Protein AF-A0ABD3CLX2-F1 (afdb_monomer)

InterPro domains:
  IPR040262 Uncharacterized protein At4g38062-like [PTHR45287] (1-491)

Mean predicted aligned error: 26.16 Å

Radius of gyration: 85.41 Å; Cα contacts (8 Å, |Δi|>4): 0; chains: 1; bounding box: 296×82×244 Å

Secondary structure (DSSP, 8-state):
-HHHHHHHHHHHHHHHHHHHHHHHHHHHHHHHHHHHHHHHHHHHHHHHHHHHHHHHHHHHHHHHHHHHHHHHHHHHHHHHHHHHHHHHHHHHHHHHHHHHHHHHHHHHHHHHHHHHHHHHHHHHHHHHHHHHHHHHHHHHHHHHHHHHTTS-----------------SHHHHHHHHHHHHHHHHHHHHHHHHHHHHHHHHHHHHHHHHHHHHHHHHHHHHHHHHHHHHHHHHHHHHHHHHHHHHHHHHHHHHHHHHHHHHHHHHHHHHHHHHHHHHHHHHHHHHHHHHHHHHHHHHHHHHHHHHHHHHHHHHHHHHHHHHHHHHHHHHHHHHHHHHHHHHHHHH-SS-S-HHHHHHHHHHHHHHHHHHHHHHHHHHHHHHHHHHHHHHHHHHHHHHHHHHHHHHHHHHHHHHHHHHHHHHHHHHHHHHHHHHHHHHHHHHH----THHHHHHHHHHHHHHHHHHHHHHHHHHHHHHHHHHHHHHHHHHTTS---------SSHHHHHHHHHHTSSTT---TTS----------------------------------------------SSTTTTHHHHHHHHHHHHHHHHHHHHHHHHHHHHHHHHHHHHHHHHHHHHHHHHHHHHHHHHHHHHHHHHHHHHHHHHHHHHHHHHHHHHHHHHHHHHHHHHHHHHHHHHHHHHHHHHHHHHHHHHHHHHHHHHHHHHHHHHHHHHHHHHHHHHHHHHHHHHHHHHHHHHHHHHHHHHHHHHHHHHHHHHHHHHHHHHHHHHHHHHHHHTTS-SS-------------HHHHHHHHHHHHHHHHHHHHHHHHHHHHHHHHHHHHHHHHHHHHHHHHHHHHHHHHHHHHHHHHHHHHHHHHHHHHHHHHHHHHHHHHHHHHHHHHHHHHHHHHHHHHHHHHHHHHHHHHHHHHHHHHHHHHHHHHHHHHHHHHHHHHHHHHHHHHHHHHHHHTT----------------------------------------------

Sequence (1009 aa):
MDAVYEELDEAKSEIEKLKEQYRVKAELAESLRRAHNDQQGKNKEASSKLEKQAQELSQKDDELYNVKQILEELKSKLKEKESIIRQVSSAYDKLRSDCSEKLRKFEDENKVLASALDDANAKSFDQEQQICALKQEIEGVKKRILISSEKKSSESNSKTKASKKSDAREDEFVKLDDEKRKFENQLKWKKEQFVHLEEAHKKLRSEFKTKEKEWEKEKNSLLDSISSLEANLDSQTRISKDLQRRFEMCNQALSHAESKRKILETQLSESRTSFDSICVEYDDAKLVFENLAAQRDQDIASLRSSLGTKDVLYKEMEYQFKKLEQEKKELLISLKELQEDKIREAGFSYSSSKLQNKLKSLEQAHKECSTNLKVKESEWQAQMEKLSEELNFCRSELKIRDTSLNELNRELEARDSLIFELELINQETSLVLLVLKSEFLDMHDNNNIMHELVEELEKKKAALNGVQKDLDNERVKVVLLSEKVQTLEALQFPLHDNNNNMHELVEELEKKKAAFNGVQKDLDNERVKVVLLSEKVQTLEALQFPLHDNNNNNMHELVEELEKKKSALDGVQKDLDDEHVKVVILSEKVQTLEALQFPLQQEVARLKEMLDESKKDLDDEQVKVVLLSEKVQTLEALQFPLQQEVVRLKETLDESKKGLERSEEQVVQIQSDFNSVRDALDRANKELDEKFCEANEIEFELQIWKSMAEQLEMNLKRNLQMRREVEASLFAQTEVELNLKQEKECLRQILEEKDKRIDNLQQQLVEVSETMNNLKMIQNAEENVALAQVEVESDKNTPETTERIYQLVEEKDQRIYDLQQLVASLEKEFESSTTSFSSKLRQMQKERNVLRESWETVKSDEVLKEMEVQENKIMIVELENDLRNLRQLVDEQEMKIREIEAELEKKELEVQKLKCELGTKIRTSDRKDEKLAKTMCLMSEKMDRISVEDVELMESLGKIVESFDISRGWASSDEYDDVKENVNVMLSSPLMKKVEDMHDERSPLRAIN

pLDDT: mean 76.69, std 20.19, range [23.89, 97.94]

Organism: NCBI:txid1961234

Solvent-accessible surface area (backbone atoms only — not comparable to full-atom values): 58414 Å² total; per-residue (Å²): 112,64,71,62,52,50,55,50,52,52,50,48,50,53,51,51,55,50,50,50,52,50,48,55,52,48,54,49,51,55,49,52,52,47,55,50,51,54,49,52,48,52,53,50,53,50,50,56,52,52,52,49,54,52,52,55,49,52,52,51,53,52,52,52,50,53,54,52,52,52,52,54,51,52,55,50,54,47,56,51,52,53,53,52,49,54,52,52,52,56,51,50,56,48,52,54,48,56,50,52,53,52,51,51,51,55,53,52,52,48,54,52,53,51,52,54,48,52,59,47,52,53,53,51,52,55,51,52,52,52,53,52,51,52,53,51,50,52,54,53,47,52,52,50,53,70,66,55,79,81,74,81,81,87,80,91,86,82,90,81,83,91,88,91,81,86,83,92,62,65,69,58,50,52,50,51,50,53,48,49,52,48,51,52,50,51,50,48,53,49,49,53,51,50,49,54,51,50,51,50,52,53,49,52,55,50,55,49,57,47,50,53,54,50,49,53,46,52,51,48,55,47,50,56,51,47,56,51,50,50,56,49,50,52,50,49,54,50,49,52,54,51,51,49,52,52,50,52,50,49,52,52,52,47,54,52,50,55,50,54,51,51,53,52,54,48,52,54,49,51,53,48,53,49,51,56,48,53,51,50,55,49,52,53,53,47,52,52,50,53,51,53,51,52,52,51,53,52,50,52,51,51,51,52,52,53,49,52,54,49,52,54,53,49,52,51,51,52,52,53,50,54,50,52,52,50,53,49,50,53,50,50,50,52,49,48,52,54,48,51,51,48,59,72,66,56,82,78,76,90,61,59,67,68,50,53,52,50,48,52,54,49,54,50,51,51,48,54,50,50,52,52,48,52,52,51,50,50,52,52,50,54,51,53,50,51,52,49,51,53,52,51,49,54,52,50,53,50,51,52,54,49,53,53,50,58,49,53,48,50,56,46,56,54,46,55,50,49,49,52,52,50,50,50,52,50,50,52,51,50,51,50,52,50,50,52,56,52,57,63,69,75,60,89,72,73,77,65,61,58,57,56,51,49,52,50,50,52,52,51,51,54,49,49,54,49,52,50,51,51,50,51,53,48,49,53,49,50,49,59,46,49,55,51,48,55,63,57,62,73,72,72,85,85,83,84,89,90,79,96,80,73,72,70,71,57,68,58,57,62,68,63,70,72,72,72,91,75,77,84,82,92,78,88,75,91,84,70,94,68,88,83,86,83,90,83,93,86,94,88,92,91,96,94,96,97,98,97,97,96,96,97,98,90,97,91,92,89,86,88,81,69,97,67,72,98,81,70,79,92,84,70,94,69,87,64,64,79,63,55,59,58,57,53,64,52,50,58,54,50,55,59,49,60,67,50,50,58,61,54,54,52,51,57,50,53,56,47,55,53,50,56,52,57,47,51,56,53,52,57,49,50,53,49,51,51,60,48,49,56,52,47,54,53,50,58,66,48,47,57,60,51,52,52,47,55,49,52,54,45,54,53,49,56,51,48,48,57,50,49,53,56,50,51,53,48,51,52,48,54,52,50,51,53,48,55,51,47,59,49,48,56,49,50,53,49,52,49,50,56,49,50,52,52,51,51,53,52,50,54,51,50,51,51,53,49,51,52,49,55,50,50,50,54,50,50,53,51,51,60,46,53,49,51,54,50,50,52,50,50,52,54,51,51,50,51,53,51,50,54,52,50,52,53,50,51,52,48,53,56,48,55,52,49,48,57,50,48,53,51,51,49,50,52,50,47,55,51,48,51,53,50,49,53,48,45,64,56,49,74,76,56,72,97,68,82,84,83,85,82,81,88,88,88,90,82,89,63,72,68,58,57,56,50,50,51,52,54,47,54,56,47,52,50,52,50,51,55,50,51,53,51,49,57,49,51,53,51,49,51,51,53,49,51,52,50,50,52,52,51,52,54,48,53,55,48,54,53,47,53,55,46,54,55,48,56,48,52,54,49,55,52,53,50,51,53,49,52,52,52,52,54,51,51,51,49,57,51,54,53,47,52,52,51,54,51,47,53,54,48,56,61,46,51,55,51,50,54,52,51,50,54,55,47,54,55,48,49,54,51,51,51,49,53,51,51,53,49,60,47,53,50,62,56,46,55,62,48,52,55,50,50,51,53,53,47,52,65,44,48,61,49,50,54,49,51,54,51,55,51,49,56,48,49,57,54,49,48,65,54,59,74,71,70,82,84,90,86,80,86,90,83,90,82,87,86,83,87,86,84,88,79,90,88,84,88,88,82,89,85,91,83,90,82,85,87,87,82,90,82,86,88,86,93,87,86,88,88,133

Structure (mmCIF, N/CA/C/O backbone):
data_AF-A0ABD3CLX2-F1
#
_entry.id   AF-A0ABD3CLX2-F1
#
loop_
_atom_site.group_PDB
_atom_site.id
_atom_site.type_symbol
_atom_site.label_atom_id
_atom_site.label_alt_id
_atom_site.label_comp_id
_atom_site.label_asym_id
_atom_site.label_entity_id
_atom_site.label_seq_id
_atom_site.pdbx_PDB_ins_code
_atom_site.Cartn_x
_atom_site.Cartn_y
_atom_site.Cartn_z
_atom_site.occupancy
_atom_site.B_iso_or_equiv
_atom_site.auth_seq_id
_atom_site.auth_comp_id
_atom_site.auth_asym_id
_atom_site.auth_atom_id
_atom_site.pdbx_PDB_model_num
ATOM 1 N N . MET A 1 1 ? -62.283 -12.370 76.782 1.00 57.22 1 MET A N 1
ATOM 2 C CA . MET A 1 1 ? -61.616 -11.479 75.809 1.00 57.22 1 MET A CA 1
ATOM 3 C C . MET A 1 1 ? -60.632 -12.277 74.982 1.00 57.22 1 MET A C 1
ATOM 5 O O . MET A 1 1 ? -60.675 -12.170 73.775 1.00 57.22 1 MET A O 1
ATOM 9 N N . ASP A 1 2 ? -59.828 -13.106 75.631 1.00 65.69 2 ASP A N 1
ATOM 10 C CA . ASP A 1 2 ? -58.695 -13.872 75.100 1.00 65.69 2 ASP A CA 1
ATOM 11 C C . ASP A 1 2 ? -58.960 -14.547 73.737 1.00 65.69 2 ASP A C 1
ATOM 13 O O . ASP A 1 2 ? -58.230 -14.268 72.797 1.00 65.69 2 ASP A O 1
ATOM 17 N N . ALA A 1 3 ? -60.069 -15.278 73.564 1.00 68.50 3 ALA A N 1
ATOM 18 C CA . ALA A 1 3 ? -60.443 -15.871 72.268 1.00 68.50 3 ALA A CA 1
ATOM 19 C C . ALA A 1 3 ? -60.606 -14.849 71.114 1.00 68.50 3 ALA A C 1
ATOM 21 O O . ALA A 1 3 ? -60.277 -15.145 69.974 1.00 68.50 3 ALA A O 1
ATOM 22 N N . VAL A 1 4 ? -61.054 -13.620 71.403 1.00 75.44 4 VAL A N 1
ATOM 23 C CA . VAL A 1 4 ? -61.150 -12.525 70.413 1.00 75.44 4 VAL A CA 1
ATOM 24 C C . VAL A 1 4 ? -59.767 -11.940 70.097 1.00 75.44 4 VAL A C 1
ATOM 26 O O . VAL A 1 4 ? -59.567 -11.388 69.020 1.00 75.44 4 VAL A O 1
ATOM 29 N N . TYR A 1 5 ? -58.793 -12.067 71.006 1.00 79.31 5 TYR A N 1
ATOM 30 C CA . TYR A 1 5 ? -57.396 -11.746 70.708 1.00 79.31 5 TYR A CA 1
ATOM 31 C C . TYR A 1 5 ? -56.727 -12.852 69.878 1.00 79.31 5 TYR A C 1
ATOM 33 O O . TYR A 1 5 ? -55.989 -12.519 68.956 1.00 79.31 5 TYR A O 1
ATOM 41 N N . GLU A 1 6 ? -57.037 -14.129 70.126 1.00 84.00 6 GLU A N 1
ATOM 42 C CA . GLU A 1 6 ? -56.582 -15.249 69.286 1.00 84.00 6 GLU A CA 1
ATOM 43 C C . GLU A 1 6 ? -57.142 -15.145 67.856 1.00 84.00 6 GLU A C 1
ATOM 45 O O . GLU A 1 6 ? -56.359 -15.124 66.909 1.00 84.00 6 GLU A O 1
ATOM 50 N N . GLU A 1 7 ? -58.458 -14.956 67.684 1.00 85.12 7 GLU A N 1
ATOM 51 C CA . GLU A 1 7 ? -59.081 -14.717 66.367 1.00 85.12 7 GLU A CA 1
ATOM 52 C C . GLU A 1 7 ? -58.479 -13.492 65.650 1.00 85.12 7 GLU A C 1
ATOM 54 O O . GLU A 1 7 ? -58.271 -13.509 64.436 1.00 85.12 7 GLU A O 1
ATOM 59 N N . LEU A 1 8 ? -58.162 -12.422 66.390 1.00 83.50 8 LEU A N 1
ATOM 60 C CA . LEU A 1 8 ? -57.557 -11.209 65.836 1.00 83.50 8 LEU A CA 1
ATOM 61 C C . LEU A 1 8 ? -56.093 -11.414 65.411 1.00 83.50 8 LEU A C 1
ATOM 63 O O . LEU A 1 8 ? -55.671 -10.837 64.407 1.00 83.50 8 LEU A O 1
ATOM 67 N N . ASP A 1 9 ? -55.309 -12.203 66.146 1.00 85.44 9 ASP A N 1
ATOM 68 C CA . ASP A 1 9 ? -53.915 -12.503 65.799 1.00 85.44 9 ASP A CA 1
ATOM 69 C C . ASP A 1 9 ? -53.810 -13.557 64.684 1.00 85.44 9 ASP A C 1
ATOM 71 O O . ASP A 1 9 ? -52.953 -13.433 63.804 1.00 85.44 9 ASP A O 1
ATOM 75 N N . GLU A 1 10 ? -54.736 -14.517 64.621 1.00 88.94 10 GLU A N 1
ATOM 76 C CA . GLU A 1 10 ? -54.873 -15.432 63.484 1.00 88.94 10 GLU A CA 1
ATOM 77 C C . GLU A 1 10 ? -55.303 -14.676 62.211 1.00 88.94 10 GLU A C 1
ATOM 79 O O . GLU A 1 10 ? -54.681 -14.833 61.157 1.00 88.94 10 GLU A O 1
ATOM 84 N N . ALA A 1 11 ? -56.259 -13.743 62.315 1.00 88.38 11 ALA A N 1
ATOM 85 C CA . ALA A 1 11 ? -56.638 -12.862 61.209 1.00 88.38 11 ALA A CA 1
ATOM 86 C C . ALA A 1 11 ? -55.484 -11.953 60.740 1.00 88.38 11 ALA A C 1
ATOM 88 O O . ALA A 1 11 ? -55.311 -11.766 59.534 1.00 88.38 11 ALA A O 1
ATOM 89 N N . LYS A 1 12 ? -54.650 -11.419 61.649 1.00 88.31 12 LYS A N 1
ATOM 90 C CA . LYS A 1 12 ? -53.413 -10.697 61.273 1.00 88.31 12 LYS A CA 1
ATOM 91 C C . LYS A 1 12 ? -52.441 -11.604 60.517 1.00 88.31 12 LYS A C 1
ATOM 93 O O . LYS A 1 12 ? -51.878 -11.170 59.516 1.00 88.31 12 LYS A O 1
ATOM 98 N N . SER A 1 13 ? -52.261 -12.844 60.972 1.00 88.94 13 SER A N 1
ATOM 99 C CA . SER A 1 13 ? -51.381 -13.830 60.333 1.00 88.94 13 SER A CA 1
ATOM 100 C C . SER A 1 13 ? -51.834 -14.154 58.903 1.00 88.94 13 SER A C 1
ATOM 102 O O . SER A 1 13 ? -51.033 -14.106 57.967 1.00 88.94 13 SER A O 1
ATOM 104 N N . GLU A 1 14 ? -53.136 -14.384 58.700 1.00 91.94 14 GLU A N 1
ATOM 105 C CA . GLU A 1 14 ? -53.727 -14.608 57.374 1.00 91.94 14 GLU A CA 1
ATOM 106 C C . GLU A 1 14 ? -53.614 -13.355 56.480 1.00 91.94 14 GLU A C 1
ATOM 108 O O . GLU A 1 14 ? -53.251 -13.462 55.308 1.00 91.94 14 GLU A O 1
ATOM 113 N N . ILE A 1 15 ? -53.820 -12.150 57.029 1.00 87.38 15 ILE A N 1
ATOM 114 C CA . ILE A 1 15 ? -53.616 -10.879 56.311 1.00 87.38 15 ILE A CA 1
ATOM 115 C C . ILE A 1 15 ? -52.156 -10.706 55.864 1.00 87.38 15 ILE A C 1
ATOM 117 O O . ILE A 1 15 ? -51.921 -10.338 54.712 1.00 87.38 15 ILE A O 1
ATOM 121 N N . GLU A 1 16 ? -51.167 -10.977 56.720 1.00 90.94 16 GLU A N 1
ATOM 122 C CA . GLU A 1 16 ? -49.751 -10.808 56.360 1.00 90.94 16 GLU A CA 1
ATOM 123 C C . GLU A 1 16 ? -49.300 -11.838 55.316 1.00 90.94 16 GLU A C 1
ATOM 125 O O . GLU A 1 16 ? -48.623 -11.502 54.344 1.00 90.94 16 GLU A O 1
ATOM 130 N N . LYS A 1 17 ? -49.779 -13.078 55.444 1.00 92.94 17 LYS A N 1
ATOM 131 C CA . LYS A 1 17 ? -49.621 -14.157 54.460 1.00 92.94 17 LYS A CA 1
ATOM 132 C C . LYS A 1 17 ? -50.251 -13.804 53.104 1.00 92.94 17 LYS A C 1
ATOM 134 O O . LYS A 1 17 ? -49.648 -14.077 52.065 1.00 92.94 17 LYS A O 1
ATOM 139 N N . LEU A 1 18 ? -51.416 -13.150 53.088 1.00 91.81 18 LEU A N 1
ATOM 140 C CA . LEU A 1 18 ? -52.059 -12.658 51.863 1.00 91.81 18 LEU A CA 1
ATOM 141 C C . LEU A 1 18 ? -51.322 -11.459 51.243 1.00 91.81 18 LEU A C 1
ATOM 143 O O . LEU A 1 18 ? -51.182 -11.415 50.019 1.00 91.81 18 LEU A O 1
ATOM 147 N N . LYS A 1 19 ? -50.794 -10.524 52.048 1.00 90.06 19 LYS A N 1
ATOM 148 C CA . LYS A 1 19 ? -49.911 -9.446 51.559 1.00 90.06 19 LYS A CA 1
ATOM 149 C C . LYS A 1 19 ? -48.653 -10.012 50.904 1.00 90.06 19 LYS A C 1
ATOM 151 O O . LYS A 1 19 ? -48.296 -9.574 49.815 1.00 90.06 19 LYS A O 1
ATOM 156 N N . GLU A 1 20 ? -48.007 -10.994 51.531 1.00 92.06 20 GLU A N 1
ATOM 157 C CA . GLU A 1 20 ? -46.796 -11.623 50.997 1.00 92.06 20 GLU A CA 1
ATOM 158 C C . GLU A 1 20 ? -47.081 -12.357 49.677 1.00 92.06 20 GLU A C 1
ATOM 160 O O . GLU A 1 20 ? -46.368 -12.162 48.693 1.00 92.06 20 GLU A O 1
ATOM 165 N N . GLN A 1 21 ? -48.185 -13.110 49.591 1.00 90.56 21 GLN A N 1
ATOM 166 C CA . GLN A 1 21 ? -48.627 -13.707 48.324 1.00 90.56 21 GLN A CA 1
ATOM 167 C C . GLN A 1 21 ? -48.925 -12.651 47.249 1.00 90.56 21 GLN A C 1
ATOM 169 O O . GLN A 1 21 ? -48.587 -12.853 46.081 1.00 90.56 21 GLN A O 1
ATOM 174 N N . TYR A 1 22 ? -49.531 -11.518 47.619 1.00 91.12 22 TYR A N 1
ATOM 175 C CA . TYR A 1 22 ? -49.776 -10.413 46.692 1.00 91.12 22 TYR A CA 1
ATOM 176 C C . TYR A 1 22 ? -48.465 -9.769 46.215 1.00 91.12 22 TYR A C 1
ATOM 178 O O . TYR A 1 22 ? -48.322 -9.511 45.019 1.00 91.12 22 TYR A O 1
ATOM 186 N N . ARG A 1 23 ? -47.483 -9.587 47.110 1.00 94.12 23 ARG A N 1
ATOM 187 C CA . ARG A 1 23 ? -46.139 -9.085 46.789 1.00 94.12 23 ARG A CA 1
ATOM 188 C C . ARG A 1 23 ? -45.430 -9.996 45.789 1.00 94.12 23 ARG A C 1
ATOM 190 O O . ARG A 1 23 ? -45.087 -9.536 44.704 1.00 94.12 23 ARG A O 1
ATOM 197 N N . VAL A 1 24 ? -45.306 -11.290 46.089 1.00 92.38 24 VAL A N 1
ATOM 198 C CA . VAL A 1 24 ? -44.670 -12.277 45.193 1.00 92.38 24 VAL A CA 1
ATOM 199 C C . VAL A 1 24 ? -45.383 -12.340 43.834 1.00 92.38 24 VAL A C 1
ATOM 201 O O . VAL A 1 24 ? -44.742 -12.452 42.788 1.00 92.38 24 VAL A O 1
ATOM 204 N N . LYS A 1 25 ? -46.716 -12.212 43.810 1.00 89.88 25 LYS A N 1
ATOM 205 C CA . LYS A 1 25 ? -47.497 -12.176 42.564 1.00 89.88 25 LYS A CA 1
ATOM 206 C C . LYS A 1 25 ? -47.276 -10.889 41.758 1.00 89.88 25 LYS A C 1
ATOM 208 O O . LYS A 1 25 ? -47.250 -10.953 40.528 1.00 89.88 25 LYS A O 1
ATOM 213 N N . ALA A 1 26 ? -47.093 -9.746 42.421 1.00 89.75 26 ALA A N 1
ATOM 214 C CA . ALA A 1 26 ? -46.724 -8.488 41.777 1.00 89.75 26 ALA A CA 1
ATOM 215 C C . ALA A 1 26 ? -45.295 -8.551 41.211 1.00 89.75 26 ALA A C 1
ATOM 217 O O . ALA A 1 26 ? -45.097 -8.243 40.040 1.00 89.75 26 ALA A O 1
ATOM 218 N N . GLU A 1 27 ? -44.325 -9.047 41.985 1.00 93.12 27 GLU A N 1
ATOM 219 C CA . GLU A 1 27 ? -42.935 -9.259 41.552 1.00 93.12 27 GLU A CA 1
ATOM 220 C C . GLU A 1 27 ? -42.841 -10.206 40.343 1.00 93.12 27 GLU A C 1
ATOM 222 O O . GLU A 1 27 ? -42.107 -9.931 39.390 1.00 93.12 27 GLU A O 1
ATOM 227 N N . LEU A 1 28 ? -43.637 -11.283 40.324 1.00 92.88 28 LEU A N 1
ATOM 228 C CA . LEU A 1 28 ? -43.742 -12.191 39.180 1.00 92.88 28 LEU A CA 1
ATOM 229 C C . LEU A 1 28 ? -44.321 -11.492 37.938 1.00 92.88 28 LEU A C 1
ATOM 231 O O . LEU A 1 28 ? -43.797 -11.671 36.838 1.00 92.88 28 LEU A O 1
ATOM 235 N N . ALA A 1 29 ? -45.361 -10.669 38.095 1.00 88.38 29 ALA A N 1
ATOM 236 C CA . ALA A 1 29 ? -45.920 -9.883 36.994 1.00 88.38 29 ALA A CA 1
ATOM 237 C C . ALA A 1 29 ? -44.922 -8.831 36.467 1.00 88.38 29 ALA A C 1
ATOM 239 O O . ALA A 1 29 ? -44.816 -8.639 35.257 1.00 88.38 29 ALA A O 1
ATOM 240 N N . GLU A 1 30 ? -44.147 -8.202 37.353 1.00 92.81 30 GLU A N 1
ATOM 241 C CA . GLU A 1 30 ? -43.075 -7.252 37.029 1.00 92.81 30 GLU A CA 1
ATOM 242 C C . GLU A 1 30 ? -41.898 -7.929 36.303 1.00 92.81 30 GLU A C 1
ATOM 244 O O . GLU A 1 30 ? -41.278 -7.359 35.403 1.00 92.81 30 GLU A O 1
ATOM 249 N N . SER A 1 31 ? -41.585 -9.173 36.674 1.00 92.44 31 SER A N 1
ATOM 250 C CA . SER A 1 31 ? -40.582 -10.013 36.010 1.00 92.44 31 SER A CA 1
ATOM 251 C C . SER A 1 31 ? -41.028 -10.425 34.601 1.00 92.44 31 SER A C 1
ATOM 253 O O . SER A 1 31 ? -40.306 -10.200 33.629 1.00 92.44 31 SER A O 1
ATOM 255 N N . LEU A 1 32 ? -42.262 -10.926 34.459 1.00 91.25 32 LEU A N 1
ATOM 256 C CA . LEU A 1 32 ? -42.845 -11.296 33.163 1.00 91.25 32 LEU A CA 1
ATOM 257 C C . LEU A 1 32 ? -42.990 -10.089 32.222 1.00 91.25 32 LEU A C 1
ATOM 259 O O . LEU A 1 32 ? -42.716 -10.211 31.028 1.00 91.25 32 LEU A O 1
ATOM 263 N N . ARG A 1 33 ? -43.363 -8.914 32.749 1.00 93.56 33 ARG A N 1
ATOM 264 C CA . ARG A 1 33 ? -43.442 -7.656 31.986 1.00 93.56 33 ARG A CA 1
ATOM 265 C C . ARG A 1 33 ? -42.075 -7.246 31.432 1.00 93.56 33 ARG A C 1
ATOM 267 O O . ARG A 1 33 ? -41.987 -6.895 30.258 1.00 93.56 33 ARG A O 1
ATOM 274 N N . ARG A 1 34 ? -41.012 -7.331 32.243 1.00 93.81 34 ARG A N 1
ATOM 275 C CA . ARG A 1 34 ? -39.632 -7.071 31.797 1.00 93.81 34 ARG A CA 1
ATOM 276 C C . ARG A 1 34 ? -39.191 -8.068 30.726 1.00 93.81 34 ARG A C 1
ATOM 278 O O . ARG A 1 34 ? -38.870 -7.640 29.625 1.00 93.81 34 ARG A O 1
ATOM 285 N N . ALA A 1 35 ? -39.318 -9.371 30.979 1.00 91.94 35 ALA A N 1
ATOM 286 C CA . ALA A 1 35 ? -38.940 -10.410 30.017 1.00 91.94 35 ALA A CA 1
ATOM 287 C C . ALA A 1 35 ? -39.676 -10.285 28.664 1.00 91.94 35 ALA A C 1
ATOM 289 O O . ALA A 1 35 ? -39.070 -10.462 27.606 1.00 91.94 35 ALA A O 1
ATOM 290 N N . HIS A 1 36 ? -40.966 -9.928 28.679 1.00 93.25 36 HIS A N 1
ATOM 291 C CA . HIS A 1 36 ? -41.726 -9.628 27.463 1.00 93.25 36 HIS A CA 1
ATOM 292 C C . HIS A 1 36 ? -41.171 -8.403 26.719 1.00 93.25 36 HIS A C 1
ATOM 294 O O . HIS A 1 36 ? -41.002 -8.447 25.500 1.00 93.25 36 HIS A O 1
ATOM 300 N N . ASN A 1 37 ? -40.872 -7.315 27.432 1.00 92.12 37 ASN A N 1
ATOM 301 C CA . ASN A 1 37 ? -40.349 -6.088 26.831 1.00 92.12 37 ASN A CA 1
ATOM 302 C C . ASN A 1 37 ? -38.938 -6.288 26.256 1.00 92.12 37 ASN A C 1
ATOM 304 O O . ASN A 1 37 ? -38.673 -5.831 25.144 1.00 92.12 37 ASN A O 1
ATOM 308 N N . ASP A 1 38 ? -38.077 -7.040 26.945 1.00 93.56 38 ASP A N 1
ATOM 309 C CA . ASP A 1 38 ? -36.742 -7.412 26.467 1.00 93.56 38 ASP A CA 1
ATOM 310 C C . ASP A 1 38 ? -36.829 -8.248 25.180 1.00 93.56 38 ASP A C 1
ATOM 312 O O . ASP A 1 38 ? -36.102 -8.003 24.214 1.00 93.56 38 ASP A O 1
ATOM 316 N N . GLN A 1 39 ? -37.764 -9.206 25.121 1.00 92.00 39 GLN A N 1
ATOM 317 C CA . GLN A 1 39 ? -38.003 -9.992 23.910 1.00 92.00 39 GLN A CA 1
ATOM 318 C C . GLN A 1 39 ? -38.617 -9.148 22.783 1.00 92.00 39 GLN A C 1
ATOM 320 O O . GLN A 1 39 ? -38.258 -9.329 21.620 1.00 92.00 39 GLN A O 1
ATOM 325 N N . GLN A 1 40 ? -39.493 -8.188 23.096 1.00 92.12 40 GLN A N 1
ATOM 326 C CA . GLN A 1 40 ? -40.021 -7.251 22.103 1.00 92.12 40 GLN A CA 1
ATOM 327 C C . GLN A 1 40 ? -38.914 -6.339 21.543 1.00 92.12 40 GLN A C 1
ATOM 329 O O . GLN A 1 40 ? -38.925 -6.039 20.350 1.00 92.12 40 GLN A O 1
ATOM 334 N N . GLY A 1 41 ? -37.946 -5.937 22.374 1.00 91.38 41 GLY A N 1
ATOM 335 C CA . GLY A 1 41 ? -36.738 -5.225 21.951 1.00 91.38 41 GLY A CA 1
ATOM 336 C C . GLY A 1 41 ? -35.916 -6.047 20.958 1.00 91.38 41 GLY A C 1
ATOM 337 O O . GLY A 1 41 ? -35.711 -5.608 19.828 1.00 91.38 41 GLY A O 1
ATOM 338 N N . LYS A 1 42 ? -35.552 -7.281 21.333 1.00 93.56 42 LYS A N 1
ATOM 339 C CA . LYS A 1 42 ? -34.818 -8.227 20.469 1.00 93.56 42 LYS A CA 1
ATOM 340 C C . LYS A 1 42 ? -35.536 -8.494 19.143 1.00 93.56 42 LYS A C 1
ATOM 342 O O . LYS A 1 42 ? -34.901 -8.495 18.093 1.00 93.56 42 LYS A O 1
ATOM 347 N N . ASN A 1 43 ? -36.860 -8.668 19.165 1.00 86.88 43 ASN A N 1
ATOM 348 C CA . ASN A 1 43 ? -37.651 -8.887 17.951 1.00 86.88 43 ASN A CA 1
ATOM 349 C C . ASN A 1 43 ? -37.656 -7.654 17.027 1.00 86.88 43 ASN A C 1
ATOM 351 O O . ASN A 1 43 ? -37.567 -7.811 15.811 1.00 86.88 43 ASN A O 1
ATOM 355 N N . LYS A 1 44 ? -37.730 -6.432 17.579 1.00 91.25 44 LYS A N 1
ATOM 356 C CA . LYS A 1 44 ? -37.622 -5.186 16.795 1.00 91.25 44 LYS A CA 1
ATOM 357 C C . LYS A 1 44 ? -36.230 -5.036 16.179 1.00 91.25 44 LYS A C 1
ATOM 359 O O . LYS A 1 44 ? -36.125 -4.760 14.991 1.00 91.25 44 LYS A O 1
ATOM 364 N N . GLU A 1 45 ? -35.179 -5.282 16.958 1.00 91.88 45 GLU A N 1
ATOM 365 C CA . GLU A 1 45 ? -33.790 -5.228 16.489 1.00 91.88 45 GLU A CA 1
ATOM 366 C C . GLU A 1 45 ? -33.524 -6.239 15.359 1.00 91.88 45 GLU A C 1
ATOM 368 O O . GLU A 1 45 ? -32.950 -5.885 14.330 1.00 91.88 45 GLU A O 1
ATOM 373 N N . ALA A 1 46 ? -34.005 -7.479 15.509 1.00 89.06 46 ALA A N 1
ATOM 374 C CA . ALA A 1 46 ? -33.932 -8.503 14.470 1.00 89.06 46 ALA A CA 1
ATOM 375 C C . ALA A 1 46 ? -34.704 -8.100 13.201 1.00 89.06 46 ALA A C 1
ATOM 377 O O . ALA A 1 46 ? -34.198 -8.288 12.097 1.00 89.06 46 ALA A O 1
ATOM 378 N N . SER A 1 47 ? -35.886 -7.487 13.345 1.00 87.88 47 SER A N 1
ATOM 379 C CA . SER A 1 47 ? -36.659 -6.964 12.211 1.00 87.88 47 SER A CA 1
ATOM 380 C C . SER A 1 47 ? -35.893 -5.875 11.454 1.00 87.88 47 SER A C 1
ATOM 382 O O . SER A 1 47 ? -35.804 -5.940 10.233 1.00 87.88 47 SER A O 1
ATOM 384 N N . SER A 1 48 ? -35.285 -4.911 12.156 1.00 92.38 48 SER A N 1
ATOM 385 C CA . SER A 1 48 ? -34.486 -3.852 11.521 1.00 92.38 48 SER A CA 1
ATOM 386 C C . SER A 1 48 ? -33.185 -4.366 10.893 1.00 92.38 48 SER A C 1
ATOM 388 O O . SER A 1 48 ? -32.709 -3.784 9.922 1.00 92.38 48 SER A O 1
ATOM 390 N N . LYS A 1 49 ? -32.609 -5.462 11.407 1.00 95.12 49 LYS A N 1
ATOM 391 C CA . LYS A 1 49 ? -31.466 -6.147 10.777 1.00 95.12 49 LYS A CA 1
ATOM 392 C C . LYS A 1 49 ? -31.873 -6.848 9.475 1.00 95.12 49 LYS A C 1
ATOM 394 O O . LYS A 1 49 ? -31.202 -6.662 8.466 1.00 95.12 49 LYS A O 1
ATOM 399 N N . LEU A 1 50 ? -32.996 -7.570 9.473 1.00 91.94 50 LEU A N 1
ATOM 400 C CA . LEU A 1 50 ? -33.546 -8.203 8.265 1.00 91.94 50 LEU A CA 1
ATOM 401 C C . LEU A 1 50 ? -33.961 -7.175 7.201 1.00 91.94 50 LEU A C 1
ATOM 403 O O . LEU A 1 50 ? -33.736 -7.398 6.015 1.00 91.94 50 LEU A O 1
ATOM 407 N N . GLU A 1 51 ? -34.534 -6.041 7.609 1.00 92.75 51 GLU A N 1
ATOM 408 C CA . GLU A 1 51 ? -34.945 -4.971 6.692 1.00 92.75 51 GLU A CA 1
ATOM 409 C C . GLU A 1 51 ? -33.745 -4.309 5.995 1.00 92.75 51 GLU A C 1
ATOM 411 O O . GLU A 1 51 ? -33.795 -4.089 4.785 1.00 92.75 51 GLU A O 1
ATOM 416 N N . LYS A 1 52 ? -32.631 -4.089 6.711 1.00 94.00 52 LYS A N 1
ATOM 417 C CA . LYS A 1 52 ? -31.364 -3.651 6.098 1.00 94.00 52 LYS A CA 1
ATOM 418 C C . LYS A 1 52 ? -30.824 -4.671 5.097 1.00 94.00 52 LYS A C 1
ATOM 420 O O . LYS A 1 52 ? -30.557 -4.309 3.958 1.00 94.00 52 LYS A O 1
ATOM 425 N N . GLN A 1 53 ? -30.755 -5.947 5.478 1.00 93.12 53 GLN A N 1
ATOM 426 C CA . GLN A 1 53 ? -30.286 -7.013 4.584 1.00 93.12 53 GLN A CA 1
ATOM 427 C C . GLN A 1 53 ? -31.155 -7.144 3.320 1.00 93.12 53 GLN A C 1
ATOM 429 O O . GLN A 1 53 ? -30.634 -7.409 2.241 1.00 93.12 53 GLN A O 1
ATOM 434 N N . ALA A 1 54 ? -32.467 -6.909 3.417 1.00 91.25 54 ALA A N 1
ATOM 435 C CA . ALA A 1 54 ? -33.356 -6.878 2.255 1.00 91.25 54 ALA A CA 1
ATOM 436 C C . ALA A 1 54 ? -33.089 -5.672 1.329 1.00 91.25 54 ALA A C 1
ATOM 438 O O . ALA A 1 54 ? -33.140 -5.820 0.108 1.00 91.25 54 ALA A O 1
ATOM 439 N N . GLN A 1 55 ? -32.773 -4.498 1.887 1.00 92.25 55 GLN A N 1
ATOM 440 C CA . GLN A 1 55 ? -32.393 -3.307 1.114 1.00 92.25 55 GLN A CA 1
ATOM 441 C C . GLN A 1 55 ? -31.026 -3.489 0.432 1.00 92.25 55 GLN A C 1
ATOM 443 O O . GLN A 1 55 ? -30.896 -3.211 -0.758 1.00 92.25 55 GLN A O 1
ATOM 448 N N . GLU A 1 56 ? -30.040 -4.032 1.151 1.00 93.50 56 GLU A N 1
ATOM 449 C CA . GLU A 1 56 ? -28.710 -4.375 0.627 1.00 93.50 56 GLU A CA 1
ATOM 450 C C . GLU A 1 56 ? -28.803 -5.379 -0.535 1.00 93.50 56 GLU A C 1
ATOM 452 O O . GLU A 1 56 ? -28.182 -5.173 -1.578 1.00 93.50 56 GLU A O 1
ATOM 457 N N . LEU A 1 57 ? -29.625 -6.429 -0.405 1.00 93.12 57 LEU A N 1
ATOM 458 C CA . LEU A 1 57 ? -29.872 -7.392 -1.485 1.00 93.12 57 LEU A CA 1
ATOM 459 C C . LEU A 1 57 ? -30.550 -6.746 -2.701 1.00 93.12 57 LEU A C 1
ATOM 461 O O . LEU A 1 57 ? -30.107 -6.980 -3.823 1.00 93.12 57 LEU A O 1
ATOM 465 N N . SER A 1 58 ? -31.560 -5.892 -2.495 1.00 92.31 58 SER A N 1
ATOM 466 C CA . SER A 1 58 ? -32.221 -5.171 -3.595 1.00 92.31 58 SER A CA 1
ATOM 467 C C . SER A 1 58 ? -31.235 -4.293 -4.372 1.00 92.31 58 SER A C 1
ATOM 469 O O . SER A 1 58 ? -31.241 -4.309 -5.599 1.00 92.31 58 SER A O 1
ATOM 471 N N . GLN A 1 59 ? -30.348 -3.576 -3.673 1.00 93.31 59 GLN A N 1
ATOM 472 C CA . GLN A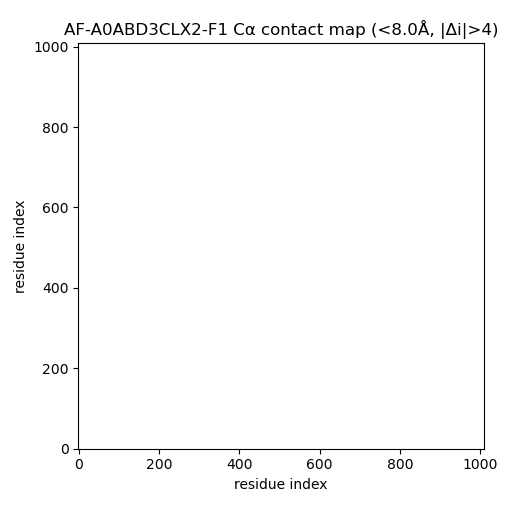 1 59 ? -29.306 -2.776 -4.318 1.00 93.31 59 GLN A CA 1
ATOM 473 C C . GLN A 1 59 ? -28.334 -3.657 -5.120 1.00 93.31 59 GLN A C 1
ATOM 475 O O . GLN A 1 59 ? -27.923 -3.280 -6.218 1.00 93.31 59 GLN A O 1
ATOM 480 N N . LYS A 1 60 ? -27.974 -4.844 -4.612 1.00 93.38 60 LYS A N 1
ATOM 481 C CA . LYS A 1 60 ? -27.087 -5.771 -5.331 1.00 93.38 60 LYS A CA 1
ATOM 482 C C . LYS A 1 60 ? -27.738 -6.387 -6.569 1.00 93.38 60 LYS A C 1
ATOM 484 O O . LYS A 1 60 ? -27.039 -6.564 -7.565 1.00 93.38 60 LYS A O 1
ATOM 489 N N . ASP A 1 61 ? -29.045 -6.638 -6.562 1.00 92.06 61 ASP A N 1
ATOM 490 C CA . ASP A 1 61 ? -29.773 -7.057 -7.768 1.00 92.06 61 ASP A CA 1
ATOM 491 C C . ASP A 1 61 ? -29.810 -5.943 -8.836 1.00 92.06 61 ASP A C 1
ATOM 493 O O . ASP A 1 61 ? -29.580 -6.223 -10.018 1.00 92.06 61 ASP A O 1
ATOM 497 N N . ASP A 1 62 ? -29.997 -4.677 -8.440 1.00 91.56 62 ASP A N 1
ATOM 498 C CA . ASP A 1 62 ? -29.929 -3.521 -9.353 1.00 91.56 62 ASP A CA 1
ATOM 499 C C . ASP A 1 62 ? -28.507 -3.311 -9.922 1.00 91.56 62 ASP A C 1
ATOM 501 O O . ASP A 1 62 ? -28.328 -3.106 -11.128 1.00 91.56 62 ASP A O 1
ATOM 505 N N . GLU A 1 63 ? -27.464 -3.422 -9.090 1.00 92.12 63 GLU A N 1
ATOM 506 C CA . GLU A 1 63 ? -26.060 -3.399 -9.531 1.00 92.12 63 GLU A CA 1
ATOM 507 C C . GLU A 1 63 ? -25.765 -4.526 -10.542 1.00 92.12 63 GLU A C 1
ATOM 509 O O . GLU A 1 63 ? -25.177 -4.278 -11.600 1.00 92.12 63 GLU A O 1
ATOM 514 N N . LEU A 1 64 ? -26.219 -5.756 -10.266 1.00 91.62 64 LEU A N 1
ATOM 515 C CA . LEU A 1 64 ? -26.066 -6.905 -11.165 1.00 91.62 64 LEU A CA 1
ATOM 516 C C . LEU A 1 64 ? -26.820 -6.719 -12.489 1.00 91.62 64 LEU A C 1
ATOM 518 O O . LEU A 1 64 ? -26.310 -7.118 -13.542 1.00 91.62 64 LEU A O 1
ATOM 522 N N . TYR A 1 65 ? -28.003 -6.099 -12.469 1.00 94.38 65 TYR A N 1
ATOM 523 C CA . TYR A 1 65 ? -28.747 -5.756 -13.682 1.00 94.38 65 TYR A CA 1
ATOM 524 C C . TYR A 1 65 ? -27.958 -4.774 -14.562 1.00 94.38 65 TYR A C 1
ATOM 526 O O . TYR A 1 65 ? -27.779 -5.020 -15.760 1.00 94.38 65 TYR A O 1
ATOM 534 N N . ASN A 1 66 ? -27.407 -3.715 -13.963 1.00 92.75 66 ASN A N 1
ATOM 535 C CA . ASN A 1 66 ? -26.609 -2.712 -14.670 1.00 92.75 66 ASN A CA 1
ATOM 536 C C . ASN A 1 66 ? -25.324 -3.311 -15.273 1.00 92.75 66 ASN A C 1
ATOM 538 O O . ASN A 1 66 ? -25.042 -3.114 -16.458 1.00 92.75 66 ASN A O 1
ATOM 542 N N . VAL A 1 67 ? -24.585 -4.128 -14.510 1.00 90.81 67 VAL A N 1
ATOM 543 C CA . VAL A 1 67 ? -23.398 -4.849 -15.013 1.00 90.81 67 VAL A CA 1
ATOM 544 C C . VAL A 1 67 ? -23.762 -5.771 -16.184 1.00 90.81 67 VAL A C 1
ATOM 546 O O . VAL A 1 67 ? -23.056 -5.810 -17.194 1.00 90.81 67 VAL A O 1
ATOM 549 N N . LYS A 1 68 ? -24.893 -6.479 -16.101 1.00 93.00 68 LYS A N 1
ATOM 550 C CA . LYS A 1 68 ? -25.380 -7.362 -17.171 1.00 93.00 68 LYS A CA 1
ATOM 551 C C . LYS A 1 68 ? -25.746 -6.600 -18.450 1.00 93.00 68 LYS A C 1
ATOM 553 O O . LYS A 1 68 ? -25.483 -7.108 -19.542 1.00 93.00 68 LYS A O 1
ATOM 558 N N . GLN A 1 69 ? -26.307 -5.395 -18.335 1.00 93.75 69 GLN A N 1
ATOM 559 C CA . GLN A 1 69 ? -26.580 -4.523 -19.481 1.00 93.75 69 GLN A CA 1
ATOM 560 C C . GLN A 1 69 ? -25.278 -4.077 -20.167 1.00 93.75 69 GLN A C 1
ATOM 562 O O . GLN A 1 69 ? -25.147 -4.233 -21.383 1.00 93.75 69 GLN A O 1
ATOM 567 N N . ILE A 1 70 ? -24.290 -3.616 -19.391 1.00 93.31 70 ILE A N 1
ATOM 568 C CA . ILE A 1 70 ? -22.966 -3.209 -19.897 1.00 93.31 70 ILE A CA 1
ATOM 569 C C . ILE A 1 70 ? -22.266 -4.377 -20.614 1.00 93.31 70 ILE A C 1
ATOM 571 O O . ILE A 1 70 ? -21.700 -4.193 -21.692 1.00 93.31 70 ILE A O 1
ATOM 575 N N . LEU A 1 71 ? -22.342 -5.596 -20.069 1.00 87.50 71 LEU A N 1
ATOM 576 C CA . LEU A 1 71 ? -21.741 -6.784 -20.684 1.00 87.50 71 LEU A CA 1
ATOM 577 C C . LEU A 1 71 ? -22.349 -7.134 -22.052 1.00 87.50 71 LEU A C 1
ATOM 579 O O . LEU A 1 71 ? -21.602 -7.478 -22.970 1.00 87.50 71 LEU A O 1
ATOM 583 N N . GLU A 1 72 ? -23.672 -7.039 -22.231 1.00 93.62 72 GLU A N 1
ATOM 584 C CA . GLU A 1 72 ? -24.285 -7.297 -23.544 1.00 93.62 72 GLU A CA 1
ATOM 585 C C . GLU A 1 72 ? -23.994 -6.160 -24.544 1.00 93.62 72 GLU A C 1
ATOM 587 O O . GLU A 1 72 ? -23.795 -6.425 -25.732 1.00 93.62 72 GLU A O 1
ATOM 592 N N . GLU A 1 73 ? -23.859 -4.913 -24.076 1.00 94.88 73 GLU A N 1
ATOM 593 C CA . GLU A 1 73 ? -23.426 -3.790 -24.914 1.00 94.88 73 GLU A CA 1
ATOM 594 C C . GLU A 1 73 ? -21.977 -3.970 -25.403 1.00 94.88 73 GLU A C 1
ATOM 596 O O . GLU A 1 73 ? -21.725 -3.913 -26.610 1.00 94.88 73 GLU A O 1
ATOM 601 N N . LEU A 1 74 ? -21.032 -4.282 -24.507 1.00 91.12 74 LEU A N 1
ATOM 602 C CA . LEU A 1 74 ? -19.637 -4.587 -24.857 1.00 91.12 74 LEU A CA 1
ATOM 603 C C . LEU A 1 74 ? -19.539 -5.771 -25.830 1.00 91.12 74 LEU A C 1
ATOM 605 O O . LEU A 1 74 ? -18.792 -5.724 -26.806 1.00 91.12 74 LEU A O 1
ATOM 609 N N . LYS A 1 75 ? -20.353 -6.808 -25.622 1.00 93.62 75 LYS A N 1
ATOM 610 C CA . LYS A 1 75 ? -20.477 -7.980 -26.503 1.00 93.62 75 LYS A CA 1
ATOM 611 C C . LYS A 1 75 ? -21.091 -7.648 -27.870 1.00 93.62 75 LYS A C 1
ATOM 613 O O . LYS A 1 75 ? -20.797 -8.341 -28.845 1.00 93.62 75 LYS A O 1
ATOM 618 N N . SER A 1 76 ? -21.910 -6.600 -27.978 1.00 92.75 76 SER A N 1
ATOM 619 C CA . SER A 1 76 ? -22.386 -6.079 -29.269 1.00 92.75 76 SER A CA 1
ATOM 620 C C . SER A 1 76 ? -21.286 -5.299 -30.004 1.00 92.75 76 SER A C 1
ATOM 622 O O . SER A 1 76 ? -20.994 -5.607 -31.160 1.00 92.75 76 SER A O 1
ATOM 624 N N . LYS A 1 77 ? -20.580 -4.404 -29.296 1.00 94.12 77 LYS A N 1
ATOM 625 C CA . LYS A 1 77 ? -19.423 -3.642 -29.797 1.00 94.12 77 LYS A CA 1
ATOM 626 C C . LYS A 1 77 ? -18.287 -4.564 -30.259 1.00 94.12 77 LYS A C 1
ATOM 628 O O . LYS A 1 77 ? -17.685 -4.324 -31.303 1.00 94.12 77 LYS A O 1
ATOM 633 N N . LEU A 1 78 ? -18.031 -5.664 -29.546 1.00 92.88 78 LEU A N 1
ATOM 634 C CA . LEU A 1 78 ? -17.044 -6.674 -29.943 1.00 92.88 78 LEU A CA 1
ATOM 635 C C . LEU A 1 78 ? -17.397 -7.325 -31.291 1.00 92.88 78 LEU A C 1
ATOM 637 O O . LEU A 1 78 ? -16.549 -7.378 -32.178 1.00 92.88 78 LEU A O 1
ATOM 641 N N . LYS A 1 79 ? -18.654 -7.748 -31.492 1.00 92.44 79 LYS A N 1
ATOM 642 C CA . LYS A 1 79 ? -19.120 -8.326 -32.770 1.00 92.44 79 LYS A CA 1
ATOM 643 C C . LYS A 1 79 ? -19.003 -7.342 -33.937 1.00 92.44 79 LYS A C 1
ATOM 645 O O . LYS A 1 79 ? -18.700 -7.755 -35.056 1.00 92.44 79 LYS A O 1
ATOM 650 N N . GLU A 1 80 ? -19.229 -6.053 -33.688 1.00 93.75 80 GLU A N 1
ATOM 651 C CA . GLU A 1 80 ? -19.017 -4.994 -34.678 1.00 93.75 80 GLU A CA 1
ATOM 652 C C . GLU A 1 80 ? -17.531 -4.885 -35.058 1.00 93.75 80 GLU A C 1
ATOM 654 O O . GLU A 1 80 ? -17.191 -4.963 -36.241 1.00 93.75 80 GLU A O 1
ATOM 659 N N . LYS A 1 81 ? -16.629 -4.806 -34.068 1.00 92.06 81 LYS A N 1
ATOM 660 C CA . LYS A 1 81 ? -15.174 -4.773 -34.300 1.00 92.06 81 LYS A CA 1
ATOM 661 C C . LYS A 1 81 ? -14.675 -6.025 -35.028 1.00 92.06 81 LYS A C 1
ATOM 663 O O . LYS A 1 81 ? -13.926 -5.894 -35.991 1.00 92.06 81 LYS A O 1
ATOM 668 N N . GLU A 1 82 ? -15.143 -7.219 -34.660 1.00 93.00 82 GLU A N 1
ATOM 669 C CA . GLU A 1 82 ? -14.863 -8.456 -35.405 1.00 93.00 82 GLU A CA 1
ATOM 670 C C . GLU A 1 82 ? -15.322 -8.374 -36.871 1.00 93.00 82 GLU A C 1
ATOM 672 O O . GLU A 1 82 ? -14.622 -8.840 -37.770 1.00 93.00 82 GLU A O 1
ATOM 677 N N . SER A 1 83 ? -16.502 -7.802 -37.133 1.00 92.69 83 SER A N 1
ATOM 678 C CA . SER A 1 83 ? -17.021 -7.631 -38.495 1.00 92.69 83 SER A CA 1
ATOM 679 C C . SER A 1 83 ? -16.151 -6.675 -39.317 1.00 92.69 83 SER A C 1
ATOM 681 O O . SER A 1 83 ? -15.865 -6.964 -40.478 1.00 92.69 83 SER A O 1
ATOM 683 N N . ILE A 1 84 ? -15.690 -5.575 -38.716 1.00 93.62 84 ILE A N 1
ATOM 684 C CA . ILE A 1 84 ? -14.766 -4.624 -39.351 1.00 93.62 84 ILE A CA 1
ATOM 685 C C . ILE A 1 84 ? -13.425 -5.309 -39.656 1.00 93.62 84 ILE A C 1
ATOM 687 O O . ILE A 1 84 ? -12.945 -5.225 -40.784 1.00 93.62 84 ILE A O 1
ATOM 691 N N . ILE A 1 85 ? -12.857 -6.057 -38.703 1.00 90.62 85 ILE A N 1
ATOM 692 C CA . ILE A 1 85 ? -11.598 -6.797 -38.899 1.00 90.62 85 ILE A CA 1
ATOM 693 C C . ILE A 1 85 ? -11.725 -7.786 -40.067 1.00 90.62 85 ILE A C 1
ATOM 695 O O . ILE A 1 85 ? -10.886 -7.769 -40.965 1.00 90.62 85 ILE A O 1
ATOM 699 N N . ARG A 1 86 ? -12.807 -8.579 -40.137 1.00 93.00 86 ARG A N 1
ATOM 700 C CA . ARG A 1 86 ? -13.059 -9.507 -41.262 1.00 93.00 86 ARG A CA 1
ATOM 701 C C . ARG A 1 86 ? -13.110 -8.791 -42.619 1.00 93.00 86 ARG A C 1
ATOM 703 O O . ARG A 1 86 ? -12.595 -9.322 -43.603 1.00 93.00 86 ARG A O 1
ATOM 710 N N . GLN A 1 87 ? -13.707 -7.599 -42.684 1.00 92.56 87 GLN A N 1
ATOM 711 C CA . GLN A 1 87 ? -13.750 -6.791 -43.910 1.00 92.56 87 GLN A CA 1
ATOM 712 C C . GLN A 1 87 ? -12.358 -6.276 -44.303 1.00 92.56 87 GLN A C 1
ATOM 714 O O . GLN A 1 87 ? -11.984 -6.376 -45.472 1.00 92.56 87 GLN A O 1
ATOM 719 N N . VAL A 1 88 ? -11.567 -5.790 -43.339 1.00 89.31 88 VAL A N 1
ATOM 720 C CA . VAL A 1 88 ? -10.190 -5.321 -43.571 1.00 89.31 88 VAL A CA 1
ATOM 721 C C . VAL A 1 88 ? -9.283 -6.468 -44.029 1.00 89.31 88 VAL A C 1
ATOM 723 O O . VAL A 1 88 ? -8.588 -6.314 -45.032 1.00 89.31 88 VAL A O 1
ATOM 726 N N . SER A 1 89 ? -9.339 -7.640 -43.385 1.00 90.62 89 SER A N 1
ATOM 727 C CA . SER A 1 89 ? -8.594 -8.831 -43.821 1.00 90.62 89 SER A CA 1
ATOM 728 C C . SER A 1 89 ? -8.971 -9.245 -45.247 1.00 90.62 89 SER A C 1
ATOM 730 O O . SER A 1 89 ? -8.090 -9.428 -46.082 1.00 90.62 89 SER A O 1
ATOM 732 N N . SER A 1 90 ? -10.268 -9.292 -45.576 1.00 93.62 90 SER A N 1
ATOM 733 C CA . SER A 1 90 ? -10.720 -9.625 -46.934 1.00 93.62 90 SER A CA 1
ATOM 734 C C . SER A 1 90 ? -10.277 -8.602 -47.990 1.00 93.62 90 SER A C 1
ATOM 736 O O . SER A 1 90 ? -10.064 -8.981 -49.144 1.00 93.62 90 SER A O 1
ATOM 738 N N . ALA A 1 91 ? -10.149 -7.321 -47.633 1.00 91.75 91 ALA A N 1
ATOM 739 C CA . ALA A 1 91 ? -9.618 -6.291 -48.524 1.00 91.75 91 ALA A CA 1
ATOM 740 C C . ALA A 1 91 ? -8.095 -6.426 -48.710 1.00 91.75 91 ALA A C 1
ATOM 742 O O . ALA A 1 91 ? -7.600 -6.297 -49.832 1.00 91.75 91 ALA A O 1
ATOM 743 N N . TYR A 1 92 ? -7.367 -6.744 -47.635 1.00 88.44 92 TYR A N 1
ATOM 744 C CA . TYR A 1 92 ? -5.927 -7.000 -47.658 1.00 88.44 92 TYR A CA 1
ATOM 745 C C . TYR A 1 92 ? -5.573 -8.231 -48.505 1.00 88.44 92 TYR A C 1
ATOM 747 O O . TYR A 1 92 ? -4.726 -8.134 -49.392 1.00 88.44 92 TYR A O 1
ATOM 755 N N . ASP A 1 93 ? -6.257 -9.362 -48.306 1.00 92.44 93 ASP A N 1
ATOM 756 C CA . ASP A 1 93 ? -6.020 -10.589 -49.078 1.00 92.44 93 ASP A CA 1
ATOM 757 C C . ASP A 1 93 ? -6.292 -10.387 -50.574 1.00 92.44 93 ASP A C 1
ATOM 759 O O . ASP A 1 93 ? -5.536 -10.875 -51.421 1.00 92.44 93 ASP A O 1
ATOM 763 N N . LYS A 1 94 ? -7.319 -9.597 -50.916 1.00 95.00 94 LYS A N 1
ATOM 764 C CA . LYS A 1 94 ? -7.571 -9.198 -52.303 1.00 95.00 94 LYS A CA 1
ATOM 765 C C . LYS A 1 94 ? -6.424 -8.353 -52.863 1.00 95.00 94 LYS A C 1
ATOM 767 O O . LYS A 1 94 ? -5.896 -8.690 -53.917 1.00 95.00 94 LYS A O 1
ATOM 772 N N . LEU A 1 95 ? -5.997 -7.302 -52.159 1.00 91.81 95 LEU A N 1
ATOM 773 C CA . LEU A 1 95 ? -4.884 -6.451 -52.597 1.00 91.81 95 LEU A CA 1
ATOM 774 C C . LEU A 1 95 ? -3.584 -7.258 -52.769 1.00 91.81 95 LEU A C 1
ATOM 776 O O . LEU A 1 95 ? -2.850 -7.063 -53.738 1.00 91.81 95 LEU A O 1
ATOM 780 N N . ARG A 1 96 ? -3.325 -8.212 -51.868 1.00 93.38 96 ARG A N 1
ATOM 781 C CA . ARG A 1 96 ? -2.199 -9.150 -51.946 1.00 93.38 96 ARG A CA 1
ATOM 782 C C . ARG A 1 96 ? -2.284 -10.044 -53.187 1.00 93.38 96 ARG A C 1
ATOM 784 O O . ARG A 1 96 ? -1.261 -10.264 -53.839 1.00 93.38 96 ARG A O 1
ATOM 791 N N . SER A 1 97 ? -3.478 -10.523 -53.539 1.00 90.31 97 SER A N 1
ATOM 792 C CA . SER A 1 97 ? -3.725 -11.280 -54.773 1.00 90.31 97 SER A CA 1
ATOM 793 C C . SER A 1 97 ? -3.483 -10.423 -56.023 1.00 90.31 97 SER A C 1
ATOM 795 O O . SER A 1 97 ? -2.673 -10.805 -56.869 1.00 90.31 97 SER A O 1
ATOM 797 N N . ASP A 1 98 ? -4.068 -9.222 -56.080 1.00 92.44 98 ASP A N 1
ATOM 798 C CA . ASP A 1 98 ? -3.932 -8.276 -57.196 1.00 92.44 98 ASP A CA 1
ATOM 799 C C . ASP A 1 98 ? -2.455 -7.880 -57.433 1.00 92.44 98 ASP A C 1
ATOM 801 O O . ASP A 1 98 ? -1.992 -7.793 -58.574 1.00 92.44 98 ASP A O 1
ATOM 805 N N . CYS A 1 99 ? -1.678 -7.670 -56.363 1.00 87.25 99 CYS A N 1
ATOM 806 C CA . CYS A 1 99 ? -0.234 -7.418 -56.444 1.00 87.25 99 CYS A CA 1
ATOM 807 C C . CYS A 1 99 ? 0.559 -8.649 -56.912 1.00 87.25 99 CYS A C 1
ATOM 809 O O . CYS A 1 99 ? 1.465 -8.512 -57.736 1.00 87.25 99 CYS A O 1
ATOM 811 N N . SER A 1 100 ? 0.198 -9.848 -56.448 1.00 86.69 100 SER A N 1
ATOM 812 C CA . SER A 1 100 ? 0.840 -11.104 -56.867 1.00 86.69 100 SER A CA 1
ATOM 813 C C . SER A 1 100 ? 0.602 -11.411 -58.352 1.00 86.69 100 SER A C 1
ATOM 815 O O . SER A 1 100 ? 1.493 -11.919 -59.033 1.00 86.69 100 SER A O 1
ATOM 817 N N . GLU A 1 101 ? -0.579 -11.076 -58.883 1.00 94.25 101 GLU A N 1
ATOM 818 C CA . GLU A 1 101 ? -0.891 -11.222 -60.309 1.00 94.25 101 GLU A CA 1
ATOM 819 C C . GLU A 1 101 ? -0.101 -10.222 -61.172 1.00 94.25 101 GLU A C 1
ATOM 821 O O . GLU A 1 101 ? 0.443 -10.601 -62.211 1.00 94.25 101 GLU A O 1
ATOM 826 N N . LYS A 1 102 ? 0.017 -8.959 -60.734 1.00 93.06 102 LYS A N 1
ATOM 827 C CA . LYS A 1 102 ? 0.838 -7.938 -61.414 1.00 93.06 102 LYS A CA 1
ATOM 828 C C . LYS A 1 102 ? 2.314 -8.330 -61.465 1.00 93.06 102 LYS A C 1
ATOM 830 O O . LYS A 1 102 ? 2.923 -8.232 -62.525 1.00 93.06 102 LYS A O 1
ATOM 835 N N . LEU A 1 103 ? 2.869 -8.808 -60.350 1.00 90.44 103 LEU A N 1
ATOM 836 C CA . LEU A 1 103 ? 4.263 -9.248 -60.276 1.00 90.44 103 LEU A CA 1
ATOM 837 C C . LEU A 1 103 ? 4.534 -10.387 -61.271 1.00 90.44 103 LEU A C 1
ATOM 839 O O . LEU A 1 103 ? 5.480 -10.298 -62.048 1.00 90.44 103 LEU A O 1
ATOM 843 N N . ARG A 1 104 ? 3.650 -11.394 -61.338 1.00 92.75 104 ARG A N 1
ATOM 844 C CA . ARG A 1 104 ? 3.762 -12.491 -62.316 1.00 92.75 104 ARG A CA 1
ATOM 845 C C . ARG A 1 104 ? 3.736 -12.001 -63.768 1.00 92.75 104 ARG A C 1
ATOM 847 O O . ARG A 1 104 ? 4.513 -12.493 -64.578 1.00 92.75 104 ARG A O 1
ATOM 854 N N . LYS A 1 105 ? 2.888 -11.019 -64.100 1.00 93.00 105 LYS A N 1
ATOM 855 C CA . LYS A 1 105 ? 2.846 -10.435 -65.455 1.00 93.00 105 LYS A CA 1
ATOM 856 C C . LYS A 1 105 ? 4.175 -9.781 -65.827 1.00 93.00 105 LYS A C 1
ATOM 858 O O . LYS A 1 105 ? 4.705 -10.088 -66.888 1.00 93.00 105 LYS A O 1
ATOM 863 N N . PHE A 1 106 ? 4.763 -8.983 -64.934 1.00 89.38 106 PHE A N 1
ATOM 864 C CA . PHE A 1 106 ? 6.084 -8.393 -65.171 1.00 89.38 106 PHE A CA 1
ATOM 865 C C . PHE A 1 106 ? 7.206 -9.442 -65.245 1.00 89.38 106 PHE A C 1
ATOM 867 O O . PHE A 1 106 ? 8.137 -9.284 -66.031 1.00 89.38 106 PHE A O 1
ATOM 874 N N . GLU A 1 107 ? 7.139 -10.534 -64.476 1.00 89.25 107 GLU A N 1
ATOM 875 C CA . GLU A 1 107 ? 8.074 -11.654 -64.644 1.00 89.25 107 GLU A CA 1
ATOM 876 C C . GLU A 1 107 ? 7.951 -12.311 -66.027 1.00 89.25 107 GLU A C 1
ATOM 878 O O . GLU A 1 107 ? 8.968 -12.611 -66.650 1.00 89.25 107 GLU A O 1
ATOM 883 N N . ASP A 1 108 ? 6.731 -12.554 -66.508 1.00 91.00 108 ASP A N 1
ATOM 884 C CA . ASP A 1 108 ? 6.488 -13.196 -67.804 1.00 91.00 108 ASP A CA 1
ATOM 885 C C . ASP A 1 108 ? 6.847 -12.271 -68.983 1.00 91.00 108 ASP A C 1
ATOM 887 O O . ASP A 1 108 ? 7.480 -12.717 -69.941 1.00 91.00 108 ASP A O 1
ATOM 891 N N . GLU A 1 109 ? 6.569 -10.969 -68.877 1.00 91.94 109 GLU A N 1
ATOM 892 C CA . GLU A 1 109 ? 7.041 -9.944 -69.819 1.00 91.94 109 GLU A CA 1
ATOM 893 C C . GLU A 1 109 ? 8.579 -9.886 -69.870 1.00 91.94 109 GLU A C 1
ATOM 895 O O . GLU A 1 109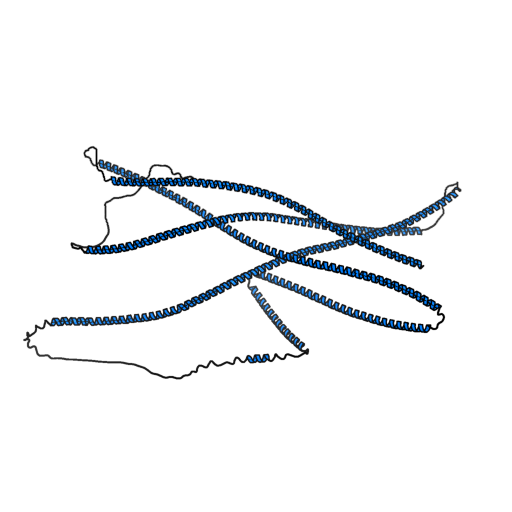 ? 9.164 -9.907 -70.956 1.00 91.94 109 GLU A O 1
ATOM 900 N N . ASN A 1 110 ? 9.258 -9.916 -68.717 1.00 88.81 110 ASN A N 1
ATOM 901 C CA . ASN A 1 110 ? 10.723 -9.955 -68.656 1.00 88.81 110 ASN A CA 1
ATOM 902 C C . ASN A 1 110 ? 11.313 -11.237 -69.276 1.00 88.81 110 ASN A C 1
ATOM 904 O O . ASN A 1 110 ? 12.332 -11.161 -69.964 1.00 88.81 110 ASN A O 1
ATOM 908 N N . LYS A 1 111 ? 10.674 -12.406 -69.105 1.00 92.94 111 LYS A N 1
ATOM 909 C CA . LYS A 1 111 ? 11.089 -13.670 -69.759 1.00 92.94 111 LYS A CA 1
ATOM 910 C C . LYS A 1 111 ? 10.997 -13.573 -71.287 1.00 92.94 111 LYS A C 1
ATOM 912 O O . LYS A 1 111 ? 11.892 -14.052 -71.987 1.00 92.94 111 LYS A O 1
ATOM 917 N N . VAL A 1 112 ? 9.952 -12.926 -71.811 1.00 92.75 112 VAL A N 1
ATOM 918 C CA . VAL A 1 112 ? 9.790 -12.673 -73.255 1.00 92.75 112 VAL A CA 1
ATOM 919 C C . VAL A 1 112 ? 10.852 -11.695 -73.769 1.00 92.75 112 VAL A C 1
ATOM 921 O O . VAL A 1 112 ? 11.472 -11.967 -74.797 1.00 92.75 112 VAL A O 1
ATOM 924 N N . LEU A 1 113 ? 11.119 -10.600 -73.048 1.00 91.25 113 LEU A N 1
ATOM 925 C CA . LEU A 1 113 ? 12.152 -9.625 -73.423 1.00 91.25 113 LEU A CA 1
ATOM 926 C C . LEU A 1 113 ? 13.566 -10.227 -73.400 1.00 91.25 113 LEU A C 1
ATOM 928 O O . LEU A 1 113 ? 14.334 -9.990 -74.329 1.00 91.25 113 LEU A O 1
ATOM 932 N N . ALA A 1 114 ? 13.893 -11.046 -72.395 1.00 89.69 114 ALA A N 1
ATOM 933 C CA . ALA A 1 114 ? 15.167 -11.764 -72.330 1.00 89.69 114 ALA A CA 1
ATOM 934 C C . ALA A 1 114 ? 15.326 -12.736 -73.510 1.00 89.69 114 ALA A C 1
ATOM 936 O O . ALA A 1 114 ? 16.338 -12.701 -74.207 1.00 89.69 114 ALA A O 1
ATOM 937 N N . SER A 1 115 ? 14.280 -13.516 -73.808 1.00 89.56 115 SER A N 1
ATOM 938 C CA . SER A 1 115 ? 14.271 -14.427 -74.960 1.00 89.56 115 SER A CA 1
ATOM 939 C C . SER A 1 115 ? 14.501 -13.675 -76.275 1.00 89.56 115 SER A C 1
ATOM 941 O O . SER A 1 115 ? 15.303 -14.106 -77.094 1.00 89.56 115 SER A O 1
ATOM 943 N N . ALA A 1 116 ? 13.849 -12.522 -76.470 1.00 90.19 116 ALA A N 1
ATOM 944 C CA . ALA A 1 116 ? 14.020 -11.689 -77.662 1.00 90.19 116 ALA A CA 1
ATOM 945 C C . ALA A 1 116 ? 15.419 -11.045 -77.768 1.00 90.19 116 ALA A C 1
ATOM 947 O O . ALA A 1 116 ? 15.907 -10.831 -78.880 1.00 90.19 116 ALA A O 1
ATOM 948 N N . LEU A 1 117 ? 16.069 -10.754 -76.635 1.00 88.94 117 LEU A N 1
ATOM 949 C CA . LEU A 1 117 ? 17.444 -10.255 -76.583 1.00 88.94 117 LEU A CA 1
ATOM 950 C C . LEU A 1 117 ? 18.453 -11.342 -76.979 1.00 88.94 117 LEU A C 1
ATOM 952 O O . LEU A 1 117 ? 19.328 -11.079 -77.802 1.00 88.94 117 LEU A O 1
ATOM 956 N N . ASP A 1 118 ? 18.305 -12.567 -76.472 1.00 89.88 118 ASP A N 1
ATOM 957 C CA . ASP A 1 118 ? 19.150 -13.702 -76.868 1.00 89.88 118 ASP A CA 1
ATOM 958 C C . ASP A 1 118 ? 18.991 -14.026 -78.363 1.00 89.88 118 ASP A C 1
ATOM 960 O O . ASP A 1 118 ? 19.977 -14.194 -79.087 1.00 89.88 118 ASP A O 1
ATOM 964 N N . ASP A 1 119 ? 17.753 -13.985 -78.861 1.00 90.44 119 ASP A N 1
ATOM 965 C CA . ASP A 1 119 ? 17.415 -14.158 -80.276 1.00 90.44 119 ASP A CA 1
ATOM 966 C C . ASP A 1 119 ? 18.010 -13.045 -81.169 1.00 90.44 119 ASP A C 1
ATOM 968 O O . ASP A 1 119 ? 18.239 -13.258 -82.364 1.00 90.44 119 ASP A O 1
ATOM 972 N N . ALA A 1 120 ? 18.248 -11.845 -80.628 1.00 88.62 120 ALA A N 1
ATOM 973 C CA . ALA A 1 120 ? 18.922 -10.742 -81.317 1.00 88.62 120 ALA A CA 1
ATOM 974 C C . ALA A 1 120 ? 20.454 -10.881 -81.262 1.00 88.62 120 ALA A C 1
ATOM 976 O O . ALA A 1 120 ? 21.125 -10.679 -82.277 1.00 88.62 120 ALA A O 1
ATOM 977 N N . ASN A 1 121 ? 21.002 -11.297 -80.116 1.00 87.50 121 ASN A N 1
ATOM 978 C CA . ASN A 1 121 ? 22.429 -11.569 -79.932 1.00 87.50 121 ASN A CA 1
ATOM 979 C C . ASN A 1 121 ? 22.917 -12.685 -80.870 1.00 87.50 121 ASN A C 1
ATOM 981 O O . ASN A 1 121 ? 23.955 -12.530 -81.515 1.00 87.50 121 ASN A O 1
ATOM 985 N N . ALA A 1 122 ? 22.141 -13.764 -81.028 1.00 87.62 122 ALA A N 1
ATOM 986 C CA . ALA A 1 122 ? 22.437 -14.837 -81.981 1.00 87.62 122 ALA A CA 1
ATOM 987 C C . ALA A 1 122 ? 22.530 -14.316 -83.430 1.00 87.62 122 ALA A C 1
ATOM 989 O O . ALA A 1 122 ? 23.511 -14.570 -84.128 1.00 87.62 122 ALA A O 1
ATOM 990 N N . LYS A 1 123 ? 21.562 -13.494 -83.859 1.00 90.62 123 LYS A N 1
ATOM 991 C CA . LYS A 1 123 ? 21.554 -12.880 -85.201 1.00 90.62 123 LYS A CA 1
ATOM 992 C C . LYS A 1 123 ? 22.723 -11.908 -85.402 1.00 90.62 123 LYS A C 1
ATOM 994 O O . LYS A 1 123 ? 23.282 -11.853 -86.495 1.00 90.62 123 LYS A O 1
ATOM 999 N N . SER A 1 124 ? 23.121 -11.175 -84.360 1.00 82.81 124 SER A N 1
ATOM 1000 C CA . SER A 1 124 ? 24.308 -10.309 -84.386 1.00 82.81 124 SER A CA 1
ATOM 1001 C C . SER A 1 124 ? 25.599 -11.119 -84.554 1.00 82.81 124 SER A C 1
ATOM 1003 O O . SER A 1 124 ? 26.471 -10.732 -85.329 1.00 82.81 124 SER A O 1
ATOM 1005 N N . PHE A 1 125 ? 25.712 -12.263 -83.876 1.00 85.44 125 PHE A N 1
ATOM 1006 C CA . PHE A 1 125 ? 26.861 -13.165 -83.984 1.00 85.44 125 PHE A CA 1
ATOM 1007 C C . PHE A 1 125 ? 26.979 -13.786 -85.387 1.00 85.44 125 PHE A C 1
ATOM 1009 O O . PHE A 1 125 ? 28.065 -13.778 -85.970 1.00 85.44 125 PHE A O 1
ATOM 1016 N N . ASP A 1 126 ? 25.866 -14.230 -85.980 1.00 86.19 126 ASP A N 1
ATOM 1017 C CA . ASP A 1 126 ? 25.831 -14.718 -87.368 1.00 86.19 126 ASP A CA 1
ATOM 1018 C C . ASP A 1 126 ? 26.246 -13.629 -88.377 1.00 86.19 126 ASP A C 1
ATOM 1020 O O . ASP A 1 126 ? 27.006 -13.890 -89.315 1.00 86.19 126 ASP A O 1
ATOM 1024 N N . GLN A 1 127 ? 25.791 -12.387 -88.176 1.00 85.50 127 GLN A N 1
ATOM 1025 C CA . GLN A 1 127 ? 26.195 -11.240 -88.996 1.00 85.50 127 GLN A CA 1
ATOM 1026 C C . GLN A 1 127 ? 27.689 -10.923 -88.842 1.00 85.50 127 GLN A C 1
ATOM 1028 O O . GLN A 1 127 ? 28.370 -10.670 -89.839 1.00 85.50 127 GLN A O 1
ATOM 1033 N N . GLU A 1 128 ? 28.236 -10.981 -87.627 1.00 80.19 128 GLU A N 1
ATOM 1034 C CA . GLU A 1 128 ? 29.659 -10.732 -87.392 1.00 80.19 128 GLU A CA 1
ATOM 1035 C C . GLU A 1 128 ? 30.548 -11.830 -88.005 1.00 80.19 128 GLU A C 1
ATOM 1037 O O . GLU A 1 128 ? 31.593 -11.516 -88.587 1.00 80.19 128 GLU A O 1
ATOM 1042 N N . GLN A 1 129 ? 30.103 -13.094 -88.014 1.00 81.19 129 GLN A N 1
ATOM 1043 C CA . GLN A 1 129 ? 30.769 -14.161 -88.772 1.00 81.19 129 GLN A CA 1
ATOM 1044 C C . GLN A 1 129 ? 30.764 -13.892 -90.286 1.00 81.19 129 GLN A C 1
ATOM 1046 O O . GLN A 1 129 ? 31.807 -14.026 -90.932 1.00 81.19 129 GLN A O 1
ATOM 1051 N N . GLN A 1 130 ? 29.636 -13.452 -90.860 1.00 82.31 130 GLN A N 1
ATOM 1052 C CA . GLN A 1 130 ? 29.562 -13.078 -92.282 1.00 82.31 130 GLN A CA 1
ATOM 1053 C C . GLN A 1 130 ? 30.497 -11.901 -92.612 1.00 82.31 130 GLN A C 1
ATOM 1055 O O . GLN A 1 130 ? 31.218 -11.942 -93.611 1.00 82.31 130 GLN A O 1
ATOM 1060 N N . ILE A 1 131 ? 30.570 -10.888 -91.741 1.00 79.19 131 ILE A N 1
ATOM 1061 C CA . ILE A 1 131 ? 31.521 -9.772 -91.866 1.00 79.19 131 ILE A CA 1
ATOM 1062 C C . ILE A 1 131 ? 32.974 -10.275 -91.815 1.00 79.19 131 ILE A C 1
ATOM 1064 O O . ILE A 1 131 ? 33.824 -9.786 -92.564 1.00 79.19 131 ILE A O 1
ATOM 1068 N N . CYS A 1 132 ? 33.284 -11.260 -90.968 1.00 80.38 132 CYS A N 1
ATOM 1069 C CA . CYS A 1 132 ? 34.615 -11.867 -90.904 1.00 80.38 132 CYS A CA 1
ATOM 1070 C C . CYS A 1 132 ? 34.972 -12.648 -92.178 1.00 80.38 132 CYS A C 1
ATOM 1072 O O . CYS A 1 132 ? 36.095 -12.513 -92.668 1.00 80.38 132 CYS A O 1
ATOM 1074 N N . ALA A 1 133 ? 34.028 -13.394 -92.759 1.00 79.12 133 ALA A N 1
ATOM 1075 C CA . ALA A 1 133 ? 34.224 -14.082 -94.035 1.00 79.12 133 ALA A CA 1
ATOM 1076 C C . ALA A 1 133 ? 34.484 -13.088 -95.185 1.00 79.12 133 ALA A C 1
ATOM 1078 O O . ALA A 1 133 ? 35.484 -13.205 -95.895 1.00 79.12 133 ALA A O 1
ATOM 1079 N N . LEU A 1 134 ? 33.661 -12.039 -95.305 1.00 77.75 134 LEU A N 1
ATOM 1080 C CA . LEU A 1 134 ? 33.820 -10.993 -96.324 1.00 77.75 134 LEU A CA 1
ATOM 1081 C C . LEU A 1 134 ? 35.160 -10.243 -96.196 1.00 77.75 134 LEU A C 1
ATOM 1083 O O . LEU A 1 134 ? 35.809 -9.954 -97.203 1.00 77.75 134 LEU A O 1
ATOM 1087 N N . LYS A 1 135 ? 35.638 -9.981 -94.968 1.00 79.69 135 LYS A N 1
ATOM 1088 C CA . LYS A 1 135 ? 36.985 -9.422 -94.728 1.00 79.69 135 LYS A CA 1
ATOM 1089 C C . LYS A 1 135 ? 38.096 -10.332 -95.273 1.00 79.69 135 LYS A C 1
ATOM 1091 O O . LYS A 1 135 ? 39.061 -9.826 -95.848 1.00 79.69 135 LYS A O 1
ATOM 1096 N N . GLN A 1 136 ? 37.970 -11.655 -95.132 1.00 77.00 136 GLN A N 1
ATOM 1097 C CA . GLN A 1 136 ? 38.946 -12.608 -95.679 1.00 77.00 136 GLN A CA 1
ATOM 1098 C C . GLN A 1 136 ? 38.901 -12.664 -97.214 1.00 77.00 136 GLN A C 1
ATOM 1100 O O . GLN A 1 136 ? 39.958 -12.689 -97.851 1.00 77.00 136 GLN A O 1
ATOM 1105 N N . GLU A 1 137 ? 37.713 -12.606 -97.826 1.00 77.94 137 GLU A N 1
ATOM 1106 C CA . GLU A 1 137 ? 37.582 -12.523 -99.287 1.00 77.94 137 GLU A CA 1
ATOM 1107 C C . GLU A 1 137 ? 38.217 -11.249 -99.856 1.00 77.94 137 GLU A C 1
ATOM 1109 O O . GLU A 1 137 ? 38.958 -11.326 -100.842 1.00 77.94 137 GLU A O 1
ATOM 1114 N N . ILE A 1 138 ? 37.997 -10.095 -99.211 1.00 73.00 138 ILE A N 1
ATOM 1115 C CA . ILE A 1 138 ? 38.622 -8.816 -99.580 1.00 73.00 138 ILE A CA 1
ATOM 1116 C C . ILE A 1 138 ? 40.151 -8.935 -99.553 1.00 73.00 138 ILE A C 1
ATOM 1118 O O . ILE A 1 138 ? 40.805 -8.569 -100.532 1.00 73.00 138 ILE A O 1
ATOM 1122 N N . GLU A 1 139 ? 40.741 -9.509 -98.501 1.00 74.31 139 GLU A N 1
ATOM 1123 C CA . GLU A 1 139 ? 42.197 -9.699 -98.418 1.00 74.31 139 GLU A CA 1
ATOM 1124 C C . GLU A 1 139 ? 42.711 -10.697 -99.486 1.00 74.31 139 GLU A C 1
ATOM 1126 O O . GLU A 1 139 ? 43.807 -10.537 -100.031 1.00 74.31 139 GLU A O 1
ATOM 1131 N N . GLY A 1 140 ? 41.892 -11.682 -99.873 1.00 69.81 140 GLY A N 1
ATOM 1132 C CA . GLY A 1 140 ? 42.147 -12.582 -101.003 1.00 69.81 140 GLY A CA 1
ATOM 1133 C C . GLY A 1 140 ? 42.035 -11.914 -102.384 1.00 69.81 140 GLY A C 1
ATOM 1134 O O . GLY A 1 140 ? 42.758 -12.278 -103.314 1.00 69.81 140 GLY A O 1
ATOM 1135 N N . VAL A 1 141 ? 41.162 -10.917 -102.558 1.00 71.31 141 VAL A N 1
ATOM 1136 C CA . VAL A 1 141 ? 41.124 -10.056 -103.759 1.00 71.31 141 VAL A CA 1
ATOM 1137 C C . VAL A 1 141 ? 42.362 -9.158 -103.805 1.00 71.31 141 VAL A C 1
ATOM 1139 O O . VAL A 1 141 ? 43.036 -9.103 -104.831 1.00 71.31 141 VAL A O 1
ATOM 1142 N N . LYS A 1 142 ? 42.733 -8.548 -102.678 1.00 62.47 142 LYS A N 1
ATOM 1143 C CA . LYS A 1 142 ? 43.939 -7.720 -102.501 1.00 62.47 142 LYS A CA 1
ATOM 1144 C C . LYS A 1 142 ? 45.212 -8.462 -102.935 1.00 62.47 142 LYS A C 1
ATOM 1146 O O . LYS A 1 142 ? 45.985 -7.944 -103.738 1.00 62.47 142 LYS A O 1
ATOM 1151 N N . LYS A 1 143 ? 45.382 -9.717 -102.493 1.00 60.72 143 LYS A N 1
ATOM 1152 C CA . LYS A 1 143 ? 46.493 -10.596 -102.912 1.00 60.72 143 LYS A CA 1
ATOM 1153 C C . LYS A 1 143 ? 46.445 -10.950 -104.402 1.00 60.72 143 LYS A C 1
ATOM 1155 O O . LYS A 1 143 ? 47.489 -10.978 -105.045 1.00 60.72 143 LYS A O 1
ATOM 1160 N N . ARG A 1 144 ? 45.258 -11.166 -104.983 1.00 61.09 144 ARG A N 1
ATOM 1161 C CA . ARG A 1 144 ? 45.108 -11.393 -106.435 1.00 61.09 144 ARG A CA 1
ATOM 1162 C C . ARG A 1 144 ? 45.472 -10.156 -107.261 1.00 61.09 144 ARG A C 1
ATOM 1164 O O . ARG A 1 144 ? 46.129 -10.308 -108.286 1.00 61.09 144 ARG A O 1
ATOM 1171 N N . ILE A 1 145 ? 45.126 -8.951 -106.805 1.00 58.94 145 ILE A N 1
ATOM 1172 C CA . ILE A 1 145 ? 45.546 -7.690 -107.439 1.00 58.94 145 ILE A CA 1
ATOM 1173 C C . ILE A 1 145 ? 47.076 -7.556 -107.393 1.00 58.94 145 ILE A C 1
ATOM 1175 O O . ILE A 1 145 ? 47.686 -7.294 -108.426 1.00 58.94 145 ILE A O 1
ATOM 1179 N N . LEU A 1 146 ? 47.698 -7.846 -106.243 1.00 49.50 146 LEU A N 1
ATOM 1180 C CA . LEU A 1 146 ? 49.156 -7.803 -106.057 1.00 49.50 146 LEU A CA 1
ATOM 1181 C C . LEU A 1 146 ? 49.930 -8.797 -106.952 1.00 49.50 146 LEU A C 1
ATOM 1183 O O . LEU A 1 146 ? 51.071 -8.542 -107.315 1.00 49.50 146 LEU A O 1
ATOM 1187 N N . ILE A 1 147 ? 49.305 -9.919 -107.327 1.00 52.44 147 ILE A N 1
ATOM 1188 C CA . ILE A 1 147 ? 49.864 -10.927 -108.251 1.00 52.44 147 ILE A CA 1
ATOM 1189 C C . ILE A 1 147 ? 49.551 -10.591 -109.727 1.00 52.44 147 ILE A C 1
ATOM 1191 O O . ILE A 1 147 ? 50.219 -11.076 -110.639 1.00 52.44 147 ILE A O 1
ATOM 1195 N N . SER A 1 148 ? 48.557 -9.737 -109.993 1.00 44.94 148 SER A N 1
ATOM 1196 C CA . SER A 1 148 ? 48.134 -9.384 -111.359 1.00 44.94 148 SER A CA 1
ATOM 1197 C C . SER A 1 148 ? 49.004 -8.303 -112.012 1.00 44.94 148 SER A C 1
ATOM 1199 O O . SER A 1 148 ? 49.036 -8.207 -113.238 1.00 44.94 148 SER A O 1
ATOM 1201 N N . SER A 1 149 ? 49.726 -7.501 -111.225 1.00 48.97 149 SER A N 1
ATOM 1202 C CA . SER A 1 149 ? 50.502 -6.347 -111.706 1.00 48.97 149 SER A CA 1
ATOM 1203 C C . SER A 1 149 ? 51.791 -6.683 -112.470 1.00 48.97 149 SER A C 1
ATOM 1205 O O . SER A 1 149 ? 52.404 -5.776 -113.022 1.00 48.97 149 SER A O 1
ATOM 1207 N N . GLU A 1 150 ? 52.202 -7.954 -112.545 1.00 38.12 150 GLU A N 1
ATOM 1208 C CA . GLU A 1 150 ? 53.494 -8.350 -113.134 1.00 38.12 150 GLU A CA 1
ATOM 1209 C C . GLU A 1 150 ? 53.377 -9.109 -114.476 1.00 38.12 150 GLU A C 1
ATOM 1211 O O . GLU A 1 150 ? 54.387 -9.523 -115.047 1.00 38.12 150 GLU A O 1
ATOM 1216 N N . LYS A 1 151 ? 52.164 -9.324 -115.027 1.00 31.47 151 LYS A N 1
ATOM 1217 C CA . LYS A 1 151 ? 52.025 -10.169 -116.235 1.00 31.47 151 LYS A CA 1
ATOM 1218 C C . LYS A 1 151 ? 50.858 -9.868 -117.188 1.00 31.47 151 LYS A C 1
ATOM 1220 O O . LYS A 1 151 ? 49.987 -10.719 -117.375 1.00 31.47 151 LYS A O 1
ATOM 1225 N N . LYS A 1 152 ? 50.937 -8.737 -117.907 1.00 31.66 152 LYS A N 1
ATOM 1226 C CA . LYS A 1 152 ? 50.829 -8.675 -119.392 1.00 31.66 152 LYS A CA 1
ATOM 1227 C C . LYS A 1 152 ? 50.906 -7.242 -119.934 1.00 31.66 152 LYS A C 1
ATOM 1229 O O . LYS A 1 152 ? 50.061 -6.408 -119.636 1.00 31.66 152 LYS A O 1
ATOM 1234 N N . SER A 1 153 ? 51.885 -7.005 -120.800 1.00 33.03 153 SER A N 1
ATOM 1235 C CA . SER A 1 153 ? 51.916 -5.895 -121.756 1.00 33.03 153 SER A CA 1
ATOM 1236 C C . SER A 1 153 ? 51.211 -6.277 -123.070 1.00 33.03 153 SER A C 1
ATOM 1238 O O . SER A 1 153 ? 51.035 -7.465 -123.349 1.00 33.03 153 SER A O 1
ATOM 1240 N N . SER A 1 154 ? 50.877 -5.262 -123.883 1.00 26.56 154 SER A N 1
ATOM 1241 C CA . SER A 1 154 ? 50.270 -5.362 -125.232 1.00 26.56 154 SER A CA 1
ATOM 1242 C C . SER A 1 154 ? 48.780 -5.789 -125.252 1.00 26.56 154 SER A C 1
ATOM 1244 O O . SER A 1 154 ? 48.334 -6.541 -124.395 1.00 26.56 154 SER A O 1
ATOM 1246 N N . GLU A 1 155 ? 47.929 -5.331 -126.185 1.00 25.36 155 GLU A N 1
ATOM 1247 C CA . GLU A 1 155 ? 48.193 -4.667 -127.478 1.00 25.36 155 GLU A CA 1
ATOM 1248 C C . GLU A 1 155 ? 46.973 -3.851 -127.999 1.00 25.36 155 GLU A C 1
ATOM 1250 O O . GLU A 1 155 ? 45.846 -4.251 -127.743 1.00 25.36 155 GLU A O 1
ATOM 1255 N N . SER A 1 156 ? 47.208 -2.817 -128.838 1.00 27.89 156 SER A N 1
ATOM 1256 C CA . SER A 1 156 ? 46.339 -2.365 -129.968 1.00 27.89 156 SER A CA 1
ATOM 1257 C C . SER A 1 156 ? 44.917 -1.784 -129.698 1.00 27.89 156 SER A C 1
ATOM 1259 O O . SER A 1 156 ? 44.145 -2.347 -128.942 1.00 27.89 156 SER A O 1
ATOM 1261 N N . ASN A 1 157 ? 44.388 -0.732 -130.360 1.00 25.36 157 ASN A N 1
ATOM 1262 C CA . ASN A 1 157 ? 44.913 0.405 -131.154 1.00 25.36 157 ASN A CA 1
ATOM 1263 C C . ASN A 1 157 ? 43.760 1.404 -131.473 1.00 25.36 157 ASN A C 1
ATOM 1265 O O . ASN A 1 157 ? 42.641 0.964 -131.726 1.00 25.36 157 ASN A O 1
ATOM 1269 N N . SER A 1 158 ? 44.044 2.708 -131.666 1.00 26.25 158 SER A N 1
ATOM 1270 C CA . SER A 1 158 ? 44.014 3.366 -133.007 1.00 26.25 158 SER A CA 1
ATOM 1271 C C . SER A 1 158 ? 43.727 4.894 -133.052 1.00 26.25 158 SER A C 1
ATOM 1273 O O . SER A 1 158 ? 42.642 5.330 -132.704 1.00 26.25 158 SER A O 1
ATOM 1275 N N . LYS A 1 159 ? 44.654 5.642 -133.699 1.00 27.28 159 LYS A N 1
ATOM 1276 C CA . LYS A 1 159 ? 44.441 6.820 -134.602 1.00 27.28 159 LYS A CA 1
ATOM 1277 C C . LYS A 1 159 ? 43.884 8.143 -133.972 1.00 27.28 159 LYS A C 1
ATOM 1279 O O . LYS A 1 159 ? 43.175 8.109 -132.987 1.00 27.28 159 LYS A O 1
ATOM 1284 N N . THR A 1 160 ? 44.183 9.369 -134.453 1.00 26.55 160 THR A N 1
ATOM 1285 C CA . THR A 1 160 ? 44.876 9.829 -135.688 1.00 26.55 160 THR A CA 1
ATOM 1286 C C . THR A 1 160 ? 45.570 11.216 -135.549 1.00 26.55 160 THR A C 1
ATOM 1288 O O . THR A 1 160 ? 44.976 12.122 -134.988 1.00 26.55 160 THR A O 1
ATOM 1291 N N . LYS A 1 161 ? 46.775 11.373 -136.144 1.00 27.66 161 LYS A N 1
ATOM 1292 C CA . LYS A 1 161 ? 47.421 12.559 -136.810 1.00 27.66 161 LYS A CA 1
ATOM 1293 C C . LYS A 1 161 ? 46.968 14.005 -136.433 1.00 27.66 161 LYS A C 1
ATOM 1295 O O . LYS A 1 161 ? 45.813 14.335 -136.640 1.00 27.66 161 LYS A O 1
ATOM 1300 N N . ALA A 1 162 ? 47.840 14.894 -135.915 1.00 23.89 162 ALA A N 1
ATOM 1301 C CA . ALA A 1 162 ? 48.842 15.764 -136.611 1.00 23.89 162 ALA A CA 1
ATOM 1302 C C . ALA A 1 162 ? 48.233 17.004 -137.348 1.00 23.89 162 ALA A C 1
ATOM 1304 O O . ALA A 1 162 ? 47.163 16.875 -137.922 1.00 23.89 162 ALA A O 1
ATOM 1305 N N . SER A 1 163 ? 48.821 18.220 -137.439 1.00 25.34 163 SER A N 1
ATOM 1306 C CA . SER A 1 163 ? 50.228 18.694 -137.320 1.00 25.34 163 SER A CA 1
ATOM 1307 C C . SER A 1 163 ? 50.356 20.249 -137.191 1.00 25.34 163 SER A C 1
ATOM 1309 O O . SER A 1 163 ? 49.356 20.936 -137.365 1.00 25.34 163 SER A O 1
ATOM 1311 N N . LYS A 1 164 ? 51.606 20.765 -137.070 1.00 32.88 164 LYS A N 1
ATOM 1312 C CA . LYS A 1 164 ? 52.126 22.161 -137.273 1.00 32.88 164 LYS A CA 1
ATOM 1313 C C . LYS A 1 164 ? 52.344 23.070 -136.037 1.00 32.88 164 LYS A C 1
ATOM 1315 O O . LYS A 1 164 ? 52.030 22.693 -134.917 1.00 32.88 164 LYS A O 1
ATOM 1320 N N . LYS A 1 165 ? 53.081 24.173 -136.271 1.00 29.64 165 LYS A N 1
ATOM 1321 C CA . LYS A 1 165 ? 53.815 25.054 -135.329 1.00 29.64 165 LYS A CA 1
ATOM 1322 C C . LYS A 1 165 ? 53.285 26.501 -135.357 1.00 29.64 165 LYS A C 1
ATOM 1324 O O . LYS A 1 165 ? 52.707 26.886 -136.369 1.00 29.64 165 LYS A O 1
ATOM 1329 N N . SER A 1 166 ? 53.719 27.287 -134.361 1.00 29.08 166 SER A N 1
ATOM 1330 C CA . SER A 1 166 ? 53.585 28.752 -134.212 1.00 29.08 166 SER A CA 1
ATOM 1331 C C . SER A 1 166 ? 52.173 29.237 -133.838 1.00 29.08 166 SER A C 1
ATOM 1333 O O . SER A 1 166 ? 51.198 28.655 -134.296 1.00 29.08 166 SER A O 1
ATOM 1335 N N . ASP A 1 167 ? 51.999 30.249 -132.979 1.00 36.72 167 ASP A N 1
ATOM 1336 C CA . ASP A 1 167 ? 52.990 31.157 -132.362 1.00 36.72 167 ASP A CA 1
ATOM 1337 C C . ASP A 1 167 ? 52.976 31.118 -130.821 1.00 36.72 167 ASP A C 1
ATOM 1339 O O . ASP A 1 167 ? 51.947 30.864 -130.201 1.00 36.72 167 ASP A O 1
ATOM 1343 N N . ALA A 1 168 ? 54.130 31.370 -130.191 1.00 55.28 168 ALA A N 1
ATOM 1344 C CA . ALA A 1 168 ? 54.305 31.286 -128.738 1.00 55.28 168 ALA A CA 1
ATOM 1345 C C . ALA A 1 168 ? 54.588 32.662 -128.113 1.00 55.28 168 ALA A C 1
ATOM 1347 O O . ALA A 1 168 ? 55.663 33.224 -128.337 1.00 55.28 168 ALA A O 1
ATOM 1348 N N . ARG A 1 169 ? 53.617 33.171 -127.333 1.00 52.94 169 ARG A N 1
ATOM 1349 C CA . ARG A 1 169 ? 53.786 34.067 -126.158 1.00 52.94 169 ARG A CA 1
ATOM 1350 C C . ARG A 1 169 ? 52.461 34.516 -125.539 1.00 52.94 169 ARG A C 1
ATOM 1352 O O . ARG A 1 169 ? 52.391 34.718 -124.334 1.00 52.94 169 ARG A O 1
ATOM 1359 N N . GLU A 1 170 ? 51.413 34.660 -126.346 1.00 49.53 170 GLU A N 1
ATOM 1360 C CA . GLU A 1 170 ? 50.119 35.189 -125.880 1.00 49.53 170 GLU A CA 1
ATOM 1361 C C . GLU A 1 170 ? 49.219 34.077 -125.300 1.00 49.53 170 GLU A C 1
ATOM 1363 O O . GLU A 1 170 ? 48.608 34.253 -124.250 1.00 49.53 170 GLU A O 1
ATOM 1368 N N . ASP A 1 171 ? 49.261 32.875 -125.890 1.00 54.19 171 ASP A N 1
ATOM 1369 C CA . ASP A 1 171 ? 48.592 31.661 -125.381 1.00 54.19 171 ASP A CA 1
ATOM 1370 C C . ASP A 1 171 ? 49.184 31.159 -124.041 1.00 54.19 171 ASP A C 1
ATOM 1372 O O . ASP A 1 171 ? 48.488 30.559 -123.222 1.00 54.19 171 ASP A O 1
ATOM 1376 N N . GLU A 1 172 ? 50.462 31.456 -123.770 1.00 59.50 172 GLU A N 1
ATOM 1377 C CA . GLU A 1 172 ? 51.079 31.246 -122.448 1.00 59.50 172 GLU A CA 1
ATOM 1378 C C . GLU A 1 172 ? 50.554 32.253 -121.416 1.00 59.50 172 GLU A C 1
ATOM 1380 O O . GLU A 1 172 ? 50.315 31.879 -120.271 1.00 59.50 172 GLU A O 1
ATOM 1385 N N . PHE A 1 173 ? 50.301 33.504 -121.814 1.00 58.72 173 PHE A N 1
ATOM 1386 C CA . PHE A 1 173 ? 49.723 34.516 -120.926 1.00 58.72 173 PHE A CA 1
ATOM 1387 C C . PHE A 1 173 ? 48.269 34.198 -120.555 1.00 58.72 173 PHE A C 1
ATOM 1389 O O . PHE A 1 173 ? 47.892 34.351 -119.395 1.00 58.72 173 PHE A O 1
ATOM 1396 N N . VAL A 1 174 ? 47.472 33.689 -121.504 1.00 69.94 174 VAL A N 1
ATOM 1397 C CA . VAL A 1 174 ? 46.108 33.204 -121.227 1.00 69.94 174 VAL A CA 1
ATOM 1398 C C . VAL A 1 174 ? 46.138 32.001 -120.280 1.00 69.94 174 VAL A C 1
ATOM 1400 O O . VAL A 1 174 ? 45.393 31.990 -119.305 1.00 69.94 174 VAL A O 1
ATOM 1403 N N . LYS A 1 175 ? 47.041 31.030 -120.488 1.00 72.31 175 LYS A N 1
ATOM 1404 C CA . LYS A 1 175 ? 47.219 29.900 -119.555 1.00 72.31 175 LYS A CA 1
ATOM 1405 C C . LYS A 1 175 ? 47.640 30.347 -118.158 1.00 72.31 175 LYS A C 1
ATOM 1407 O O . LYS A 1 175 ? 47.084 29.844 -117.186 1.00 72.31 175 LYS A O 1
ATOM 1412 N N . LEU A 1 176 ? 48.572 31.294 -118.048 1.00 72.81 176 LEU A N 1
ATOM 1413 C CA . LEU A 1 176 ? 49.029 31.819 -116.760 1.00 72.81 176 LEU A CA 1
ATOM 1414 C C . LEU A 1 176 ? 47.941 32.623 -116.037 1.00 72.81 176 LEU A C 1
ATOM 1416 O O . LEU A 1 176 ? 47.838 32.506 -114.818 1.00 72.81 176 LEU A O 1
ATOM 1420 N N . ASP A 1 177 ? 47.094 33.383 -116.743 1.00 73.00 177 ASP A N 1
ATOM 1421 C CA . ASP A 1 177 ? 45.950 34.047 -116.104 1.00 73.00 177 ASP A CA 1
ATOM 1422 C C . ASP A 1 177 ? 44.835 33.052 -115.736 1.00 73.00 177 ASP A C 1
ATOM 1424 O O . ASP A 1 177 ? 44.270 33.158 -114.652 1.00 73.00 177 ASP A O 1
ATOM 1428 N N . ASP A 1 178 ? 44.576 32.019 -116.545 1.00 79.19 178 ASP A N 1
ATOM 1429 C CA . ASP A 1 178 ? 43.662 30.922 -116.190 1.00 79.19 178 ASP A CA 1
ATOM 1430 C C . ASP A 1 178 ? 44.163 30.111 -114.982 1.00 79.19 178 ASP A C 1
ATOM 1432 O O . ASP A 1 178 ? 43.368 29.696 -114.137 1.00 79.19 178 ASP A O 1
ATOM 1436 N N . GLU A 1 179 ? 45.469 29.861 -114.872 1.00 80.38 179 GLU A N 1
ATOM 1437 C CA . GLU A 1 179 ? 46.081 29.208 -113.710 1.00 80.38 179 GLU A CA 1
ATOM 1438 C C . GLU A 1 179 ? 46.056 30.110 -112.478 1.00 80.38 179 GLU A C 1
ATOM 1440 O O . GLU A 1 179 ? 45.600 29.672 -111.422 1.00 80.38 179 GLU A O 1
ATOM 1445 N N . LYS A 1 180 ? 46.406 31.393 -112.614 1.00 80.12 180 LYS A N 1
ATOM 1446 C CA . LYS A 1 180 ? 46.228 32.401 -111.560 1.00 80.12 180 LYS A CA 1
ATOM 1447 C C . LYS A 1 180 ? 44.778 32.455 -111.080 1.00 80.12 180 LYS A C 1
ATOM 1449 O O . LYS A 1 180 ? 44.540 32.416 -109.878 1.00 80.12 180 LYS A O 1
ATOM 1454 N N . ARG A 1 181 ? 43.802 32.455 -111.991 1.00 83.12 181 ARG A N 1
ATOM 1455 C CA . ARG A 1 181 ? 42.365 32.480 -111.679 1.00 83.12 181 ARG A CA 1
ATOM 1456 C C . ARG A 1 181 ? 41.891 31.172 -111.032 1.00 83.12 181 ARG A C 1
ATOM 1458 O O . ARG A 1 181 ? 41.036 31.206 -110.148 1.00 83.12 181 ARG A O 1
ATOM 1465 N N . LYS A 1 182 ? 42.470 30.016 -111.388 1.00 82.81 182 LYS A N 1
ATOM 1466 C CA . LYS A 1 182 ? 42.272 28.743 -110.661 1.00 82.81 182 LYS A CA 1
ATOM 1467 C C . LYS A 1 182 ? 42.841 28.817 -109.242 1.00 82.81 182 LYS A C 1
ATOM 1469 O O . LYS A 1 182 ? 42.136 28.434 -108.311 1.00 82.81 182 LYS A O 1
ATOM 1474 N N . PHE A 1 183 ? 44.052 29.342 -109.050 1.00 84.12 183 PHE A N 1
ATOM 1475 C CA . PHE A 1 183 ? 44.655 29.505 -107.723 1.00 84.12 183 PHE A CA 1
ATOM 1476 C C . PHE A 1 183 ? 43.916 30.541 -106.862 1.00 84.12 183 PHE A C 1
ATOM 1478 O O . PHE A 1 183 ? 43.702 30.291 -105.681 1.00 84.12 183 PHE A O 1
ATOM 1485 N N . GLU A 1 184 ? 43.444 31.653 -107.432 1.00 81.50 184 GLU A N 1
ATOM 1486 C CA . GLU A 1 184 ? 42.591 32.633 -106.743 1.00 81.50 184 GLU A CA 1
ATOM 1487 C C . GLU A 1 184 ? 41.263 32.004 -106.298 1.00 81.50 184 GLU A C 1
ATOM 1489 O O . GLU A 1 184 ? 40.861 32.177 -105.146 1.00 81.50 184 GLU A O 1
ATOM 1494 N N . ASN A 1 185 ? 40.621 31.200 -107.154 1.00 86.19 185 ASN A N 1
ATOM 1495 C CA . ASN A 1 185 ? 39.408 30.459 -106.800 1.00 86.19 185 ASN A CA 1
ATOM 1496 C C . ASN A 1 185 ? 39.662 29.381 -105.728 1.00 86.19 185 ASN A C 1
ATOM 1498 O O . ASN A 1 185 ? 38.881 29.273 -104.783 1.00 86.19 185 ASN A O 1
ATOM 1502 N N . GLN A 1 186 ? 40.762 28.623 -105.813 1.00 87.06 186 GLN A N 1
ATOM 1503 C CA . GLN A 1 186 ? 41.155 27.660 -104.774 1.00 87.06 186 GLN A CA 1
ATOM 1504 C C . GLN A 1 186 ? 41.464 28.354 -103.440 1.00 87.06 186 GLN A C 1
ATOM 1506 O O . GLN A 1 186 ? 41.046 27.873 -102.388 1.00 87.06 186 GLN A O 1
ATOM 1511 N N . LEU A 1 187 ? 42.151 29.499 -103.469 1.00 84.69 187 LEU A N 1
ATOM 1512 C CA . LEU A 1 187 ? 42.469 30.294 -102.284 1.00 84.69 187 LEU A CA 1
ATOM 1513 C C . LEU A 1 187 ? 41.209 30.917 -101.669 1.00 84.69 187 LEU A C 1
ATOM 1515 O O . LEU A 1 187 ? 41.094 30.958 -100.446 1.00 84.69 187 LEU A O 1
ATOM 1519 N N . LYS A 1 188 ? 40.252 31.369 -102.491 1.00 88.62 188 LYS A N 1
ATOM 1520 C CA . LYS A 1 188 ? 38.939 31.850 -102.037 1.00 88.62 188 LYS A CA 1
ATOM 1521 C C . LYS A 1 188 ? 38.151 30.725 -101.369 1.00 88.62 188 LYS A C 1
ATOM 1523 O O . LYS A 1 188 ? 37.771 30.880 -100.214 1.00 88.62 188 LYS A O 1
ATOM 1528 N N . TRP A 1 189 ? 38.024 29.572 -102.026 1.00 91.19 189 TRP A N 1
ATOM 1529 C CA . TRP A 1 189 ? 37.360 28.397 -101.456 1.00 91.19 189 TRP A CA 1
ATOM 1530 C C . TRP A 1 189 ? 38.035 27.918 -100.164 1.00 91.19 189 TRP A C 1
ATOM 1532 O O . TRP A 1 189 ? 37.355 27.587 -99.198 1.00 91.19 189 TRP A O 1
ATOM 1542 N N . LYS A 1 190 ? 39.374 27.945 -100.081 1.00 90.19 190 LYS A N 1
ATOM 1543 C CA . LYS A 1 190 ? 40.086 27.627 -98.834 1.00 90.19 190 LYS A CA 1
ATOM 1544 C C . LYS A 1 190 ? 39.864 28.657 -97.732 1.00 90.19 190 LYS A C 1
ATOM 1546 O O . LYS A 1 190 ? 39.711 28.251 -96.586 1.00 90.19 190 LYS A O 1
ATOM 1551 N N . LYS A 1 191 ? 39.787 29.954 -98.044 1.00 88.44 191 LYS A N 1
ATOM 1552 C CA . LYS A 1 191 ? 39.391 30.985 -97.067 1.00 88.44 191 LYS A CA 1
ATOM 1553 C C . LYS A 1 191 ? 37.961 30.760 -96.570 1.00 88.44 191 LYS A C 1
ATOM 1555 O O . LYS A 1 191 ? 37.738 30.820 -95.369 1.00 88.44 191 LYS A O 1
ATOM 1560 N N . GLU A 1 192 ? 37.029 30.426 -97.458 1.00 89.75 192 GLU A N 1
ATOM 1561 C CA . GLU A 1 192 ? 35.640 30.093 -97.111 1.00 89.75 192 GLU A CA 1
ATOM 1562 C C . GLU A 1 192 ? 35.564 28.825 -96.235 1.00 89.75 192 GLU A C 1
ATOM 1564 O O . GLU A 1 192 ? 34.906 28.840 -95.197 1.00 89.75 192 GLU A O 1
ATOM 1569 N N . GLN A 1 193 ? 36.339 27.773 -96.544 1.00 90.94 193 GLN A N 1
ATOM 1570 C CA . GLN A 1 193 ? 36.483 26.610 -95.655 1.00 90.94 193 GLN A CA 1
ATOM 1571 C C . GLN A 1 193 ? 37.063 26.978 -94.279 1.00 90.94 193 GLN A C 1
ATOM 1573 O O . GLN A 1 193 ? 36.585 26.463 -93.271 1.00 90.94 193 GLN A O 1
ATOM 1578 N N . PHE A 1 194 ? 38.078 27.847 -94.207 1.00 90.25 194 PHE A N 1
ATOM 1579 C CA . PHE A 1 194 ? 38.644 28.278 -92.924 1.00 90.25 194 PHE A CA 1
ATOM 1580 C C . PHE A 1 194 ? 37.652 29.101 -92.096 1.00 90.25 194 PHE A C 1
ATOM 1582 O O . PHE A 1 194 ? 37.572 28.874 -90.892 1.00 90.25 194 PHE A O 1
ATOM 1589 N N . VAL A 1 195 ? 36.853 29.974 -92.721 1.00 93.00 195 VAL A N 1
ATOM 1590 C CA . VAL A 1 195 ? 35.769 30.703 -92.040 1.00 93.00 195 VAL A CA 1
ATOM 1591 C C . VAL A 1 195 ? 34.751 29.723 -91.457 1.00 93.00 195 VAL A C 1
ATOM 1593 O O . VAL A 1 195 ? 34.483 29.787 -90.262 1.00 93.00 195 VAL A O 1
ATOM 1596 N N . HIS A 1 196 ? 34.264 28.749 -92.230 1.00 90.38 196 HIS A N 1
ATOM 1597 C CA . HIS A 1 196 ? 33.309 27.763 -91.712 1.00 90.38 196 HIS A CA 1
ATOM 1598 C C . HIS A 1 196 ? 33.896 26.855 -90.618 1.00 90.38 196 HIS A C 1
ATOM 1600 O O . HIS A 1 196 ? 33.190 26.489 -89.678 1.00 90.38 196 HIS A O 1
ATOM 1606 N N . LEU A 1 197 ? 35.190 26.520 -90.682 1.00 90.69 197 LEU A N 1
ATOM 1607 C CA . LEU A 1 197 ? 35.884 25.796 -89.608 1.00 90.69 197 LEU A CA 1
ATOM 1608 C C . LEU A 1 197 ? 36.040 26.650 -88.339 1.00 90.69 197 LEU A C 1
ATOM 1610 O O . LEU A 1 197 ? 35.876 26.131 -87.234 1.00 90.69 197 LEU A O 1
ATOM 1614 N N . GLU A 1 198 ? 36.320 27.948 -88.475 1.00 89.44 198 GLU A N 1
ATOM 1615 C CA . GLU A 1 198 ? 36.390 28.884 -87.350 1.00 89.44 198 GLU A CA 1
ATOM 1616 C C . GLU A 1 198 ? 35.006 29.111 -86.723 1.00 89.44 198 GLU A C 1
ATOM 1618 O O . GLU A 1 198 ? 34.872 29.045 -85.500 1.00 89.44 198 GLU A O 1
ATOM 1623 N N . GLU A 1 199 ? 33.960 29.282 -87.535 1.00 91.81 199 GLU A N 1
ATOM 1624 C CA . GLU A 1 199 ? 32.561 29.363 -87.103 1.00 91.81 199 GLU A CA 1
ATOM 1625 C C . GLU A 1 199 ? 32.120 28.087 -86.372 1.00 91.81 199 GLU A C 1
ATOM 1627 O O . GLU A 1 199 ? 31.566 28.172 -85.274 1.00 91.81 199 GLU A O 1
ATOM 1632 N N . ALA A 1 200 ? 32.422 26.904 -86.918 1.00 89.81 200 ALA A N 1
ATOM 1633 C CA . ALA A 1 200 ? 32.107 25.622 -86.293 1.00 89.81 200 ALA A CA 1
ATOM 1634 C C . ALA A 1 200 ? 32.853 25.424 -84.962 1.00 89.81 200 ALA A C 1
ATOM 1636 O O . ALA A 1 200 ? 32.245 25.032 -83.965 1.00 89.81 200 ALA A O 1
ATOM 1637 N N . HIS A 1 201 ? 34.148 25.752 -84.897 1.00 86.50 201 HIS A N 1
ATOM 1638 C CA . HIS A 1 201 ? 34.928 25.687 -83.657 1.00 86.50 201 HIS A CA 1
ATOM 1639 C C . HIS A 1 201 ? 34.454 26.719 -82.618 1.00 86.50 201 HIS A C 1
ATOM 1641 O O . HIS A 1 201 ? 34.386 26.409 -81.427 1.00 86.50 201 HIS A O 1
ATOM 1647 N N . LYS A 1 202 ? 34.060 27.925 -83.046 1.00 93.19 202 LYS A N 1
ATOM 1648 C CA . LYS A 1 202 ? 33.470 28.965 -82.189 1.00 93.19 202 LYS A CA 1
ATOM 1649 C C . LYS A 1 202 ? 32.105 28.537 -81.643 1.00 93.19 202 LYS A C 1
ATOM 1651 O O . LYS A 1 202 ? 31.855 28.724 -80.452 1.00 93.19 202 LYS A O 1
ATOM 1656 N N . LYS A 1 203 ? 31.266 27.904 -82.472 1.00 93.50 203 LYS A N 1
ATOM 1657 C CA . LYS A 1 203 ? 29.981 27.311 -82.075 1.00 93.50 203 LYS A CA 1
ATOM 1658 C C . LYS A 1 203 ? 30.187 26.187 -81.058 1.00 93.50 203 LYS A C 1
ATOM 1660 O O . LYS A 1 203 ? 29.668 26.291 -79.950 1.00 93.50 203 LYS A O 1
ATOM 1665 N N . LEU A 1 204 ? 31.036 25.203 -81.361 1.00 91.50 204 LEU A N 1
ATOM 1666 C CA . LEU A 1 204 ? 31.370 24.097 -80.453 1.00 91.50 204 LEU A CA 1
ATOM 1667 C C . LEU A 1 204 ? 31.932 24.602 -79.111 1.00 91.50 204 LEU A C 1
ATOM 1669 O O . LEU A 1 204 ? 31.562 24.106 -78.050 1.00 91.50 204 LEU A O 1
ATOM 1673 N N . ARG A 1 205 ? 32.773 25.644 -79.134 1.00 89.88 205 ARG A N 1
ATOM 1674 C CA . ARG A 1 205 ? 33.292 26.306 -77.926 1.00 89.88 205 ARG A CA 1
ATOM 1675 C C . ARG A 1 205 ? 32.204 27.033 -77.129 1.00 89.88 205 ARG A C 1
ATOM 1677 O O . ARG A 1 205 ? 32.322 27.121 -75.910 1.00 89.88 205 ARG A O 1
ATOM 1684 N N . SER A 1 206 ? 31.162 27.555 -77.779 1.00 91.44 206 SER A N 1
ATOM 1685 C CA . SER A 1 206 ? 30.004 28.126 -77.079 1.00 91.44 206 SER A CA 1
ATOM 1686 C C . SER A 1 206 ? 29.096 27.049 -76.476 1.00 91.44 206 SER A C 1
ATOM 1688 O O . SER A 1 206 ? 28.696 27.200 -75.328 1.00 91.44 206 SER A O 1
ATOM 1690 N N . GLU A 1 207 ? 28.871 25.933 -77.176 1.00 92.81 207 GLU A N 1
ATOM 1691 C CA . GLU A 1 207 ? 28.090 24.784 -76.688 1.00 92.81 207 GLU A CA 1
ATOM 1692 C C . GLU A 1 207 ? 28.786 24.054 -75.531 1.00 92.81 207 GLU A C 1
ATOM 1694 O O . GLU A 1 207 ? 28.137 23.625 -74.580 1.00 92.81 207 GLU A O 1
ATOM 1699 N N . PHE A 1 208 ? 30.119 23.953 -75.560 1.00 90.94 208 PHE A N 1
ATOM 1700 C CA . PHE A 1 208 ? 30.884 23.468 -74.411 1.00 90.94 208 PHE A CA 1
ATOM 1701 C C . PHE A 1 208 ? 30.680 24.383 -73.196 1.00 90.94 208 PHE A C 1
ATOM 1703 O O . PHE A 1 208 ? 30.390 23.899 -72.110 1.00 90.94 208 PHE A O 1
ATOM 1710 N N . LYS A 1 209 ? 30.734 25.709 -73.390 1.00 93.94 209 LYS A N 1
ATOM 1711 C CA . LYS A 1 209 ? 30.531 26.706 -72.323 1.00 93.94 209 LYS A CA 1
ATOM 1712 C C . LYS A 1 209 ? 29.092 26.825 -71.811 1.00 93.94 209 LYS A C 1
ATOM 1714 O O . LYS A 1 209 ? 28.899 27.401 -70.739 1.00 93.94 209 LYS A O 1
ATOM 1719 N N . THR A 1 210 ? 28.079 26.350 -72.540 1.00 92.56 210 THR A N 1
ATOM 1720 C CA . THR A 1 210 ? 26.723 26.210 -71.980 1.00 92.56 210 THR A CA 1
ATOM 1721 C C . THR A 1 210 ? 26.632 24.937 -71.152 1.00 92.56 210 THR A C 1
ATOM 1723 O O . THR A 1 210 ? 26.260 25.033 -69.987 1.00 92.56 210 THR A O 1
ATOM 1726 N N . LYS A 1 211 ? 27.115 23.799 -71.670 1.00 93.38 211 LYS A N 1
ATOM 1727 C CA . LYS A 1 211 ? 27.149 22.519 -70.940 1.00 93.38 211 LYS A CA 1
ATOM 1728 C C . LYS A 1 211 ? 27.971 22.575 -69.652 1.00 93.38 211 LYS A C 1
ATOM 1730 O O . LYS A 1 211 ? 27.547 22.049 -68.636 1.00 93.38 211 LYS A O 1
ATOM 1735 N N . GLU A 1 212 ? 29.105 23.270 -69.670 1.00 93.69 212 GLU A N 1
ATOM 1736 C CA . GLU A 1 212 ? 29.943 23.560 -68.496 1.00 93.69 212 GLU A CA 1
ATOM 1737 C C . GLU A 1 212 ? 29.153 24.307 -67.403 1.00 93.69 212 GLU A C 1
ATOM 1739 O O . GLU A 1 212 ? 29.237 23.969 -66.226 1.00 93.69 212 GLU A O 1
ATOM 1744 N N . LYS A 1 213 ? 28.315 25.278 -67.792 1.00 93.69 213 LYS A N 1
ATOM 1745 C CA . LYS A 1 213 ? 27.448 26.039 -66.874 1.00 93.69 213 LYS A CA 1
ATOM 1746 C C . LYS A 1 213 ? 26.182 25.294 -66.458 1.00 93.69 213 LYS A C 1
ATOM 1748 O O . LYS A 1 213 ? 25.623 25.612 -65.414 1.00 93.69 213 LYS A O 1
ATOM 1753 N N . GLU A 1 214 ? 25.691 24.380 -67.283 1.00 92.94 214 GLU A N 1
ATOM 1754 C CA . GLU A 1 214 ? 24.565 23.498 -66.967 1.00 92.94 214 GLU A CA 1
ATOM 1755 C C . GLU A 1 214 ? 25.013 22.462 -65.930 1.00 92.94 214 GLU A C 1
ATOM 1757 O O . GLU A 1 214 ? 24.434 22.403 -64.850 1.00 92.94 214 GLU A O 1
ATOM 1762 N N . TRP A 1 215 ? 26.141 21.789 -66.172 1.00 95.38 215 TRP A N 1
ATOM 1763 C CA . TRP A 1 215 ? 26.762 20.859 -65.229 1.00 95.38 215 TRP A CA 1
ATOM 1764 C C . TRP A 1 215 ? 27.127 21.515 -63.891 1.00 95.38 215 TRP A C 1
ATOM 1766 O O . TRP A 1 215 ? 26.832 20.962 -62.837 1.00 95.38 215 TRP A O 1
ATOM 1776 N N . GLU A 1 216 ? 27.712 22.719 -63.895 1.00 94.56 216 GLU A N 1
ATOM 1777 C CA . GLU A 1 216 ? 28.049 23.420 -62.646 1.00 94.56 216 GLU A CA 1
ATOM 1778 C C . GLU A 1 216 ? 26.786 23.839 -61.857 1.00 94.56 216 GLU A C 1
ATOM 1780 O O . GLU A 1 216 ? 26.810 23.869 -60.629 1.00 94.56 216 GLU A O 1
ATOM 1785 N N . LYS A 1 217 ? 25.647 24.092 -62.524 1.00 93.69 217 LYS A N 1
ATOM 1786 C CA . LYS A 1 217 ? 24.349 24.290 -61.846 1.00 93.69 217 LYS A CA 1
ATOM 1787 C C . LYS A 1 217 ? 23.795 22.991 -61.268 1.00 93.69 217 LYS A C 1
ATOM 1789 O O . LYS A 1 217 ? 23.332 23.006 -60.133 1.00 93.69 217 LYS A O 1
ATOM 1794 N N . GLU A 1 218 ? 23.832 21.895 -62.024 1.00 94.81 218 GLU A N 1
ATOM 1795 C CA . GLU A 1 218 ? 23.393 20.572 -61.557 1.00 94.81 218 GLU A CA 1
ATOM 1796 C C . GLU A 1 218 ? 24.214 20.132 -60.338 1.00 94.81 218 GLU A C 1
ATOM 1798 O O . GLU A 1 218 ? 23.653 19.762 -59.312 1.00 94.81 218 GLU A O 1
ATOM 1803 N N . LYS A 1 219 ? 25.540 20.286 -60.405 1.00 95.69 219 LYS A N 1
ATOM 1804 C CA . LYS A 1 219 ? 26.487 20.059 -59.306 1.00 95.69 219 LYS A CA 1
ATOM 1805 C C . LYS A 1 219 ? 26.165 20.889 -58.061 1.00 95.69 219 LYS A C 1
ATOM 1807 O O . LYS A 1 219 ? 26.155 20.335 -56.966 1.00 95.69 219 LYS A O 1
ATOM 1812 N N . ASN A 1 220 ? 25.872 22.181 -58.210 1.00 94.62 220 ASN A N 1
ATOM 1813 C CA . ASN A 1 220 ? 25.495 23.023 -57.072 1.00 94.62 220 ASN A CA 1
ATOM 1814 C C . ASN A 1 220 ? 24.123 22.626 -56.500 1.00 94.62 220 ASN A C 1
ATOM 1816 O O . ASN A 1 220 ? 24.001 22.479 -55.292 1.00 94.62 220 ASN A O 1
ATOM 1820 N N . SER A 1 221 ? 23.135 22.312 -57.346 1.00 95.44 221 SER A N 1
ATOM 1821 C CA . SER A 1 221 ? 21.834 21.797 -56.892 1.00 95.44 221 SER A CA 1
ATOM 1822 C C . SER A 1 221 ? 21.940 20.439 -56.183 1.00 95.44 221 SER A C 1
ATOM 1824 O O . SER A 1 221 ? 21.133 20.149 -55.300 1.00 95.44 221 SER A O 1
ATOM 1826 N N . LEU A 1 222 ? 22.912 19.601 -56.559 1.00 95.94 222 LEU A N 1
ATOM 1827 C CA . LEU A 1 222 ? 23.225 18.355 -55.857 1.00 95.94 222 LEU A CA 1
ATOM 1828 C C . LEU A 1 222 ? 23.900 18.626 -54.507 1.00 95.94 222 LEU A C 1
ATOM 1830 O O . LEU A 1 222 ? 23.540 17.972 -53.536 1.00 95.94 222 LEU A O 1
ATOM 1834 N N . LEU A 1 223 ? 24.814 19.600 -54.411 1.00 95.94 223 LEU A N 1
ATOM 1835 C CA . LEU A 1 223 ? 25.407 20.021 -53.133 1.00 95.94 223 LEU A CA 1
ATOM 1836 C C . LEU A 1 223 ? 24.353 20.594 -52.175 1.00 95.94 223 LEU A C 1
ATOM 1838 O O . LEU A 1 223 ? 24.288 20.158 -51.029 1.00 95.94 223 LEU A O 1
ATOM 1842 N N . ASP A 1 224 ? 23.472 21.478 -52.652 1.00 94.25 224 ASP A N 1
ATOM 1843 C CA . ASP A 1 224 ? 22.354 22.016 -51.862 1.00 94.25 224 ASP A CA 1
ATOM 1844 C C . ASP A 1 224 ? 21.431 20.885 -51.357 1.00 94.25 224 ASP A C 1
ATOM 1846 O O . ASP A 1 224 ? 21.012 20.870 -50.196 1.00 94.25 224 ASP A O 1
ATOM 1850 N N . SER A 1 225 ? 21.152 19.889 -52.210 1.00 95.50 225 SER A N 1
ATOM 1851 C CA . SER A 1 225 ? 20.369 18.705 -51.835 1.00 95.50 225 SER A CA 1
ATOM 1852 C C . SER A 1 225 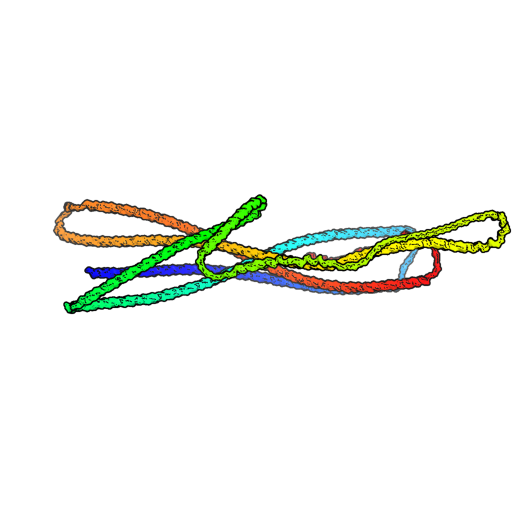? 21.098 17.803 -50.835 1.00 95.50 225 SER A C 1
ATOM 1854 O O . SER A 1 225 ? 20.443 17.236 -49.963 1.00 95.50 225 SER A O 1
ATOM 1856 N N . ILE A 1 226 ? 22.423 17.657 -50.941 1.00 94.44 226 ILE A N 1
ATOM 1857 C CA . ILE A 1 226 ? 23.236 16.882 -49.995 1.00 94.44 226 ILE A CA 1
ATOM 1858 C C . ILE A 1 226 ? 23.214 17.565 -48.630 1.00 94.44 226 ILE A C 1
ATOM 1860 O O . ILE A 1 226 ? 22.810 16.930 -47.662 1.00 94.44 226 ILE A O 1
ATOM 1864 N N . SER A 1 227 ? 23.505 18.865 -48.544 1.00 95.19 227 SER A N 1
ATOM 1865 C CA . SER A 1 227 ? 23.497 19.575 -47.259 1.00 95.19 227 SER A CA 1
ATOM 1866 C C . SER A 1 227 ? 22.106 19.694 -46.628 1.00 95.19 227 SER A C 1
ATOM 1868 O O . SER A 1 227 ? 21.987 19.717 -45.403 1.00 95.19 227 SER A O 1
ATOM 1870 N N . SER A 1 228 ? 21.031 19.675 -47.425 1.00 94.81 228 SER A N 1
ATOM 1871 C CA . SER A 1 228 ? 19.673 19.512 -46.890 1.00 94.81 228 SER A CA 1
ATOM 1872 C C . SER A 1 228 ? 19.428 18.108 -46.313 1.00 94.81 228 SER A C 1
ATOM 1874 O O . SER A 1 228 ? 18.785 17.982 -45.270 1.00 94.81 228 SER A O 1
ATOM 1876 N N . LEU A 1 229 ? 19.950 17.048 -46.939 1.00 95.12 229 LEU A N 1
ATOM 1877 C CA . LEU A 1 229 ? 19.863 15.680 -46.415 1.00 95.12 229 LEU A CA 1
ATOM 1878 C C . LEU A 1 229 ? 20.735 15.479 -45.166 1.00 95.12 229 LEU A C 1
ATOM 1880 O O . LEU A 1 229 ? 20.270 14.858 -44.215 1.00 95.12 229 LEU A O 1
ATOM 1884 N N . GLU A 1 230 ? 21.939 16.054 -45.127 1.00 93.06 230 GLU A N 1
ATOM 1885 C CA . GLU A 1 230 ? 22.833 16.058 -43.958 1.00 93.06 230 GLU A CA 1
ATOM 1886 C C . GLU A 1 230 ? 22.153 16.728 -42.754 1.00 93.06 230 GLU A C 1
ATOM 1888 O O . GLU A 1 230 ? 22.015 16.109 -41.700 1.00 93.06 230 GLU A O 1
ATOM 1893 N N . ALA A 1 231 ? 21.613 17.941 -42.928 1.00 93.88 231 ALA A N 1
ATOM 1894 C CA . ALA A 1 231 ? 20.892 18.649 -41.868 1.00 93.88 231 ALA A CA 1
ATOM 1895 C C . ALA A 1 231 ? 19.640 17.891 -41.381 1.00 93.88 231 ALA A C 1
ATOM 1897 O O . ALA A 1 231 ? 19.339 17.877 -40.183 1.00 93.88 231 ALA A O 1
ATOM 1898 N N . ASN A 1 232 ? 18.917 17.225 -42.289 1.00 96.75 232 ASN A N 1
ATOM 1899 C CA . ASN A 1 232 ? 17.785 16.373 -41.924 1.00 96.75 232 ASN A CA 1
ATOM 1900 C C . ASN A 1 232 ? 18.238 15.136 -41.126 1.00 96.75 232 ASN A C 1
ATOM 1902 O O . ASN A 1 232 ? 17.616 14.822 -40.107 1.00 96.75 232 ASN A O 1
ATOM 1906 N N . LEU A 1 233 ? 19.325 14.473 -41.535 1.00 95.25 233 LEU A N 1
ATOM 1907 C CA . LEU A 1 233 ? 19.889 13.300 -40.859 1.00 95.25 233 LEU A CA 1
ATOM 1908 C C . LEU A 1 233 ? 20.414 13.645 -39.459 1.00 95.25 233 LEU A C 1
ATOM 1910 O O . LEU A 1 233 ? 20.142 12.909 -38.509 1.00 95.25 233 LEU A O 1
ATOM 1914 N N . ASP A 1 234 ? 21.089 14.784 -39.299 1.00 94.75 234 ASP A N 1
ATOM 1915 C CA . ASP A 1 234 ? 21.495 15.306 -37.990 1.00 94.75 234 ASP A CA 1
ATOM 1916 C C . ASP A 1 234 ? 20.281 15.612 -37.104 1.00 94.75 234 ASP A C 1
ATOM 1918 O O . ASP A 1 234 ? 20.278 15.283 -35.912 1.00 94.75 234 ASP A O 1
ATOM 1922 N N . SER A 1 235 ? 19.208 16.178 -37.674 1.00 93.31 235 SER A N 1
ATOM 1923 C CA . SER A 1 235 ? 17.973 16.442 -36.926 1.00 93.31 235 SER A CA 1
ATOM 1924 C C . SER A 1 235 ? 17.313 15.147 -36.433 1.00 93.31 235 SER A C 1
ATOM 1926 O O . SER A 1 235 ? 16.983 15.046 -35.249 1.00 93.31 235 SER A O 1
ATOM 1928 N N . GLN A 1 236 ? 17.211 14.115 -37.282 1.00 95.44 236 GLN A N 1
ATOM 1929 C CA . GLN A 1 236 ? 16.682 12.805 -36.892 1.00 95.44 236 GLN A CA 1
ATOM 1930 C C . GLN A 1 236 ? 17.594 12.098 -35.887 1.00 95.44 236 GLN A C 1
ATOM 1932 O O . GLN A 1 236 ? 17.105 11.557 -34.899 1.00 95.44 236 GLN A O 1
ATOM 1937 N N . THR A 1 237 ? 18.914 12.171 -36.065 1.00 93.00 237 THR A N 1
ATOM 1938 C CA . THR A 1 237 ? 19.900 11.623 -35.120 1.00 93.00 237 THR A CA 1
ATOM 1939 C C . THR A 1 237 ? 19.772 12.277 -33.742 1.00 93.00 237 THR A C 1
ATOM 1941 O O . THR A 1 237 ? 19.862 11.596 -32.718 1.00 93.00 237 THR A O 1
ATOM 1944 N N . ARG A 1 238 ? 19.519 13.591 -33.688 1.00 95.00 238 ARG A N 1
ATOM 1945 C CA . ARG A 1 238 ? 19.267 14.318 -32.437 1.00 95.00 238 ARG A CA 1
ATOM 1946 C C . ARG A 1 238 ? 17.934 13.920 -31.800 1.00 95.00 238 ARG A C 1
ATOM 1948 O O . ARG A 1 238 ? 17.909 13.688 -30.595 1.00 95.00 238 ARG A O 1
ATOM 1955 N N . ILE A 1 239 ? 16.862 13.801 -32.585 1.00 94.81 239 ILE A N 1
ATOM 1956 C CA . ILE A 1 239 ? 15.540 13.357 -32.107 1.00 94.81 239 ILE A CA 1
ATOM 1957 C C . ILE A 1 239 ? 15.615 11.922 -31.566 1.00 94.81 239 ILE A C 1
ATOM 1959 O O . ILE A 1 239 ? 15.150 11.667 -30.461 1.00 94.81 239 ILE A O 1
ATOM 1963 N N . SER A 1 240 ? 16.271 11.004 -32.280 1.00 92.44 240 SER A N 1
ATOM 1964 C CA . SER A 1 240 ? 16.445 9.611 -31.850 1.00 92.44 240 SER A CA 1
ATOM 1965 C C . SER A 1 240 ? 17.220 9.502 -30.534 1.00 92.44 240 SER A C 1
ATOM 1967 O O . SER A 1 240 ? 16.848 8.710 -29.672 1.00 92.44 240 SER A O 1
ATOM 1969 N N . LYS A 1 241 ? 18.264 10.322 -30.341 1.00 94.94 241 LYS A N 1
ATOM 1970 C CA . LYS A 1 241 ? 19.028 10.382 -29.081 1.00 94.94 241 LYS A CA 1
ATOM 1971 C C . LYS A 1 241 ? 18.225 10.991 -27.927 1.00 94.94 241 LYS A C 1
ATOM 1973 O O . LYS A 1 241 ? 18.437 10.608 -26.780 1.00 94.94 241 LYS A O 1
ATOM 1978 N N . ASP A 1 242 ? 17.309 11.917 -28.204 1.00 94.19 242 ASP A N 1
ATOM 1979 C CA . ASP A 1 242 ? 16.400 12.467 -27.191 1.00 94.19 242 ASP A CA 1
ATOM 1980 C C . ASP A 1 242 ? 15.322 11.447 -26.785 1.00 94.19 242 ASP A C 1
ATOM 1982 O O . ASP A 1 242 ? 15.088 11.230 -25.598 1.00 94.19 242 ASP A O 1
ATOM 1986 N N . LEU A 1 243 ? 14.735 10.743 -27.760 1.00 94.94 243 LEU A N 1
ATOM 1987 C CA . LEU A 1 243 ? 13.786 9.650 -27.524 1.00 94.94 243 LEU A CA 1
ATOM 1988 C C . LEU A 1 243 ? 14.421 8.489 -26.747 1.00 94.94 243 LEU A C 1
ATOM 1990 O O . LEU A 1 243 ? 13.805 8.000 -25.803 1.00 94.94 243 LEU A O 1
ATOM 1994 N N . GLN A 1 244 ? 15.659 8.097 -27.075 1.00 95.69 244 GLN A N 1
ATOM 1995 C CA . GLN A 1 244 ? 16.404 7.084 -26.318 1.00 95.69 244 GLN A CA 1
ATOM 1996 C C . GLN A 1 244 ? 16.548 7.483 -24.842 1.00 95.69 244 GLN A C 1
ATOM 1998 O O . GLN A 1 244 ? 16.204 6.697 -23.963 1.00 95.69 244 GLN A O 1
ATOM 2003 N N . ARG A 1 245 ? 16.977 8.720 -24.558 1.00 95.25 245 ARG A N 1
ATOM 2004 C CA . ARG A 1 245 ? 17.120 9.221 -23.178 1.00 95.25 245 ARG A CA 1
ATOM 2005 C C . ARG A 1 245 ? 15.795 9.223 -22.421 1.00 95.25 245 ARG A C 1
ATOM 2007 O O . ARG A 1 245 ? 15.755 8.829 -21.260 1.00 95.25 245 ARG A O 1
ATOM 2014 N N . ARG A 1 246 ? 14.697 9.627 -23.073 1.00 94.75 246 ARG A N 1
ATOM 2015 C CA . ARG A 1 246 ? 13.349 9.557 -22.481 1.00 94.75 246 ARG A CA 1
ATOM 2016 C C . ARG A 1 246 ? 12.952 8.113 -22.169 1.00 94.75 246 ARG A C 1
ATOM 2018 O O . ARG A 1 246 ? 12.423 7.863 -21.095 1.00 94.75 246 ARG A O 1
ATOM 2025 N N . PHE A 1 247 ? 13.244 7.168 -23.062 1.00 93.31 247 PHE A N 1
ATOM 2026 C CA . PHE A 1 247 ? 12.974 5.745 -22.846 1.00 93.31 247 PHE A CA 1
ATOM 2027 C C . PHE A 1 247 ? 13.808 5.164 -21.692 1.00 93.31 247 PHE A C 1
ATOM 2029 O O . PHE A 1 247 ? 13.274 4.454 -20.844 1.00 93.31 247 PHE A O 1
ATOM 2036 N N . GLU A 1 248 ? 15.087 5.532 -21.589 1.00 95.56 248 GLU A N 1
ATOM 2037 C CA . GLU A 1 248 ? 15.959 5.176 -20.461 1.00 95.56 248 GLU A CA 1
ATOM 2038 C C . GLU A 1 248 ? 15.423 5.738 -19.131 1.00 95.56 248 GLU A C 1
ATOM 2040 O O . GLU A 1 248 ? 15.320 4.991 -18.157 1.00 95.56 248 GLU A O 1
ATOM 2045 N N . MET A 1 249 ? 14.974 7.000 -19.100 1.00 91.12 249 MET A N 1
ATOM 2046 C CA . MET A 1 249 ? 14.298 7.593 -17.934 1.00 91.12 249 MET A CA 1
ATOM 2047 C C . MET A 1 249 ? 12.988 6.869 -17.581 1.00 91.12 249 MET A C 1
ATOM 2049 O O . MET A 1 249 ? 12.732 6.603 -16.407 1.00 91.12 249 MET A O 1
ATOM 2053 N N . CYS A 1 250 ? 12.164 6.507 -18.571 1.00 91.62 250 CYS A N 1
ATOM 2054 C CA . CYS A 1 250 ? 10.932 5.744 -18.349 1.00 91.62 250 CYS A CA 1
ATOM 2055 C C . CYS A 1 250 ? 11.216 4.346 -17.778 1.00 91.62 250 CYS A C 1
ATOM 2057 O O . CYS A 1 250 ? 10.523 3.920 -16.857 1.00 91.62 250 CYS A O 1
ATOM 2059 N N . ASN A 1 251 ? 12.252 3.656 -18.261 1.00 93.69 251 ASN A N 1
ATOM 2060 C CA . ASN A 1 251 ? 12.649 2.343 -17.745 1.00 93.69 251 ASN A CA 1
ATOM 2061 C C . ASN A 1 251 ? 13.216 2.429 -16.318 1.00 93.69 251 ASN A C 1
ATOM 2063 O O . ASN A 1 251 ? 12.936 1.556 -15.498 1.00 93.69 251 ASN A O 1
ATOM 2067 N N . GLN A 1 252 ? 13.957 3.491 -15.986 1.00 94.81 252 GLN A N 1
ATOM 2068 C CA . GLN A 1 252 ? 14.402 3.759 -14.612 1.00 94.81 252 GLN A CA 1
ATOM 2069 C C . GLN A 1 252 ? 13.211 4.023 -13.677 1.00 94.81 252 GLN A C 1
ATOM 2071 O O . GLN A 1 252 ? 13.125 3.419 -12.607 1.00 94.81 252 GLN A O 1
ATOM 2076 N N . ALA A 1 253 ? 12.254 4.856 -14.100 1.00 90.12 253 ALA A N 1
ATOM 2077 C CA . ALA A 1 253 ? 11.035 5.131 -13.342 1.00 90.12 253 ALA A CA 1
ATOM 2078 C C . ALA A 1 253 ? 10.166 3.873 -13.150 1.00 90.12 253 ALA A C 1
ATOM 2080 O O . ALA A 1 253 ? 9.672 3.635 -12.048 1.00 90.12 253 ALA A O 1
ATOM 2081 N N . LEU A 1 254 ? 10.032 3.034 -14.185 1.00 93.50 254 LEU A N 1
ATOM 2082 C CA . LEU A 1 254 ? 9.327 1.752 -14.116 1.00 93.50 254 LEU A CA 1
ATOM 2083 C C . LEU A 1 254 ? 10.027 0.774 -13.162 1.00 93.50 254 LEU A C 1
ATOM 2085 O O . LEU A 1 254 ? 9.371 0.205 -12.298 1.00 93.50 254 LEU A O 1
ATOM 2089 N N . SER A 1 255 ? 11.352 0.633 -13.250 1.00 91.12 255 SER A N 1
ATOM 2090 C CA . SER A 1 255 ? 12.143 -0.214 -12.344 1.00 91.12 255 SER A CA 1
ATOM 2091 C C . SER A 1 255 ? 12.006 0.219 -10.876 1.00 91.12 255 SER A C 1
ATOM 2093 O O . SER A 1 255 ? 11.827 -0.614 -9.982 1.00 91.12 255 SER A O 1
ATOM 2095 N N . HIS A 1 256 ? 11.995 1.530 -10.614 1.00 92.00 256 HIS A N 1
ATOM 2096 C CA . HIS A 1 256 ? 11.725 2.080 -9.285 1.00 92.00 256 HIS A CA 1
ATOM 2097 C C . HIS A 1 256 ? 10.280 1.801 -8.824 1.00 92.00 256 HIS A C 1
ATOM 2099 O O . HIS A 1 256 ? 10.069 1.375 -7.687 1.00 92.00 256 HIS A O 1
ATOM 2105 N N . ALA A 1 257 ? 9.284 1.969 -9.701 1.00 85.62 257 ALA A N 1
ATOM 2106 C CA . ALA A 1 257 ? 7.882 1.678 -9.396 1.00 85.62 257 ALA A CA 1
ATOM 2107 C C . ALA A 1 257 ? 7.637 0.182 -9.116 1.00 85.62 257 ALA A C 1
ATOM 2109 O O . ALA A 1 257 ? 6.987 -0.156 -8.128 1.00 85.62 257 ALA A O 1
ATOM 2110 N N . GLU A 1 258 ? 8.209 -0.722 -9.916 1.00 93.19 258 GLU A N 1
ATOM 2111 C CA . GLU A 1 258 ? 8.178 -2.168 -9.666 1.00 93.19 258 GLU A CA 1
ATOM 2112 C C . GLU A 1 258 ? 8.875 -2.549 -8.356 1.00 93.19 258 GLU A C 1
ATOM 2114 O O . GLU A 1 258 ? 8.434 -3.475 -7.671 1.00 93.19 258 GLU A O 1
ATOM 2119 N N . SER A 1 259 ? 9.942 -1.835 -7.991 1.00 94.38 259 SER A N 1
ATOM 2120 C CA . SER A 1 259 ? 10.651 -2.038 -6.727 1.00 94.38 259 SER A CA 1
ATOM 2121 C C . SER A 1 259 ? 9.811 -1.581 -5.529 1.00 94.38 259 SER A C 1
ATOM 2123 O O . SER A 1 259 ? 9.645 -2.369 -4.598 1.00 94.38 259 SER A O 1
ATOM 2125 N N . LYS A 1 260 ? 9.175 -0.392 -5.565 1.00 96.06 260 LYS A N 1
ATOM 2126 C CA . LYS A 1 260 ? 8.217 0.007 -4.507 1.00 96.06 260 LYS A CA 1
ATOM 2127 C C . LYS A 1 260 ? 7.022 -0.956 -4.453 1.00 96.06 260 LYS A C 1
ATOM 2129 O O . LYS A 1 260 ? 6.613 -1.337 -3.361 1.00 96.06 260 LYS A O 1
ATOM 2134 N N . ARG A 1 261 ? 6.513 -1.430 -5.601 1.00 95.88 261 ARG A N 1
ATOM 2135 C CA . ARG A 1 261 ? 5.431 -2.432 -5.658 1.00 95.88 261 ARG A CA 1
ATOM 2136 C C . ARG A 1 261 ? 5.813 -3.732 -4.940 1.00 95.88 261 ARG A C 1
ATOM 2138 O O . ARG A 1 261 ? 5.003 -4.243 -4.178 1.00 95.88 261 ARG A O 1
ATOM 2145 N N . LYS A 1 262 ? 7.035 -4.243 -5.145 1.00 96.88 262 LYS A N 1
ATOM 2146 C CA . LYS A 1 262 ? 7.547 -5.447 -4.458 1.00 96.88 262 LYS A CA 1
ATOM 2147 C C . LYS A 1 262 ? 7.664 -5.248 -2.943 1.00 96.88 262 LYS A C 1
ATOM 2149 O O . LYS A 1 262 ? 7.279 -6.145 -2.207 1.00 96.88 262 LYS A O 1
ATOM 2154 N N . ILE A 1 263 ? 8.139 -4.085 -2.486 1.00 94.75 263 ILE A N 1
ATOM 2155 C CA . ILE A 1 263 ? 8.261 -3.766 -1.049 1.00 94.75 263 ILE A CA 1
ATOM 2156 C C . ILE A 1 263 ? 6.880 -3.727 -0.372 1.00 94.75 263 ILE A C 1
ATOM 2158 O O . ILE A 1 263 ? 6.686 -4.346 0.673 1.00 94.75 263 ILE A O 1
ATOM 2162 N N . LEU A 1 264 ? 5.898 -3.077 -1.006 1.00 94.56 264 LEU A N 1
ATOM 2163 C CA . LEU A 1 264 ? 4.513 -3.050 -0.521 1.00 94.56 264 LEU A CA 1
ATOM 2164 C C . LEU A 1 264 ? 3.866 -4.448 -0.541 1.00 94.56 264 LEU A C 1
ATOM 2166 O O . LEU A 1 264 ? 3.115 -4.797 0.364 1.00 94.56 264 LEU A O 1
ATOM 2170 N N . GLU A 1 265 ? 4.179 -5.273 -1.544 1.00 94.81 265 GLU A N 1
ATOM 2171 C CA . GLU A 1 265 ? 3.719 -6.665 -1.654 1.00 94.81 265 GLU A CA 1
ATOM 2172 C C . GLU A 1 265 ? 4.299 -7.561 -0.541 1.00 94.81 265 GLU A C 1
ATOM 2174 O O . GLU A 1 265 ? 3.577 -8.405 -0.005 1.00 94.81 265 GLU A O 1
ATOM 2179 N N . THR A 1 266 ? 5.552 -7.339 -0.116 1.00 93.75 266 THR A N 1
ATOM 2180 C CA . THR A 1 266 ? 6.123 -7.997 1.073 1.00 93.75 266 THR A CA 1
ATOM 2181 C C . THR A 1 266 ? 5.511 -7.483 2.377 1.00 93.75 266 THR A C 1
ATOM 2183 O O . THR A 1 266 ? 5.026 -8.300 3.153 1.00 93.75 266 THR A O 1
ATOM 2186 N N . GLN A 1 267 ? 5.408 -6.164 2.583 1.00 94.12 267 GLN A N 1
ATOM 2187 C CA . GLN A 1 267 ? 4.819 -5.580 3.802 1.00 94.12 267 GLN A CA 1
ATOM 2188 C C . GLN A 1 267 ? 3.353 -6.003 4.003 1.00 94.12 267 GLN A C 1
ATOM 2190 O O . GLN A 1 267 ? 2.940 -6.337 5.113 1.00 94.12 267 GLN A O 1
ATOM 2195 N N . LEU A 1 268 ? 2.559 -6.054 2.926 1.00 92.44 268 LEU A N 1
ATOM 2196 C CA . LEU A 1 268 ? 1.170 -6.522 2.974 1.00 92.44 268 LEU A CA 1
ATOM 2197 C C . LEU A 1 268 ? 1.076 -8.033 3.246 1.00 92.44 268 LEU A C 1
ATOM 2199 O O . LEU A 1 268 ? 0.143 -8.479 3.914 1.00 92.44 268 LEU A O 1
ATOM 2203 N N . SER A 1 269 ? 2.051 -8.821 2.782 1.00 92.06 269 SER A N 1
ATOM 2204 C CA . SER A 1 269 ? 2.145 -10.251 3.106 1.00 92.06 269 SER A CA 1
ATOM 2205 C C . SER A 1 269 ? 2.516 -10.478 4.576 1.00 92.06 269 SER A C 1
ATOM 2207 O O . SER A 1 269 ? 1.887 -11.298 5.241 1.00 92.06 269 SER A O 1
ATOM 2209 N N . GLU A 1 270 ? 3.478 -9.720 5.105 1.00 94.94 270 GLU A N 1
ATOM 2210 C CA . GLU A 1 270 ? 3.899 -9.760 6.511 1.00 94.94 270 GLU A CA 1
ATOM 2211 C C . GLU A 1 270 ? 2.758 -9.334 7.445 1.00 94.94 270 GLU A C 1
ATOM 2213 O O . GLU A 1 270 ? 2.387 -10.085 8.351 1.00 94.94 270 GLU A O 1
ATOM 2218 N N . SER A 1 271 ? 2.122 -8.190 7.162 1.00 88.75 271 SER A N 1
ATOM 2219 C CA . SER A 1 271 ? 0.932 -7.709 7.875 1.00 88.75 271 SER A CA 1
ATOM 2220 C C . SER A 1 271 ? -0.183 -8.757 7.879 1.00 88.75 271 SER A C 1
ATOM 2222 O O . SER A 1 271 ? -0.734 -9.065 8.935 1.00 88.75 271 SER A O 1
ATOM 2224 N N . ARG A 1 272 ? -0.458 -9.391 6.731 1.00 96.00 272 ARG A N 1
ATOM 2225 C CA . ARG A 1 272 ? -1.428 -10.487 6.647 1.00 96.00 272 ARG A CA 1
ATOM 2226 C C . ARG A 1 272 ? -1.050 -11.670 7.540 1.00 96.00 272 ARG A C 1
ATOM 2228 O O . ARG A 1 272 ? -1.907 -12.142 8.276 1.00 96.00 272 ARG A O 1
ATOM 2235 N N . THR A 1 273 ? 0.206 -12.124 7.527 1.00 93.69 273 THR A N 1
ATOM 2236 C CA . THR A 1 273 ? 0.635 -13.224 8.414 1.00 93.69 273 THR A CA 1
ATOM 2237 C C . THR A 1 273 ? 0.570 -12.856 9.899 1.00 93.69 273 THR A C 1
ATOM 2239 O O . THR A 1 273 ? 0.289 -13.721 10.724 1.00 93.69 273 THR A O 1
ATOM 2242 N N . SER A 1 274 ? 0.757 -11.578 10.247 1.00 94.44 274 SER A N 1
ATOM 2243 C CA . SER A 1 274 ? 0.547 -11.078 11.609 1.00 94.44 274 SER A CA 1
ATOM 2244 C C . SER A 1 274 ? -0.936 -11.110 11.999 1.00 94.44 274 SER A C 1
ATOM 2246 O O . SER A 1 274 ? -1.261 -11.633 13.064 1.00 94.44 274 SER A O 1
ATOM 2248 N N . PHE A 1 275 ? -1.844 -10.658 11.126 1.00 91.31 275 PHE A N 1
ATOM 2249 C CA . PHE A 1 275 ? -3.289 -10.790 11.345 1.00 91.31 275 PHE A CA 1
ATOM 2250 C C . PHE A 1 275 ? -3.732 -12.254 11.464 1.00 91.31 275 PHE A C 1
ATOM 2252 O O . PHE A 1 275 ? -4.466 -12.580 12.393 1.00 91.31 275 PHE A O 1
ATOM 2259 N N . ASP A 1 276 ? -3.249 -13.142 10.590 1.00 95.06 276 ASP A N 1
ATOM 2260 C CA . ASP A 1 276 ? -3.551 -14.577 10.652 1.00 95.06 276 ASP A CA 1
ATOM 2261 C C . ASP A 1 276 ? -3.069 -15.189 11.995 1.00 95.06 276 ASP A C 1
ATOM 2263 O O . ASP A 1 276 ? -3.791 -15.988 12.592 1.00 95.06 276 ASP A O 1
ATOM 2267 N N . SER A 1 277 ? -1.911 -14.764 12.533 1.00 95.44 277 SER A N 1
ATOM 2268 C CA . SER A 1 277 ? -1.427 -15.162 13.874 1.00 95.44 277 SER A CA 1
ATOM 2269 C C . SER A 1 277 ? -2.330 -14.649 15.000 1.00 95.44 277 SER A C 1
ATOM 2271 O O . SER A 1 277 ? -2.755 -15.425 15.854 1.00 95.44 277 SER A O 1
ATOM 2273 N N . ILE A 1 278 ? -2.691 -13.361 14.973 1.00 95.19 278 ILE A N 1
ATOM 2274 C CA . ILE A 1 278 ? -3.571 -12.735 15.975 1.00 95.19 278 ILE A CA 1
ATOM 2275 C C . ILE A 1 278 ? -4.963 -13.390 15.970 1.00 95.19 278 ILE A C 1
ATOM 2277 O O . ILE A 1 278 ? -5.576 -13.548 17.026 1.00 95.19 278 ILE A O 1
ATOM 2281 N N . CYS A 1 279 ? -5.464 -13.825 14.809 1.00 93.31 279 CYS A N 1
ATOM 2282 C CA . CYS A 1 279 ? -6.709 -14.587 14.716 1.00 93.31 279 CYS A CA 1
ATOM 2283 C C . CYS A 1 279 ? -6.613 -15.967 15.388 1.00 93.31 279 CYS A C 1
ATOM 2285 O O . CYS A 1 279 ? -7.561 -16.364 16.066 1.00 93.31 279 CYS A O 1
ATOM 2287 N N . VAL A 1 280 ? -5.485 -16.676 15.254 1.00 95.38 280 VAL A N 1
ATOM 2288 C CA . VAL A 1 280 ? -5.252 -17.951 15.960 1.00 95.38 280 VAL A CA 1
ATOM 2289 C C . VAL A 1 280 ? -5.161 -17.728 17.472 1.00 95.38 280 VAL A C 1
ATOM 2291 O O . VAL A 1 280 ? -5.848 -18.414 18.224 1.00 95.38 280 VAL A O 1
ATOM 2294 N N . GLU A 1 281 ? -4.401 -16.726 17.922 1.00 94.75 281 GLU A N 1
ATOM 2295 C CA . GLU A 1 281 ? -4.299 -16.365 19.346 1.00 94.75 281 GLU A CA 1
ATOM 2296 C C . GLU A 1 281 ? -5.659 -15.962 19.945 1.00 94.75 281 GLU A C 1
ATOM 2298 O O . GLU A 1 281 ? -5.971 -16.316 21.085 1.00 94.75 281 GLU A O 1
ATOM 2303 N N . TYR A 1 282 ? -6.504 -15.272 19.171 1.00 94.75 282 TYR A N 1
ATOM 2304 C CA . TYR A 1 282 ? -7.872 -14.933 19.561 1.00 94.75 282 TYR A CA 1
ATOM 2305 C C . TYR A 1 282 ? -8.766 -16.172 19.717 1.00 94.75 282 TYR A C 1
ATOM 2307 O O . TYR A 1 282 ? -9.480 -16.278 20.718 1.00 94.75 282 TYR A O 1
ATOM 2315 N N . ASP A 1 283 ? -8.744 -17.109 18.762 1.00 93.75 283 ASP A N 1
ATOM 2316 C CA . ASP A 1 283 ? -9.556 -18.329 18.852 1.00 93.75 283 ASP A CA 1
ATOM 2317 C C . ASP A 1 283 ? -9.057 -19.272 19.967 1.00 93.75 283 ASP A C 1
ATOM 2319 O O . ASP A 1 283 ? -9.885 -19.841 20.682 1.00 93.75 283 ASP A O 1
ATOM 2323 N N . ASP A 1 284 ? -7.746 -19.360 20.218 1.00 95.56 284 ASP A N 1
ATOM 2324 C CA . ASP A 1 284 ? -7.189 -20.075 21.379 1.00 95.56 284 ASP A CA 1
ATOM 2325 C C . ASP A 1 284 ? -7.620 -19.423 22.707 1.00 95.56 284 ASP A C 1
ATOM 2327 O O . ASP A 1 284 ? -8.102 -20.107 23.617 1.00 95.56 284 ASP A O 1
ATOM 2331 N N . ALA A 1 285 ? -7.529 -18.093 22.829 1.00 94.62 285 ALA A N 1
ATOM 2332 C CA . ALA A 1 285 ? -7.994 -17.371 24.016 1.00 94.62 285 ALA A CA 1
ATOM 2333 C C . ALA A 1 285 ? -9.507 -17.550 24.243 1.00 94.62 285 ALA A C 1
ATOM 2335 O O . ALA A 1 285 ? -9.960 -17.748 25.375 1.00 94.62 285 ALA A O 1
ATOM 2336 N N . LYS A 1 286 ? -10.300 -17.543 23.169 1.00 96.56 286 LYS A N 1
ATOM 2337 C CA . LYS A 1 286 ? -11.741 -17.820 23.193 1.00 96.56 286 LYS A CA 1
ATOM 2338 C C . LYS A 1 286 ? -12.038 -19.254 23.639 1.00 96.56 286 LYS A C 1
ATOM 2340 O O . LYS A 1 286 ? -12.884 -19.435 24.513 1.00 96.56 286 LYS A O 1
ATOM 2345 N N . LEU A 1 287 ? -11.309 -20.255 23.139 1.00 96.19 287 LEU A N 1
ATOM 2346 C CA . LEU A 1 287 ? -11.412 -21.639 23.618 1.00 96.19 287 LEU A CA 1
ATOM 2347 C C . LEU A 1 287 ? -11.057 -21.750 25.109 1.00 96.19 287 LEU A C 1
ATOM 2349 O O . LEU A 1 287 ? -11.725 -22.480 25.843 1.00 96.19 287 LEU A O 1
ATOM 2353 N N . VAL A 1 288 ? -10.064 -21.003 25.603 1.00 97.38 288 VAL A N 1
ATOM 2354 C CA . VAL A 1 288 ? -9.764 -20.930 27.045 1.00 97.38 288 VAL A CA 1
ATOM 2355 C C . VAL A 1 288 ? -10.942 -20.337 27.830 1.00 97.38 288 VAL A C 1
ATOM 2357 O O . VAL A 1 288 ? -11.334 -20.909 28.849 1.00 97.38 288 VAL A O 1
ATOM 2360 N N . PHE A 1 289 ? -11.570 -19.255 27.356 1.00 95.12 289 PHE A N 1
ATOM 2361 C CA . PHE A 1 289 ? -12.766 -18.692 27.999 1.00 95.12 289 PHE A CA 1
ATOM 2362 C C . PHE A 1 289 ? -13.972 -19.644 27.981 1.00 95.12 289 PHE A C 1
ATOM 2364 O O . PHE A 1 289 ? -14.665 -19.755 28.994 1.00 95.12 289 PHE A O 1
ATOM 2371 N N . GLU A 1 290 ? -14.214 -20.360 26.881 1.00 97.00 290 GLU A N 1
ATOM 2372 C CA . GLU A 1 290 ? -15.292 -21.353 26.774 1.00 97.00 290 GLU A CA 1
ATOM 2373 C C . GLU A 1 290 ? -15.074 -22.527 27.750 1.00 97.00 290 GLU A C 1
ATOM 2375 O O . GLU A 1 290 ? -15.999 -22.916 28.470 1.00 97.00 290 GLU A O 1
ATOM 2380 N N . ASN A 1 291 ? -13.836 -23.022 27.877 1.00 96.25 291 ASN A N 1
ATOM 2381 C CA . ASN A 1 291 ? -13.472 -24.045 28.865 1.00 96.25 291 ASN A CA 1
ATOM 2382 C C . ASN A 1 291 ? -13.627 -23.549 30.317 1.00 96.25 291 ASN A C 1
ATOM 2384 O O . ASN A 1 291 ? -14.175 -24.263 31.160 1.00 96.25 291 ASN A O 1
ATOM 2388 N N . LEU A 1 292 ? -13.199 -22.318 30.623 1.00 97.31 292 LEU A N 1
ATOM 2389 C CA . LEU A 1 292 ? -13.364 -21.719 31.955 1.00 97.31 292 LEU A CA 1
ATOM 2390 C C . LEU A 1 292 ? -14.842 -21.490 32.310 1.00 97.31 292 LEU A C 1
ATOM 2392 O O . LEU A 1 292 ? -15.235 -21.695 33.460 1.00 97.31 292 LEU A O 1
ATOM 2396 N N . ALA A 1 293 ? -15.678 -21.113 31.338 1.00 95.00 293 ALA A N 1
ATOM 2397 C CA . ALA A 1 293 ? -17.121 -20.990 31.528 1.00 95.00 293 ALA A CA 1
ATOM 2398 C C . ALA A 1 293 ? -17.777 -22.353 31.816 1.00 95.00 293 ALA A C 1
ATOM 2400 O O . ALA A 1 293 ? -18.578 -22.458 32.747 1.00 95.00 293 ALA A O 1
ATOM 2401 N N . ALA A 1 294 ? -17.391 -23.404 31.083 1.00 96.38 294 ALA A N 1
ATOM 2402 C CA . ALA A 1 294 ? -17.869 -24.765 31.321 1.00 96.38 294 ALA A CA 1
ATOM 2403 C C . ALA A 1 294 ? -17.466 -25.289 32.714 1.00 96.38 294 ALA A C 1
ATOM 2405 O O . ALA A 1 294 ? -18.313 -25.811 33.441 1.00 96.38 294 ALA A O 1
ATOM 2406 N N . GLN A 1 295 ? -16.208 -25.081 33.126 1.00 97.19 295 GLN A N 1
ATOM 2407 C CA . GLN A 1 295 ? -15.726 -25.445 34.464 1.00 97.19 295 GLN A CA 1
ATOM 2408 C C . GLN A 1 295 ? -16.493 -24.693 35.563 1.00 97.19 295 GLN A C 1
ATOM 2410 O O . GLN A 1 295 ? -17.001 -25.316 36.495 1.00 97.19 295 GLN A O 1
ATOM 2415 N N . ARG A 1 296 ? -16.672 -23.371 35.420 1.00 97.19 296 ARG A N 1
ATOM 2416 C CA . ARG A 1 296 ? -17.473 -22.557 36.349 1.00 97.19 296 ARG A CA 1
ATOM 2417 C C . ARG A 1 296 ? -18.895 -23.102 36.500 1.00 97.19 296 ARG A C 1
ATOM 2419 O O . ARG A 1 296 ? -19.416 -23.156 37.612 1.00 97.19 296 ARG A O 1
ATOM 2426 N N . ASP A 1 297 ? -19.532 -23.503 35.405 1.00 97.38 297 ASP A N 1
ATOM 2427 C CA . ASP A 1 297 ? -20.914 -23.987 35.435 1.00 97.38 297 ASP A CA 1
ATOM 2428 C C . ASP A 1 297 ? -21.024 -25.404 36.025 1.00 97.38 297 ASP A C 1
ATOM 2430 O O . ASP A 1 297 ? -21.980 -25.689 36.754 1.00 97.38 297 ASP A O 1
ATOM 2434 N N . GLN A 1 298 ? -20.005 -26.249 35.834 1.00 97.94 298 GLN A N 1
ATOM 2435 C CA . GLN A 1 298 ? -19.844 -27.519 36.550 1.00 97.94 298 GLN A CA 1
ATOM 2436 C C . GLN A 1 298 ? -19.642 -27.311 38.064 1.00 97.94 298 GLN A C 1
ATOM 2438 O O . GLN A 1 298 ? -20.252 -28.021 38.872 1.00 97.94 298 GLN A O 1
ATOM 2443 N N . ASP A 1 299 ? -18.851 -26.317 38.471 1.00 96.88 299 ASP A N 1
ATOM 2444 C CA . ASP A 1 299 ? -18.635 -25.981 39.883 1.00 96.88 299 ASP A CA 1
ATOM 2445 C C . ASP A 1 299 ? -19.910 -25.412 40.523 1.00 96.88 299 ASP A C 1
ATOM 2447 O O . ASP A 1 299 ? -20.304 -25.830 41.614 1.00 96.88 299 ASP A O 1
ATOM 2451 N N . ILE A 1 300 ? -20.636 -24.540 39.816 1.00 97.25 300 ILE A N 1
ATOM 2452 C CA . ILE A 1 300 ? -21.950 -24.030 40.234 1.00 97.25 300 ILE A CA 1
ATOM 2453 C C . ILE A 1 300 ? -22.964 -25.176 40.385 1.00 97.25 300 ILE A C 1
ATOM 2455 O O . ILE A 1 300 ? -23.720 -25.197 41.361 1.00 97.25 300 ILE A O 1
ATOM 2459 N N . ALA A 1 301 ? -22.994 -26.145 39.464 1.00 97.00 301 ALA A N 1
ATOM 2460 C CA . ALA A 1 301 ? -23.853 -27.326 39.577 1.00 97.00 301 ALA A CA 1
ATOM 2461 C C . ALA A 1 301 ? -23.480 -28.192 40.797 1.00 97.00 301 ALA A C 1
ATOM 2463 O O . ALA A 1 301 ? -24.356 -28.591 41.571 1.00 97.00 301 ALA A O 1
ATOM 2464 N N . SER A 1 302 ? -22.183 -28.407 41.023 1.00 97.69 302 SER A N 1
ATOM 2465 C CA . SER A 1 302 ? -21.650 -29.173 42.157 1.00 97.69 302 SER A CA 1
ATOM 2466 C C . SER A 1 302 ? -21.972 -28.509 43.502 1.00 97.69 302 SER A C 1
ATOM 2468 O O . SER A 1 302 ? -22.451 -29.166 44.432 1.00 97.69 302 SER A O 1
ATOM 2470 N N . LEU A 1 303 ? -21.803 -27.186 43.596 1.00 97.69 303 LEU A N 1
ATOM 2471 C CA . LEU A 1 303 ? -22.169 -26.386 44.767 1.00 97.69 303 LEU A CA 1
ATOM 2472 C C . LEU A 1 303 ? -23.681 -26.406 45.026 1.00 97.69 303 LEU A C 1
ATOM 2474 O O . LEU A 1 303 ? -24.089 -26.586 46.173 1.00 97.69 303 LEU A O 1
ATOM 2478 N N . ARG A 1 304 ? -24.518 -26.299 43.984 1.00 97.50 304 ARG A N 1
ATOM 2479 C CA . ARG A 1 304 ? -25.984 -26.425 44.103 1.00 97.50 304 ARG A CA 1
ATOM 2480 C C . ARG A 1 304 ? -26.399 -27.804 44.626 1.00 97.50 304 ARG A C 1
ATOM 2482 O O . ARG A 1 304 ? -27.232 -27.875 45.526 1.00 97.50 304 ARG A O 1
ATOM 2489 N N . SER A 1 305 ? -25.783 -28.884 44.138 1.00 96.56 305 SER A N 1
ATOM 2490 C CA . SER A 1 305 ? -26.044 -30.249 44.626 1.00 96.56 305 SER A CA 1
ATOM 2491 C C . SER A 1 305 ? -25.607 -30.442 46.086 1.00 96.56 305 SER A C 1
ATOM 2493 O O . SER A 1 305 ? -26.334 -31.030 46.892 1.00 96.56 305 SER A O 1
ATOM 2495 N N . SER A 1 306 ? -24.441 -29.905 46.460 1.00 97.44 306 SER A N 1
ATOM 2496 C CA . SER A 1 306 ? -23.936 -29.923 47.841 1.00 97.44 306 SER A CA 1
ATOM 2497 C C . SER A 1 306 ? -24.841 -29.128 48.792 1.00 97.44 306 SER A C 1
ATOM 2499 O O . SER A 1 306 ? -25.177 -29.601 49.879 1.00 97.44 306 SER A O 1
ATOM 2501 N N . LEU A 1 307 ? -25.311 -27.952 48.364 1.00 97.44 307 LEU A N 1
ATOM 2502 C CA . LEU A 1 307 ? -26.240 -27.116 49.124 1.00 97.44 307 LEU A CA 1
ATOM 2503 C C . LEU A 1 307 ? -27.606 -27.793 49.306 1.00 97.44 307 LEU A C 1
ATOM 2505 O O . LEU A 1 307 ? -28.109 -27.823 50.426 1.00 97.44 307 LEU A O 1
ATOM 2509 N N . GLY A 1 308 ? -28.166 -28.399 48.254 1.00 96.81 308 GLY A N 1
ATOM 2510 C CA . GLY A 1 308 ? -29.410 -29.173 48.347 1.00 96.81 308 GLY A CA 1
ATOM 2511 C C . GLY A 1 308 ? -29.294 -30.367 49.300 1.00 96.81 308 GLY A C 1
ATOM 2512 O O . GLY A 1 308 ? -30.189 -30.615 50.103 1.00 96.81 308 GLY A O 1
ATOM 2513 N N . THR A 1 309 ? -28.147 -31.055 49.296 1.00 96.44 309 THR A N 1
ATOM 2514 C CA . THR A 1 309 ? -27.867 -32.143 50.252 1.00 96.44 309 THR A CA 1
ATOM 2515 C C . THR A 1 309 ? -27.828 -31.627 51.696 1.00 96.44 309 THR A C 1
ATOM 2517 O O . THR A 1 309 ? -28.383 -32.259 52.594 1.00 96.44 309 THR A O 1
ATOM 2520 N N . LYS A 1 310 ? -27.222 -30.455 51.936 1.00 96.00 310 LYS A N 1
ATOM 2521 C CA . LYS A 1 310 ? -27.200 -29.814 53.263 1.00 96.00 310 LYS A CA 1
ATOM 2522 C C . LYS A 1 310 ? -28.591 -29.371 53.721 1.00 96.00 310 LYS A C 1
ATOM 2524 O O . LYS A 1 310 ? -28.927 -29.599 54.875 1.00 96.00 310 LYS A O 1
ATOM 2529 N N . ASP A 1 311 ? -29.398 -28.785 52.840 1.00 97.44 311 ASP A N 1
ATOM 2530 C CA . ASP A 1 311 ? -30.782 -28.377 53.127 1.00 97.44 311 ASP A CA 1
ATOM 2531 C C . ASP A 1 311 ? -31.659 -29.567 53.566 1.00 97.44 311 ASP A C 1
ATOM 2533 O O . ASP A 1 311 ? -32.364 -29.480 54.573 1.00 97.44 311 ASP A O 1
ATOM 2537 N N . VAL A 1 312 ? -31.537 -30.719 52.895 1.00 95.88 312 VAL A N 1
ATOM 2538 C CA . VAL A 1 312 ? -32.203 -31.968 53.312 1.00 95.88 312 VAL A CA 1
ATOM 2539 C C . VAL A 1 312 ? -31.732 -32.425 54.700 1.00 95.88 312 VAL A C 1
ATOM 2541 O O . VAL A 1 312 ? -32.563 -32.763 55.543 1.00 95.88 312 VAL A O 1
ATOM 2544 N N . LEU A 1 313 ? -30.424 -32.387 54.978 1.00 95.56 313 LEU A N 1
ATOM 2545 C CA . LEU A 1 313 ? -29.875 -32.759 56.290 1.00 95.56 313 LEU A CA 1
ATOM 2546 C C . LEU A 1 313 ? -30.302 -31.800 57.414 1.00 95.56 313 LEU A C 1
ATOM 2548 O O . LEU A 1 313 ? -30.552 -32.254 58.529 1.00 95.56 313 LEU A O 1
ATOM 2552 N N . TYR A 1 314 ? -30.427 -30.497 57.140 1.00 94.88 314 TYR A N 1
ATOM 2553 C CA . TYR A 1 314 ? -30.960 -29.530 58.106 1.00 94.88 314 TYR A CA 1
ATOM 2554 C C . TYR A 1 314 ? -32.437 -29.790 58.416 1.00 94.88 314 TYR A C 1
ATOM 2556 O O . TYR A 1 314 ? -32.815 -29.783 59.585 1.00 94.88 314 TYR A O 1
ATOM 2564 N N . LYS A 1 315 ? -33.259 -30.089 57.402 1.00 96.69 315 LYS A N 1
ATOM 2565 C CA . LYS A 1 315 ? -34.685 -30.414 57.583 1.00 96.69 315 LYS A CA 1
ATOM 2566 C C . LYS A 1 315 ? -34.893 -31.694 58.393 1.00 96.69 315 LYS A C 1
ATOM 2568 O O . LYS A 1 315 ? -35.744 -31.716 59.281 1.00 96.69 315 LYS A O 1
ATOM 2573 N N . GLU A 1 316 ? -34.081 -32.723 58.152 1.00 96.06 316 GLU A N 1
ATOM 2574 C CA . GLU A 1 316 ? -34.075 -33.943 58.970 1.00 96.06 316 GLU A CA 1
ATOM 2575 C C . GLU A 1 316 ? -33.631 -33.649 60.414 1.00 96.06 316 GLU A C 1
ATOM 2577 O O . GLU A 1 316 ? -34.293 -34.062 61.364 1.00 96.06 316 GLU A O 1
ATOM 2582 N N . MET A 1 317 ? -32.560 -32.869 60.608 1.00 94.25 317 MET A N 1
ATOM 2583 C CA . MET A 1 317 ? -32.092 -32.475 61.943 1.00 94.25 317 MET A CA 1
ATOM 2584 C C . MET A 1 317 ? -33.156 -31.684 62.721 1.00 94.25 317 MET A C 1
ATOM 2586 O O . MET A 1 317 ? -33.352 -31.927 63.911 1.00 94.25 317 MET A O 1
ATOM 2590 N N . GLU A 1 318 ? -33.871 -30.770 62.064 1.00 95.12 318 GLU A N 1
ATOM 2591 C CA . GLU A 1 318 ? -34.944 -29.985 62.678 1.00 95.12 318 GLU A CA 1
ATOM 2592 C C . GLU A 1 318 ? -36.167 -30.853 63.024 1.00 95.12 318 GLU A C 1
ATOM 2594 O O . GLU A 1 318 ? -36.770 -30.677 64.086 1.00 95.12 318 GLU A O 1
ATOM 2599 N N . TYR A 1 319 ? -36.503 -31.837 62.181 1.00 96.50 319 TYR A N 1
ATOM 2600 C CA . TYR A 1 319 ? -37.525 -32.843 62.483 1.00 96.50 319 TYR A CA 1
ATOM 2601 C C . TYR A 1 319 ? -37.149 -33.687 63.711 1.00 96.50 319 TYR A C 1
ATOM 2603 O O . TYR A 1 319 ? -37.948 -33.803 64.645 1.00 96.50 319 TYR A O 1
ATOM 2611 N N . GLN A 1 320 ? -35.917 -34.206 63.771 1.00 95.62 320 GLN A N 1
ATOM 2612 C CA . GLN A 1 320 ? -35.428 -34.967 64.927 1.00 95.62 320 GLN A CA 1
ATOM 2613 C C . GLN A 1 320 ? -35.360 -34.104 66.198 1.00 95.62 320 GLN A C 1
ATOM 2615 O O . GLN A 1 320 ? -35.717 -34.578 67.276 1.00 95.62 320 GLN A O 1
ATOM 2620 N N . PHE A 1 321 ? -34.988 -32.823 66.092 1.00 94.88 321 PHE A N 1
ATOM 2621 C CA . PHE A 1 321 ? -35.027 -31.884 67.217 1.00 94.88 321 PHE A CA 1
ATOM 2622 C C . PHE A 1 321 ? -36.458 -31.679 67.738 1.00 94.88 321 PHE A C 1
ATOM 2624 O O . PHE A 1 321 ? -36.699 -31.797 68.939 1.00 94.88 321 PHE A O 1
ATOM 2631 N N . LYS A 1 322 ? -37.426 -31.436 66.845 1.00 95.00 322 LYS A N 1
ATOM 2632 C CA . LYS A 1 322 ? -38.850 -31.287 67.197 1.00 95.00 322 LYS A CA 1
ATOM 2633 C C . LYS A 1 322 ? -39.413 -32.554 67.851 1.00 95.00 322 LYS A C 1
ATOM 2635 O O . LYS A 1 322 ? -40.134 -32.454 68.842 1.00 95.00 322 LYS A O 1
ATOM 2640 N N . LYS A 1 323 ? -39.028 -33.736 67.357 1.00 95.44 323 LYS A N 1
ATOM 2641 C CA . LYS A 1 323 ? -39.369 -35.040 67.946 1.00 95.44 323 LYS A CA 1
ATOM 2642 C C . LYS A 1 323 ? -38.786 -35.206 69.356 1.00 95.44 323 LYS A C 1
ATOM 2644 O O . LYS A 1 323 ? -39.531 -35.509 70.281 1.00 95.44 323 LYS A O 1
ATOM 2649 N N . LEU A 1 324 ? -37.492 -34.938 69.544 1.00 93.06 324 LEU A N 1
ATOM 2650 C CA . LEU A 1 324 ? -36.834 -35.000 70.857 1.00 93.06 324 LEU A CA 1
ATOM 2651 C C . LEU A 1 324 ? -37.401 -33.975 71.850 1.00 93.06 324 LEU A C 1
ATOM 2653 O O . LEU A 1 324 ? -37.494 -34.257 73.044 1.00 93.06 324 LEU A O 1
ATOM 2657 N N . GLU A 1 325 ? -37.804 -32.788 71.389 1.00 93.81 325 GLU A N 1
ATOM 2658 C CA . GLU A 1 325 ? -38.452 -31.810 72.261 1.00 93.81 325 GLU A CA 1
ATOM 2659 C C . GLU A 1 325 ? -39.873 -32.241 72.664 1.00 93.81 325 GLU A C 1
ATOM 2661 O O . GLU A 1 325 ? -40.283 -31.993 73.800 1.00 93.81 325 GLU A O 1
ATOM 2666 N N . GLN A 1 326 ? -40.608 -32.922 71.783 1.00 94.62 326 GLN A N 1
ATOM 2667 C CA . GLN A 1 326 ? -41.896 -33.525 72.127 1.00 94.62 326 GLN A CA 1
ATOM 2668 C C . GLN A 1 326 ? -41.728 -34.664 73.147 1.00 94.62 326 GLN A C 1
ATOM 2670 O O . GLN A 1 326 ? -42.359 -34.624 74.202 1.00 94.62 326 GLN A O 1
ATOM 2675 N N . GLU A 1 327 ? -40.800 -35.597 72.918 1.00 92.75 327 GLU A N 1
ATOM 2676 C CA . GLU A 1 327 ? -40.464 -36.666 73.876 1.00 92.75 327 GLU A CA 1
ATOM 2677 C C . GLU A 1 327 ? -40.034 -36.092 75.240 1.00 92.75 327 GLU A C 1
ATOM 2679 O O . GLU A 1 327 ? -40.456 -36.568 76.292 1.00 92.75 327 GLU A O 1
ATOM 2684 N N . LYS A 1 328 ? -39.257 -35.001 75.251 1.00 93.12 328 LYS A N 1
ATOM 2685 C CA . LYS A 1 328 ? -38.895 -34.257 76.469 1.00 93.12 328 LYS A CA 1
ATOM 2686 C C . LYS A 1 328 ? -40.116 -33.661 77.183 1.00 93.12 328 LYS A C 1
ATOM 2688 O O . LYS A 1 328 ? -40.144 -33.674 78.413 1.00 93.12 328 LYS A O 1
ATOM 2693 N N . LYS A 1 329 ? -41.108 -33.130 76.459 1.00 94.06 329 LYS A N 1
ATOM 2694 C CA . LYS A 1 329 ? -42.361 -32.607 77.043 1.00 94.06 329 LYS A CA 1
ATOM 2695 C C . LYS A 1 329 ? -43.190 -33.744 77.656 1.00 94.06 329 LYS A C 1
ATOM 2697 O O . LYS A 1 329 ? -43.633 -33.617 78.793 1.00 94.06 329 LYS A O 1
ATOM 2702 N N . GLU A 1 330 ? -43.312 -34.875 76.967 1.00 92.88 330 GLU A N 1
ATOM 2703 C CA . GLU A 1 330 ? -44.013 -36.078 77.445 1.00 92.88 330 GLU A CA 1
ATOM 2704 C C . GLU A 1 330 ? -43.332 -36.705 78.674 1.00 92.88 330 GLU A C 1
ATOM 2706 O O . GLU A 1 330 ? -44.001 -37.057 79.648 1.00 92.88 330 GLU A O 1
ATOM 2711 N N . LEU A 1 331 ? -41.997 -36.752 78.696 1.00 92.62 331 LEU A N 1
ATOM 2712 C CA . LEU A 1 331 ? -41.218 -37.165 79.867 1.00 92.62 331 LEU A CA 1
ATOM 2713 C C . LEU A 1 331 ? -41.357 -36.184 81.041 1.00 92.62 331 LEU A C 1
ATOM 2715 O O . LEU A 1 331 ? -41.394 -36.625 82.187 1.00 92.62 331 LEU A O 1
ATOM 2719 N N . LEU A 1 332 ? -41.465 -34.874 80.792 1.00 91.50 332 LEU A N 1
ATOM 2720 C CA . LEU A 1 332 ? -41.725 -33.878 81.842 1.00 91.50 332 LEU A CA 1
ATOM 2721 C C . LEU A 1 332 ? -43.140 -33.997 82.426 1.00 91.50 332 LEU A C 1
ATOM 2723 O O . LEU A 1 332 ? -43.298 -33.844 83.636 1.00 91.50 332 LEU A O 1
ATOM 2727 N N . ILE A 1 333 ? -44.146 -34.311 81.603 1.00 90.25 333 ILE A N 1
ATOM 2728 C CA . ILE A 1 333 ? -45.510 -34.619 82.062 1.00 90.25 333 ILE A CA 1
ATOM 2729 C C . ILE A 1 333 ? -45.485 -35.892 82.915 1.00 90.25 333 ILE A C 1
ATOM 2731 O O . ILE A 1 333 ? -45.874 -35.844 84.079 1.00 90.25 333 ILE A O 1
ATOM 2735 N N . SER A 1 334 ? -44.898 -36.976 82.400 1.00 88.06 334 SER A N 1
ATOM 2736 C CA . SER A 1 334 ? -44.757 -38.257 83.113 1.00 88.06 334 SER A CA 1
ATOM 2737 C C . SER A 1 334 ? -44.011 -38.106 84.448 1.00 88.06 334 SER A C 1
ATOM 2739 O O . SER A 1 334 ? -44.385 -38.696 85.461 1.00 88.06 334 SER A O 1
ATOM 2741 N N . LEU A 1 335 ? -42.952 -37.287 84.479 1.00 86.75 335 LEU A N 1
ATOM 2742 C CA . LEU A 1 335 ? -42.198 -36.973 85.694 1.00 86.75 335 LEU A CA 1
ATOM 2743 C C . LEU A 1 335 ? -43.041 -36.167 86.689 1.00 86.75 335 LEU A C 1
ATOM 2745 O O . LEU A 1 335 ? -42.958 -36.423 87.889 1.00 86.75 335 LEU A O 1
ATOM 2749 N N . LYS A 1 336 ? -43.846 -35.211 86.209 1.00 87.94 336 LYS A N 1
ATOM 2750 C CA . LYS A 1 336 ? -44.751 -34.419 87.047 1.00 87.94 336 LYS A CA 1
ATOM 2751 C C . LYS A 1 336 ? -45.855 -35.291 87.642 1.00 87.94 336 LYS A C 1
ATOM 2753 O O . LYS A 1 336 ? -46.111 -35.177 88.833 1.00 87.94 336 LYS A O 1
ATOM 2758 N N . GLU A 1 337 ? -46.453 -36.183 86.858 1.00 84.38 337 GLU A N 1
ATOM 2759 C CA . GLU A 1 337 ? -47.457 -37.148 87.321 1.00 84.38 337 GLU A CA 1
ATOM 2760 C C . GLU A 1 337 ? -46.871 -38.075 88.392 1.00 84.38 337 GLU A C 1
ATOM 2762 O O . GLU A 1 337 ? -47.386 -38.116 89.508 1.00 84.38 337 GLU A O 1
ATOM 2767 N N . LEU A 1 338 ? -45.710 -38.690 88.126 1.00 80.38 338 LEU A N 1
ATOM 2768 C CA . LEU A 1 338 ? -44.968 -39.482 89.115 1.00 80.38 338 LEU A CA 1
ATOM 2769 C C . LEU A 1 338 ? -44.579 -38.676 90.363 1.00 80.38 338 LEU A C 1
ATOM 2771 O O . LEU A 1 338 ? -44.533 -39.230 91.460 1.00 80.38 338 LEU A O 1
ATOM 2775 N N . GLN A 1 339 ? -44.273 -37.383 90.232 1.00 74.62 339 GLN A N 1
ATOM 2776 C CA . GLN A 1 339 ? -43.951 -36.519 91.367 1.00 74.62 339 GLN A CA 1
ATOM 2777 C C . GLN A 1 339 ? -45.201 -36.150 92.175 1.00 74.62 339 GLN A C 1
ATOM 2779 O O . GLN A 1 339 ? -45.136 -36.143 93.402 1.00 74.62 339 GLN A O 1
ATOM 2784 N N . GLU A 1 340 ? -46.331 -35.878 91.525 1.00 74.06 340 GLU A N 1
ATOM 2785 C CA . GLU A 1 340 ? -47.606 -35.625 92.193 1.00 74.06 340 GLU A CA 1
ATOM 2786 C C . GLU A 1 340 ? -48.144 -36.884 92.882 1.00 74.06 340 GLU A C 1
ATOM 2788 O O . GLU A 1 340 ? -48.554 -36.800 94.036 1.00 74.06 340 GLU A O 1
ATOM 2793 N N . ASP A 1 341 ? -48.074 -38.057 92.247 1.00 73.50 341 ASP A N 1
ATOM 2794 C CA . ASP A 1 341 ? -48.421 -39.337 92.878 1.00 73.50 341 ASP A CA 1
ATOM 2795 C C . ASP A 1 341 ? -47.513 -39.633 94.066 1.00 73.50 341 ASP A C 1
ATOM 2797 O O . ASP A 1 341 ? -47.988 -39.979 95.143 1.00 73.50 341 ASP A O 1
ATOM 2801 N N . LYS A 1 342 ? -46.210 -39.375 93.939 1.00 62.72 342 LYS A N 1
ATOM 2802 C CA . LYS A 1 342 ? -45.270 -39.509 95.053 1.00 62.72 342 LYS A CA 1
ATOM 2803 C C . LYS A 1 342 ? -45.500 -38.482 96.164 1.00 62.72 342 LYS A C 1
ATOM 2805 O O . LYS A 1 342 ? -45.151 -38.761 97.305 1.00 62.72 342 LYS A O 1
ATOM 2810 N N . ILE A 1 343 ? -46.105 -37.328 95.879 1.00 56.56 343 ILE A N 1
ATOM 2811 C CA . ILE A 1 343 ? -46.572 -36.366 96.895 1.00 56.56 343 ILE A CA 1
ATOM 2812 C C . ILE A 1 343 ? -47.887 -36.841 97.538 1.00 56.56 343 ILE A C 1
ATOM 2814 O O . ILE A 1 343 ? -48.052 -36.680 98.746 1.00 56.56 343 ILE A O 1
ATOM 2818 N N . ARG A 1 344 ? -48.786 -37.480 96.773 1.00 55.41 344 ARG A N 1
ATOM 2819 C CA . ARG A 1 344 ? -49.994 -38.154 97.286 1.00 55.41 344 ARG A CA 1
ATOM 2820 C C . ARG A 1 344 ? -49.641 -39.353 98.185 1.00 55.41 344 ARG A C 1
ATOM 2822 O O . ARG A 1 344 ? -50.335 -39.601 99.166 1.00 55.41 344 ARG A O 1
ATOM 2829 N N . GLU A 1 345 ? -48.549 -40.059 97.891 1.00 46.34 345 GLU A N 1
ATOM 2830 C CA . GLU A 1 345 ? -48.097 -41.261 98.605 1.00 46.34 345 GLU A CA 1
ATOM 2831 C C . GLU A 1 345 ? -47.174 -40.951 99.807 1.00 46.34 345 GLU A C 1
ATOM 2833 O O . GLU A 1 345 ? -47.301 -41.559 100.871 1.00 46.34 345 GLU A O 1
ATOM 2838 N N . ALA A 1 346 ? -46.268 -39.969 99.699 1.00 43.75 346 ALA A N 1
ATOM 2839 C CA . ALA A 1 346 ? -45.238 -39.683 100.709 1.00 43.75 346 ALA A CA 1
ATOM 2840 C C . ALA A 1 346 ? -45.714 -38.838 101.911 1.00 43.75 346 ALA A C 1
ATOM 2842 O O . ALA A 1 346 ? -44.952 -38.024 102.438 1.00 43.75 346 ALA A O 1
ATOM 2843 N N . GLY A 1 347 ? -46.937 -39.069 102.402 1.00 46.38 347 GLY A N 1
ATOM 2844 C CA . GLY A 1 347 ? -47.489 -38.382 103.580 1.00 46.38 347 GLY A CA 1
ATOM 2845 C C . GLY A 1 347 ? -46.630 -38.508 104.852 1.00 46.38 347 GLY A C 1
ATOM 2846 O O . GLY A 1 347 ? -46.677 -37.629 105.709 1.00 46.38 347 GLY A O 1
ATOM 2847 N N . PHE A 1 348 ? -45.798 -39.555 104.957 1.00 50.69 348 PHE A N 1
ATOM 2848 C CA . PHE A 1 348 ? -44.800 -39.720 106.021 1.00 50.69 348 PHE A CA 1
ATOM 2849 C C . PHE A 1 348 ? -43.528 -40.438 105.528 1.00 50.69 348 PHE A C 1
ATOM 2851 O O . PHE A 1 348 ? -43.549 -41.650 105.332 1.00 50.69 348 PHE A O 1
ATOM 2858 N N . SER A 1 349 ? -42.383 -39.746 105.413 1.00 48.38 349 SER A N 1
ATOM 2859 C CA . SER A 1 349 ? -41.052 -40.392 105.492 1.00 48.38 349 SER A CA 1
ATOM 2860 C C . SER A 1 349 ? -39.888 -39.415 105.755 1.00 48.38 349 SER A C 1
ATOM 2862 O O . SER A 1 349 ? -39.959 -38.217 105.495 1.00 48.38 349 SER A O 1
ATOM 2864 N N . TYR A 1 350 ? -38.788 -39.943 106.305 1.00 47.22 350 TYR A N 1
ATOM 2865 C CA . TYR A 1 350 ? -37.685 -39.194 106.935 1.00 47.22 350 TYR A CA 1
ATOM 2866 C C . TYR A 1 350 ? -36.540 -38.778 105.970 1.00 47.22 350 TYR A C 1
ATOM 2868 O O . TYR A 1 350 ? -35.453 -38.409 106.405 1.00 47.22 350 TYR A O 1
ATOM 2876 N N . SER A 1 351 ? -36.725 -38.849 104.645 1.00 52.25 351 SER A N 1
ATOM 2877 C CA . SER A 1 351 ? -35.615 -38.743 103.671 1.00 52.25 351 SER A CA 1
ATOM 2878 C C . SER A 1 351 ? -35.223 -37.323 103.225 1.00 52.25 351 SER A C 1
ATOM 2880 O O . SER A 1 351 ? -34.210 -37.166 102.537 1.00 52.25 351 SER A O 1
ATOM 2882 N N . SER A 1 352 ? -35.995 -36.292 103.589 1.00 54.91 352 SER A N 1
ATOM 2883 C CA . SER A 1 352 ? -35.872 -34.930 103.030 1.00 54.91 352 SER A CA 1
ATOM 2884 C C . SER A 1 352 ? -34.479 -34.295 103.202 1.00 54.91 352 SER A C 1
ATOM 2886 O O . SER A 1 352 ? -33.904 -33.784 102.240 1.00 54.91 352 SER A O 1
ATOM 2888 N N . SER A 1 353 ? -33.868 -34.406 104.387 1.00 59.50 353 SER A N 1
ATOM 2889 C CA . SER A 1 353 ? -32.567 -33.781 104.694 1.00 59.50 353 SER A CA 1
ATOM 2890 C C . SER A 1 353 ? -31.418 -34.284 103.807 1.00 59.50 353 SER A C 1
ATOM 2892 O O . SER A 1 353 ? -30.535 -33.515 103.423 1.00 59.50 353 SER A O 1
ATOM 2894 N N . LYS A 1 354 ? -31.442 -35.565 103.414 1.00 56.88 354 LYS A N 1
ATOM 2895 C CA . LYS A 1 354 ? -30.418 -36.168 102.544 1.00 56.88 354 LYS A CA 1
ATOM 2896 C C . LYS A 1 354 ? -30.561 -35.724 101.082 1.00 56.88 354 LYS A C 1
ATOM 2898 O O . LYS A 1 354 ? -29.564 -35.696 100.362 1.00 56.88 354 LYS A O 1
ATOM 2903 N N . LEU A 1 355 ? -31.771 -35.343 100.661 1.00 57.56 355 LEU A N 1
ATOM 2904 C CA . LEU A 1 355 ? -32.030 -34.703 99.368 1.00 57.56 355 LEU A CA 1
ATOM 2905 C C . LEU A 1 355 ? -31.668 -33.213 99.392 1.00 57.56 355 LEU A C 1
ATOM 2907 O O . LEU A 1 355 ? -30.948 -32.774 98.501 1.00 57.56 355 LEU A O 1
ATOM 2911 N N . GLN A 1 356 ? -32.053 -32.462 100.431 1.00 64.56 356 GLN A N 1
ATOM 2912 C CA . GLN A 1 356 ? -31.658 -31.052 100.587 1.00 64.56 356 GLN A CA 1
ATOM 2913 C C . GLN A 1 356 ? -30.136 -30.861 100.596 1.00 64.56 356 GLN A C 1
ATOM 2915 O O . GLN A 1 356 ? -29.634 -29.944 99.952 1.00 64.56 356 GLN A O 1
ATOM 2920 N N . ASN A 1 357 ? -29.386 -31.734 101.277 1.00 70.94 357 ASN A N 1
ATOM 2921 C CA . ASN A 1 357 ? -27.925 -31.644 101.282 1.00 70.94 357 ASN A CA 1
ATOM 2922 C C . ASN A 1 357 ? -27.324 -31.930 99.895 1.00 70.94 357 ASN A C 1
ATOM 2924 O O . ASN A 1 357 ? -26.422 -31.212 99.476 1.00 70.94 357 ASN A O 1
ATOM 2928 N N . LYS A 1 358 ? -27.856 -32.910 99.146 1.00 79.38 358 LYS A N 1
ATOM 2929 C CA . LYS A 1 358 ? -27.441 -33.150 97.752 1.00 79.38 358 LYS A CA 1
ATOM 2930 C C . LYS A 1 358 ? -27.785 -31.981 96.827 1.00 79.38 358 LYS A C 1
ATOM 2932 O O . LYS A 1 358 ? -26.964 -31.640 95.983 1.00 79.38 358 LYS A O 1
ATOM 2937 N N . LEU A 1 359 ? -28.960 -31.370 96.994 1.00 75.06 359 LEU A N 1
ATOM 2938 C CA . LEU A 1 359 ? -29.376 -30.201 96.219 1.00 75.06 359 LEU A CA 1
ATOM 2939 C C . LEU A 1 359 ? -28.415 -29.029 96.458 1.00 75.06 359 LEU A C 1
ATOM 2941 O O . LEU A 1 359 ? -27.874 -28.499 95.498 1.00 75.06 359 LEU A O 1
ATOM 2945 N N . LYS A 1 360 ? -28.089 -28.726 97.721 1.00 78.38 360 LYS A N 1
ATOM 2946 C CA . LYS A 1 360 ? -27.102 -27.693 98.076 1.00 78.38 360 LYS A CA 1
ATOM 2947 C C . LYS A 1 360 ? -25.708 -27.971 97.511 1.00 78.38 360 LYS A C 1
ATOM 2949 O O . LYS A 1 360 ? -25.054 -27.048 97.041 1.00 78.38 360 LYS A O 1
ATOM 2954 N N . SER A 1 361 ? -25.246 -29.226 97.514 1.00 74.62 361 SER A N 1
ATOM 2955 C CA . SER A 1 361 ? -23.982 -29.593 96.854 1.00 74.62 361 SER A CA 1
ATOM 2956 C C . SER A 1 361 ? -24.025 -29.376 95.337 1.00 74.62 361 SER A C 1
ATOM 2958 O O . SER A 1 361 ? -23.023 -28.968 94.756 1.00 74.62 361 SER A O 1
ATOM 2960 N N . LEU A 1 362 ? -25.173 -29.613 94.695 1.00 80.12 362 LEU A N 1
ATOM 2961 C CA . LEU A 1 362 ? -25.357 -29.392 93.259 1.00 80.12 362 LEU A CA 1
ATOM 2962 C C . LEU A 1 362 ? -25.461 -27.895 92.913 1.00 80.12 362 LEU A C 1
ATOM 2964 O O . LEU A 1 362 ? -24.858 -27.458 91.939 1.00 80.12 362 LEU A O 1
ATOM 2968 N N . GLU A 1 363 ? -26.148 -27.095 93.734 1.00 80.00 363 GLU A N 1
ATOM 2969 C CA . GLU A 1 363 ? -26.178 -25.627 93.631 1.00 80.00 363 GLU A CA 1
ATOM 2970 C C . GLU A 1 363 ? -24.780 -25.014 93.814 1.00 80.00 363 GLU A C 1
ATOM 2972 O O . GLU A 1 363 ? -24.400 -24.104 93.076 1.00 80.00 363 GLU A O 1
ATOM 2977 N N . GLN A 1 364 ? -23.991 -25.532 94.763 1.00 81.50 364 GLN A N 1
ATOM 2978 C CA . GLN A 1 364 ? -22.601 -25.123 94.983 1.00 81.50 364 GLN A CA 1
ATOM 2979 C C . GLN A 1 364 ? -21.734 -25.419 93.747 1.00 81.50 364 GLN A C 1
ATOM 2981 O O . GLN A 1 364 ? -21.042 -24.525 93.261 1.00 81.50 364 GLN A O 1
ATOM 2986 N N . ALA A 1 365 ? -21.837 -26.628 93.185 1.00 78.38 365 ALA A N 1
ATOM 2987 C CA . ALA A 1 365 ? -21.114 -27.015 91.972 1.00 78.38 365 ALA A CA 1
ATOM 2988 C C . ALA A 1 365 ? -21.556 -26.208 90.733 1.00 78.38 365 ALA A C 1
ATOM 2990 O O . ALA A 1 365 ? -20.721 -25.823 89.916 1.00 78.38 365 ALA A O 1
ATOM 2991 N N . HIS A 1 366 ? -22.849 -25.881 90.605 1.00 80.44 366 HIS A N 1
ATOM 2992 C CA . HIS A 1 366 ? -23.337 -24.978 89.556 1.00 80.44 366 HIS A CA 1
ATOM 2993 C C . HIS A 1 366 ? -22.809 -23.548 89.723 1.00 80.44 366 HIS A C 1
ATOM 2995 O O . HIS A 1 366 ? -22.500 -22.905 88.719 1.00 80.44 366 HIS A O 1
ATOM 3001 N N . LYS A 1 367 ? -22.653 -23.057 90.960 1.00 82.06 367 LYS A N 1
ATOM 3002 C CA . LYS A 1 367 ? -21.982 -21.777 91.233 1.00 82.06 367 LYS A CA 1
ATOM 3003 C C . LYS A 1 367 ? -20.522 -21.800 90.792 1.00 82.06 367 LYS A C 1
ATOM 3005 O O . LYS A 1 367 ? -20.130 -20.907 90.050 1.00 82.06 367 LYS A O 1
ATOM 3010 N N . GLU A 1 368 ? -19.754 -22.819 91.176 1.00 81.56 368 GLU A N 1
ATOM 3011 C CA . GLU A 1 368 ? -18.344 -22.961 90.775 1.00 81.56 368 GLU A CA 1
ATOM 3012 C C . GLU A 1 368 ? -18.185 -23.092 89.251 1.00 81.56 368 GLU A C 1
ATOM 3014 O O . GLU A 1 368 ? -17.326 -22.443 88.650 1.00 81.56 368 GLU A O 1
ATOM 3019 N N . CYS A 1 369 ? -19.062 -23.860 88.598 1.00 80.19 369 CYS A N 1
ATOM 3020 C CA . CYS A 1 369 ? -19.115 -23.964 87.140 1.00 80.19 369 CYS A CA 1
ATOM 3021 C C . CYS A 1 369 ? -19.436 -22.609 86.482 1.00 80.19 369 CYS A C 1
ATOM 3023 O O . CYS A 1 369 ? -18.743 -22.200 85.553 1.00 80.19 369 CYS A O 1
ATOM 3025 N N . SER A 1 370 ? -20.421 -21.868 87.003 1.00 83.06 370 SER A N 1
ATOM 3026 C CA . SER A 1 370 ? -20.783 -20.534 86.509 1.00 83.06 370 SER A CA 1
ATOM 3027 C C . SER A 1 370 ? -19.661 -19.506 86.702 1.00 83.06 370 SER A C 1
ATOM 3029 O O . SER A 1 370 ? -19.417 -18.707 85.799 1.00 83.06 370 SER A O 1
ATOM 3031 N N . THR A 1 371 ? -18.926 -19.545 87.820 1.00 82.38 371 THR A N 1
ATOM 3032 C CA . THR A 1 371 ? -17.749 -18.682 88.010 1.00 82.38 371 THR A CA 1
ATOM 3033 C C . THR A 1 371 ? -16.601 -19.055 87.077 1.00 82.38 371 THR A C 1
ATOM 3035 O O . THR A 1 371 ? -15.994 -18.159 86.499 1.00 82.38 371 THR A O 1
ATOM 3038 N N . ASN A 1 372 ? -16.339 -20.346 86.850 1.00 83.25 372 ASN A N 1
ATOM 3039 C CA . ASN A 1 372 ? -15.301 -20.784 85.910 1.00 83.25 372 ASN A CA 1
ATOM 3040 C C . ASN A 1 372 ? -15.641 -20.416 84.457 1.00 83.25 372 ASN A C 1
ATOM 3042 O O . ASN A 1 372 ? -14.757 -19.992 83.714 1.00 83.25 372 ASN A O 1
ATOM 3046 N N . LEU A 1 373 ? -16.916 -20.511 84.064 1.00 81.25 373 LEU A N 1
ATOM 3047 C CA . LEU A 1 373 ? -17.385 -20.034 82.761 1.00 81.25 373 LEU A CA 1
ATOM 3048 C C . LEU A 1 373 ? -17.202 -18.518 82.619 1.00 81.25 373 LEU A C 1
ATOM 3050 O O . LEU A 1 373 ? -16.648 -18.093 81.614 1.00 81.25 373 LEU A O 1
ATOM 3054 N N . LYS A 1 374 ? -17.545 -17.712 83.635 1.00 82.94 374 LYS A N 1
ATOM 3055 C CA . LYS A 1 374 ? -17.302 -16.256 83.615 1.00 82.94 374 LYS A CA 1
ATOM 3056 C C . LYS A 1 374 ? -15.823 -15.869 83.565 1.00 82.94 374 LYS A C 1
ATOM 3058 O O . LYS A 1 374 ? -15.478 -14.868 82.941 1.00 82.94 374 LYS A O 1
ATOM 3063 N N . VAL A 1 375 ? -14.937 -16.646 84.190 1.00 88.62 375 VAL A N 1
ATOM 3064 C CA . VAL A 1 375 ? -13.483 -16.445 84.061 1.00 88.62 375 VAL A CA 1
ATOM 3065 C C . VAL A 1 375 ? -13.024 -16.748 82.631 1.00 88.62 375 VAL A C 1
ATOM 3067 O O . VAL A 1 375 ? -12.292 -15.945 82.062 1.00 88.62 375 VAL A O 1
ATOM 3070 N N . LYS A 1 376 ? -13.500 -17.839 82.012 1.00 84.81 376 LYS A N 1
ATOM 3071 C CA . LYS A 1 376 ? -13.181 -18.164 80.607 1.00 84.81 376 LYS A CA 1
ATOM 3072 C C . LYS A 1 376 ? -13.761 -17.156 79.612 1.00 84.81 376 LYS A C 1
ATOM 3074 O O . LYS A 1 376 ? -13.070 -16.779 78.675 1.00 84.81 376 LYS A O 1
ATOM 3079 N N . GLU A 1 377 ? -14.981 -16.683 79.848 1.00 82.56 377 GLU A N 1
ATOM 3080 C CA . GLU A 1 377 ? -15.621 -15.588 79.109 1.00 82.56 377 GLU A CA 1
ATOM 3081 C C . GLU A 1 377 ? -14.756 -14.318 79.183 1.00 82.56 377 GLU A C 1
ATOM 3083 O O . GLU A 1 377 ? -14.399 -13.764 78.149 1.00 82.56 377 GLU A O 1
ATOM 3088 N N . SER A 1 378 ? -14.291 -13.942 80.382 1.00 81.19 378 SER A N 1
ATOM 3089 C CA . SER A 1 378 ? -13.392 -12.793 80.592 1.00 81.19 378 SER A CA 1
ATOM 3090 C C . SER A 1 378 ? -12.026 -12.951 79.903 1.00 81.19 378 SER A C 1
ATOM 3092 O O . SER A 1 378 ? -11.515 -11.992 79.328 1.00 81.19 378 SER A O 1
ATOM 3094 N N . GLU A 1 379 ? -11.426 -14.148 79.925 1.00 88.06 379 GLU A N 1
ATOM 3095 C CA . GLU A 1 379 ? -10.186 -14.436 79.183 1.00 88.06 379 GLU A CA 1
ATOM 3096 C C . GLU A 1 379 ? -10.384 -14.335 77.663 1.00 88.06 379 GLU A C 1
ATOM 3098 O O . GLU A 1 379 ? -9.519 -13.801 76.970 1.00 88.06 379 GLU A O 1
ATOM 3103 N N . TRP A 1 380 ? -11.506 -14.833 77.134 1.00 87.62 380 TRP A N 1
ATOM 3104 C CA . TRP A 1 380 ? -11.820 -14.758 75.704 1.00 87.62 380 TRP A CA 1
ATOM 3105 C C . TRP A 1 380 ? -12.113 -13.315 75.276 1.00 87.62 380 TRP A C 1
ATOM 3107 O O . TRP A 1 380 ? -11.658 -12.899 74.211 1.00 87.62 380 TRP A O 1
ATOM 3117 N N . GLN A 1 381 ? -12.777 -12.530 76.132 1.00 84.94 381 GLN A N 1
ATOM 3118 C CA . GLN A 1 381 ? -12.946 -11.084 75.964 1.00 84.94 381 GLN A CA 1
ATOM 3119 C C . GLN A 1 381 ? -11.578 -10.397 75.809 1.00 84.94 381 GLN A C 1
ATOM 3121 O O . GLN A 1 381 ? -11.335 -9.719 74.814 1.00 84.94 381 GLN A O 1
ATOM 3126 N N . ALA A 1 382 ? -10.651 -10.650 76.742 1.00 89.44 382 ALA A N 1
ATOM 3127 C CA . ALA A 1 382 ? -9.315 -10.055 76.740 1.00 89.44 382 ALA A CA 1
ATOM 3128 C C . ALA A 1 382 ? -8.447 -10.504 75.547 1.00 89.44 382 ALA A C 1
ATOM 3130 O O . ALA A 1 382 ? -7.657 -9.717 75.027 1.00 89.44 382 ALA A O 1
ATOM 3131 N N . GLN A 1 383 ? -8.596 -11.748 75.074 1.00 87.56 383 GLN A N 1
ATOM 3132 C CA . GLN A 1 383 ? -7.924 -12.212 73.854 1.00 87.56 383 GLN A CA 1
ATOM 3133 C C . GLN A 1 383 ? -8.481 -11.543 72.591 1.00 87.56 383 GLN A C 1
ATOM 3135 O O . GLN A 1 383 ? -7.699 -11.148 71.727 1.00 87.56 383 GLN A O 1
ATOM 3140 N N . MET A 1 384 ? -9.802 -11.369 72.490 1.00 83.94 384 MET A N 1
ATOM 3141 C CA . MET A 1 384 ? -10.428 -10.642 71.379 1.00 83.94 384 MET A CA 1
ATOM 3142 C C . MET A 1 384 ? -10.045 -9.159 71.368 1.00 83.94 384 MET A C 1
ATOM 3144 O O . MET A 1 384 ? -9.791 -8.605 70.301 1.00 83.94 384 MET A O 1
ATOM 3148 N N . GLU A 1 385 ? -9.957 -8.527 72.539 1.00 91.88 385 GLU A N 1
ATOM 3149 C CA . GLU A 1 385 ? -9.534 -7.131 72.676 1.00 91.88 385 GLU A CA 1
ATOM 3150 C C . GLU A 1 385 ? -8.065 -6.957 72.250 1.00 91.88 385 GLU A C 1
ATOM 3152 O O . GLU A 1 385 ? -7.777 -6.137 71.381 1.00 91.88 385 GLU A O 1
ATOM 3157 N N . LYS A 1 386 ? -7.158 -7.831 72.712 1.00 92.56 386 LYS A N 1
ATOM 3158 C CA . LYS A 1 386 ? -5.750 -7.857 72.274 1.00 92.56 386 LYS A CA 1
ATOM 3159 C C . LYS A 1 386 ? -5.589 -8.069 70.761 1.00 92.56 386 LYS A C 1
ATOM 3161 O O . LYS A 1 386 ? -4.784 -7.391 70.130 1.00 92.56 386 LYS A O 1
ATOM 3166 N N . LEU A 1 387 ? -6.352 -8.988 70.161 1.00 90.50 387 LEU A N 1
ATOM 3167 C CA . LEU A 1 387 ? -6.329 -9.208 68.706 1.00 90.50 387 LEU A CA 1
ATOM 3168 C C . LEU A 1 387 ? -6.899 -8.009 67.929 1.00 90.50 387 LEU A C 1
ATOM 3170 O O . LEU A 1 387 ? -6.443 -7.722 66.823 1.00 90.50 387 LEU A O 1
ATOM 3174 N N . SER A 1 388 ? -7.861 -7.284 68.507 1.00 91.94 388 SER A N 1
ATOM 3175 C CA . SER A 1 388 ? -8.365 -6.021 67.957 1.00 91.94 388 SER A CA 1
ATOM 3176 C C . SER A 1 388 ? -7.292 -4.927 67.997 1.00 91.94 388 SER A C 1
ATOM 3178 O O . SER A 1 388 ? -7.100 -4.225 67.004 1.00 91.94 388 SER A O 1
ATOM 3180 N N . GLU A 1 389 ? -6.543 -4.797 69.096 1.00 92.25 389 GLU A N 1
ATOM 3181 C CA . GLU A 1 389 ? -5.414 -3.861 69.199 1.00 92.25 389 GLU A CA 1
ATOM 3182 C C . GLU A 1 389 ? -4.310 -4.182 68.177 1.00 92.25 389 GLU A C 1
ATOM 3184 O O . GLU A 1 389 ? -3.888 -3.293 67.437 1.00 92.25 389 GLU A O 1
ATOM 3189 N N . GLU A 1 390 ? -3.904 -5.451 68.060 1.00 92.38 390 GLU A N 1
ATOM 3190 C CA . GLU A 1 390 ? -2.902 -5.904 67.082 1.00 92.38 390 GLU A CA 1
ATOM 3191 C C . GLU A 1 390 ? -3.350 -5.649 65.633 1.00 92.38 390 GLU A C 1
ATOM 3193 O O . GLU A 1 390 ? -2.585 -5.112 64.829 1.00 92.38 390 GLU A O 1
ATOM 3198 N N . LEU A 1 391 ? -4.611 -5.942 65.297 1.00 91.19 391 LEU A N 1
ATOM 3199 C CA . LEU A 1 391 ? -5.154 -5.685 63.961 1.00 91.19 391 LEU A CA 1
ATOM 3200 C C . LEU A 1 391 ? -5.255 -4.182 63.655 1.00 91.19 391 LEU A C 1
ATOM 3202 O O . LEU A 1 391 ? -4.980 -3.765 62.527 1.00 91.19 391 LEU A O 1
ATOM 3206 N N . ASN A 1 392 ? -5.607 -3.350 64.640 1.00 91.19 392 ASN A N 1
ATOM 3207 C CA . ASN A 1 392 ? -5.623 -1.894 64.479 1.00 91.19 392 ASN A CA 1
ATOM 3208 C C . ASN A 1 392 ? -4.207 -1.305 64.354 1.00 91.19 392 ASN A C 1
ATOM 3210 O O . ASN A 1 392 ? -4.023 -0.362 63.582 1.00 91.19 392 ASN A O 1
ATOM 3214 N N . PHE A 1 393 ? -3.205 -1.879 65.030 1.00 92.31 393 PHE A N 1
ATOM 3215 C CA . PHE A 1 393 ? -1.795 -1.534 64.832 1.00 92.31 393 PHE A CA 1
ATOM 3216 C C . PHE A 1 393 ? -1.333 -1.870 63.407 1.00 92.31 393 PHE A C 1
ATOM 3218 O O . PHE A 1 393 ? -0.871 -0.987 62.689 1.00 92.31 393 PHE A O 1
ATOM 3225 N N . CYS A 1 394 ? -1.544 -3.102 62.930 1.00 85.88 394 CYS A N 1
ATOM 3226 C CA . CYS A 1 394 ? -1.186 -3.467 61.554 1.00 85.88 394 CYS A CA 1
ATOM 3227 C C . CYS A 1 394 ? -1.921 -2.603 60.514 1.00 85.88 394 CYS A C 1
ATOM 3229 O O . CYS A 1 394 ? -1.345 -2.237 59.491 1.00 85.88 394 CYS A O 1
ATOM 3231 N N . ARG A 1 395 ? -3.178 -2.221 60.780 1.00 92.81 395 ARG A N 1
ATOM 3232 C CA . ARG A 1 395 ? -3.957 -1.319 59.918 1.00 92.81 395 ARG A CA 1
ATOM 3233 C C . ARG A 1 395 ? -3.406 0.111 59.896 1.00 92.81 395 ARG A C 1
ATOM 3235 O O . ARG A 1 395 ? -3.474 0.755 58.848 1.00 92.81 395 ARG A O 1
ATOM 3242 N N . SER A 1 396 ? -2.885 0.620 61.013 1.00 89.38 396 SER A N 1
ATOM 3243 C CA . SER A 1 396 ? -2.265 1.950 61.057 1.00 89.38 396 SER A CA 1
ATOM 3244 C C . SER A 1 396 ? -0.893 1.951 60.380 1.00 89.38 396 SER A C 1
ATOM 3246 O O . SER A 1 396 ? -0.622 2.854 59.590 1.00 89.38 396 SER A O 1
ATOM 3248 N N . GLU A 1 397 ? -0.082 0.907 60.573 1.00 91.75 397 GLU A N 1
ATOM 3249 C CA . GLU A 1 397 ? 1.202 0.747 59.883 1.00 91.75 397 GLU A CA 1
ATOM 3250 C C . GLU A 1 397 ? 1.019 0.611 58.362 1.00 91.75 397 GLU A C 1
ATOM 3252 O O . GLU A 1 397 ? 1.701 1.291 57.594 1.00 91.75 397 GLU A O 1
ATOM 3257 N N . LEU A 1 398 ? 0.042 -0.191 57.915 1.00 90.50 398 LEU A N 1
ATOM 3258 C CA . LEU A 1 398 ? -0.316 -0.307 56.499 1.00 90.50 398 LEU A CA 1
ATOM 3259 C C . LEU A 1 398 ? -0.693 1.059 55.911 1.00 90.50 398 LEU A C 1
ATOM 3261 O O . LEU A 1 398 ? -0.223 1.404 54.833 1.00 90.50 398 LEU A O 1
ATOM 3265 N N . LYS A 1 399 ? -1.490 1.859 56.634 1.00 92.44 399 LYS A N 1
ATOM 3266 C CA . LYS A 1 399 ? -1.892 3.200 56.190 1.00 92.44 399 LYS A CA 1
ATOM 3267 C C . LYS A 1 399 ? -0.711 4.177 56.110 1.00 92.44 399 LYS A C 1
ATOM 3269 O O . LYS A 1 399 ? -0.696 5.017 55.218 1.00 92.44 399 LYS A O 1
ATOM 3274 N N . ILE A 1 400 ? 0.275 4.063 57.002 1.00 93.06 400 ILE A N 1
ATOM 3275 C CA . ILE A 1 400 ? 1.511 4.861 56.936 1.00 93.06 400 ILE A CA 1
ATOM 3276 C C . ILE A 1 400 ? 2.321 4.473 55.690 1.00 93.06 400 ILE A C 1
ATOM 3278 O O . ILE A 1 400 ? 2.696 5.350 54.911 1.00 93.06 400 ILE A O 1
ATOM 3282 N N . ARG A 1 401 ? 2.524 3.169 55.450 1.00 92.06 401 ARG A N 1
ATOM 3283 C CA . ARG A 1 401 ? 3.219 2.670 54.248 1.00 92.06 401 ARG A CA 1
ATOM 3284 C C . ARG A 1 401 ? 2.507 3.084 52.956 1.00 92.06 401 ARG A C 1
ATOM 3286 O O . ARG A 1 401 ? 3.174 3.498 52.016 1.00 92.06 401 ARG A O 1
ATOM 3293 N N . ASP A 1 402 ? 1.177 3.028 52.934 1.00 92.94 402 ASP A N 1
ATOM 3294 C CA . ASP A 1 402 ? 0.336 3.499 51.828 1.00 92.94 402 ASP A CA 1
ATOM 3295 C C . ASP A 1 402 ? 0.540 5.003 51.569 1.00 92.94 402 ASP A C 1
ATOM 3297 O O . ASP A 1 402 ? 0.815 5.399 50.437 1.00 92.94 402 ASP A O 1
ATOM 3301 N N . THR A 1 403 ? 0.540 5.852 52.608 1.00 92.25 403 THR A N 1
ATOM 3302 C CA . THR A 1 403 ? 0.860 7.280 52.424 1.00 92.25 403 THR A CA 1
ATOM 3303 C C . THR A 1 403 ? 2.274 7.517 51.888 1.00 92.25 403 THR A C 1
ATOM 3305 O O . THR A 1 403 ? 2.428 8.326 50.977 1.00 92.25 403 THR A O 1
ATOM 3308 N N . SER A 1 404 ? 3.286 6.783 52.366 1.00 92.75 404 SER A N 1
ATOM 3309 C CA . SER A 1 404 ? 4.660 6.900 51.853 1.00 92.75 404 SER A CA 1
ATOM 3310 C C . SER A 1 404 ? 4.805 6.410 50.409 1.00 92.75 404 SER A C 1
ATOM 3312 O O . SER A 1 404 ? 5.565 6.999 49.650 1.00 92.75 404 SER A O 1
ATOM 3314 N N . LEU A 1 405 ? 4.069 5.370 50.004 1.00 92.19 405 LEU A N 1
ATOM 3315 C CA . LEU A 1 405 ? 4.059 4.871 48.624 1.00 92.19 405 LEU A CA 1
ATOM 3316 C C . LEU A 1 405 ? 3.426 5.900 47.677 1.00 92.19 405 LEU A C 1
ATOM 3318 O O . LEU A 1 405 ? 4.006 6.215 46.642 1.00 92.19 405 LEU A O 1
ATOM 3322 N N . ASN A 1 406 ? 2.292 6.489 48.067 1.00 91.44 406 ASN A N 1
ATOM 3323 C CA . ASN A 1 406 ? 1.646 7.571 47.315 1.00 91.44 406 ASN A CA 1
ATOM 3324 C C . ASN A 1 406 ? 2.533 8.826 47.189 1.00 91.44 406 ASN A C 1
ATOM 3326 O O . ASN A 1 406 ? 2.422 9.557 46.209 1.00 91.44 406 ASN A O 1
ATOM 3330 N N . GLU A 1 407 ? 3.396 9.100 48.168 1.00 92.00 407 GLU A N 1
ATOM 3331 C CA . GLU A 1 407 ? 4.351 10.213 48.116 1.00 92.00 407 GLU A CA 1
ATOM 3332 C C . GLU A 1 407 ? 5.535 9.897 47.186 1.00 92.00 407 GLU A C 1
ATOM 3334 O O . GLU A 1 407 ? 5.849 10.696 46.305 1.00 92.00 407 GLU A O 1
ATOM 3339 N N . LEU A 1 408 ? 6.095 8.683 47.274 1.00 91.31 408 LEU A N 1
ATOM 3340 C CA . LEU A 1 408 ? 7.145 8.202 46.368 1.00 91.31 408 LEU A CA 1
ATOM 3341 C C . LEU A 1 408 ? 6.681 8.143 44.900 1.00 91.31 408 LEU A C 1
ATOM 3343 O O . LEU A 1 408 ? 7.463 8.416 43.993 1.00 91.31 408 LEU A O 1
ATOM 3347 N N . ASN A 1 409 ? 5.406 7.819 44.664 1.00 92.75 409 ASN A N 1
ATOM 3348 C CA . ASN A 1 409 ? 4.802 7.824 43.331 1.00 92.75 409 ASN A CA 1
ATOM 3349 C C . ASN A 1 409 ? 4.762 9.240 42.731 1.00 92.75 409 ASN A C 1
ATOM 3351 O O . ASN A 1 409 ? 5.109 9.413 41.569 1.00 92.75 409 ASN A O 1
ATOM 3355 N N . ARG A 1 410 ? 4.431 10.265 43.530 1.00 92.25 410 ARG A N 1
ATOM 3356 C CA . ARG A 1 410 ? 4.477 11.669 43.077 1.00 92.25 410 ARG A CA 1
ATOM 3357 C C . ARG A 1 410 ? 5.899 12.150 42.812 1.00 92.25 410 ARG A C 1
ATOM 3359 O O . ARG A 1 410 ? 6.107 12.934 41.894 1.00 92.25 410 ARG A O 1
ATOM 3366 N N . GLU A 1 411 ? 6.882 11.694 43.594 1.00 92.00 411 GLU A N 1
ATOM 3367 C CA . GLU A 1 411 ? 8.294 11.968 43.292 1.00 92.00 411 GLU A CA 1
ATOM 3368 C C . GLU A 1 411 ? 8.740 11.340 41.965 1.00 92.00 411 GLU A C 1
ATOM 3370 O O . GLU A 1 411 ? 9.569 11.929 41.272 1.00 92.00 411 GLU A O 1
ATOM 3375 N N . LEU A 1 412 ? 8.201 10.171 41.604 1.00 91.19 412 LEU A N 1
ATOM 3376 C CA . LEU A 1 412 ? 8.457 9.528 40.316 1.00 91.19 412 LEU A CA 1
ATOM 3377 C C . LEU A 1 412 ? 7.776 10.292 39.170 1.00 91.19 412 LEU A C 1
ATOM 3379 O O . LEU A 1 412 ? 8.469 10.742 38.265 1.00 91.19 412 LEU A O 1
ATOM 3383 N N . GLU A 1 413 ? 6.472 10.564 39.271 1.00 92.06 413 GLU A N 1
ATOM 3384 C CA . GLU A 1 413 ? 5.710 11.359 38.289 1.00 92.06 413 GLU A CA 1
ATOM 3385 C C . GLU A 1 413 ? 6.347 12.741 38.033 1.00 92.06 413 GLU A C 1
ATOM 3387 O O . GLU A 1 413 ? 6.413 13.207 36.894 1.00 92.06 413 GLU A O 1
ATOM 3392 N N . ALA A 1 414 ? 6.876 13.389 39.078 1.00 90.56 414 ALA A N 1
ATOM 3393 C CA . ALA A 1 414 ? 7.595 14.658 38.964 1.00 90.56 414 ALA A CA 1
ATOM 3394 C C . ALA A 1 414 ? 8.971 14.520 38.281 1.00 90.56 414 ALA A C 1
ATOM 3396 O O . ALA A 1 414 ? 9.404 15.449 37.599 1.00 90.56 414 ALA A O 1
ATOM 3397 N N . ARG A 1 415 ? 9.663 13.381 38.433 1.00 86.56 415 ARG A N 1
ATOM 3398 C CA . ARG A 1 415 ? 10.919 13.101 37.713 1.00 86.56 415 ARG A CA 1
ATOM 3399 C C . ARG A 1 415 ? 10.671 12.764 36.253 1.00 86.56 415 ARG A C 1
ATOM 3401 O O . ARG A 1 415 ? 11.394 13.284 35.414 1.00 86.56 415 ARG A O 1
ATOM 3408 N N . ASP A 1 416 ? 9.647 11.977 35.949 1.00 88.50 416 ASP A N 1
ATOM 3409 C CA . ASP A 1 416 ? 9.281 11.640 34.571 1.00 88.50 416 ASP A CA 1
ATOM 3410 C C . ASP A 1 416 ? 8.833 12.902 33.809 1.00 88.50 416 ASP A C 1
ATOM 3412 O O . ASP A 1 416 ? 9.248 13.128 32.673 1.00 88.50 416 ASP A O 1
ATOM 3416 N N . SER A 1 417 ? 8.105 13.804 34.483 1.00 89.75 417 SER A N 1
ATOM 3417 C CA . SER A 1 417 ? 7.780 15.144 33.964 1.00 89.75 417 SER A CA 1
ATOM 3418 C C . SER A 1 417 ? 9.032 15.986 33.673 1.00 89.75 417 SER A C 1
ATOM 3420 O O . SER A 1 417 ? 9.118 16.617 32.622 1.00 89.75 417 SER A O 1
ATOM 3422 N N . LEU A 1 418 ? 10.022 15.979 34.576 1.00 92.50 418 LEU A N 1
ATOM 3423 C CA . LEU A 1 418 ? 11.288 16.703 34.399 1.00 92.50 418 LEU A CA 1
ATOM 3424 C C . LEU A 1 418 ? 12.166 16.091 33.293 1.00 92.50 418 LEU A C 1
ATOM 3426 O O . LEU A 1 418 ? 12.860 16.821 32.592 1.00 92.50 418 LEU A O 1
ATOM 3430 N N . ILE A 1 419 ? 12.142 14.766 33.119 1.00 91.56 419 ILE A N 1
ATOM 3431 C CA . ILE A 1 419 ? 12.830 14.081 32.015 1.00 91.56 419 ILE A CA 1
ATOM 3432 C C . ILE A 1 419 ? 12.225 14.532 30.683 1.00 91.56 419 ILE A C 1
ATOM 3434 O O . ILE A 1 419 ? 12.972 14.958 29.807 1.00 91.56 419 ILE A O 1
ATOM 3438 N N . PHE A 1 420 ? 10.895 14.543 30.565 1.00 91.38 420 PHE A N 1
ATOM 3439 C CA . PHE A 1 420 ? 10.201 15.027 29.369 1.00 91.38 420 PHE A CA 1
ATOM 3440 C C . PHE A 1 420 ? 10.494 16.511 29.071 1.00 91.38 420 PHE A C 1
ATOM 3442 O O . PHE A 1 420 ? 10.752 16.875 27.925 1.00 91.38 420 PHE A O 1
ATOM 3449 N N . GLU A 1 421 ? 10.527 17.373 30.095 1.00 87.81 421 GLU A N 1
ATOM 3450 C CA . GLU A 1 421 ? 10.898 18.790 29.948 1.00 87.81 421 GLU A CA 1
ATOM 3451 C C . GLU A 1 421 ? 12.356 18.959 29.470 1.00 87.81 421 GLU A C 1
ATOM 3453 O O . GLU A 1 421 ? 12.632 19.769 28.584 1.00 87.81 421 GLU A O 1
ATOM 3458 N N . LEU A 1 422 ? 13.292 18.152 29.983 1.00 86.94 422 LEU A N 1
ATOM 3459 C CA . LEU A 1 422 ? 14.691 18.150 29.540 1.00 86.94 422 LEU A CA 1
ATOM 3460 C C . LEU A 1 422 ? 14.873 17.577 28.126 1.00 86.94 422 LEU A C 1
ATOM 3462 O O . LEU A 1 422 ? 15.711 18.078 27.374 1.00 86.94 422 LEU A O 1
ATOM 3466 N N . GLU A 1 423 ? 14.100 16.561 27.741 1.00 86.75 423 GLU A N 1
ATOM 3467 C CA . GLU A 1 423 ? 14.085 16.030 26.374 1.00 86.75 423 GLU A CA 1
ATOM 3468 C C . GLU A 1 423 ? 13.552 17.068 25.383 1.00 86.75 423 GLU A C 1
ATOM 3470 O O . GLU A 1 423 ? 14.177 17.277 24.340 1.00 86.75 423 GLU A O 1
ATOM 3475 N N . LEU A 1 424 ? 12.475 17.781 25.732 1.00 88.31 424 LEU A N 1
ATOM 3476 C CA . LEU A 1 424 ? 11.938 18.882 24.933 1.00 88.31 424 LEU A CA 1
ATOM 3477 C C . LEU A 1 424 ? 12.963 20.015 24.780 1.00 88.31 424 LEU A C 1
ATOM 3479 O O . LEU A 1 424 ? 13.269 20.404 23.656 1.00 88.31 424 LEU A O 1
ATOM 3483 N N . ILE A 1 425 ? 13.581 20.478 25.873 1.00 86.69 425 ILE A N 1
ATOM 3484 C CA . ILE A 1 425 ? 14.636 21.509 25.833 1.00 86.69 425 ILE A CA 1
ATOM 3485 C C . ILE A 1 425 ? 15.836 21.053 24.985 1.00 86.69 425 ILE A C 1
ATOM 3487 O O . ILE A 1 425 ? 16.450 21.863 24.286 1.00 86.69 425 ILE A O 1
ATOM 3491 N N . ASN A 1 426 ? 16.183 19.764 24.998 1.00 84.94 426 ASN A N 1
ATOM 3492 C CA . ASN A 1 426 ? 17.250 19.214 24.160 1.00 84.94 426 ASN A CA 1
ATOM 3493 C C . ASN A 1 426 ? 16.853 19.157 22.669 1.00 84.94 426 ASN A C 1
ATOM 3495 O O . ASN A 1 426 ? 17.678 19.461 21.805 1.00 84.94 426 ASN A O 1
ATOM 3499 N N . GLN A 1 427 ? 15.592 18.841 22.352 1.00 88.38 427 GLN A N 1
ATOM 3500 C CA . GLN A 1 427 ? 15.050 18.925 20.989 1.00 88.38 427 GLN A CA 1
ATOM 3501 C C . GLN A 1 427 ? 15.011 20.378 20.491 1.00 88.38 427 GLN A C 1
ATOM 3503 O O . GLN A 1 427 ? 15.518 20.656 19.405 1.00 88.38 427 GLN A O 1
ATOM 3508 N N . GLU A 1 428 ? 14.514 21.320 21.298 1.00 85.38 428 GLU A N 1
ATOM 3509 C CA . GLU A 1 428 ? 14.542 22.760 21.009 1.00 85.38 428 GLU A CA 1
ATOM 3510 C C . GLU A 1 428 ? 15.976 23.263 20.797 1.00 85.38 428 GLU A C 1
ATOM 3512 O O . GLU A 1 428 ? 16.251 23.954 19.819 1.00 85.38 428 GLU A O 1
ATOM 3517 N N . THR A 1 429 ? 16.923 22.861 21.650 1.00 84.50 429 THR A N 1
ATOM 3518 C CA . THR A 1 429 ? 18.348 23.212 21.511 1.00 84.50 429 THR A CA 1
ATOM 3519 C C . THR A 1 429 ? 18.946 22.654 20.216 1.00 84.50 429 THR A C 1
ATOM 3521 O O . THR A 1 429 ? 19.719 23.344 19.549 1.00 84.50 429 THR A O 1
ATOM 3524 N N . SER A 1 430 ? 18.573 21.431 19.823 1.00 85.69 430 SER A N 1
ATOM 3525 C CA . SER A 1 430 ? 18.985 20.811 18.557 1.00 85.69 430 SER A CA 1
ATOM 3526 C C . SER A 1 430 ? 18.402 21.551 17.343 1.00 85.69 430 SER A C 1
ATOM 3528 O O . SER A 1 430 ? 19.129 21.851 16.395 1.00 85.69 430 SER A O 1
ATOM 3530 N N . LEU A 1 431 ? 17.122 21.935 17.396 1.00 83.44 431 LEU A N 1
ATOM 3531 C CA . LEU A 1 431 ? 16.461 22.738 16.362 1.00 83.44 431 LEU A CA 1
ATOM 3532 C C . LEU A 1 431 ? 17.068 24.142 16.252 1.00 83.44 431 LEU A C 1
ATOM 3534 O O . LEU A 1 431 ? 17.352 24.587 15.145 1.00 83.44 431 LEU A O 1
ATOM 3538 N N . VAL A 1 432 ? 17.351 24.814 17.370 1.00 78.62 432 VAL A N 1
ATOM 3539 C CA . VAL A 1 432 ? 18.044 26.115 17.392 1.00 78.62 432 VAL A CA 1
ATOM 3540 C C . VAL A 1 432 ? 19.465 25.992 16.834 1.00 78.62 432 VAL A C 1
ATOM 3542 O O . VAL A 1 432 ? 19.883 26.844 16.054 1.00 78.62 432 VAL A O 1
ATOM 3545 N N . LEU A 1 433 ? 20.195 24.915 17.145 1.00 76.75 433 LEU A N 1
ATOM 3546 C CA . LEU A 1 433 ? 21.487 24.619 16.515 1.00 76.75 433 LEU A CA 1
ATOM 3547 C C . LEU A 1 433 ? 21.362 24.398 15.001 1.00 76.75 433 LEU A C 1
ATOM 3549 O O . LEU A 1 433 ? 22.245 24.827 14.259 1.00 76.75 433 LEU A O 1
ATOM 3553 N N . LEU A 1 434 ? 20.286 23.759 14.534 1.00 78.31 434 LEU A N 1
ATOM 3554 C CA . LEU A 1 434 ? 20.027 23.544 13.110 1.00 78.31 434 LEU A CA 1
ATOM 3555 C C . LEU A 1 434 ? 19.678 24.858 12.391 1.00 78.31 434 LEU A C 1
ATOM 3557 O O . LEU A 1 434 ? 20.240 25.132 11.331 1.00 78.31 434 LEU A O 1
ATOM 3561 N N . VAL A 1 435 ? 18.821 25.690 12.994 1.00 77.38 435 VAL A N 1
ATOM 3562 C CA . VAL A 1 435 ? 18.439 27.019 12.490 1.00 77.38 435 VAL A CA 1
ATOM 3563 C C . VAL A 1 435 ? 19.663 27.926 12.411 1.00 77.38 435 VAL A C 1
ATOM 3565 O O . VAL A 1 435 ? 19.989 28.381 11.318 1.00 77.38 435 VAL A O 1
ATOM 3568 N N . LEU A 1 436 ? 20.422 28.083 13.501 1.00 73.56 436 LEU A N 1
ATOM 3569 C CA . LEU A 1 436 ? 21.671 28.856 13.500 1.00 73.56 436 LEU A CA 1
ATOM 3570 C C . LEU A 1 436 ? 22.647 28.339 12.434 1.00 73.56 436 LEU A C 1
ATOM 3572 O O . LEU A 1 436 ? 23.245 29.122 11.704 1.00 73.56 436 LEU A O 1
ATOM 3576 N N . LYS A 1 437 ? 22.788 27.015 12.286 1.00 68.25 437 LYS A N 1
ATOM 3577 C CA . LYS A 1 437 ? 23.644 26.409 11.254 1.00 68.25 437 LYS A CA 1
ATOM 3578 C C . LYS A 1 437 ? 23.151 26.681 9.826 1.00 68.25 437 LYS A C 1
ATOM 3580 O O . LYS A 1 437 ? 23.984 26.718 8.925 1.00 68.25 437 LYS A O 1
ATOM 3585 N N . SER A 1 438 ? 21.850 26.889 9.613 1.00 65.00 438 SER A N 1
ATOM 3586 C CA . SER A 1 438 ? 21.305 27.344 8.326 1.00 65.00 438 SER A CA 1
ATOM 3587 C C . SER A 1 438 ? 21.510 28.849 8.100 1.00 65.00 438 SER A C 1
ATOM 3589 O O . SER A 1 438 ? 21.964 29.236 7.029 1.00 65.00 438 SER A O 1
ATOM 3591 N N . GLU A 1 439 ? 21.331 29.688 9.124 1.00 58.34 439 GLU A N 1
ATOM 3592 C CA . GLU A 1 439 ? 21.626 31.130 9.060 1.00 58.34 439 GLU A CA 1
ATOM 3593 C C . GLU A 1 439 ? 23.125 31.400 8.805 1.00 58.34 439 GLU A C 1
ATOM 3595 O O . GLU A 1 439 ? 23.488 32.320 8.072 1.00 58.34 439 GLU A O 1
ATOM 3600 N N . PHE A 1 440 ? 24.013 30.545 9.330 1.00 53.28 440 PHE A N 1
ATOM 3601 C CA . PHE A 1 440 ? 25.451 30.573 9.040 1.00 53.28 440 PHE A CA 1
ATOM 3602 C C . PHE A 1 440 ? 25.833 30.110 7.619 1.00 53.28 440 PHE A C 1
ATOM 3604 O O . PHE A 1 440 ? 26.984 30.311 7.232 1.00 53.28 440 PHE A O 1
ATOM 3611 N N . LEU A 1 441 ? 24.926 29.510 6.835 1.00 54.53 441 LEU A N 1
ATOM 3612 C CA . LEU A 1 441 ? 25.203 29.137 5.437 1.00 54.53 441 LEU A CA 1
ATOM 3613 C C . LEU A 1 441 ? 24.940 30.280 4.443 1.00 54.53 441 LEU A C 1
ATOM 3615 O O . LEU A 1 441 ? 25.625 30.343 3.424 1.00 54.53 441 LEU A O 1
ATOM 3619 N N . ASP A 1 442 ? 24.029 31.207 4.755 1.00 49.53 442 ASP A N 1
ATOM 3620 C CA . ASP A 1 442 ? 23.704 32.354 3.887 1.00 49.53 442 ASP A CA 1
ATOM 3621 C C . ASP A 1 442 ? 24.586 33.597 4.149 1.00 49.53 442 ASP A C 1
ATOM 3623 O O . ASP A 1 442 ? 24.666 34.508 3.321 1.00 49.53 442 ASP A O 1
ATOM 3627 N N . MET A 1 443 ? 25.296 33.647 5.282 1.00 44.34 443 MET A N 1
ATOM 3628 C CA . MET A 1 443 ? 26.081 34.811 5.726 1.00 44.34 443 MET A CA 1
ATOM 3629 C C . MET A 1 443 ? 27.546 34.806 5.245 1.00 44.34 443 MET A C 1
ATOM 3631 O O . MET A 1 443 ? 28.485 34.827 6.044 1.00 44.34 443 MET A O 1
ATOM 3635 N N . HIS A 1 444 ? 27.768 34.855 3.927 1.00 51.09 444 HIS A N 1
ATOM 3636 C CA . HIS A 1 444 ? 29.102 35.140 3.374 1.00 51.09 444 HIS A CA 1
ATOM 3637 C C . HIS A 1 444 ? 29.444 36.643 3.458 1.00 51.09 444 HIS A C 1
ATOM 3639 O O . HIS A 1 444 ? 29.462 37.326 2.435 1.00 51.09 444 HIS A O 1
ATOM 3645 N N . ASP A 1 445 ? 29.755 37.157 4.657 1.00 53.69 445 ASP A N 1
ATOM 3646 C CA . ASP A 1 445 ? 30.747 38.239 4.826 1.00 53.69 445 ASP A CA 1
ATOM 3647 C C . ASP A 1 445 ? 31.102 38.576 6.296 1.00 53.69 445 ASP A C 1
ATOM 3649 O O . ASP A 1 445 ? 30.321 38.370 7.220 1.00 53.69 445 ASP A O 1
ATOM 3653 N N . ASN A 1 446 ? 32.265 39.227 6.464 1.00 48.56 446 ASN A N 1
ATOM 3654 C CA . ASN A 1 446 ? 32.805 39.898 7.667 1.00 48.56 446 ASN A CA 1
ATOM 3655 C C . ASN A 1 446 ? 33.491 39.056 8.774 1.00 48.56 446 ASN A C 1
ATOM 3657 O O . ASN A 1 446 ? 32.885 38.572 9.728 1.00 48.56 446 ASN A O 1
ATOM 3661 N N . ASN A 1 447 ? 34.831 39.097 8.749 1.00 55.44 447 ASN A N 1
ATOM 3662 C CA . ASN A 1 447 ? 35.774 38.539 9.738 1.00 55.44 447 ASN A CA 1
ATOM 3663 C C . ASN A 1 447 ? 35.588 38.960 11.217 1.00 55.44 447 ASN A C 1
ATOM 3665 O O . ASN A 1 447 ? 36.216 38.353 12.084 1.00 55.44 447 ASN A O 1
ATOM 3669 N N . ASN A 1 448 ? 34.789 39.983 11.542 1.00 57.31 448 ASN A N 1
ATOM 3670 C CA . ASN A 1 448 ? 34.700 40.491 12.921 1.00 57.31 448 ASN A CA 1
ATOM 3671 C C . ASN A 1 448 ? 34.082 39.477 13.899 1.00 57.31 448 ASN A C 1
ATOM 3673 O O . ASN A 1 448 ? 34.574 39.343 15.018 1.00 57.31 448 ASN A O 1
ATOM 3677 N N . ILE A 1 449 ? 33.057 38.727 13.477 1.00 57.50 449 ILE A N 1
ATOM 3678 C CA . ILE A 1 449 ? 32.338 37.796 14.364 1.00 57.50 449 ILE A CA 1
ATOM 3679 C C . ILE A 1 449 ? 33.244 36.626 14.792 1.00 57.50 449 ILE A C 1
ATOM 3681 O O . ILE A 1 449 ? 33.130 36.145 15.918 1.00 57.50 449 ILE A O 1
ATOM 3685 N N . MET A 1 450 ? 34.219 36.218 13.966 1.00 55.00 450 MET A N 1
ATOM 3686 C CA . MET A 1 450 ? 35.205 35.209 14.380 1.00 55.00 450 MET A CA 1
ATOM 3687 C C . MET A 1 450 ? 36.064 35.665 15.565 1.00 55.00 450 MET A C 1
ATOM 3689 O O . MET A 1 450 ? 36.379 34.838 16.414 1.00 55.00 450 MET A O 1
ATOM 3693 N N . HIS A 1 451 ? 36.430 36.947 15.666 1.00 61.22 451 HIS A N 1
ATOM 3694 C CA . HIS A 1 451 ? 37.226 37.420 16.804 1.00 61.22 451 HIS A CA 1
ATOM 3695 C C . HIS A 1 451 ? 36.410 37.392 18.106 1.00 61.22 451 HIS A C 1
ATOM 3697 O O . HIS A 1 451 ? 36.925 37.013 19.157 1.00 61.22 451 HIS A O 1
ATOM 3703 N N . GLU A 1 452 ? 35.130 37.754 18.035 1.00 63.44 452 GLU A N 1
ATOM 3704 C CA . GLU A 1 452 ? 34.228 37.772 19.190 1.00 63.44 452 GLU A CA 1
ATOM 3705 C C . GLU A 1 452 ? 33.859 36.345 19.643 1.00 63.44 452 GLU A C 1
ATOM 3707 O O . GLU A 1 452 ? 33.898 36.046 20.837 1.00 63.44 452 GLU A O 1
ATOM 3712 N N . LEU A 1 453 ? 33.638 35.420 18.696 1.00 62.25 453 LEU A N 1
ATOM 3713 C CA . LEU A 1 453 ? 33.453 33.989 18.973 1.00 62.25 453 LEU A CA 1
ATOM 3714 C C . LEU A 1 453 ? 34.716 33.308 19.521 1.00 62.25 453 LEU A C 1
ATOM 3716 O O . LEU A 1 453 ? 34.601 32.440 20.386 1.00 62.25 453 LEU A O 1
ATOM 3720 N N . VAL A 1 454 ? 35.915 33.686 19.066 1.00 71.62 454 VAL A N 1
ATOM 3721 C CA . VAL A 1 454 ? 37.177 33.188 19.643 1.00 71.62 454 VAL A CA 1
ATOM 3722 C C . VAL A 1 454 ? 37.340 33.676 21.083 1.00 71.62 454 VAL A C 1
ATOM 3724 O O . VAL A 1 454 ? 37.677 32.874 21.951 1.00 71.62 454 VAL A O 1
ATOM 3727 N N . GLU A 1 455 ? 37.027 34.941 21.378 1.00 73.56 455 GLU A N 1
ATOM 3728 C CA . GLU A 1 455 ? 37.097 35.469 22.747 1.00 73.56 455 GLU A CA 1
ATOM 3729 C C . GLU A 1 455 ? 36.055 34.812 23.679 1.00 73.56 455 GLU A C 1
ATOM 3731 O O . GLU A 1 455 ? 36.359 34.489 24.829 1.00 73.56 455 GLU A O 1
ATOM 3736 N N . GLU A 1 456 ? 34.842 34.542 23.184 1.00 71.12 456 GLU A N 1
ATOM 3737 C CA . GLU A 1 456 ? 33.823 33.727 23.869 1.00 71.12 456 GLU A CA 1
ATOM 3738 C C . GLU A 1 456 ? 34.291 32.284 24.121 1.00 71.12 456 GLU A C 1
ATOM 3740 O O . GLU A 1 456 ? 34.108 31.750 25.219 1.00 71.12 456 GLU A O 1
ATOM 3745 N N . LEU A 1 457 ? 34.934 31.646 23.137 1.00 75.56 457 LEU A N 1
ATOM 3746 C CA . LEU A 1 457 ? 35.484 30.297 23.280 1.00 75.56 457 LEU A CA 1
ATOM 3747 C C . LEU A 1 457 ? 36.644 30.249 24.279 1.00 75.56 457 LEU A C 1
ATOM 3749 O O . LEU A 1 457 ? 36.719 29.299 25.058 1.00 75.56 457 LEU A O 1
ATOM 3753 N N . GLU A 1 458 ? 37.514 31.259 24.331 1.00 75.12 458 GLU A N 1
ATOM 3754 C CA . GLU A 1 458 ? 38.569 31.333 25.347 1.00 75.12 458 GLU A CA 1
ATOM 3755 C C . GLU A 1 458 ? 38.002 31.569 26.755 1.00 75.12 458 GLU A C 1
ATOM 3757 O O . GLU A 1 458 ? 38.428 30.894 27.697 1.00 75.12 458 GLU A O 1
ATOM 3762 N N . LYS A 1 459 ? 36.973 32.417 26.908 1.00 79.06 459 LYS A N 1
ATOM 3763 C CA . LYS A 1 459 ? 36.238 32.587 28.178 1.00 79.06 459 LYS A CA 1
ATOM 3764 C C . LYS A 1 459 ? 35.576 31.282 28.630 1.00 79.06 459 LYS A C 1
ATOM 3766 O O . LYS A 1 459 ? 35.755 30.869 29.778 1.00 79.06 459 LYS A O 1
ATOM 3771 N N . LYS A 1 460 ? 34.873 30.583 27.733 1.00 79.12 460 LYS A N 1
ATOM 3772 C CA . LYS A 1 460 ? 34.233 29.284 28.017 1.00 79.12 460 LYS A CA 1
ATOM 3773 C C . LYS A 1 460 ? 35.255 28.186 28.323 1.00 79.12 460 LYS A C 1
ATOM 3775 O O . LYS A 1 460 ? 35.042 27.402 29.243 1.00 79.12 460 LYS A O 1
ATOM 3780 N N . LYS A 1 461 ? 36.405 28.169 27.643 1.00 79.44 461 LYS A N 1
ATOM 3781 C CA . LYS A 1 461 ? 37.530 27.259 27.924 1.00 79.44 461 LYS A CA 1
ATOM 3782 C C . LYS A 1 461 ? 38.174 27.539 29.286 1.00 79.44 461 LYS A C 1
ATOM 3784 O O . LYS A 1 461 ? 38.505 26.598 30.005 1.00 79.44 461 LYS A O 1
ATOM 3789 N N . ALA A 1 462 ? 38.309 28.806 29.679 1.00 76.56 462 ALA A N 1
ATOM 3790 C CA . ALA A 1 462 ? 38.768 29.184 31.015 1.00 76.56 462 ALA A CA 1
ATOM 3791 C C . ALA A 1 462 ? 37.769 28.760 32.109 1.00 76.56 462 ALA A C 1
ATOM 3793 O O . ALA A 1 462 ? 38.182 28.190 33.119 1.00 76.56 462 ALA A O 1
ATOM 3794 N N . ALA A 1 463 ? 36.465 28.958 31.883 1.00 78.25 463 ALA A N 1
ATOM 3795 C CA . ALA A 1 463 ? 35.411 28.505 32.791 1.00 78.25 463 ALA A CA 1
ATOM 3796 C C . ALA A 1 463 ? 35.379 26.971 32.928 1.00 78.25 463 ALA A C 1
ATOM 3798 O O . ALA A 1 463 ? 35.341 26.461 34.046 1.00 78.25 463 ALA A O 1
ATOM 3799 N N . LEU A 1 464 ? 35.483 26.232 31.817 1.00 77.31 464 LEU A N 1
ATOM 3800 C CA . LEU A 1 464 ? 35.531 24.766 31.808 1.00 77.31 464 LEU A CA 1
ATOM 3801 C C . LEU A 1 464 ? 36.754 24.227 32.568 1.00 77.31 464 LEU A C 1
ATOM 3803 O O . LEU A 1 464 ? 36.620 23.293 33.352 1.00 77.31 464 LEU A O 1
ATOM 3807 N N . ASN A 1 465 ? 37.926 24.852 32.410 1.00 76.56 465 ASN A N 1
ATOM 3808 C CA . ASN A 1 465 ? 39.120 24.520 33.196 1.00 76.56 465 ASN A CA 1
ATOM 3809 C C . ASN A 1 465 ? 38.936 24.812 34.700 1.00 76.56 465 ASN A C 1
ATOM 3811 O O . ASN A 1 465 ? 39.505 24.108 35.533 1.00 76.56 465 ASN A O 1
ATOM 3815 N N . GLY A 1 466 ? 38.142 25.828 35.056 1.00 79.69 466 GLY A N 1
ATOM 3816 C CA . GLY A 1 466 ? 37.725 26.094 36.435 1.00 79.69 466 GLY A CA 1
ATOM 3817 C C . GLY A 1 466 ? 36.847 24.973 36.992 1.00 79.69 466 GLY A C 1
ATOM 3818 O O . GLY A 1 466 ? 37.199 24.365 37.998 1.00 79.69 466 GLY A O 1
ATOM 3819 N N . VAL A 1 467 ? 35.767 24.629 36.282 1.00 76.88 467 VAL A N 1
ATOM 3820 C CA . VAL A 1 467 ? 34.850 23.538 36.661 1.00 76.88 467 VAL A CA 1
ATOM 3821 C C . VAL A 1 467 ? 35.576 22.193 36.749 1.00 76.88 467 VAL A C 1
ATOM 3823 O O . VAL A 1 467 ? 35.345 21.447 37.694 1.00 76.88 467 VAL A O 1
ATOM 3826 N N . GLN A 1 468 ? 36.498 21.893 35.829 1.00 68.31 468 GLN A N 1
ATOM 3827 C CA . GLN A 1 468 ? 37.321 20.682 35.891 1.00 68.31 468 GLN A CA 1
ATOM 3828 C C . GLN A 1 468 ? 38.205 20.664 37.147 1.00 68.31 468 GLN A C 1
ATOM 3830 O O . GLN A 1 468 ? 38.263 19.654 37.844 1.00 68.31 468 GLN A O 1
ATOM 3835 N N . LYS A 1 469 ? 38.845 21.790 37.483 1.00 77.69 469 LYS A N 1
ATOM 3836 C CA . LYS A 1 469 ? 39.659 21.911 38.698 1.00 77.69 469 LYS A CA 1
ATOM 3837 C C . LYS A 1 469 ? 38.823 21.745 39.970 1.00 77.69 469 LYS A C 1
ATOM 3839 O O . LYS A 1 469 ? 39.289 21.111 40.913 1.00 77.69 469 LYS A O 1
ATOM 3844 N N . ASP A 1 470 ? 37.606 22.278 40.002 1.00 78.44 470 ASP A N 1
ATOM 3845 C CA . ASP A 1 470 ? 36.709 22.126 41.150 1.00 78.44 470 ASP A CA 1
ATOM 3846 C C . ASP A 1 470 ? 36.111 20.715 41.241 1.00 78.44 470 ASP A C 1
ATOM 3848 O O . ASP A 1 470 ? 36.009 20.171 42.339 1.00 78.44 470 ASP A O 1
ATOM 3852 N N . LEU A 1 471 ? 35.849 20.056 40.108 1.00 75.81 471 LEU A N 1
ATOM 3853 C CA . LEU A 1 471 ? 35.511 18.633 40.058 1.00 75.81 471 LEU A CA 1
ATOM 3854 C C . LEU A 1 471 ? 36.660 17.764 40.593 1.00 75.81 471 LEU A C 1
ATOM 3856 O O . LEU A 1 471 ? 36.413 16.829 41.351 1.00 75.81 471 LEU A O 1
ATOM 3860 N N . ASP A 1 472 ? 37.911 18.076 40.250 1.00 76.12 472 ASP A N 1
ATOM 3861 C CA . ASP A 1 472 ? 39.083 17.361 40.765 1.00 76.12 472 ASP A CA 1
ATOM 3862 C C . ASP A 1 472 ? 39.338 17.663 42.258 1.00 76.12 472 ASP A C 1
ATOM 3864 O O . ASP A 1 472 ? 39.693 16.756 43.014 1.00 76.12 472 ASP A O 1
ATOM 3868 N N . ASN A 1 473 ? 39.052 18.884 42.732 1.00 76.19 473 ASN A N 1
ATOM 3869 C CA . ASN A 1 473 ? 39.039 19.220 44.163 1.00 76.19 473 ASN A CA 1
ATOM 3870 C C . ASN A 1 473 ? 37.972 18.413 44.933 1.00 76.19 473 ASN A C 1
ATOM 3872 O O . ASN A 1 473 ? 38.258 17.883 46.010 1.00 76.19 473 ASN A O 1
ATOM 3876 N N . GLU A 1 474 ? 36.752 18.289 44.398 1.00 72.69 474 GLU A N 1
ATOM 3877 C CA . GLU A 1 474 ? 35.700 17.457 44.997 1.00 72.69 474 GLU A CA 1
ATOM 3878 C C . GLU A 1 474 ? 36.037 15.964 44.916 1.00 72.69 474 GLU A C 1
ATOM 3880 O O . GLU A 1 474 ? 35.811 15.242 45.882 1.00 72.69 474 GLU A O 1
ATOM 3885 N N . ARG A 1 475 ? 36.678 15.485 43.842 1.00 75.25 475 ARG A N 1
ATOM 3886 C CA . ARG A 1 475 ? 37.196 14.106 43.768 1.00 75.25 475 ARG A CA 1
ATOM 3887 C C . ARG A 1 475 ? 38.222 13.824 44.865 1.00 75.25 475 ARG A C 1
ATOM 3889 O O . ARG A 1 475 ? 38.137 12.781 45.506 1.00 75.25 475 ARG A O 1
ATOM 3896 N N . VAL A 1 476 ? 39.125 14.763 45.160 1.00 76.56 476 VAL A N 1
ATOM 3897 C CA . VAL A 1 476 ? 40.056 14.649 46.301 1.00 76.56 476 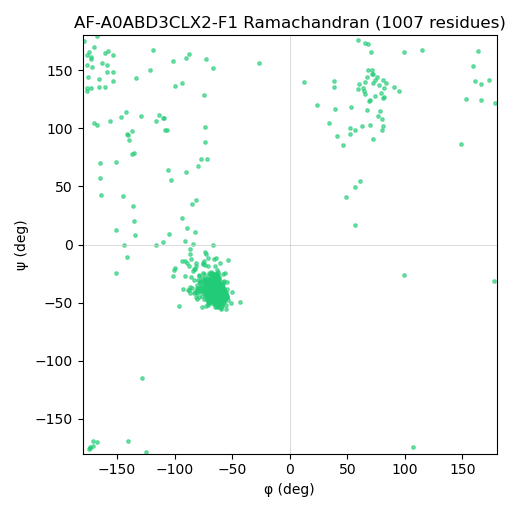VAL A CA 1
ATOM 3898 C C . VAL A 1 476 ? 39.310 14.631 47.643 1.00 76.56 476 VAL A C 1
ATOM 3900 O O . VAL A 1 476 ? 39.661 13.840 48.519 1.00 76.56 476 VAL A O 1
ATOM 3903 N N . LYS A 1 477 ? 38.242 15.425 47.817 1.00 75.62 477 LYS A N 1
ATOM 3904 C CA . LYS A 1 477 ? 37.383 15.338 49.015 1.00 75.62 477 LYS A CA 1
ATOM 3905 C C . LYS A 1 477 ? 36.644 14.002 49.111 1.00 75.62 477 LYS A C 1
ATOM 3907 O O . LYS A 1 477 ? 36.560 13.457 50.205 1.00 75.62 477 LYS A O 1
ATOM 3912 N N . VAL A 1 478 ? 36.140 13.460 48.002 1.00 73.19 478 VAL A N 1
ATOM 3913 C CA . VAL A 1 478 ? 35.469 12.150 47.952 1.00 73.19 478 VAL A CA 1
ATOM 3914 C C . VAL A 1 478 ? 36.446 11.024 48.296 1.00 73.19 478 VAL A C 1
ATOM 3916 O O . VAL A 1 478 ? 36.081 10.143 49.066 1.00 73.19 478 VAL A O 1
ATOM 3919 N N . VAL A 1 479 ? 37.703 11.084 47.841 1.00 72.69 479 VAL A N 1
ATOM 3920 C CA . VAL A 1 479 ? 38.757 10.146 48.274 1.00 72.69 479 VAL A CA 1
ATOM 3921 C C . VAL A 1 479 ? 39.023 10.276 49.780 1.00 72.69 479 VAL A C 1
ATOM 3923 O O . VAL A 1 479 ? 38.946 9.277 50.489 1.00 72.69 479 VAL A O 1
ATOM 3926 N N . LEU A 1 480 ? 39.207 11.494 50.305 1.00 70.56 480 LEU A N 1
ATOM 3927 C CA . LEU A 1 480 ? 39.387 11.739 51.749 1.00 70.56 480 LEU A CA 1
ATOM 3928 C C . LEU A 1 480 ? 38.166 11.343 52.605 1.00 70.56 480 LEU A C 1
ATOM 3930 O O . LEU A 1 480 ? 38.303 11.076 53.801 1.00 70.56 480 LEU A O 1
ATOM 3934 N N . LEU A 1 481 ? 36.962 11.327 52.029 1.00 69.00 481 LEU A N 1
ATOM 3935 C CA . LEU A 1 481 ? 35.754 10.804 52.668 1.00 69.00 481 LEU A CA 1
ATOM 3936 C C . LEU A 1 481 ? 35.689 9.274 52.576 1.00 69.00 481 LEU A C 1
ATOM 3938 O O . LEU A 1 481 ? 35.313 8.641 53.556 1.00 69.00 481 LEU A O 1
ATOM 3942 N N . SER A 1 482 ? 36.126 8.673 51.468 1.00 65.44 482 SER A N 1
ATOM 3943 C CA . SER A 1 482 ? 36.241 7.219 51.306 1.00 65.44 482 SER A CA 1
ATOM 3944 C C . SER A 1 482 ? 37.262 6.617 52.279 1.00 65.44 482 SER A C 1
ATOM 3946 O O . SER A 1 482 ? 36.969 5.614 52.924 1.00 65.44 482 SER A O 1
ATOM 3948 N N . GLU A 1 483 ? 38.420 7.257 52.465 1.00 65.44 483 GLU A N 1
ATOM 3949 C CA . GLU A 1 483 ? 39.409 6.876 53.486 1.00 65.44 483 GLU A CA 1
ATOM 3950 C C . GLU A 1 483 ? 38.833 7.001 54.910 1.00 65.44 483 GLU A C 1
ATOM 3952 O O . GLU A 1 483 ? 39.098 6.166 55.779 1.00 65.44 483 GLU A O 1
ATOM 3957 N N . LYS A 1 484 ? 37.987 8.011 55.162 1.00 62.41 484 LYS A N 1
ATOM 3958 C CA . LYS A 1 484 ? 37.267 8.159 56.440 1.00 62.41 484 LYS A CA 1
ATOM 3959 C C . LYS A 1 484 ? 36.192 7.096 56.657 1.00 62.41 484 LYS A C 1
ATOM 3961 O O . LYS A 1 484 ? 36.025 6.656 57.787 1.00 62.41 484 LYS A O 1
ATOM 3966 N N . VAL A 1 485 ? 35.488 6.662 55.613 1.00 63.69 485 VAL A N 1
ATOM 3967 C CA . VAL A 1 485 ? 34.534 5.545 55.706 1.00 63.69 485 VAL A CA 1
ATOM 3968 C C . VAL A 1 485 ? 35.282 4.242 55.999 1.00 63.69 485 VAL A C 1
ATOM 3970 O O . VAL A 1 485 ? 34.974 3.589 56.991 1.00 63.69 485 VAL A O 1
ATOM 3973 N N . GLN A 1 486 ? 36.348 3.936 55.254 1.00 53.62 486 GLN A N 1
ATOM 3974 C CA . GLN A 1 486 ? 37.170 2.739 55.488 1.00 53.62 486 GLN A CA 1
ATOM 3975 C C . GLN A 1 486 ? 37.806 2.711 56.890 1.00 53.62 486 GLN A C 1
ATOM 3977 O O . GLN A 1 486 ? 37.871 1.659 57.525 1.00 53.62 486 GLN A O 1
ATOM 3982 N N . THR A 1 487 ? 38.237 3.860 57.425 1.00 54.72 487 THR A N 1
ATOM 3983 C CA . THR A 1 487 ? 38.767 3.939 58.803 1.00 54.72 487 THR A CA 1
ATOM 3984 C C . THR A 1 487 ? 37.693 3.887 59.896 1.00 54.72 487 THR A C 1
ATOM 3986 O O . THR A 1 487 ? 38.029 3.588 61.042 1.00 54.72 487 THR A O 1
ATOM 3989 N N . LEU A 1 488 ? 36.414 4.106 59.569 1.00 51.09 488 LEU A N 1
ATOM 3990 C CA . LEU A 1 488 ? 35.285 3.875 60.479 1.00 51.09 488 LEU A CA 1
ATOM 3991 C C . LEU A 1 488 ? 34.812 2.411 60.455 1.00 51.09 488 LEU A C 1
ATOM 3993 O O . LEU A 1 488 ? 34.504 1.862 61.512 1.00 51.09 488 LEU A O 1
ATOM 3997 N N . GLU A 1 489 ? 34.825 1.754 59.292 1.00 48.69 489 GLU A N 1
ATOM 3998 C CA . GLU A 1 489 ? 34.553 0.311 59.166 1.00 48.69 489 GLU A CA 1
ATOM 3999 C C . GLU A 1 489 ? 35.616 -0.542 59.889 1.00 48.69 489 GLU A C 1
ATOM 4001 O O . GLU A 1 489 ? 35.302 -1.581 60.471 1.00 48.69 489 GLU A O 1
ATOM 4006 N N . ALA A 1 490 ? 36.863 -0.061 59.959 1.00 45.31 490 ALA A N 1
ATOM 4007 C CA . ALA A 1 490 ? 37.984 -0.737 60.621 1.00 45.31 490 ALA A CA 1
ATOM 4008 C C . ALA A 1 490 ? 37.877 -0.885 62.161 1.00 45.31 490 ALA A C 1
ATOM 4010 O O . ALA A 1 490 ? 38.782 -1.450 62.778 1.00 45.31 490 ALA A O 1
ATOM 4011 N N . LEU A 1 491 ? 36.808 -0.394 62.805 1.00 46.47 491 LEU A N 1
ATOM 4012 C CA . LEU A 1 491 ? 36.616 -0.459 64.264 1.00 46.47 491 LEU A CA 1
ATOM 4013 C C . LEU A 1 491 ? 35.587 -1.505 64.740 1.00 46.47 491 LEU A C 1
ATOM 4015 O O . LEU A 1 491 ? 35.288 -1.550 65.936 1.00 46.47 491 LEU A O 1
ATOM 4019 N N . GLN A 1 492 ? 35.092 -2.389 63.862 1.00 41.69 492 GLN A N 1
ATOM 4020 C CA . GLN A 1 492 ? 34.218 -3.506 64.254 1.00 41.69 492 GLN A CA 1
ATOM 4021 C C . GLN A 1 492 ? 34.931 -4.873 64.161 1.00 41.69 492 GLN A C 1
ATOM 4023 O O . GLN A 1 492 ? 35.087 -5.479 63.107 1.00 41.69 492 GLN A O 1
ATOM 4028 N N . PHE A 1 493 ? 35.396 -5.339 65.321 1.00 35.59 493 PHE A N 1
ATOM 4029 C CA . PHE A 1 493 ? 36.213 -6.541 65.549 1.00 35.59 493 PHE A CA 1
ATOM 4030 C C . PHE A 1 493 ? 35.331 -7.789 65.806 1.00 35.59 493 PHE A C 1
ATOM 4032 O O . PHE A 1 493 ? 34.251 -7.629 66.379 1.00 35.59 493 PHE A O 1
ATOM 4039 N N . PRO A 1 494 ? 35.827 -9.036 65.657 1.00 51.81 494 PRO A N 1
ATOM 4040 C CA . PRO A 1 494 ? 36.619 -9.641 64.571 1.00 51.81 494 PRO A CA 1
ATOM 4041 C C . PRO A 1 494 ? 35.934 -10.929 64.023 1.00 51.81 494 PRO A C 1
ATOM 4043 O O . PRO A 1 494 ? 34.935 -11.368 64.587 1.00 51.81 494 PRO A O 1
ATOM 4046 N N . LEU A 1 495 ? 36.533 -11.642 63.050 1.00 32.44 495 LEU A N 1
ATOM 4047 C CA . LEU A 1 495 ? 36.545 -13.124 63.066 1.00 32.44 495 LEU A CA 1
ATOM 4048 C C . LEU A 1 495 ? 37.547 -13.770 62.079 1.00 32.44 495 LEU A C 1
ATOM 4050 O O . LEU A 1 495 ? 37.559 -13.443 60.901 1.00 32.44 495 LEU A O 1
ATOM 4054 N N . HIS A 1 496 ? 38.265 -14.776 62.594 1.00 32.81 496 HIS A N 1
ATOM 4055 C CA . HIS A 1 496 ? 39.019 -15.853 61.925 1.00 32.81 496 HIS A CA 1
ATOM 4056 C C . HIS A 1 496 ? 40.246 -15.529 61.040 1.00 32.81 496 HIS A C 1
ATOM 4058 O O . HIS A 1 496 ? 40.220 -14.719 60.120 1.00 32.81 496 HIS A O 1
ATOM 4064 N N . ASP A 1 497 ? 41.324 -16.278 61.286 1.00 34.06 497 ASP A N 1
ATOM 4065 C CA . ASP A 1 497 ? 42.569 -16.293 60.516 1.00 34.06 497 ASP A CA 1
ATOM 4066 C C . ASP A 1 497 ? 42.410 -16.860 59.093 1.00 34.06 497 ASP A C 1
ATOM 4068 O O . ASP A 1 497 ? 41.620 -17.785 58.883 1.00 34.06 497 ASP A O 1
ATOM 4072 N N . ASN A 1 498 ? 43.269 -16.403 58.165 1.00 36.25 498 ASN A N 1
ATOM 4073 C CA . ASN A 1 498 ? 44.296 -17.232 57.489 1.00 36.25 498 ASN A CA 1
ATOM 4074 C C . ASN A 1 498 ? 44.607 -16.785 56.039 1.00 36.25 498 ASN A C 1
ATOM 4076 O O . ASN A 1 498 ? 44.067 -17.377 55.106 1.00 36.25 498 ASN A O 1
ATOM 4080 N N . ASN A 1 499 ? 45.537 -15.831 55.832 1.00 37.34 499 ASN A N 1
ATOM 4081 C CA . ASN A 1 499 ? 46.494 -15.912 54.704 1.00 37.34 499 ASN A CA 1
ATOM 4082 C C . ASN A 1 499 ? 47.716 -14.961 54.819 1.00 37.34 499 ASN A C 1
ATOM 4084 O O . ASN A 1 499 ? 47.871 -14.011 54.049 1.00 37.34 499 ASN A O 1
ATOM 4088 N N . ASN A 1 500 ? 48.638 -15.227 55.750 1.00 49.53 500 ASN A N 1
ATOM 4089 C CA . ASN A 1 500 ? 49.980 -14.630 55.682 1.00 49.53 500 ASN A CA 1
ATOM 4090 C C . ASN A 1 500 ? 50.785 -15.319 54.567 1.00 49.53 500 ASN A C 1
ATOM 4092 O O . ASN A 1 500 ? 51.448 -16.310 54.850 1.00 49.53 500 ASN A O 1
ATOM 4096 N N . ASN A 1 501 ? 50.707 -14.834 53.317 1.00 52.66 501 ASN A N 1
ATOM 4097 C CA . ASN A 1 501 ? 51.569 -15.302 52.212 1.00 52.66 501 ASN A CA 1
ATOM 4098 C C . ASN A 1 501 ? 51.595 -14.369 50.973 1.00 52.66 501 ASN A C 1
ATOM 4100 O O . ASN A 1 501 ? 51.554 -14.829 49.834 1.00 52.66 501 ASN A O 1
ATOM 4104 N N . MET A 1 502 ? 51.675 -13.041 51.161 1.00 40.66 502 MET A N 1
ATOM 4105 C CA . MET A 1 502 ? 51.893 -12.107 50.031 1.00 40.66 502 MET A CA 1
ATOM 4106 C C . MET A 1 502 ? 52.953 -11.012 50.253 1.00 40.66 502 MET A C 1
ATOM 4108 O O . MET A 1 502 ? 53.111 -10.142 49.404 1.00 40.66 502 MET A O 1
ATOM 4112 N N . HIS A 1 503 ? 53.719 -11.054 51.350 1.00 48.56 503 HIS A N 1
ATOM 4113 C CA . HIS A 1 503 ? 54.814 -10.095 51.576 1.00 48.56 503 HIS A CA 1
ATOM 4114 C C . HIS A 1 503 ? 56.169 -10.589 51.021 1.00 48.56 503 HIS A C 1
ATOM 4116 O O . HIS A 1 503 ? 57.017 -9.784 50.639 1.00 48.56 503 HIS A O 1
ATOM 4122 N N . GLU A 1 504 ? 56.366 -11.908 50.932 1.00 47.25 504 GLU A N 1
ATOM 4123 C CA . GLU A 1 504 ? 57.650 -12.536 50.573 1.00 47.25 504 GLU A CA 1
ATOM 4124 C C . GLU A 1 504 ? 57.944 -12.502 49.056 1.00 47.25 504 GLU A C 1
ATOM 4126 O O . GLU A 1 504 ? 59.098 -12.427 48.642 1.00 47.25 504 GLU A O 1
ATOM 4131 N N . LEU A 1 505 ? 56.904 -12.442 48.212 1.00 51.31 505 LEU A N 1
ATOM 4132 C CA . LEU A 1 505 ? 57.036 -12.363 46.746 1.00 51.31 505 LEU A CA 1
ATOM 4133 C C . LEU A 1 505 ? 57.496 -10.992 46.217 1.00 51.31 505 LEU A C 1
ATOM 4135 O O . LEU A 1 505 ? 57.956 -10.902 45.078 1.00 51.31 505 LEU A O 1
ATOM 4139 N N . VAL A 1 506 ? 57.392 -9.927 47.017 1.00 54.38 506 VAL A N 1
ATOM 4140 C CA . VAL A 1 506 ? 57.827 -8.578 46.611 1.00 54.38 506 VAL A CA 1
ATOM 4141 C C . VAL A 1 506 ? 59.347 -8.426 46.759 1.00 54.38 506 VAL A C 1
ATOM 4143 O O . VAL A 1 506 ? 60.005 -7.869 45.880 1.00 54.38 506 VAL A O 1
ATOM 4146 N N . GLU A 1 507 ? 59.934 -8.992 47.819 1.00 55.53 507 GLU A N 1
ATOM 4147 C CA . GLU A 1 507 ? 61.358 -8.812 48.147 1.00 55.53 507 GLU A CA 1
ATOM 4148 C C . GLU A 1 507 ? 62.318 -9.624 47.245 1.00 55.53 507 GLU A C 1
ATOM 4150 O O . GLU A 1 507 ? 63.514 -9.327 47.182 1.00 55.53 507 GLU A O 1
ATOM 4155 N N . GLU A 1 508 ? 61.825 -10.634 46.517 1.00 54.44 508 GLU A N 1
ATOM 4156 C CA . GLU A 1 508 ? 62.603 -11.345 45.486 1.00 54.44 508 GLU A CA 1
ATOM 4157 C C . GLU A 1 508 ? 62.712 -10.570 44.160 1.00 54.44 508 GLU A C 1
ATOM 4159 O O . GLU A 1 508 ? 63.718 -10.695 43.450 1.00 54.44 508 GLU A O 1
ATOM 4164 N N . LEU A 1 509 ? 61.697 -9.777 43.798 1.00 54.53 509 LEU A N 1
ATOM 4165 C CA . LEU A 1 509 ? 61.635 -9.124 42.485 1.00 54.53 509 LEU A CA 1
ATOM 4166 C C . LEU A 1 509 ? 62.578 -7.920 42.379 1.00 54.53 509 LEU A C 1
ATOM 4168 O O . LEU A 1 509 ? 63.218 -7.737 41.341 1.00 54.53 509 LEU A O 1
ATOM 4172 N N . GLU A 1 510 ? 62.749 -7.143 43.451 1.00 56.94 510 GLU A N 1
ATOM 4173 C CA . GLU A 1 510 ? 63.692 -6.016 43.445 1.00 56.94 510 GLU A CA 1
ATOM 4174 C C . GLU A 1 510 ? 65.156 -6.485 43.384 1.00 56.94 510 GLU A C 1
ATOM 4176 O O . GLU A 1 510 ? 65.966 -5.914 42.646 1.00 56.94 510 GLU A O 1
ATOM 4181 N N . LYS A 1 511 ? 65.491 -7.597 44.055 1.00 51.66 511 LYS A N 1
ATOM 4182 C CA . LYS A 1 511 ? 66.854 -8.165 44.077 1.00 51.66 511 LYS A CA 1
ATOM 4183 C C . LYS A 1 511 ? 67.341 -8.640 42.703 1.00 51.66 511 LYS A C 1
ATOM 4185 O O . LYS A 1 511 ? 68.545 -8.630 42.455 1.00 51.66 511 LYS A O 1
ATOM 4190 N N . LYS A 1 512 ? 66.440 -8.996 41.777 1.00 56.50 512 LYS A N 1
ATOM 4191 C CA . LYS A 1 512 ? 66.803 -9.384 40.397 1.00 56.50 512 LYS A CA 1
ATOM 4192 C C . LYS A 1 512 ? 67.055 -8.199 39.454 1.00 56.50 512 LYS A C 1
ATOM 4194 O O . LYS A 1 512 ? 67.691 -8.391 38.421 1.00 56.50 512 LYS A O 1
ATOM 4199 N N . LYS A 1 513 ? 66.632 -6.974 39.793 1.00 47.56 513 LYS A N 1
ATOM 4200 C CA . LYS A 1 513 ? 66.755 -5.802 38.900 1.00 47.56 513 LYS A CA 1
ATOM 4201 C C . LYS A 1 513 ? 68.141 -5.136 38.922 1.00 47.56 513 LYS A C 1
ATOM 4203 O O . LYS A 1 513 ? 68.492 -4.431 37.981 1.00 47.56 513 LYS A O 1
ATOM 4208 N N . ALA A 1 514 ? 68.949 -5.384 39.955 1.00 49.06 514 ALA A N 1
ATOM 4209 C CA . ALA A 1 514 ? 70.282 -4.787 40.113 1.00 49.06 514 ALA A CA 1
ATOM 4210 C C . ALA A 1 514 ? 71.421 -5.542 39.387 1.00 49.06 514 ALA A C 1
ATOM 4212 O O . ALA A 1 514 ? 72.526 -5.017 39.268 1.00 49.06 514 ALA A O 1
ATOM 4213 N N . ALA A 1 515 ? 71.180 -6.766 38.904 1.00 50.34 515 ALA A N 1
ATOM 4214 C CA . ALA A 1 515 ? 72.241 -7.707 38.522 1.00 50.34 515 ALA A CA 1
ATOM 4215 C C . ALA A 1 515 ? 72.709 -7.651 37.048 1.00 50.34 515 ALA A C 1
ATOM 4217 O O . ALA A 1 515 ? 73.552 -8.456 36.660 1.00 50.34 515 ALA A O 1
ATOM 4218 N N . PHE A 1 516 ? 72.185 -6.739 36.217 1.00 42.41 516 PHE A N 1
ATOM 4219 C CA . PHE A 1 516 ? 72.490 -6.709 34.772 1.00 42.41 516 PHE A CA 1
ATOM 4220 C C . PHE A 1 516 ? 73.531 -5.652 34.351 1.00 42.41 516 PHE A C 1
ATOM 4222 O O . PHE A 1 516 ? 74.219 -5.827 33.350 1.00 42.41 516 PHE A O 1
ATOM 4229 N N . ASN A 1 517 ? 73.740 -4.592 35.139 1.00 51.38 517 ASN A N 1
ATOM 4230 C CA . ASN A 1 517 ? 74.668 -3.497 34.801 1.00 51.38 517 ASN A CA 1
ATOM 4231 C C . ASN A 1 517 ? 76.134 -3.795 35.208 1.00 51.38 517 ASN A C 1
ATOM 4233 O O . ASN A 1 517 ? 76.850 -2.903 35.660 1.00 51.38 517 ASN A O 1
ATOM 4237 N N . GLY A 1 518 ? 76.564 -5.060 35.108 1.00 51.03 518 GLY A N 1
ATOM 4238 C CA . GLY A 1 518 ? 77.812 -5.575 35.699 1.00 51.03 518 GLY A CA 1
ATOM 4239 C C . GLY A 1 518 ? 78.889 -6.077 34.724 1.00 51.03 518 GLY A C 1
ATOM 4240 O O . GLY A 1 518 ? 79.941 -6.509 35.184 1.00 51.03 518 GLY A O 1
ATOM 4241 N N . VAL A 1 519 ? 78.647 -6.039 33.408 1.00 43.31 519 VAL A N 1
ATOM 4242 C CA . VAL A 1 519 ? 79.560 -6.530 32.348 1.00 43.31 519 VAL A CA 1
ATOM 4243 C C . VAL A 1 519 ? 79.493 -5.553 31.161 1.00 43.31 519 VAL A C 1
ATOM 4245 O O . VAL A 1 519 ? 78.548 -5.609 30.386 1.00 43.31 519 VAL A O 1
ATOM 4248 N N . GLN A 1 520 ? 80.350 -4.545 30.969 1.00 32.41 520 GLN A N 1
ATOM 4249 C CA . GLN A 1 520 ? 81.622 -4.144 31.591 1.00 32.41 520 GLN A CA 1
ATOM 4250 C C . GLN A 1 520 ? 82.890 -4.901 31.117 1.00 32.41 520 GLN A C 1
ATOM 4252 O O . GLN A 1 520 ? 83.179 -5.998 31.572 1.00 32.41 520 GLN A O 1
ATOM 4257 N N . LYS A 1 521 ? 83.717 -4.163 30.345 1.00 51.44 521 LYS A N 1
ATOM 4258 C CA . LYS A 1 521 ? 85.206 -4.141 30.279 1.00 51.44 521 LYS A CA 1
ATOM 4259 C C . LYS A 1 521 ? 86.013 -4.883 29.196 1.00 51.44 521 LYS A C 1
ATOM 4261 O O . LYS A 1 521 ? 87.093 -4.383 28.891 1.00 51.44 521 LYS A O 1
ATOM 4266 N N . ASP A 1 522 ? 85.542 -5.959 28.573 1.00 42.50 522 ASP A N 1
ATOM 4267 C CA . ASP A 1 522 ? 86.448 -6.846 27.807 1.00 42.50 522 ASP A CA 1
ATOM 4268 C C . ASP A 1 522 ? 86.411 -6.696 26.266 1.00 42.50 522 ASP A C 1
ATOM 4270 O O . ASP A 1 522 ? 86.234 -7.676 25.544 1.00 42.50 522 ASP A O 1
ATOM 4274 N N . LEU A 1 523 ? 86.625 -5.479 25.734 1.00 38.81 523 LEU A N 1
ATOM 4275 C CA . LEU A 1 523 ? 86.933 -5.292 24.295 1.00 38.81 523 LEU A CA 1
ATOM 4276 C C . LEU A 1 523 ? 87.935 -4.163 23.944 1.00 38.81 523 LEU A C 1
ATOM 4278 O O . LEU A 1 523 ? 88.300 -4.017 22.782 1.00 38.81 523 LEU A O 1
ATOM 4282 N N . ASP A 1 524 ? 88.462 -3.417 24.921 1.00 44.12 524 ASP A N 1
ATOM 4283 C CA . ASP A 1 524 ? 89.404 -2.296 24.697 1.00 44.12 524 ASP A CA 1
ATOM 4284 C C . ASP A 1 524 ? 90.901 -2.693 24.783 1.00 44.12 524 ASP A C 1
ATOM 4286 O O . ASP A 1 524 ? 91.753 -1.854 25.080 1.00 44.12 524 ASP A O 1
ATOM 4290 N N . ASN A 1 525 ? 91.262 -3.972 24.578 1.00 41.66 525 ASN A N 1
ATOM 4291 C CA . ASN A 1 525 ? 92.586 -4.478 24.994 1.00 41.66 525 ASN A CA 1
ATOM 4292 C C . ASN A 1 525 ? 93.370 -5.368 24.000 1.00 41.66 525 ASN A C 1
ATOM 4294 O O . ASN A 1 525 ? 94.307 -6.045 24.413 1.00 41.66 525 ASN A O 1
ATOM 4298 N N . GLU A 1 526 ? 93.077 -5.338 22.694 1.00 42.28 526 GLU A N 1
ATOM 4299 C CA . GLU A 1 526 ? 93.991 -5.884 21.662 1.00 42.28 526 GLU A CA 1
ATOM 4300 C C . GLU A 1 526 ? 94.693 -4.769 20.873 1.00 42.28 526 GLU A C 1
ATOM 4302 O O . GLU A 1 526 ? 94.517 -4.571 19.670 1.00 42.28 526 GLU A O 1
ATOM 4307 N N . ARG A 1 527 ? 95.511 -3.991 21.597 1.00 38.56 527 ARG A N 1
ATOM 4308 C CA . ARG A 1 527 ? 96.405 -2.980 21.009 1.00 38.56 527 ARG A CA 1
ATOM 4309 C C . ARG A 1 527 ? 97.814 -2.986 21.608 1.00 38.56 527 ARG A C 1
ATOM 4311 O O . ARG A 1 527 ? 98.452 -1.938 21.687 1.00 38.56 527 ARG A O 1
ATOM 4318 N N . VAL A 1 528 ? 98.322 -4.158 22.010 1.00 43.91 528 VAL A N 1
ATOM 4319 C CA . VAL A 1 528 ? 99.734 -4.315 22.419 1.00 43.91 528 VAL A CA 1
ATOM 4320 C C . VAL A 1 528 ? 100.354 -5.670 22.030 1.00 43.91 528 VAL A C 1
ATOM 4322 O O . VAL A 1 528 ? 101.202 -6.224 22.726 1.00 43.91 528 VAL A O 1
ATOM 4325 N N . LYS A 1 529 ? 100.063 -6.162 20.813 1.00 45.19 529 LYS A N 1
ATOM 4326 C CA . LYS A 1 529 ? 100.994 -7.081 20.127 1.00 45.19 529 LYS A CA 1
ATOM 4327 C C . LYS A 1 529 ? 102.232 -6.311 19.656 1.00 45.19 529 LYS A C 1
ATOM 4329 O O . LYS A 1 529 ? 102.395 -5.935 18.498 1.00 45.19 529 LYS A O 1
ATOM 4334 N N . VAL A 1 530 ? 103.047 -5.980 20.651 1.00 36.78 530 VAL A N 1
ATOM 4335 C CA . VAL A 1 530 ? 104.184 -5.079 20.569 1.00 36.78 530 VAL A CA 1
ATOM 4336 C C . VAL A 1 530 ? 105.346 -5.774 19.853 1.00 36.78 530 VAL A C 1
ATOM 4338 O O . VAL A 1 530 ? 105.723 -6.890 20.194 1.00 36.78 530 VAL A O 1
ATOM 4341 N N . VAL A 1 531 ? 105.882 -5.089 18.843 1.00 35.59 531 VAL A N 1
ATOM 4342 C CA . VAL A 1 531 ? 107.321 -4.902 18.587 1.00 35.59 531 VAL A CA 1
ATOM 4343 C C . VAL A 1 531 ? 108.248 -6.078 18.953 1.00 35.59 531 VAL A C 1
ATOM 4345 O O . VAL A 1 531 ? 108.633 -6.201 20.113 1.00 35.59 531 VAL A O 1
ATOM 4348 N N . LEU A 1 532 ? 108.732 -6.823 17.942 1.00 34.19 532 LEU A N 1
ATOM 4349 C CA . LEU A 1 532 ? 110.174 -7.074 17.701 1.00 34.19 532 LEU A CA 1
ATOM 4350 C C . LEU A 1 532 ? 110.456 -7.890 16.413 1.00 34.19 532 LEU A C 1
ATOM 4352 O O . LEU A 1 532 ? 109.566 -8.561 15.902 1.00 34.19 532 LEU A O 1
ATOM 4356 N N . LEU A 1 533 ? 111.727 -7.850 15.961 1.00 33.59 533 LEU A N 1
ATOM 4357 C CA . LEU A 1 533 ? 112.336 -8.515 14.778 1.00 33.59 533 LEU A CA 1
ATOM 4358 C C . LEU A 1 533 ? 111.930 -7.909 13.408 1.00 33.59 533 LEU A C 1
ATOM 4360 O O . LEU A 1 533 ? 110.903 -8.286 12.858 1.00 33.59 533 LEU A O 1
ATOM 4364 N N . SER A 1 534 ? 112.609 -6.924 12.792 1.00 34.56 534 SER A N 1
ATOM 4365 C CA . SER A 1 534 ? 113.987 -6.355 12.852 1.00 34.56 534 SER A CA 1
ATOM 4366 C C . SER A 1 534 ? 115.052 -6.963 11.904 1.00 34.56 534 SER A C 1
ATOM 4368 O O . SER A 1 534 ? 115.201 -8.178 11.856 1.00 34.56 534 SER A O 1
ATOM 4370 N N . GLU A 1 535 ? 115.844 -6.068 11.269 1.00 39.06 535 GLU A N 1
ATOM 4371 C CA . GLU A 1 535 ? 117.136 -6.242 10.530 1.00 39.06 535 GLU A CA 1
ATOM 4372 C C . GLU A 1 535 ? 117.155 -7.044 9.198 1.00 39.06 535 GLU A C 1
ATOM 4374 O O . GLU A 1 535 ? 116.952 -8.251 9.212 1.00 39.06 535 GLU A O 1
ATOM 4379 N N . LYS A 1 536 ? 117.471 -6.491 8.000 1.00 37.56 536 LYS A N 1
ATOM 4380 C CA . LYS A 1 536 ? 118.696 -5.754 7.535 1.00 37.56 536 LYS A CA 1
ATOM 4381 C C . LYS A 1 536 ? 118.480 -5.154 6.094 1.00 37.56 536 LYS A C 1
ATOM 4383 O O . LYS A 1 536 ? 117.817 -5.826 5.317 1.00 37.56 536 LYS A O 1
ATOM 4388 N N . VAL A 1 537 ? 118.816 -3.883 5.731 1.00 38.28 537 VAL A N 1
ATOM 4389 C CA . VAL A 1 537 ? 120.137 -3.253 5.322 1.00 38.28 537 VAL A CA 1
ATOM 4390 C C . VAL A 1 537 ? 120.469 -3.469 3.795 1.00 38.28 537 VAL A C 1
ATOM 4392 O O . VAL A 1 537 ? 120.131 -4.543 3.321 1.00 38.28 537 VAL A O 1
ATOM 4395 N N . GLN A 1 538 ? 121.011 -2.575 2.908 1.00 34.84 538 GLN A N 1
ATOM 4396 C CA . GLN A 1 538 ? 122.036 -1.477 2.964 1.00 34.84 538 GLN A CA 1
ATOM 4397 C C . GLN A 1 538 ? 122.069 -0.474 1.723 1.00 34.84 538 GLN A C 1
ATOM 4399 O O . GLN A 1 538 ? 122.031 -0.951 0.596 1.00 34.84 538 GLN A O 1
ATOM 4404 N N . THR A 1 539 ? 122.314 0.855 1.915 1.00 34.19 539 THR A N 1
ATOM 4405 C CA . THR A 1 539 ? 123.096 1.870 1.068 1.00 34.19 539 THR A CA 1
ATOM 4406 C C . THR A 1 539 ? 122.778 2.263 -0.422 1.00 34.19 539 THR A C 1
ATOM 4408 O O . THR A 1 539 ? 121.990 1.562 -1.038 1.00 34.19 539 THR A O 1
ATOM 4411 N N . LEU A 1 540 ? 123.431 3.236 -1.146 1.00 38.84 540 LEU A N 1
ATOM 4412 C CA . LEU A 1 540 ? 123.829 4.703 -1.022 1.00 38.84 540 LEU A CA 1
ATOM 4413 C C . LEU A 1 540 ? 124.502 5.292 -2.353 1.00 38.84 540 LEU A C 1
ATOM 4415 O O . LEU A 1 540 ? 125.250 4.570 -2.994 1.00 38.84 540 LEU A O 1
ATOM 4419 N N . GLU A 1 541 ? 124.255 6.582 -2.716 1.00 41.12 541 GLU A N 1
ATOM 4420 C CA . GLU A 1 541 ? 125.030 7.733 -3.378 1.00 41.12 541 GLU A CA 1
ATOM 4421 C C . GLU A 1 541 ? 126.096 7.731 -4.587 1.00 41.12 541 GLU A C 1
ATOM 4423 O O . GLU A 1 541 ? 127.087 7.018 -4.535 1.00 41.12 541 GLU A O 1
ATOM 4428 N N . ALA A 1 542 ? 125.965 8.704 -5.563 1.00 39.84 542 ALA A N 1
ATOM 4429 C CA . ALA A 1 542 ? 126.918 9.723 -6.228 1.00 39.84 542 ALA A CA 1
ATOM 4430 C C . ALA A 1 542 ? 128.017 9.594 -7.419 1.00 39.84 542 ALA A C 1
ATOM 4432 O O . ALA A 1 542 ? 128.999 8.883 -7.275 1.00 39.84 542 ALA A O 1
ATOM 4433 N N . LEU A 1 543 ? 127.917 10.459 -8.503 1.00 45.62 543 LEU A N 1
ATOM 4434 C CA . LEU A 1 543 ? 128.831 11.428 -9.318 1.00 45.62 543 LEU A CA 1
ATOM 4435 C C . LEU A 1 543 ? 130.193 11.211 -10.197 1.00 45.62 543 LEU A C 1
ATOM 4437 O O . LEU A 1 543 ? 131.158 10.671 -9.678 1.00 45.62 543 LEU A O 1
ATOM 4441 N N . GLN A 1 544 ? 130.343 11.874 -11.422 1.00 42.66 544 GLN A N 1
ATOM 4442 C CA . GLN A 1 544 ? 131.511 12.622 -12.167 1.00 42.66 544 GLN A CA 1
ATOM 4443 C C . GLN A 1 544 ? 132.422 12.195 -13.471 1.00 42.66 544 GLN A C 1
ATOM 4445 O O . GLN A 1 544 ? 131.970 11.285 -14.154 1.00 42.66 544 GLN A O 1
ATOM 4450 N N . PHE A 1 545 ? 133.524 12.926 -13.976 1.00 44.28 545 PHE A N 1
ATOM 4451 C CA . PHE A 1 545 ? 133.874 13.308 -15.468 1.00 44.28 545 PHE A CA 1
ATOM 4452 C C . PHE A 1 545 ? 135.274 13.107 -16.367 1.00 44.28 545 PHE A C 1
ATOM 4454 O O . PHE A 1 545 ? 135.474 11.945 -16.705 1.00 44.28 545 PHE A O 1
ATOM 4461 N N . PRO A 1 546 ? 136.177 14.057 -16.926 1.00 64.56 546 PRO A N 1
ATOM 4462 C CA . PRO A 1 546 ? 136.732 14.158 -18.395 1.00 64.56 546 PRO A CA 1
ATOM 4463 C C . PRO A 1 546 ? 138.272 14.557 -18.859 1.00 64.56 546 PRO A C 1
ATOM 4465 O O . PRO A 1 546 ? 139.102 14.685 -17.964 1.00 64.56 546 PRO A O 1
ATOM 4468 N N . LEU A 1 547 ? 138.638 14.848 -20.198 1.00 45.41 547 LEU A N 1
ATOM 4469 C CA . LEU A 1 547 ? 139.834 15.592 -20.944 1.00 45.41 547 LEU A CA 1
ATOM 4470 C C . LEU A 1 547 ? 140.888 14.826 -21.936 1.00 45.41 547 LEU A C 1
ATOM 4472 O O . LEU A 1 547 ? 140.821 13.607 -21.840 1.00 45.41 547 LEU A O 1
ATOM 4476 N N . HIS A 1 548 ? 141.870 15.229 -22.877 1.00 48.38 548 HIS A N 1
ATOM 4477 C CA . HIS A 1 548 ? 142.559 16.359 -23.740 1.00 48.38 548 HIS A CA 1
ATOM 4478 C C . HIS A 1 548 ? 143.563 15.762 -24.907 1.00 48.38 548 HIS A C 1
ATOM 4480 O O . HIS A 1 548 ? 143.471 14.542 -24.987 1.00 48.38 548 HIS A O 1
ATOM 4486 N N . ASP A 1 549 ? 144.529 16.234 -25.826 1.00 48.62 549 ASP A N 1
ATOM 4487 C CA . ASP A 1 549 ? 145.315 17.407 -26.519 1.00 48.62 549 ASP A CA 1
ATOM 4488 C C . ASP A 1 549 ? 146.280 16.900 -27.760 1.00 48.62 549 ASP A C 1
ATOM 4490 O O . ASP A 1 549 ? 146.186 15.689 -27.934 1.00 48.62 549 ASP A O 1
ATOM 4494 N N . ASN A 1 550 ? 147.244 17.430 -28.652 1.00 48.22 550 ASN A N 1
ATOM 4495 C CA . ASN A 1 550 ? 147.925 18.645 -29.378 1.00 48.22 550 ASN A CA 1
ATOM 4496 C C . ASN A 1 550 ? 149.042 18.192 -30.509 1.00 48.22 550 ASN A C 1
ATOM 4498 O O . ASN A 1 550 ? 149.120 16.972 -30.597 1.00 48.22 550 ASN A O 1
ATOM 4502 N N . ASN A 1 551 ? 149.990 18.784 -31.379 1.00 50.75 551 ASN A N 1
ATOM 4503 C CA . ASN A 1 551 ? 150.613 20.022 -32.123 1.00 50.75 551 ASN A CA 1
ATOM 4504 C C . ASN A 1 551 ? 151.744 19.558 -33.245 1.00 50.75 551 ASN A C 1
ATOM 4506 O O . ASN A 1 551 ? 151.809 18.336 -33.320 1.00 50.75 551 ASN A O 1
ATOM 4510 N N . ASN A 1 552 ? 152.699 20.121 -34.127 1.00 49.75 552 ASN A N 1
ATOM 4511 C CA . ASN A 1 552 ? 153.400 21.348 -34.812 1.00 49.75 552 ASN A CA 1
ATOM 4512 C C . ASN A 1 552 ? 154.420 20.922 -36.041 1.00 49.75 552 ASN A C 1
ATOM 4514 O O . ASN A 1 552 ? 154.362 19.718 -36.267 1.00 49.75 552 ASN A O 1
ATOM 4518 N N . ASN A 1 553 ? 155.409 21.518 -36.861 1.00 48.94 553 ASN A N 1
ATOM 4519 C CA . ASN A 1 553 ? 156.112 22.787 -37.461 1.00 48.94 553 ASN A CA 1
ATOM 4520 C C . ASN A 1 553 ? 157.267 22.419 -38.586 1.00 48.94 553 ASN A C 1
ATOM 4522 O O . ASN A 1 553 ? 157.376 21.208 -38.740 1.00 48.94 553 ASN A O 1
ATOM 4526 N N . ASN A 1 554 ? 158.226 23.101 -39.372 1.00 48.34 554 ASN A N 1
ATOM 4527 C CA . ASN A 1 554 ? 158.726 24.461 -39.942 1.00 48.34 554 ASN A CA 1
ATOM 4528 C C . ASN A 1 554 ? 159.993 24.492 -41.010 1.00 48.34 554 ASN A C 1
ATOM 4530 O O . ASN A 1 554 ? 160.743 23.524 -40.993 1.00 48.34 554 ASN A O 1
ATOM 4534 N N . MET A 1 555 ? 160.327 25.610 -41.784 1.00 41.41 555 MET A N 1
ATOM 4535 C CA . MET A 1 555 ? 161.611 26.193 -42.500 1.00 41.41 555 MET A CA 1
ATOM 4536 C C . MET A 1 555 ? 162.419 25.613 -43.780 1.00 41.41 555 MET A C 1
ATOM 4538 O O . MET A 1 555 ? 162.167 24.458 -44.092 1.00 41.41 555 MET A O 1
ATOM 4542 N N . HIS A 1 556 ? 163.470 26.198 -44.515 1.00 42.47 556 HIS A N 1
ATOM 4543 C CA . HIS A 1 556 ? 163.879 27.537 -45.194 1.00 42.47 556 HIS A CA 1
ATOM 4544 C C . HIS A 1 556 ? 165.284 27.640 -46.047 1.00 42.47 556 HIS A C 1
ATOM 4546 O O . HIS A 1 556 ? 166.209 26.924 -45.685 1.00 42.47 556 HIS A O 1
ATOM 4552 N N . GLU A 1 557 ? 165.474 28.565 -47.074 1.00 46.38 557 GLU A N 1
ATOM 4553 C CA . GLU A 1 557 ? 166.665 29.257 -47.832 1.00 46.38 557 GLU A CA 1
ATOM 4554 C C . GLU A 1 557 ? 167.759 28.707 -48.882 1.00 46.38 557 GLU A C 1
ATOM 4556 O O . GLU A 1 557 ? 167.973 27.509 -49.017 1.00 46.38 557 GLU A O 1
ATOM 4561 N N . LEU A 1 558 ? 168.477 29.661 -49.580 1.00 38.00 558 LEU A N 1
ATOM 4562 C CA . LEU A 1 558 ? 169.632 29.702 -50.578 1.00 38.00 558 LEU A CA 1
ATOM 4563 C C . LEU A 1 558 ? 169.445 29.166 -52.039 1.00 38.00 558 LEU A C 1
ATOM 4565 O O . LEU A 1 558 ? 169.079 28.011 -52.202 1.00 38.00 558 LEU A O 1
ATOM 4569 N N . VAL A 1 559 ? 169.657 29.852 -53.193 1.00 53.31 559 VAL A N 1
ATOM 4570 C CA . VAL A 1 559 ? 170.329 31.103 -53.697 1.00 53.31 559 VAL A CA 1
ATOM 4571 C C . VAL A 1 559 ? 171.778 30.949 -54.256 1.00 53.31 559 VAL A C 1
ATOM 4573 O O . VAL A 1 559 ? 172.635 30.345 -53.629 1.00 53.31 559 VAL A O 1
ATOM 4576 N N . GLU A 1 560 ? 172.029 31.537 -55.445 1.00 46.09 560 GLU A N 1
ATOM 4577 C CA . GLU A 1 560 ? 173.336 31.850 -56.092 1.00 46.09 560 GLU A CA 1
ATOM 4578 C C . GLU A 1 560 ? 174.355 30.729 -56.461 1.00 46.09 560 GLU A C 1
ATOM 4580 O O . GLU A 1 560 ? 175.565 30.887 -56.315 1.00 46.09 560 GLU A O 1
ATOM 4585 N N . GLU A 1 561 ? 173.924 29.720 -57.226 1.00 46.34 561 GLU A N 1
ATOM 4586 C CA . GLU A 1 561 ? 174.387 29.705 -58.631 1.00 46.34 561 GLU A CA 1
ATOM 4587 C C . GLU A 1 561 ? 173.146 29.883 -59.518 1.00 46.34 561 GLU A C 1
ATOM 4589 O O . GLU A 1 561 ? 172.236 29.061 -59.522 1.00 46.34 561 GLU A O 1
ATOM 4594 N N . LEU A 1 562 ? 172.954 31.055 -60.125 1.00 44.84 562 LEU A N 1
ATOM 4595 C CA . LEU A 1 562 ? 173.623 31.469 -61.362 1.00 44.84 562 LEU A CA 1
ATOM 4596 C C . LEU A 1 562 ? 173.453 30.401 -62.449 1.00 44.84 562 LEU A C 1
ATOM 4598 O O . LEU A 1 562 ? 174.221 29.451 -62.550 1.00 44.84 562 LEU A O 1
ATOM 4602 N N . GLU A 1 563 ? 172.456 30.536 -63.322 1.00 48.50 563 GLU A N 1
ATOM 4603 C CA . GLU A 1 563 ? 172.475 31.507 -64.440 1.00 48.50 563 GLU A CA 1
ATOM 4604 C C . GLU A 1 563 ? 173.692 31.326 -65.383 1.00 48.50 563 GLU A C 1
ATOM 4606 O O . GLU A 1 563 ? 174.015 32.168 -66.219 1.00 48.50 563 GLU A O 1
ATOM 4611 N N . LYS A 1 564 ? 174.356 30.166 -65.312 1.00 32.19 564 LYS A N 1
ATOM 4612 C CA . LYS A 1 564 ? 175.191 29.624 -66.381 1.00 32.19 564 LYS A CA 1
ATOM 4613 C C . LYS A 1 564 ? 174.495 28.409 -66.981 1.00 32.19 564 LYS A C 1
ATOM 4615 O O . LYS A 1 564 ? 174.543 27.330 -66.413 1.00 32.19 564 LYS A O 1
ATOM 4620 N N . LYS A 1 565 ? 173.997 28.580 -68.208 1.00 44.34 565 LYS A N 1
ATOM 4621 C CA . LYS A 1 565 ? 173.833 27.507 -69.209 1.00 44.34 565 LYS A CA 1
ATOM 4622 C C . LYS A 1 565 ? 172.856 26.378 -68.797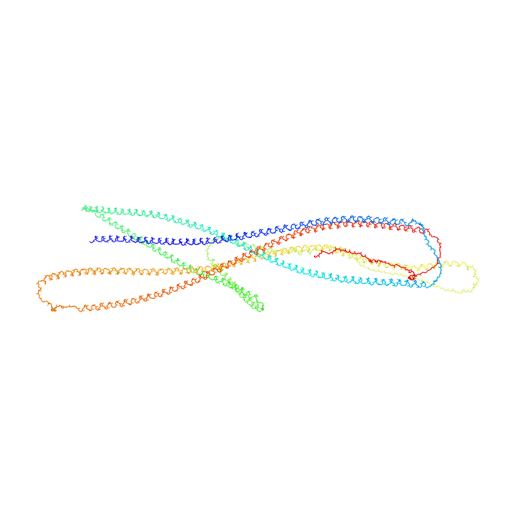 1.00 44.34 565 LYS A C 1
ATOM 4624 O O . LYS A 1 565 ? 173.224 25.434 -68.123 1.00 44.34 565 LYS A O 1
ATOM 4629 N N . LYS A 1 566 ? 171.616 26.343 -69.302 1.00 46.12 566 LYS A N 1
ATOM 4630 C CA . LYS A 1 566 ? 171.144 26.924 -70.580 1.00 46.12 566 LYS A CA 1
ATOM 4631 C C . LYS A 1 566 ? 172.067 26.525 -71.755 1.00 46.12 566 LYS A C 1
ATOM 4633 O O . LYS A 1 566 ? 172.434 27.355 -72.580 1.00 46.12 566 LYS A O 1
ATOM 4638 N N . SER A 1 567 ? 172.513 25.263 -71.783 1.00 39.94 567 SER A N 1
ATOM 4639 C CA . SER A 1 567 ? 173.153 24.646 -72.965 1.00 39.94 567 SER A CA 1
ATOM 4640 C C . SER A 1 567 ? 172.966 23.120 -73.094 1.00 39.94 567 SER A C 1
ATOM 4642 O O . SER A 1 567 ? 173.667 22.510 -73.892 1.00 39.94 567 SER A O 1
ATOM 4644 N N . ALA A 1 568 ? 172.059 22.523 -72.312 1.00 43.12 568 ALA A N 1
ATOM 4645 C CA . ALA A 1 568 ? 171.472 21.184 -72.480 1.00 43.12 568 ALA A CA 1
ATOM 4646 C C . ALA A 1 568 ? 170.304 21.080 -71.470 1.00 43.12 568 ALA A C 1
ATOM 4648 O O . ALA A 1 568 ? 170.563 21.058 -70.271 1.00 43.12 568 ALA A O 1
ATOM 4649 N N . LEU A 1 569 ? 169.012 21.164 -71.801 1.00 54.19 569 LEU A N 1
ATOM 4650 C CA . LEU A 1 569 ? 168.302 21.162 -73.089 1.00 54.19 569 LEU A CA 1
ATOM 4651 C C . LEU A 1 569 ? 168.396 19.837 -73.874 1.00 54.19 569 LEU A C 1
ATOM 4653 O O . LEU A 1 569 ? 169.480 19.306 -74.084 1.00 54.19 569 LEU A O 1
ATOM 4657 N N . ASP A 1 570 ? 167.227 19.344 -74.293 1.00 43.28 570 ASP A N 1
ATOM 4658 C CA . ASP A 1 570 ? 166.984 18.272 -75.272 1.00 43.28 570 ASP A CA 1
ATOM 4659 C C . ASP A 1 570 ? 167.629 16.900 -75.001 1.00 43.28 570 ASP A C 1
ATOM 4661 O O . ASP A 1 570 ? 168.216 16.271 -75.879 1.00 43.28 570 ASP A O 1
ATOM 4665 N N . GLY A 1 571 ? 167.442 16.406 -73.771 1.00 52.28 571 GLY A N 1
ATOM 4666 C CA . GLY A 1 571 ? 167.658 14.996 -73.420 1.00 52.28 571 GLY A CA 1
ATOM 4667 C C . GLY A 1 571 ? 166.389 14.125 -73.441 1.00 52.28 571 GLY A C 1
ATOM 4668 O O . GLY A 1 571 ? 166.403 13.057 -74.042 1.00 52.28 571 GLY A O 1
ATOM 4669 N N . VAL A 1 572 ? 165.320 14.540 -72.736 1.00 56.78 572 VAL A N 1
ATOM 4670 C CA . VAL A 1 572 ? 164.213 13.628 -72.333 1.00 56.78 572 VAL A CA 1
ATOM 4671 C C . VAL A 1 572 ? 162.799 14.248 -72.419 1.00 56.78 572 VAL A C 1
ATOM 4673 O O . VAL A 1 572 ? 161.805 13.534 -72.321 1.00 56.78 572 VAL A O 1
ATOM 4676 N N . GLN A 1 573 ? 162.654 15.566 -72.613 1.00 52.16 573 GLN A N 1
ATOM 4677 C CA . GLN A 1 573 ? 161.359 16.258 -72.463 1.00 52.16 573 GLN A CA 1
ATOM 4678 C C . GLN A 1 573 ? 160.429 16.109 -73.685 1.00 52.16 573 GLN A C 1
ATOM 4680 O O . GLN A 1 573 ? 160.148 17.080 -74.387 1.00 52.16 573 GLN A O 1
ATOM 4685 N N . LYS A 1 574 ? 159.944 14.887 -73.936 1.00 56.75 574 LYS A N 1
ATOM 4686 C CA . LYS A 1 574 ? 158.787 14.642 -74.814 1.00 56.75 574 LYS A CA 1
ATOM 4687 C C . LYS A 1 574 ? 157.962 13.398 -74.464 1.00 56.75 574 LYS A C 1
ATOM 4689 O O . LYS A 1 574 ? 156.766 13.384 -74.725 1.00 56.75 574 LYS A O 1
ATOM 4694 N N . ASP A 1 575 ? 158.551 12.408 -73.796 1.00 57.31 575 ASP A N 1
ATOM 4695 C CA . ASP A 1 575 ? 157.855 11.160 -73.434 1.00 57.31 575 ASP A CA 1
ATOM 4696 C C . ASP A 1 575 ? 156.993 11.286 -72.149 1.00 57.31 575 ASP A C 1
ATOM 4698 O O . ASP A 1 575 ? 156.538 10.286 -71.597 1.00 57.31 575 ASP A O 1
ATOM 4702 N N . LEU A 1 576 ? 156.789 12.510 -71.639 1.00 53.94 576 LEU A N 1
ATOM 4703 C CA . LEU A 1 576 ? 156.134 12.792 -70.349 1.00 53.94 576 LEU A CA 1
ATOM 4704 C C . LEU A 1 576 ? 154.654 13.213 -70.471 1.00 53.94 576 LEU A C 1
ATOM 4706 O O . LEU A 1 576 ? 153.907 13.147 -69.489 1.00 53.94 576 LEU A O 1
ATOM 4710 N N . ASP A 1 577 ? 154.241 13.671 -71.654 1.00 52.59 577 ASP A N 1
ATOM 4711 C CA . ASP A 1 577 ? 153.006 14.446 -71.818 1.00 52.59 577 ASP A CA 1
ATOM 4712 C C . ASP A 1 577 ? 151.746 13.552 -71.923 1.00 52.59 577 ASP A C 1
ATOM 4714 O O . ASP A 1 577 ? 150.680 13.933 -71.440 1.00 52.59 577 ASP A O 1
ATOM 4718 N N . ASP A 1 578 ? 151.865 12.331 -72.466 1.00 58.59 578 ASP A N 1
ATOM 4719 C CA . ASP A 1 578 ? 150.719 11.434 -72.721 1.00 58.59 578 ASP A CA 1
ATOM 4720 C C . ASP A 1 578 ? 150.135 10.762 -71.455 1.00 58.59 578 ASP A C 1
ATOM 4722 O O . ASP A 1 578 ? 148.933 10.490 -71.399 1.00 58.59 578 ASP A O 1
ATOM 4726 N N . GLU A 1 579 ? 150.932 10.506 -70.408 1.00 61.44 579 GLU A N 1
ATOM 4727 C CA . GLU A 1 579 ? 150.418 9.919 -69.150 1.00 61.44 579 GLU A CA 1
ATOM 4728 C C . GLU A 1 579 ? 149.832 10.962 -68.183 1.00 61.44 579 GLU A C 1
ATOM 4730 O O . GLU A 1 579 ? 148.947 10.632 -67.388 1.00 61.44 579 GLU A O 1
ATOM 4735 N N . HIS A 1 580 ? 150.226 12.239 -68.287 1.00 58.97 580 HIS A N 1
ATOM 4736 C CA . HIS A 1 580 ? 149.643 13.308 -67.461 1.00 58.97 580 HIS A CA 1
ATOM 4737 C C . HIS A 1 580 ? 148.119 13.422 -67.644 1.00 58.97 580 HIS A C 1
ATOM 4739 O O . HIS A 1 580 ? 147.394 13.682 -66.682 1.00 58.97 580 HIS A O 1
ATOM 4745 N N . VAL A 1 581 ? 147.614 13.158 -68.854 1.00 67.44 581 VAL A N 1
ATOM 4746 C CA . VAL A 1 581 ? 146.185 13.270 -69.192 1.00 67.44 581 VAL A CA 1
ATOM 4747 C C . VAL A 1 581 ? 145.314 12.278 -68.404 1.00 67.44 581 VAL A C 1
ATOM 4749 O O . VAL A 1 581 ? 144.207 12.626 -67.991 1.00 67.44 581 VAL A O 1
ATOM 4752 N N . LYS A 1 582 ? 145.795 11.054 -68.137 1.00 67.06 582 LYS A N 1
ATOM 4753 C CA . LYS A 1 582 ? 145.007 10.032 -67.416 1.00 67.06 582 LYS A CA 1
ATOM 4754 C C . LYS A 1 582 ? 144.864 10.337 -65.928 1.00 67.06 582 LYS A C 1
ATOM 4756 O O . LYS A 1 582 ? 143.797 10.104 -65.359 1.00 67.06 582 LYS A O 1
ATOM 4761 N N . VAL A 1 583 ? 145.922 10.856 -65.302 1.00 66.50 583 VAL A N 1
ATOM 4762 C CA . VAL A 1 583 ? 145.940 11.156 -63.861 1.00 66.50 583 VAL A CA 1
ATOM 4763 C C . VAL A 1 583 ? 144.951 12.277 -63.527 1.00 66.50 583 VAL A C 1
ATOM 4765 O O . VAL A 1 583 ? 144.208 12.161 -62.553 1.00 66.50 583 VAL A O 1
ATOM 4768 N N . VAL A 1 584 ? 144.861 13.310 -64.373 1.00 65.88 584 VAL A N 1
ATOM 4769 C CA . VAL A 1 584 ? 143.896 14.414 -64.214 1.00 65.88 584 VAL A CA 1
ATOM 4770 C C . VAL A 1 584 ? 142.448 13.901 -64.231 1.00 65.88 584 VAL A C 1
ATOM 4772 O O . VAL A 1 584 ? 141.698 14.163 -63.292 1.00 65.88 584 VAL A O 1
ATOM 4775 N N . ILE A 1 585 ? 142.083 13.086 -65.229 1.00 69.00 585 ILE A N 1
ATOM 4776 C CA . ILE A 1 585 ? 140.713 12.558 -65.407 1.00 69.00 585 ILE A CA 1
ATOM 4777 C C . ILE A 1 585 ? 140.276 11.636 -64.250 1.00 69.00 585 ILE A C 1
ATOM 4779 O O . ILE A 1 585 ? 139.083 11.520 -63.957 1.00 69.00 585 ILE A O 1
ATOM 4783 N N . LEU A 1 586 ? 141.217 10.963 -63.580 1.00 68.19 586 LEU A N 1
ATOM 4784 C CA . LEU A 1 586 ? 140.921 10.171 -62.380 1.00 68.19 586 LEU A CA 1
ATOM 4785 C C . LEU A 1 586 ? 140.816 11.040 -61.117 1.00 68.19 586 LEU A C 1
ATOM 4787 O O . LEU A 1 586 ? 139.963 10.761 -60.277 1.00 68.19 586 LEU A O 1
ATOM 4791 N N . SER A 1 587 ? 141.610 12.109 -61.009 1.00 63.50 587 SER A N 1
ATOM 4792 C CA . SER A 1 587 ? 141.561 13.053 -59.883 1.00 63.50 587 SER A CA 1
ATOM 4793 C C . SER A 1 587 ? 140.198 13.755 -59.771 1.00 63.50 587 SER A C 1
ATOM 4795 O O . SER A 1 587 ? 139.573 13.734 -58.709 1.00 63.50 587 SER A O 1
ATOM 4797 N N . GLU A 1 588 ? 139.667 14.278 -60.884 1.00 64.88 588 GLU A N 1
ATOM 4798 C CA . GLU A 1 588 ? 138.338 14.920 -60.921 1.00 64.88 588 GLU A CA 1
ATOM 4799 C C . GLU A 1 588 ? 137.209 13.962 -60.482 1.00 64.88 588 GLU A C 1
ATOM 4801 O O . GLU A 1 588 ? 136.252 14.354 -59.807 1.00 64.88 588 GLU A O 1
ATOM 4806 N N . LYS A 1 589 ? 137.330 12.668 -60.809 1.00 68.50 589 LYS A N 1
ATOM 4807 C CA . LYS A 1 589 ? 136.347 11.646 -60.414 1.00 68.50 589 LYS A CA 1
ATOM 4808 C C . LYS A 1 589 ? 136.381 11.299 -58.927 1.00 68.50 589 LYS A C 1
ATOM 4810 O O . LYS A 1 589 ? 135.336 10.961 -58.382 1.00 68.50 589 LYS A O 1
ATOM 4815 N N . VAL A 1 590 ? 137.531 11.404 -58.262 1.00 70.88 590 VAL A N 1
ATOM 4816 C CA . VAL A 1 590 ? 137.597 11.254 -56.798 1.00 70.88 590 VAL A CA 1
ATOM 4817 C C . VAL A 1 590 ? 136.956 12.466 -56.119 1.00 70.88 590 VAL A C 1
ATOM 4819 O O . VAL A 1 590 ? 136.048 12.291 -55.309 1.00 70.88 590 VAL A O 1
ATOM 4822 N N . GLN A 1 591 ? 137.318 13.686 -56.530 1.00 61.16 591 GLN A N 1
ATOM 4823 C CA . GLN A 1 591 ? 136.769 14.918 -55.943 1.00 61.16 591 GLN A CA 1
ATOM 4824 C C . GLN A 1 591 ? 135.240 15.024 -56.087 1.00 61.16 591 GLN A C 1
ATOM 4826 O O . GLN A 1 591 ? 134.555 15.434 -55.150 1.00 61.16 591 GLN A O 1
ATOM 4831 N N . THR A 1 592 ? 134.677 14.609 -57.227 1.00 66.25 592 THR A N 1
ATOM 4832 C CA . THR A 1 592 ? 133.211 14.578 -57.414 1.00 66.25 592 THR A CA 1
ATOM 4833 C C . THR A 1 592 ? 132.492 13.508 -56.584 1.00 66.25 592 THR A C 1
ATOM 4835 O O . THR A 1 592 ? 131.320 13.699 -56.265 1.00 66.25 592 THR A O 1
ATOM 4838 N N . LEU A 1 593 ? 133.159 12.418 -56.183 1.00 66.50 593 LEU A N 1
ATOM 4839 C CA . LEU A 1 593 ? 132.581 11.417 -55.276 1.00 66.50 593 LEU A CA 1
ATOM 4840 C C . LEU A 1 593 ? 132.666 11.856 -53.808 1.00 66.50 593 LEU A C 1
ATOM 4842 O O . LEU A 1 593 ? 131.681 11.728 -53.082 1.00 66.50 593 LEU A O 1
ATOM 4846 N N . GLU A 1 594 ? 133.787 12.443 -53.382 1.00 64.31 594 GLU A N 1
ATOM 4847 C CA . GLU A 1 594 ? 133.930 13.018 -52.035 1.00 64.31 594 GLU A CA 1
ATOM 4848 C C . GLU A 1 594 ? 132.918 14.157 -51.801 1.00 64.31 594 GLU A C 1
ATOM 4850 O O . GLU A 1 594 ? 132.279 14.216 -50.749 1.00 64.31 594 GLU A O 1
ATOM 4855 N N . ALA A 1 595 ? 132.669 14.995 -52.817 1.00 63.50 595 ALA A N 1
ATOM 4856 C CA . ALA A 1 595 ? 131.647 16.045 -52.774 1.00 63.50 595 ALA A CA 1
ATOM 4857 C C . ALA A 1 595 ? 130.205 15.516 -52.599 1.00 63.50 595 ALA A C 1
ATOM 4859 O O . ALA A 1 595 ? 129.349 16.230 -52.074 1.00 63.50 595 ALA A O 1
ATOM 4860 N N . LEU A 1 596 ? 129.924 14.272 -53.008 1.00 70.06 596 LEU A N 1
ATOM 4861 C CA . LEU A 1 596 ? 128.607 13.634 -52.873 1.00 70.06 596 LEU A CA 1
ATOM 4862 C C . LEU A 1 596 ? 128.436 12.845 -51.564 1.00 70.06 596 LEU A C 1
ATOM 4864 O O . LEU A 1 596 ? 127.305 12.528 -51.191 1.00 70.06 596 LEU A O 1
ATOM 4868 N N . GLN A 1 597 ? 129.517 12.561 -50.832 1.00 70.50 597 GLN A N 1
ATOM 4869 C CA . GLN A 1 597 ? 129.449 11.810 -49.575 1.00 70.50 597 GLN A CA 1
ATOM 4870 C C . GLN A 1 597 ? 128.760 12.605 -48.451 1.00 70.50 597 GLN A C 1
ATOM 4872 O O . GLN A 1 597 ? 127.937 12.049 -47.719 1.00 70.50 597 GLN A O 1
ATOM 4877 N N . PHE A 1 598 ? 129.063 13.901 -48.321 1.00 73.69 598 PHE A N 1
ATOM 4878 C CA . PHE A 1 598 ? 128.526 14.741 -47.243 1.00 73.69 598 PHE A CA 1
ATOM 4879 C C . PHE A 1 598 ? 126.997 14.954 -47.334 1.00 73.69 598 PHE A C 1
ATOM 4881 O O . PHE A 1 598 ? 126.322 14.692 -46.334 1.00 73.69 598 PHE A O 1
ATOM 4888 N N . PRO A 1 599 ? 126.400 15.314 -48.496 1.00 72.44 599 PRO A N 1
ATOM 4889 C CA . PRO A 1 599 ? 124.942 15.414 -48.626 1.00 72.44 599 PRO A CA 1
ATOM 4890 C C . PRO A 1 599 ? 124.212 14.105 -48.299 1.00 72.44 599 PRO A C 1
ATOM 4892 O O . PRO A 1 599 ? 123.166 14.128 -47.654 1.00 72.44 599 PRO A O 1
ATOM 4895 N N . LEU A 1 600 ? 124.777 12.955 -48.692 1.00 76.69 600 LEU A N 1
ATOM 4896 C CA . LEU A 1 600 ? 124.165 11.651 -48.434 1.00 76.69 600 LEU A CA 1
ATOM 4897 C C . LEU A 1 600 ? 124.151 11.310 -46.935 1.00 76.69 600 LEU A C 1
ATOM 4899 O O . LEU A 1 600 ? 123.155 10.802 -46.425 1.00 76.69 600 LEU A O 1
ATOM 4903 N N . GLN A 1 601 ? 125.231 11.625 -46.210 1.00 73.75 601 GLN A N 1
ATOM 4904 C CA . GLN A 1 601 ? 125.276 11.465 -44.753 1.00 73.75 601 GLN A CA 1
ATOM 4905 C C . GLN A 1 601 ? 124.307 12.417 -44.038 1.00 73.75 601 GLN A C 1
ATOM 4907 O O . GLN A 1 601 ? 123.670 12.014 -43.063 1.00 73.75 601 GLN A O 1
ATOM 4912 N N . GLN A 1 602 ? 124.158 13.648 -44.535 1.00 77.62 602 GLN A N 1
ATOM 4913 C CA . GLN A 1 602 ? 123.254 14.644 -43.962 1.00 77.62 602 GLN A CA 1
ATOM 4914 C C . GLN A 1 602 ? 121.775 14.252 -44.139 1.00 77.62 602 GLN A C 1
ATOM 4916 O O . GLN A 1 602 ? 121.002 14.343 -43.186 1.00 77.62 602 GLN A O 1
ATOM 4921 N N . GLU A 1 603 ? 121.390 13.725 -45.305 1.00 78.38 603 GLU A N 1
ATOM 4922 C CA . GLU A 1 603 ? 120.029 13.224 -45.541 1.00 78.38 603 GLU A CA 1
ATOM 4923 C C . GLU A 1 603 ? 119.733 11.941 -44.743 1.00 78.38 603 GLU A C 1
ATOM 4925 O O . GLU A 1 603 ? 118.651 11.803 -44.176 1.00 78.38 603 GLU A O 1
ATOM 4930 N N . VAL A 1 604 ? 120.705 11.030 -44.592 1.00 79.75 604 VAL A N 1
ATOM 4931 C CA . VAL A 1 604 ? 120.557 9.845 -43.721 1.00 79.75 604 VAL A CA 1
ATOM 4932 C C . VAL A 1 604 ? 120.402 10.228 -42.243 1.00 79.75 604 VAL A C 1
ATOM 4934 O O . VAL A 1 604 ? 119.692 9.535 -41.514 1.00 79.75 604 VAL A O 1
ATOM 4937 N N . ALA A 1 605 ? 121.021 11.319 -41.782 1.00 80.25 605 ALA A N 1
ATOM 4938 C CA . ALA A 1 605 ? 120.779 11.850 -40.440 1.00 80.25 605 ALA A CA 1
ATOM 4939 C C . ALA A 1 605 ? 119.352 12.416 -40.314 1.00 80.25 605 ALA A C 1
ATOM 4941 O O . ALA A 1 605 ? 118.616 12.014 -39.414 1.00 80.25 605 ALA A O 1
ATOM 4942 N N . ARG A 1 606 ? 118.929 13.255 -41.270 1.00 82.38 606 ARG A N 1
ATOM 4943 C CA . ARG A 1 606 ? 117.588 13.865 -41.307 1.00 82.38 606 ARG A CA 1
ATOM 4944 C C . ARG A 1 606 ? 116.463 12.822 -41.331 1.00 82.38 606 ARG A C 1
ATOM 4946 O O . ARG A 1 606 ? 115.466 12.966 -40.630 1.00 82.38 606 ARG A O 1
ATOM 4953 N N . LEU A 1 607 ? 116.632 11.749 -42.106 1.00 83.19 607 LEU A N 1
ATOM 4954 C CA . LEU A 1 607 ? 115.661 10.653 -42.193 1.00 83.19 607 LEU A CA 1
ATOM 4955 C C . LEU A 1 607 ? 115.605 9.788 -40.924 1.00 83.19 607 LEU A C 1
ATOM 4957 O O . LEU A 1 607 ? 114.553 9.220 -40.643 1.00 83.19 607 LEU A O 1
ATOM 4961 N N . LYS A 1 608 ? 116.689 9.699 -40.140 1.00 81.88 608 LYS A N 1
ATOM 4962 C CA . LYS A 1 608 ? 116.659 9.054 -38.815 1.00 81.88 608 LYS A CA 1
ATOM 4963 C C . LYS A 1 608 ? 115.923 9.906 -37.790 1.00 81.88 608 LYS A C 1
ATOM 4965 O O . LYS A 1 608 ? 115.047 9.390 -37.115 1.00 81.88 608 LYS A O 1
ATOM 4970 N N . GLU A 1 609 ? 116.223 11.200 -37.734 1.00 83.69 609 GLU A N 1
ATOM 4971 C CA . GLU A 1 609 ? 115.564 12.142 -36.821 1.00 83.69 609 GLU A CA 1
ATOM 4972 C C . GLU A 1 609 ? 114.043 12.188 -37.065 1.00 83.69 609 GLU A C 1
ATOM 4974 O O . GLU A 1 609 ? 113.259 12.056 -36.128 1.00 83.69 609 GLU A O 1
ATOM 4979 N N . MET A 1 610 ? 113.613 12.221 -38.335 1.00 81.75 610 MET A N 1
ATOM 4980 C CA . MET A 1 610 ? 112.195 12.078 -38.702 1.00 81.75 610 MET A CA 1
ATOM 4981 C C . MET A 1 610 ? 111.580 10.725 -38.304 1.00 81.75 610 MET A C 1
ATOM 4983 O O . MET A 1 610 ? 110.398 10.674 -37.968 1.00 81.75 610 MET A O 1
ATOM 4987 N N . LEU A 1 611 ? 112.343 9.629 -38.375 1.00 83.56 611 LEU A N 1
ATOM 4988 C CA . LEU A 1 611 ? 111.862 8.293 -38.018 1.00 83.56 611 LEU A CA 1
ATOM 4989 C C . LEU A 1 611 ? 111.708 8.130 -36.500 1.00 83.56 611 LEU A C 1
ATOM 4991 O O . LEU A 1 611 ? 110.730 7.532 -36.059 1.00 83.56 611 LEU A O 1
ATOM 4995 N N . ASP A 1 612 ? 112.639 8.669 -35.714 1.00 84.44 612 ASP A N 1
ATOM 4996 C CA . ASP A 1 612 ? 112.591 8.614 -34.252 1.00 84.44 612 ASP A CA 1
ATOM 4997 C C . ASP A 1 612 ? 111.472 9.517 -33.690 1.00 84.44 612 ASP A C 1
ATOM 4999 O O . ASP A 1 612 ? 110.738 9.085 -32.800 1.00 84.44 612 ASP A O 1
ATOM 5003 N N . GLU A 1 613 ? 111.247 10.710 -34.260 1.00 83.38 613 GLU A N 1
ATOM 5004 C CA . GLU A 1 613 ? 110.107 11.572 -33.896 1.00 83.38 613 GLU A CA 1
ATOM 5005 C C . GLU A 1 613 ? 108.763 10.919 -34.283 1.00 83.38 613 GLU A C 1
ATOM 5007 O O . GLU A 1 613 ? 107.883 10.759 -33.439 1.00 83.38 613 GLU A O 1
ATOM 5012 N N . SER A 1 614 ? 108.632 10.409 -35.518 1.00 80.12 614 SER A N 1
ATOM 5013 C CA . SER A 1 614 ? 107.419 9.698 -35.964 1.00 80.12 614 SER A CA 1
ATOM 5014 C C . SER A 1 614 ? 107.138 8.414 -35.174 1.00 80.12 614 SER A C 1
ATOM 5016 O O . SER A 1 614 ? 105.999 7.943 -35.158 1.00 80.12 614 SER A O 1
ATOM 5018 N N . LYS A 1 615 ? 108.158 7.815 -34.553 1.00 78.69 615 LYS A N 1
ATOM 5019 C CA . LYS A 1 615 ? 108.008 6.649 -33.681 1.00 78.69 615 LYS A CA 1
ATOM 5020 C C . LYS A 1 615 ? 107.542 7.051 -32.282 1.00 78.69 615 LYS A C 1
ATOM 5022 O O . LYS A 1 615 ? 106.677 6.383 -31.727 1.00 78.69 615 LYS A O 1
ATOM 5027 N N . LYS A 1 616 ? 108.054 8.161 -31.748 1.00 84.56 616 LYS A N 1
ATOM 5028 C CA . LYS A 1 616 ? 107.587 8.753 -30.490 1.00 84.56 616 LYS A CA 1
ATOM 5029 C C . LYS A 1 616 ? 106.109 9.159 -30.571 1.00 84.56 616 LYS A C 1
ATOM 5031 O O . LYS A 1 616 ? 105.351 8.798 -29.677 1.00 84.56 616 LYS A O 1
ATOM 5036 N N . ASP A 1 617 ? 105.682 9.796 -31.664 1.00 83.62 617 ASP A N 1
ATOM 5037 C CA . ASP A 1 617 ? 104.263 10.111 -31.910 1.00 83.62 617 ASP A CA 1
ATOM 5038 C C . ASP A 1 617 ? 103.379 8.843 -31.913 1.00 83.62 617 ASP A C 1
ATOM 5040 O O . ASP A 1 617 ? 102.270 8.836 -31.372 1.00 83.62 617 ASP A O 1
ATOM 5044 N N . LEU A 1 618 ? 103.879 7.742 -32.490 1.00 82.81 618 LEU A N 1
ATOM 5045 C CA . LEU A 1 618 ? 103.184 6.452 -32.525 1.00 82.81 618 LEU A CA 1
ATOM 5046 C C . LEU A 1 618 ? 103.109 5.782 -31.141 1.00 82.81 618 LEU A C 1
ATOM 5048 O O . LEU A 1 618 ? 102.117 5.117 -30.836 1.00 82.81 618 LEU A O 1
ATOM 5052 N N . ASP A 1 619 ? 104.136 5.931 -30.305 1.00 83.00 619 ASP A N 1
ATOM 5053 C CA . ASP A 1 619 ? 104.154 5.416 -28.931 1.00 83.00 619 ASP A CA 1
ATOM 5054 C C . ASP A 1 619 ? 103.223 6.239 -28.006 1.00 83.00 619 ASP A C 1
ATOM 5056 O O . ASP A 1 619 ? 102.472 5.654 -27.220 1.00 83.00 619 ASP A O 1
ATOM 5060 N N . ASP A 1 620 ? 103.155 7.567 -28.166 1.00 85.12 620 ASP A N 1
ATOM 5061 C CA . ASP A 1 620 ? 102.210 8.434 -27.438 1.00 85.12 620 ASP A CA 1
ATOM 5062 C C . ASP A 1 620 ? 100.734 8.142 -27.804 1.00 85.12 620 ASP A C 1
ATOM 5064 O O . ASP A 1 620 ? 99.860 8.121 -26.927 1.00 85.12 620 ASP A O 1
ATOM 5068 N N . GLU A 1 621 ? 100.423 7.857 -29.076 1.00 81.50 621 GLU A N 1
ATOM 5069 C CA . GLU A 1 621 ? 99.078 7.409 -29.478 1.00 81.50 621 GLU A CA 1
ATOM 5070 C C . GLU A 1 621 ? 98.746 5.994 -28.970 1.00 81.50 621 GLU A C 1
ATOM 5072 O O . GLU A 1 621 ? 97.614 5.751 -28.543 1.00 81.50 621 GLU A O 1
ATOM 5077 N N . GLN A 1 622 ? 99.711 5.066 -28.912 1.00 80.69 622 GLN A N 1
ATOM 5078 C CA . GLN A 1 622 ? 99.494 3.750 -28.286 1.00 80.69 622 GLN A CA 1
ATOM 5079 C C . GLN A 1 622 ? 99.084 3.883 -26.810 1.00 80.69 622 GLN A C 1
ATOM 5081 O O . GLN A 1 622 ? 98.146 3.211 -26.373 1.00 80.69 622 GLN A O 1
ATOM 5086 N N . VAL A 1 623 ? 99.708 4.791 -26.048 1.00 87.31 623 VAL A N 1
ATOM 5087 C CA . VAL A 1 623 ? 99.328 5.057 -24.646 1.00 87.31 623 VAL A CA 1
ATOM 5088 C C . VAL A 1 623 ? 97.896 5.604 -24.544 1.00 87.31 623 VAL A C 1
ATOM 5090 O O . VAL A 1 623 ? 97.140 5.180 -23.664 1.00 87.31 623 VAL A O 1
ATOM 5093 N N . LYS A 1 624 ? 97.467 6.480 -25.466 1.00 85.19 624 LYS A N 1
ATOM 5094 C CA . LYS A 1 624 ? 96.062 6.931 -25.532 1.00 85.19 624 LYS A CA 1
ATOM 5095 C C . LYS A 1 624 ? 95.103 5.782 -25.835 1.00 85.19 624 LYS A C 1
ATOM 5097 O O . LYS A 1 624 ? 94.060 5.699 -25.189 1.00 85.19 624 LYS A O 1
ATOM 5102 N N . VAL A 1 625 ? 95.440 4.891 -26.771 1.00 84.12 625 VAL A N 1
ATOM 5103 C CA . VAL A 1 625 ? 94.603 3.727 -27.115 1.00 84.12 625 VAL A CA 1
ATOM 5104 C C . VAL A 1 625 ? 94.445 2.783 -25.919 1.00 84.12 625 VAL A C 1
ATOM 5106 O O . VAL A 1 625 ? 93.328 2.340 -25.656 1.00 84.12 625 VAL A O 1
ATOM 5109 N N . VAL A 1 626 ? 95.503 2.537 -25.136 1.00 85.44 626 VAL A N 1
ATOM 5110 C CA . VAL A 1 626 ? 95.411 1.743 -23.894 1.00 85.44 626 VAL A CA 1
ATOM 5111 C C . VAL A 1 626 ? 94.487 2.417 -22.871 1.00 85.44 626 VAL A C 1
ATOM 5113 O O . VAL A 1 626 ? 93.531 1.793 -22.413 1.00 85.44 626 VAL A O 1
ATOM 5116 N N . LEU A 1 627 ? 94.683 3.709 -22.585 1.00 87.31 627 LEU A N 1
ATOM 5117 C CA . LEU A 1 627 ? 93.835 4.465 -21.646 1.00 87.31 627 LEU A CA 1
ATOM 5118 C C . LEU A 1 627 ? 92.368 4.582 -22.101 1.00 87.31 627 LEU A C 1
ATOM 5120 O O . LEU A 1 627 ? 91.468 4.726 -21.270 1.00 87.31 627 LEU A O 1
ATOM 5124 N N . LEU A 1 628 ? 92.105 4.547 -23.410 1.00 85.69 628 LEU A N 1
ATOM 5125 C CA . LEU A 1 628 ? 90.751 4.465 -23.959 1.00 85.69 628 LEU A CA 1
ATOM 5126 C C . LEU A 1 628 ? 90.176 3.048 -23.834 1.00 85.69 628 LEU A C 1
ATOM 5128 O O . LEU A 1 628 ? 89.013 2.917 -23.465 1.00 85.69 628 LEU A O 1
ATOM 5132 N N . SER A 1 629 ? 90.976 2.000 -24.049 1.00 82.31 629 SER A N 1
ATOM 5133 C CA . SER A 1 629 ? 90.562 0.605 -23.848 1.00 82.31 629 SER A CA 1
ATOM 5134 C C . SER A 1 629 ? 90.169 0.323 -22.393 1.00 82.31 629 SER A C 1
ATOM 5136 O O . SER A 1 629 ? 89.141 -0.302 -22.151 1.00 82.31 629 SER A O 1
ATOM 5138 N N . GLU A 1 630 ? 90.928 0.823 -21.414 1.00 84.88 630 GLU A N 1
ATOM 5139 C CA . GLU A 1 630 ? 90.588 0.701 -19.986 1.00 84.88 630 GLU A CA 1
ATOM 5140 C C . GLU A 1 630 ? 89.280 1.440 -19.638 1.00 84.88 630 GLU A C 1
ATOM 5142 O O . GLU A 1 630 ? 88.457 0.950 -18.858 1.00 84.88 630 GLU A O 1
ATOM 5147 N N . LYS A 1 631 ? 89.037 2.603 -20.259 1.00 83.06 631 LYS A N 1
ATOM 5148 C CA . LYS A 1 631 ? 87.774 3.351 -20.119 1.00 83.06 631 LYS A CA 1
ATOM 5149 C C . LYS A 1 631 ? 86.588 2.638 -20.767 1.00 83.06 631 LYS A C 1
ATOM 5151 O O . LYS A 1 631 ? 85.501 2.659 -20.202 1.00 83.06 631 LYS A O 1
ATOM 5156 N N . VAL A 1 632 ? 86.779 1.988 -21.914 1.00 81.75 632 VAL A N 1
ATOM 5157 C CA . VAL A 1 632 ? 85.737 1.164 -22.547 1.00 81.75 632 VAL A CA 1
ATOM 5158 C C . VAL A 1 632 ? 85.410 -0.040 -21.661 1.00 81.75 632 VAL A C 1
ATOM 5160 O O . VAL A 1 632 ? 84.255 -0.202 -21.286 1.00 81.75 632 VAL A O 1
ATOM 5163 N N . GLN A 1 633 ? 86.414 -0.797 -21.210 1.00 81.38 633 GLN A N 1
ATOM 5164 C CA . GLN A 1 633 ? 86.214 -1.966 -20.342 1.00 81.38 633 GLN A CA 1
ATOM 5165 C C . GLN A 1 633 ? 85.537 -1.614 -19.007 1.00 81.38 633 GLN A C 1
ATOM 5167 O O . GLN A 1 633 ? 84.700 -2.371 -18.518 1.00 81.38 633 GLN A O 1
ATOM 5172 N N . THR A 1 634 ? 85.849 -0.457 -18.412 1.00 80.88 634 THR A N 1
ATOM 5173 C CA . THR A 1 634 ? 85.173 -0.004 -17.181 1.00 80.88 634 THR A CA 1
ATOM 5174 C C . THR A 1 634 ? 83.735 0.465 -17.423 1.00 80.88 634 THR A C 1
ATOM 5176 O O . THR A 1 634 ? 82.885 0.246 -16.560 1.00 80.88 634 THR A O 1
ATOM 5179 N N . LEU A 1 635 ? 83.414 1.029 -18.593 1.00 81.12 635 LEU A N 1
ATOM 5180 C CA . LEU A 1 635 ? 82.032 1.337 -18.984 1.00 81.12 635 LEU A CA 1
ATOM 5181 C C . LEU A 1 635 ? 81.220 0.067 -19.297 1.00 81.12 635 LEU A C 1
ATOM 5183 O O . LEU A 1 635 ? 80.085 -0.053 -18.839 1.00 81.12 635 LEU A O 1
ATOM 5187 N N . GLU A 1 636 ? 81.806 -0.906 -19.998 1.00 78.88 636 GLU A N 1
ATOM 5188 C CA . GLU A 1 636 ? 81.202 -2.222 -20.264 1.00 78.88 636 GLU A CA 1
ATOM 5189 C C . GLU A 1 636 ? 80.931 -2.989 -18.957 1.00 78.88 636 GLU A C 1
ATOM 5191 O O . GLU A 1 636 ? 79.841 -3.529 -18.760 1.00 78.88 636 GLU A O 1
ATOM 5196 N N . ALA A 1 637 ? 81.872 -2.964 -18.006 1.00 79.62 637 ALA A N 1
ATOM 5197 C CA . ALA A 1 637 ? 81.692 -3.561 -16.682 1.00 79.62 637 ALA A CA 1
ATOM 5198 C C . ALA A 1 637 ? 80.573 -2.893 -15.857 1.00 79.62 637 ALA A C 1
ATOM 5200 O O . ALA A 1 637 ? 79.924 -3.563 -15.052 1.00 79.62 637 ALA A O 1
ATOM 5201 N N . LEU A 1 638 ? 80.317 -1.594 -16.059 1.00 84.69 638 LEU A N 1
ATOM 5202 C CA . LEU A 1 638 ? 79.220 -0.861 -15.413 1.00 84.69 638 LEU A CA 1
ATOM 5203 C C . LEU A 1 638 ? 77.867 -1.035 -16.123 1.00 84.69 638 LEU A C 1
ATOM 5205 O O . LEU A 1 638 ? 76.826 -0.870 -15.484 1.00 84.69 638 LEU A O 1
ATOM 5209 N N . GLN A 1 639 ? 77.852 -1.413 -17.405 1.00 81.50 639 GLN A N 1
ATOM 5210 C CA . GLN A 1 639 ? 76.626 -1.601 -18.185 1.00 81.50 639 GLN A CA 1
ATOM 5211 C C . GLN A 1 639 ? 75.708 -2.678 -17.585 1.00 81.50 639 GLN A C 1
ATOM 5213 O O . GLN A 1 639 ? 74.499 -2.466 -17.480 1.00 81.50 639 GLN A O 1
ATOM 5218 N N . PHE A 1 640 ? 76.263 -3.820 -17.170 1.00 82.19 640 PHE A N 1
ATOM 5219 C CA . PHE A 1 640 ? 75.477 -4.941 -16.645 1.00 82.19 640 PHE A CA 1
ATOM 5220 C C . PHE A 1 640 ? 74.828 -4.644 -15.272 1.00 82.19 640 PHE A C 1
ATOM 5222 O O . PHE A 1 640 ? 73.616 -4.838 -15.156 1.00 82.19 640 PHE A O 1
ATOM 5229 N N . PRO A 1 641 ? 75.536 -4.089 -14.262 1.00 83.06 641 PRO A N 1
ATOM 5230 C CA . PRO A 1 641 ? 74.906 -3.580 -13.041 1.00 83.06 641 PRO A CA 1
ATOM 5231 C C . PRO A 1 641 ? 73.809 -2.541 -13.305 1.00 83.06 641 PRO A C 1
ATOM 5233 O O . PRO A 1 641 ? 72.753 -2.601 -12.678 1.00 83.06 641 PRO A O 1
ATOM 5236 N N . LEU A 1 642 ? 74.012 -1.622 -14.259 1.00 86.56 642 LEU A N 1
ATOM 5237 C CA . LEU A 1 642 ? 73.005 -0.611 -14.596 1.00 86.56 642 LEU A CA 1
ATOM 5238 C C . LEU A 1 642 ? 71.741 -1.244 -15.205 1.00 86.56 642 LEU A C 1
ATOM 5240 O O . LEU A 1 642 ? 70.627 -0.854 -14.864 1.00 86.56 642 LEU A O 1
ATOM 5244 N N . GLN A 1 643 ? 71.901 -2.256 -16.064 1.00 82.75 643 GLN A N 1
ATOM 5245 C CA . GLN A 1 643 ? 70.785 -3.030 -16.615 1.00 82.75 643 GLN A CA 1
ATOM 5246 C C . GLN A 1 643 ? 70.038 -3.821 -15.530 1.00 82.75 643 GLN A C 1
ATOM 5248 O O . GLN A 1 643 ? 68.808 -3.837 -15.540 1.00 82.75 643 GLN A O 1
ATOM 5253 N N . GLN A 1 644 ? 70.748 -4.425 -14.569 1.00 86.69 644 GLN A N 1
ATOM 5254 C CA . GLN A 1 644 ? 70.115 -5.088 -13.422 1.00 86.69 644 GLN A CA 1
ATOM 5255 C C . GLN A 1 644 ? 69.326 -4.104 -12.547 1.00 86.69 644 GLN A C 1
ATOM 5257 O O . GLN A 1 644 ? 68.214 -4.424 -12.133 1.00 86.69 644 GLN A O 1
ATOM 5262 N N . GLU A 1 645 ? 69.849 -2.900 -12.304 1.00 84.50 645 GLU A N 1
ATOM 5263 C CA . GLU A 1 645 ? 69.138 -1.884 -11.521 1.00 84.50 645 GLU A CA 1
ATOM 5264 C C . GLU A 1 645 ? 67.887 -1.369 -12.247 1.00 84.50 645 GLU A C 1
ATOM 5266 O O . GLU A 1 645 ? 66.838 -1.219 -11.630 1.00 84.50 645 GLU A O 1
ATOM 5271 N N . VAL A 1 646 ? 67.945 -1.186 -13.572 1.00 87.94 646 VAL A N 1
ATOM 5272 C CA . VAL A 1 646 ? 66.766 -0.836 -14.385 1.00 87.94 646 VAL A CA 1
ATOM 5273 C C . VAL A 1 646 ? 65.688 -1.926 -14.325 1.00 87.94 646 VAL A C 1
ATOM 5275 O O . VAL A 1 646 ? 64.504 -1.596 -14.256 1.00 87.94 646 VAL A O 1
ATOM 5278 N N . VAL A 1 647 ? 66.063 -3.211 -14.301 1.00 91.31 647 VAL A N 1
ATOM 5279 C CA . VAL A 1 647 ? 65.103 -4.311 -14.088 1.00 91.31 647 VAL A CA 1
ATOM 5280 C C . VAL A 1 647 ? 64.517 -4.251 -12.675 1.00 91.31 647 VAL A C 1
ATOM 5282 O O . VAL A 1 647 ? 63.296 -4.228 -12.542 1.00 91.31 647 VAL A O 1
ATOM 5285 N N . ARG A 1 648 ? 65.351 -4.115 -11.635 1.00 91.88 648 ARG A N 1
ATOM 5286 C CA . ARG A 1 648 ? 64.909 -4.025 -10.230 1.00 91.88 648 ARG A CA 1
ATOM 5287 C C . ARG A 1 648 ? 63.938 -2.860 -9.997 1.00 91.88 648 ARG A C 1
ATOM 5289 O O . ARG A 1 648 ? 62.915 -3.027 -9.339 1.00 91.88 648 ARG A O 1
ATOM 5296 N N . LEU A 1 649 ? 64.240 -1.686 -10.553 1.00 87.25 649 LEU A N 1
ATOM 5297 C CA . LEU A 1 649 ? 63.395 -0.489 -10.467 1.00 87.25 649 LEU A CA 1
ATOM 5298 C C . LEU A 1 649 ? 62.096 -0.628 -11.268 1.00 87.25 649 LEU A C 1
ATOM 5300 O O . LEU A 1 649 ? 61.080 -0.049 -10.890 1.00 87.25 649 LEU A O 1
ATOM 5304 N N . LYS A 1 650 ? 62.098 -1.408 -12.354 1.00 90.38 650 LYS A N 1
ATOM 5305 C CA . LYS A 1 650 ? 60.873 -1.742 -13.083 1.00 90.38 650 LYS A CA 1
ATOM 5306 C C . LYS A 1 650 ? 59.997 -2.711 -12.285 1.00 90.38 650 LYS A C 1
ATOM 5308 O O . LYS A 1 650 ? 58.795 -2.494 -12.202 1.00 90.38 650 LYS A O 1
ATOM 5313 N N . GLU A 1 651 ? 60.587 -3.729 -11.663 1.00 90.06 651 GLU A N 1
ATOM 5314 C CA . GLU A 1 651 ? 59.874 -4.687 -10.810 1.00 90.06 651 GLU A CA 1
ATOM 5315 C C . GLU A 1 651 ? 59.231 -4.001 -9.596 1.00 90.06 651 GLU A C 1
ATOM 5317 O O . GLU A 1 651 ? 58.051 -4.223 -9.329 1.00 90.06 651 GLU A O 1
ATOM 5322 N N . THR A 1 652 ? 59.947 -3.108 -8.901 1.00 87.19 652 THR A N 1
ATOM 5323 C CA . THR A 1 652 ? 59.369 -2.351 -7.774 1.00 87.19 652 THR A CA 1
ATOM 5324 C C . THR A 1 652 ? 58.324 -1.329 -8.218 1.00 87.19 652 THR A C 1
ATOM 5326 O O . THR A 1 652 ? 57.331 -1.143 -7.515 1.00 87.19 652 THR A O 1
ATOM 5329 N N . LEU A 1 653 ? 58.481 -0.708 -9.393 1.00 89.75 653 LEU A N 1
ATOM 5330 C CA . LEU A 1 653 ? 57.456 0.155 -9.984 1.00 89.75 653 LEU A CA 1
ATOM 5331 C C . LEU A 1 653 ? 56.188 -0.633 -10.348 1.00 89.75 653 LEU A C 1
ATOM 5333 O O . LEU A 1 653 ? 55.085 -0.174 -10.063 1.00 89.75 653 LEU A O 1
ATOM 5337 N N . ASP A 1 654 ? 56.327 -1.809 -10.958 1.00 89.88 654 ASP A N 1
ATOM 5338 C CA . ASP A 1 654 ? 55.192 -2.639 -11.364 1.00 89.88 654 ASP A CA 1
ATOM 5339 C C . ASP A 1 654 ? 54.513 -3.316 -10.156 1.00 89.88 654 ASP A C 1
ATOM 5341 O O . ASP A 1 654 ? 53.300 -3.507 -10.177 1.00 89.88 654 ASP A O 1
ATOM 5345 N N . GLU A 1 655 ? 55.229 -3.608 -9.065 1.00 88.75 655 GLU A N 1
ATOM 5346 C CA . GLU A 1 655 ? 54.606 -4.041 -7.803 1.00 88.75 655 GLU A CA 1
ATOM 5347 C C . GLU A 1 655 ? 53.913 -2.880 -7.067 1.00 88.75 655 GLU A C 1
ATOM 5349 O O . GLU A 1 655 ? 52.826 -3.059 -6.518 1.00 88.75 655 GLU A O 1
ATOM 5354 N N . SER A 1 656 ? 54.482 -1.670 -7.125 1.00 84.50 656 SER A N 1
ATOM 5355 C CA . SER A 1 656 ? 53.865 -0.446 -6.595 1.00 84.50 656 SER A CA 1
ATOM 5356 C C . SER A 1 656 ? 52.557 -0.099 -7.317 1.00 84.50 656 SER A C 1
ATOM 5358 O O . SER A 1 656 ? 51.561 0.190 -6.656 1.00 84.50 656 SER A O 1
ATOM 5360 N N . LYS A 1 657 ? 52.502 -0.230 -8.654 1.00 88.38 657 LYS A N 1
ATOM 5361 C CA . LYS A 1 657 ? 51.257 -0.082 -9.437 1.00 88.38 657 LYS A CA 1
ATOM 5362 C C . LYS A 1 657 ? 50.173 -1.051 -8.981 1.00 88.38 657 LYS A C 1
ATOM 5364 O O . LYS A 1 657 ? 49.086 -0.601 -8.656 1.00 88.38 657 LYS A O 1
ATOM 5369 N N . LYS A 1 658 ? 50.483 -2.345 -8.840 1.00 90.44 658 LYS A N 1
ATOM 5370 C CA . LYS A 1 658 ? 49.530 -3.333 -8.295 1.00 90.44 658 LYS A CA 1
ATOM 5371 C C . LYS A 1 658 ? 49.114 -3.006 -6.858 1.00 90.44 658 LYS A C 1
ATOM 5373 O O . LYS A 1 658 ? 48.055 -3.428 -6.403 1.00 90.44 658 LYS A O 1
ATOM 5378 N N . GLY A 1 659 ? 49.967 -2.333 -6.086 1.00 86.38 659 GLY A N 1
ATOM 5379 C CA . GLY A 1 659 ? 49.613 -1.793 -4.772 1.00 86.38 659 GLY A CA 1
ATOM 5380 C C . GLY A 1 659 ? 48.571 -0.678 -4.880 1.00 86.38 659 GLY A C 1
ATOM 5381 O O . GLY A 1 659 ? 47.557 -0.726 -4.188 1.00 86.38 659 GLY A O 1
ATOM 5382 N N . LEU A 1 660 ? 48.802 0.275 -5.789 1.00 87.75 660 LEU A N 1
ATOM 5383 C CA . LEU A 1 660 ? 47.900 1.388 -6.075 1.00 87.75 660 LEU A CA 1
ATOM 5384 C C . LEU A 1 660 ? 46.553 0.898 -6.627 1.00 87.75 660 LEU A C 1
ATOM 5386 O O . LEU A 1 660 ? 45.532 1.222 -6.036 1.00 87.75 660 LEU A O 1
ATOM 5390 N N . GLU A 1 661 ? 46.555 0.046 -7.654 1.00 89.38 661 GLU A N 1
ATOM 5391 C CA . GLU A 1 661 ? 45.366 -0.565 -8.273 1.00 89.38 661 GLU A CA 1
ATOM 5392 C C . GLU A 1 661 ? 44.460 -1.219 -7.215 1.00 89.38 661 GLU A C 1
ATOM 5394 O O . GLU A 1 661 ? 43.284 -0.882 -7.109 1.00 89.38 661 GLU A O 1
ATOM 5399 N N . ARG A 1 662 ? 45.020 -2.059 -6.330 1.00 90.31 662 ARG A N 1
ATOM 5400 C CA . ARG A 1 662 ? 44.265 -2.676 -5.220 1.00 90.31 662 ARG A CA 1
ATOM 5401 C C . ARG A 1 662 ? 43.756 -1.665 -4.186 1.00 90.31 662 ARG A C 1
ATOM 5403 O O . ARG A 1 662 ? 42.758 -1.929 -3.519 1.00 90.31 662 ARG A O 1
ATOM 5410 N N . SER A 1 663 ? 44.437 -0.532 -4.004 1.00 82.31 663 SER A N 1
ATOM 5411 C CA . SER A 1 663 ? 43.965 0.538 -3.111 1.00 82.31 663 SER A CA 1
ATOM 5412 C C . SER A 1 663 ? 42.860 1.383 -3.754 1.00 82.31 663 SER A C 1
ATOM 5414 O O . SER A 1 663 ? 41.935 1.793 -3.060 1.00 82.31 663 SER A O 1
ATOM 5416 N N . GLU A 1 664 ? 42.889 1.564 -5.076 1.00 90.06 664 GLU A N 1
ATOM 5417 C CA . GLU A 1 664 ? 41.810 2.187 -5.846 1.00 90.06 664 GLU A CA 1
ATOM 5418 C C . GLU A 1 664 ? 40.568 1.280 -5.863 1.00 90.06 664 GLU A C 1
ATOM 5420 O O . GLU A 1 664 ? 39.472 1.756 -5.574 1.00 90.06 664 GLU A O 1
ATOM 5425 N N . GLU A 1 665 ? 40.731 -0.036 -6.060 1.00 91.62 665 GLU A N 1
ATOM 5426 C CA . GLU A 1 665 ? 39.663 -1.038 -5.889 1.00 91.62 665 GLU A CA 1
ATOM 5427 C C . GLU A 1 665 ? 39.031 -0.971 -4.485 1.00 91.62 665 GLU A C 1
ATOM 5429 O O . GLU A 1 665 ? 37.806 -0.957 -4.357 1.00 91.62 665 GLU A O 1
ATOM 5434 N N . GLN A 1 666 ? 39.843 -0.870 -3.425 1.00 89.56 666 GLN A N 1
ATOM 5435 C CA . GLN A 1 666 ? 39.348 -0.723 -2.049 1.00 89.56 666 GLN A CA 1
ATOM 5436 C C . GLN A 1 666 ? 38.610 0.601 -1.822 1.00 89.56 666 GLN A C 1
ATOM 5438 O O . GLN A 1 666 ? 37.579 0.606 -1.152 1.00 89.56 666 GLN A O 1
ATOM 5443 N N . VAL A 1 667 ? 39.086 1.716 -2.384 1.00 90.19 667 VAL A N 1
ATOM 5444 C CA . VAL A 1 667 ? 38.392 3.013 -2.301 1.00 90.19 667 VAL A CA 1
ATOM 5445 C C . VAL A 1 667 ? 37.053 2.966 -3.042 1.00 90.19 667 VAL A C 1
ATOM 5447 O O . VAL A 1 667 ? 36.052 3.432 -2.501 1.00 90.19 667 VAL A O 1
ATOM 5450 N N . VAL A 1 668 ? 36.996 2.347 -4.226 1.00 92.25 668 VAL A N 1
ATOM 5451 C CA . VAL A 1 668 ? 35.744 2.144 -4.974 1.00 92.25 668 VAL A CA 1
ATOM 5452 C C . VAL A 1 668 ? 34.773 1.252 -4.195 1.00 92.25 668 VAL A C 1
ATOM 5454 O O . VAL A 1 668 ? 33.591 1.589 -4.114 1.00 92.25 668 VAL A O 1
ATOM 5457 N N . GLN A 1 669 ? 35.249 0.175 -3.558 1.00 91.44 669 GLN A N 1
ATOM 5458 C CA . GLN A 1 669 ? 34.415 -0.672 -2.700 1.00 91.44 669 GLN A CA 1
ATOM 5459 C C . GLN A 1 669 ? 33.870 0.109 -1.495 1.00 91.44 669 GLN A C 1
ATOM 5461 O O . GLN A 1 669 ? 32.660 0.154 -1.305 1.00 91.44 669 GLN A O 1
ATOM 5466 N N . ILE A 1 670 ? 34.727 0.806 -0.740 1.00 91.62 670 ILE A N 1
ATOM 5467 C CA . ILE A 1 670 ? 34.319 1.622 0.418 1.00 91.62 670 ILE A CA 1
ATOM 5468 C C . ILE A 1 670 ? 33.319 2.712 0.005 1.00 91.62 670 ILE A C 1
ATOM 5470 O O . ILE A 1 670 ? 32.371 2.993 0.738 1.00 91.62 670 ILE A O 1
ATOM 5474 N N . GLN A 1 671 ? 33.486 3.319 -1.172 1.00 92.81 671 GLN A N 1
ATOM 5475 C CA . GLN A 1 671 ? 32.564 4.333 -1.678 1.00 92.81 671 GLN A CA 1
ATOM 5476 C C . GLN A 1 671 ? 31.234 3.729 -2.169 1.00 92.81 671 GLN A C 1
ATOM 5478 O O . GLN A 1 671 ? 30.189 4.362 -2.009 1.00 92.81 671 GLN A O 1
ATOM 5483 N N . SER A 1 672 ? 31.244 2.498 -2.691 1.00 91.88 672 SER A N 1
ATOM 5484 C CA . SER A 1 672 ? 30.032 1.714 -2.966 1.00 91.88 672 SER A CA 1
ATOM 5485 C C . SER A 1 672 ? 29.291 1.365 -1.671 1.00 91.88 672 SER A C 1
ATOM 5487 O O . SER A 1 672 ? 28.087 1.600 -1.571 1.00 91.88 672 SER A O 1
ATOM 5489 N N . ASP A 1 673 ? 30.005 0.882 -0.653 1.00 93.19 673 ASP A N 1
ATOM 5490 C CA . ASP A 1 673 ? 29.444 0.525 0.654 1.00 93.19 673 ASP A CA 1
ATOM 5491 C C . ASP A 1 673 ? 28.857 1.760 1.359 1.00 93.19 673 ASP A C 1
ATOM 5493 O O . ASP A 1 673 ? 27.738 1.720 1.868 1.00 93.19 673 ASP A O 1
ATOM 5497 N N . PHE A 1 674 ? 29.561 2.896 1.322 1.00 90.88 674 PHE A N 1
ATOM 5498 C CA . PHE A 1 674 ? 29.091 4.161 1.892 1.00 90.88 674 PHE A CA 1
ATOM 5499 C C . PHE A 1 674 ? 27.852 4.712 1.173 1.00 90.88 674 PHE A C 1
ATOM 5501 O O . PHE A 1 674 ? 26.941 5.222 1.827 1.00 90.88 674 PHE A O 1
ATOM 5508 N N . ASN A 1 675 ? 27.769 4.570 -0.155 1.00 92.94 675 ASN A N 1
ATOM 5509 C CA . ASN A 1 675 ? 26.544 4.883 -0.893 1.00 92.94 675 ASN A CA 1
ATOM 5510 C C . ASN A 1 675 ? 25.407 3.922 -0.507 1.00 92.94 675 ASN A C 1
ATOM 5512 O O . ASN A 1 675 ? 24.318 4.389 -0.200 1.00 92.94 675 ASN A O 1
ATOM 5516 N N . SER A 1 676 ? 25.661 2.613 -0.396 1.00 93.75 676 SER A N 1
ATOM 5517 C CA . SER A 1 676 ? 24.652 1.642 0.058 1.00 93.75 676 SER A CA 1
ATOM 5518 C C . SER A 1 676 ? 24.142 1.926 1.479 1.00 93.75 676 SER A C 1
ATOM 5520 O O . SER A 1 676 ? 22.972 1.667 1.767 1.00 93.75 676 SER A O 1
ATOM 5522 N N . VAL A 1 677 ? 24.994 2.452 2.368 1.00 93.31 677 VAL A N 1
ATOM 5523 C CA . VAL A 1 677 ? 24.608 2.904 3.715 1.00 93.31 677 VAL A CA 1
ATOM 5524 C C . VAL A 1 677 ? 23.797 4.201 3.656 1.00 93.31 677 VAL A C 1
ATOM 5526 O O . VAL A 1 677 ? 22.792 4.294 4.358 1.00 93.31 677 VAL A O 1
ATOM 5529 N N . ARG A 1 678 ? 24.159 5.169 2.797 1.00 92.19 678 ARG A N 1
ATOM 5530 C CA . ARG A 1 678 ? 23.334 6.370 2.567 1.00 92.19 678 ARG A CA 1
ATOM 5531 C C . ARG A 1 678 ? 21.950 5.985 2.049 1.00 92.19 678 ARG A C 1
ATOM 5533 O O . ARG A 1 678 ? 20.962 6.365 2.658 1.00 92.19 678 ARG A O 1
ATOM 5540 N N . ASP A 1 679 ? 21.874 5.163 1.007 1.00 94.50 679 ASP A N 1
ATOM 5541 C CA . ASP A 1 679 ? 20.605 4.734 0.419 1.00 94.50 679 ASP A CA 1
ATOM 5542 C C . ASP A 1 679 ? 19.738 3.955 1.430 1.00 94.50 679 ASP A C 1
ATOM 5544 O O . ASP A 1 679 ? 18.511 3.973 1.346 1.00 94.50 679 ASP A O 1
ATOM 5548 N N . ALA A 1 680 ? 20.354 3.245 2.385 1.00 94.19 680 ALA A N 1
ATOM 5549 C CA . ALA A 1 680 ? 19.647 2.584 3.482 1.00 94.19 680 ALA A CA 1
ATOM 5550 C C . ALA A 1 680 ? 19.127 3.577 4.533 1.00 94.19 680 ALA A C 1
ATOM 5552 O O . ALA A 1 680 ? 17.996 3.426 4.989 1.00 94.19 680 ALA A O 1
ATOM 5553 N N . LEU A 1 681 ? 19.913 4.603 4.872 1.00 93.75 681 LEU A N 1
ATOM 5554 C CA . LEU A 1 681 ? 19.500 5.687 5.763 1.00 93.75 681 LEU A CA 1
ATOM 5555 C C . LEU A 1 681 ? 18.374 6.528 5.143 1.00 93.75 681 LEU A C 1
ATOM 5557 O O . LEU A 1 681 ? 17.387 6.800 5.814 1.00 93.75 681 LEU A O 1
ATOM 5561 N N . ASP A 1 682 ? 18.464 6.864 3.856 1.00 93.56 682 ASP A N 1
ATOM 5562 C CA . ASP A 1 682 ? 17.433 7.625 3.141 1.00 93.56 682 ASP A CA 1
ATOM 5563 C C . ASP A 1 682 ? 16.123 6.824 3.012 1.00 93.56 682 ASP A C 1
ATOM 5565 O O . ASP A 1 682 ? 15.035 7.395 3.108 1.00 93.56 682 ASP A O 1
ATOM 5569 N N . ARG A 1 683 ? 16.200 5.488 2.880 1.00 95.25 683 ARG A N 1
ATOM 5570 C CA . ARG A 1 683 ? 15.025 4.603 3.003 1.00 95.25 683 ARG A CA 1
ATOM 5571 C C . ARG A 1 683 ? 14.438 4.613 4.416 1.00 95.25 683 ARG A C 1
ATOM 5573 O O . ARG A 1 683 ? 13.229 4.756 4.538 1.00 95.25 683 ARG A O 1
ATOM 5580 N N . ALA A 1 684 ? 15.265 4.489 5.454 1.00 94.12 684 ALA A N 1
ATOM 5581 C CA . ALA A 1 684 ? 14.807 4.457 6.845 1.00 94.12 684 ALA A CA 1
ATOM 5582 C C . ALA A 1 684 ? 14.195 5.795 7.300 1.00 94.12 684 ALA A C 1
ATOM 5584 O O . ALA A 1 684 ? 13.156 5.801 7.951 1.00 94.12 684 ALA A O 1
ATOM 5585 N N . ASN A 1 685 ? 14.788 6.926 6.902 1.00 92.12 685 ASN A N 1
ATOM 5586 C CA . ASN A 1 685 ? 14.233 8.260 7.139 1.00 92.12 685 ASN A CA 1
ATOM 5587 C C . ASN A 1 685 ? 12.867 8.407 6.458 1.00 92.12 685 ASN A C 1
ATOM 5589 O O . ASN A 1 685 ? 11.910 8.842 7.085 1.00 92.12 685 ASN A O 1
ATOM 5593 N N . LYS A 1 686 ? 12.748 7.966 5.200 1.00 93.50 686 LYS A N 1
ATOM 5594 C CA . LYS A 1 686 ? 11.475 8.001 4.477 1.00 93.50 686 LYS A CA 1
ATOM 5595 C C . LYS A 1 686 ? 10.414 7.076 5.082 1.00 93.50 686 LYS A C 1
ATOM 5597 O O . LYS A 1 686 ? 9.243 7.431 5.086 1.00 93.50 686 LYS A O 1
ATOM 5602 N N . GLU A 1 687 ? 10.796 5.897 5.566 1.00 95.56 687 GLU A N 1
ATOM 5603 C CA . GLU A 1 687 ? 9.880 5.001 6.279 1.00 95.56 687 GLU A CA 1
ATOM 5604 C C . GLU A 1 687 ? 9.416 5.626 7.603 1.00 95.56 687 GLU A C 1
ATOM 5606 O O . GLU A 1 687 ? 8.239 5.528 7.938 1.00 95.56 687 GLU A O 1
ATOM 5611 N N . LEU A 1 688 ? 10.299 6.342 8.308 1.00 93.94 688 LEU A N 1
ATOM 5612 C CA . LEU A 1 688 ? 9.953 7.116 9.500 1.00 93.94 688 LEU A CA 1
ATOM 5613 C C . LEU A 1 688 ? 9.005 8.287 9.178 1.00 93.94 688 LEU A C 1
ATOM 5615 O O . LEU A 1 688 ? 8.042 8.481 9.912 1.00 93.94 688 LEU A O 1
ATOM 5619 N N . ASP A 1 689 ? 9.221 9.011 8.075 1.00 92.69 689 ASP A N 1
ATOM 5620 C CA . ASP A 1 689 ? 8.311 10.064 7.593 1.00 92.69 689 ASP A CA 1
ATOM 5621 C C . ASP A 1 689 ? 6.934 9.487 7.205 1.00 92.69 689 ASP A C 1
ATOM 5623 O O . ASP A 1 689 ? 5.905 9.991 7.656 1.00 92.69 689 ASP A O 1
ATOM 5627 N N . GLU A 1 690 ? 6.897 8.399 6.416 1.00 93.56 690 GLU A N 1
ATOM 5628 C CA . GLU A 1 690 ? 5.654 7.707 6.031 1.00 93.56 690 GLU A CA 1
ATOM 5629 C C . GLU A 1 690 ? 4.907 7.209 7.301 1.00 93.56 690 GLU A C 1
ATOM 5631 O O . GLU A 1 690 ? 3.697 7.413 7.422 1.00 93.56 690 GLU A O 1
ATOM 5636 N N . LYS A 1 691 ? 5.617 6.689 8.317 1.00 94.38 691 LYS A N 1
ATOM 5637 C CA . LYS A 1 691 ? 5.046 6.285 9.622 1.00 94.38 691 LYS A CA 1
ATOM 5638 C C . LYS A 1 691 ? 4.607 7.456 10.506 1.00 94.38 691 LYS A C 1
ATOM 5640 O O . LYS A 1 691 ? 3.633 7.317 11.245 1.00 94.38 691 LYS A O 1
ATOM 5645 N N . PHE A 1 692 ? 5.280 8.604 10.442 1.00 89.25 692 PHE A N 1
ATOM 5646 C CA . PHE A 1 692 ? 4.856 9.810 11.154 1.00 89.25 692 PHE A CA 1
ATOM 5647 C C . PHE A 1 692 ? 3.559 10.363 10.551 1.00 89.25 692 PHE A C 1
ATOM 5649 O O . PHE A 1 692 ? 2.654 10.733 11.297 1.00 89.25 692 PHE A O 1
ATOM 5656 N N . CYS A 1 693 ? 3.406 10.347 9.222 1.00 89.88 693 CYS A N 1
ATOM 5657 C CA . CYS A 1 693 ? 2.133 10.665 8.569 1.00 89.88 693 CYS A CA 1
ATOM 5658 C C . CYS A 1 693 ? 1.006 9.715 9.010 1.00 89.88 693 CYS A C 1
ATOM 5660 O O . CYS A 1 693 ? -0.017 10.201 9.489 1.00 89.88 693 CYS A O 1
ATOM 5662 N N . GLU A 1 694 ? 1.215 8.392 8.952 1.00 92.12 694 GLU A N 1
ATOM 5663 C CA . GLU A 1 694 ? 0.236 7.398 9.435 1.00 92.12 694 GLU A CA 1
ATOM 5664 C C . GLU A 1 694 ? -0.182 7.646 10.897 1.00 92.12 694 GLU A C 1
ATOM 5666 O O . GLU A 1 694 ? -1.368 7.601 11.225 1.00 92.12 694 GLU A O 1
ATOM 5671 N N . ALA A 1 695 ? 0.773 7.942 11.787 1.00 89.00 695 ALA A N 1
ATOM 5672 C CA . ALA A 1 695 ? 0.490 8.202 13.198 1.00 89.00 695 ALA A CA 1
ATOM 5673 C C . ALA A 1 695 ? -0.373 9.461 13.408 1.00 89.00 695 ALA A C 1
ATOM 5675 O O . ALA A 1 695 ? -1.316 9.427 14.200 1.00 89.00 695 ALA A O 1
ATOM 5676 N N . ASN A 1 696 ? -0.094 10.546 12.674 1.00 89.81 696 ASN A N 1
ATOM 5677 C CA . ASN A 1 696 ? -0.903 11.768 12.724 1.00 89.81 696 ASN A CA 1
ATOM 5678 C C . ASN A 1 696 ? -2.318 11.535 12.165 1.00 89.81 696 ASN A C 1
ATOM 5680 O O . ASN A 1 696 ? -3.288 12.014 12.749 1.00 89.81 696 ASN A O 1
ATOM 5684 N N . GLU A 1 697 ? -2.464 10.787 11.065 1.00 92.19 697 GLU A N 1
ATOM 5685 C CA . GLU A 1 697 ? -3.778 10.433 10.504 1.00 92.19 697 GLU A CA 1
ATOM 5686 C C . GLU A 1 697 ? -4.619 9.631 11.512 1.00 92.19 697 GLU A C 1
ATOM 5688 O O . GLU A 1 697 ? -5.778 9.974 11.761 1.00 92.19 697 GLU A O 1
ATOM 5693 N N . ILE A 1 698 ? -4.014 8.640 12.178 1.00 92.38 698 ILE A N 1
ATOM 5694 C CA . ILE A 1 698 ? -4.659 7.854 13.241 1.00 92.38 698 ILE A CA 1
ATOM 5695 C C . ILE A 1 698 ? -5.030 8.730 14.450 1.00 92.38 698 ILE A C 1
ATOM 5697 O O . ILE A 1 698 ? -6.105 8.542 15.024 1.00 92.38 698 ILE A O 1
ATOM 5701 N N . GLU A 1 699 ? -4.198 9.701 14.845 1.00 91.81 699 GLU A N 1
ATOM 5702 C CA . GLU A 1 699 ? -4.532 10.624 15.940 1.00 91.81 699 GLU A CA 1
ATOM 5703 C C . GLU A 1 699 ? -5.703 11.555 15.576 1.00 91.81 699 GLU A C 1
ATOM 5705 O O . GLU A 1 699 ? -6.623 11.721 16.385 1.00 91.81 699 GLU A O 1
ATOM 5710 N N . PHE A 1 700 ? -5.746 12.088 14.348 1.00 91.31 700 PHE A N 1
ATOM 5711 C CA . PHE A 1 700 ? -6.888 12.871 13.865 1.00 91.31 700 PHE A CA 1
ATOM 5712 C C . PHE A 1 700 ? -8.181 12.044 13.825 1.00 91.31 700 PHE A C 1
ATOM 5714 O O . PHE A 1 700 ? -9.217 12.513 14.310 1.00 91.31 700 PHE A O 1
ATOM 5721 N N . GLU A 1 701 ? -8.144 10.806 13.317 1.00 94.31 701 GLU A N 1
ATOM 5722 C CA . GLU A 1 701 ? -9.304 9.908 13.362 1.00 94.31 701 GLU A CA 1
ATOM 5723 C C . GLU A 1 701 ? -9.744 9.625 14.803 1.00 94.31 701 GLU A C 1
ATOM 5725 O O . GLU A 1 701 ? -10.929 9.737 15.127 1.00 94.31 701 GLU A O 1
ATOM 5730 N N . LEU A 1 702 ? -8.807 9.309 15.701 1.00 92.31 702 LEU A N 1
ATOM 5731 C CA . LEU A 1 702 ? -9.097 9.032 17.107 1.00 92.31 702 LEU A CA 1
ATOM 5732 C C . LEU A 1 702 ? -9.711 10.253 17.810 1.00 92.31 702 LEU A C 1
ATOM 5734 O O . LEU A 1 702 ? -10.637 10.097 18.612 1.00 92.31 702 LEU A O 1
ATOM 5738 N N . GLN A 1 703 ? -9.270 11.471 17.482 1.00 91.81 703 GLN A N 1
ATOM 5739 C CA . GLN A 1 703 ? -9.856 12.706 18.002 1.00 91.81 703 GLN A CA 1
ATOM 5740 C C . GLN A 1 703 ? -11.287 12.938 17.479 1.00 91.81 703 GLN A C 1
ATOM 5742 O O . GLN A 1 703 ? -12.159 13.346 18.255 1.00 91.81 703 GLN A O 1
ATOM 5747 N N . ILE A 1 704 ? -11.566 12.618 16.208 1.00 92.00 704 ILE A N 1
ATOM 5748 C CA . ILE A 1 704 ? -12.923 12.642 15.634 1.00 92.00 704 ILE A CA 1
ATOM 5749 C C . ILE A 1 704 ? -13.823 11.623 16.348 1.00 92.00 704 ILE A C 1
ATOM 5751 O O . ILE A 1 704 ? -14.883 11.993 16.862 1.00 92.00 704 ILE A O 1
ATOM 5755 N N . TRP A 1 705 ? -13.386 10.364 16.465 1.00 90.25 705 TRP A N 1
ATOM 5756 C CA . TRP A 1 705 ? -14.134 9.305 17.151 1.00 90.25 705 TRP A CA 1
ATOM 5757 C C . TRP A 1 705 ? -14.406 9.638 18.620 1.00 90.25 705 TRP A C 1
ATOM 5759 O O . TRP A 1 705 ? -15.520 9.424 19.106 1.00 90.25 705 TRP A O 1
ATOM 5769 N N . LYS A 1 706 ? -13.429 10.224 19.319 1.00 93.06 706 LYS A N 1
ATOM 5770 C CA . LYS A 1 706 ? -13.582 10.703 20.697 1.00 93.06 706 LYS A CA 1
ATOM 5771 C C . LYS A 1 706 ? -14.634 11.810 20.799 1.00 93.06 706 LYS A C 1
ATOM 5773 O O . LYS A 1 706 ? -15.523 11.718 21.644 1.00 93.06 706 LYS A O 1
ATOM 5778 N N . SER A 1 707 ? -14.604 12.801 19.905 1.00 90.56 707 SER A N 1
ATOM 5779 C CA . SER A 1 707 ? -15.610 13.873 19.869 1.00 90.56 707 SER A CA 1
ATOM 5780 C C . SER A 1 707 ? -17.024 13.331 19.605 1.00 90.56 707 SER A C 1
ATOM 5782 O O . SER A 1 707 ? -17.979 13.702 20.294 1.00 90.56 707 SER A O 1
ATOM 5784 N N . MET A 1 708 ? -17.161 12.375 18.678 1.00 89.62 708 MET A N 1
ATOM 5785 C CA . MET A 1 708 ? -18.429 11.685 18.413 1.00 89.62 708 MET A CA 1
ATOM 5786 C C . MET A 1 708 ? -18.921 10.888 19.632 1.00 89.62 708 MET A C 1
ATOM 5788 O O . MET A 1 708 ? -20.111 10.934 19.954 1.00 89.62 708 MET A O 1
ATOM 5792 N N . ALA A 1 709 ? -18.028 10.195 20.344 1.00 88.44 709 ALA A N 1
ATOM 5793 C CA . ALA A 1 709 ? -18.363 9.453 21.560 1.00 88.44 709 ALA A CA 1
ATOM 5794 C C . ALA A 1 709 ? -18.827 10.383 22.697 1.00 88.44 709 ALA A C 1
ATOM 5796 O O . ALA A 1 709 ? -19.866 10.129 23.309 1.00 88.44 709 ALA A O 1
ATOM 5797 N N . GLU A 1 710 ? -18.126 11.495 22.934 1.00 93.50 710 GLU A N 1
ATOM 5798 C CA . GLU A 1 710 ? -18.508 12.524 23.914 1.00 93.50 710 GLU A CA 1
ATOM 5799 C C . GLU A 1 710 ? -19.872 13.158 23.571 1.00 93.50 710 GLU A C 1
ATOM 5801 O O . GLU A 1 710 ? -20.723 13.352 24.448 1.00 93.50 710 GLU A O 1
ATOM 5806 N N . GLN A 1 711 ? -20.145 13.415 22.286 1.00 91.50 711 GLN A N 1
ATOM 5807 C CA . GLN A 1 711 ? -21.442 13.920 21.827 1.00 91.50 711 GLN A CA 1
ATOM 5808 C C . GLN A 1 711 ? -22.573 12.894 22.023 1.00 91.50 711 GLN A C 1
ATOM 5810 O O . GLN A 1 711 ? -23.665 13.256 22.478 1.00 91.50 711 GLN A O 1
ATOM 5815 N N . LEU A 1 712 ? -22.327 11.615 21.725 1.00 90.06 712 LEU A N 1
ATOM 5816 C CA . LEU A 1 712 ? -23.278 10.526 21.966 1.00 90.06 712 LEU A CA 1
ATOM 5817 C C . LEU A 1 712 ? -23.559 10.340 23.462 1.00 90.06 712 LEU A C 1
ATOM 5819 O O . LEU A 1 712 ? -24.721 10.197 23.848 1.00 90.06 712 LEU A O 1
ATOM 5823 N N . GLU A 1 713 ? -22.539 10.416 24.317 1.00 93.69 713 GLU A N 1
ATOM 5824 C CA . GLU A 1 713 ? -22.694 10.304 25.768 1.00 93.69 713 GLU A CA 1
ATOM 5825 C C . GLU A 1 713 ? -23.503 11.481 26.346 1.00 93.69 713 GLU A C 1
ATOM 5827 O O . GLU A 1 713 ? -24.436 11.274 27.127 1.00 93.69 713 GLU A O 1
ATOM 5832 N N . MET A 1 714 ? -23.247 12.715 25.890 1.00 91.31 714 MET A N 1
ATOM 5833 C CA . MET A 1 714 ? -24.073 13.882 26.226 1.00 91.31 714 MET A CA 1
ATOM 5834 C C . MET A 1 714 ? -25.533 13.725 25.774 1.00 91.31 714 MET A C 1
ATOM 5836 O O . MET A 1 714 ? -26.454 14.122 26.496 1.00 91.31 714 MET A O 1
ATOM 5840 N N . ASN A 1 715 ? -25.771 13.140 24.599 1.00 88.62 715 ASN A N 1
ATOM 5841 C CA . ASN A 1 715 ? -27.120 12.896 24.088 1.00 88.62 715 ASN A CA 1
ATOM 5842 C C . ASN A 1 715 ? -27.849 11.793 24.874 1.00 88.62 715 ASN A C 1
ATOM 5844 O O . ASN A 1 715 ? -29.030 11.953 25.191 1.00 88.62 715 ASN A O 1
ATOM 5848 N N . LEU A 1 716 ? -27.149 10.728 25.277 1.00 91.44 716 LEU A N 1
ATOM 5849 C CA . LEU A 1 716 ? -27.675 9.694 26.175 1.00 91.44 716 LEU A CA 1
ATOM 5850 C C . LEU A 1 716 ? -28.016 10.271 27.556 1.00 91.44 716 LEU A C 1
ATOM 5852 O O . LEU A 1 716 ? -29.127 10.057 28.044 1.00 91.44 716 LEU A O 1
ATOM 5856 N N . LYS A 1 717 ? -27.121 11.074 28.150 1.00 93.25 717 LYS A N 1
ATOM 5857 C CA . LYS A 1 717 ? -27.358 11.785 29.420 1.00 93.25 717 LYS A CA 1
ATOM 5858 C C . LYS A 1 717 ? -28.611 12.668 29.348 1.00 93.25 717 LYS A C 1
ATOM 5860 O O . LYS A 1 717 ? -29.462 12.580 30.234 1.00 93.25 717 LYS A O 1
ATOM 5865 N N . ARG A 1 718 ? -28.788 13.443 28.267 1.00 91.56 718 ARG A N 1
ATOM 5866 C CA . ARG A 1 718 ? -30.009 14.243 28.030 1.00 91.56 718 ARG A CA 1
ATOM 5867 C C . ARG A 1 718 ? -31.260 13.379 27.854 1.00 91.56 718 ARG A C 1
ATOM 5869 O O . ARG A 1 718 ? -32.286 13.695 28.449 1.00 91.56 718 ARG A O 1
ATOM 5876 N N . ASN A 1 719 ? -31.197 12.275 27.105 1.00 88.62 719 ASN A N 1
ATOM 5877 C CA . ASN A 1 719 ? -32.352 11.385 26.926 1.00 88.62 719 ASN A CA 1
ATOM 5878 C C . ASN A 1 719 ? -32.780 10.731 28.253 1.00 88.62 719 ASN A C 1
ATOM 5880 O O . ASN A 1 719 ? -33.967 10.693 28.564 1.00 88.62 719 ASN A O 1
ATOM 5884 N N . LEU A 1 720 ? -31.820 10.282 29.070 1.00 92.25 720 LEU A N 1
ATOM 5885 C CA . LEU A 1 720 ? -32.060 9.720 30.405 1.00 92.25 720 LEU A CA 1
ATOM 5886 C C . LEU A 1 720 ? -32.544 10.761 31.426 1.00 92.25 720 LEU A C 1
ATOM 5888 O O . LEU A 1 720 ? -33.191 10.397 32.408 1.00 92.25 720 LEU A O 1
ATOM 5892 N N . GLN A 1 721 ? -32.233 12.044 31.238 1.00 93.62 721 GLN A N 1
ATOM 5893 C CA . GLN A 1 721 ? -32.843 13.125 32.014 1.00 93.62 721 GLN A CA 1
ATOM 5894 C C . GLN A 1 721 ? -34.300 13.350 31.584 1.00 93.62 721 GLN A C 1
ATOM 5896 O O . GLN A 1 721 ? -35.187 13.246 32.425 1.00 93.62 721 GLN A O 1
ATOM 5901 N N . MET A 1 722 ? -34.563 13.538 30.285 1.00 91.12 722 MET A N 1
ATOM 5902 C CA . MET A 1 722 ? -35.924 13.747 29.769 1.00 91.12 722 MET A CA 1
ATOM 5903 C C . MET A 1 722 ? -36.875 12.589 30.107 1.00 91.12 722 MET A C 1
ATOM 5905 O O . MET A 1 722 ? -38.041 12.828 30.407 1.00 91.12 722 MET A O 1
ATOM 5909 N N . ARG A 1 723 ? -36.396 11.334 30.108 1.00 88.75 723 ARG A N 1
ATOM 5910 C CA . ARG A 1 723 ? -37.197 10.184 30.573 1.00 88.75 723 ARG A CA 1
ATOM 5911 C C . ARG A 1 723 ? -37.601 10.321 32.037 1.00 88.75 723 ARG A C 1
ATOM 5913 O O . ARG A 1 723 ? -38.780 10.191 32.327 1.00 88.75 723 ARG A O 1
ATOM 5920 N N . ARG A 1 724 ? -36.663 10.657 32.930 1.00 91.94 724 ARG A N 1
ATOM 5921 C CA . ARG A 1 724 ? -36.954 10.859 34.361 1.00 91.94 724 ARG A CA 1
ATOM 5922 C C . ARG A 1 724 ? -37.891 12.040 34.610 1.00 91.94 724 ARG A C 1
ATOM 5924 O O . ARG A 1 724 ? -38.739 11.954 35.488 1.00 91.94 724 ARG A O 1
ATOM 5931 N N . GLU A 1 725 ? -37.778 13.113 33.829 1.00 90.75 725 GLU A N 1
ATOM 5932 C CA . GLU A 1 725 ? -38.700 14.257 33.884 1.00 90.75 725 GLU A CA 1
ATOM 5933 C C . GLU A 1 725 ? -40.127 13.853 33.452 1.00 90.75 725 GLU A C 1
ATOM 5935 O O . GLU A 1 725 ? -41.103 14.206 34.118 1.00 90.75 725 GLU A O 1
ATOM 5940 N N . VAL A 1 726 ? -40.262 13.046 32.391 1.00 89.19 726 VAL A N 1
ATOM 5941 C CA . VAL A 1 726 ? -41.552 12.485 31.932 1.00 89.19 726 VAL A CA 1
ATOM 5942 C C . VAL A 1 726 ? -42.121 11.459 32.920 1.00 89.19 726 VAL A C 1
ATOM 5944 O O . VAL A 1 726 ? -43.311 11.501 33.214 1.00 89.19 726 VAL A O 1
ATOM 5947 N N . GLU A 1 727 ? -41.294 10.572 33.474 1.00 91.31 727 GLU A N 1
ATOM 5948 C CA . GLU A 1 727 ? -41.684 9.597 34.501 1.00 91.31 727 GLU A CA 1
ATOM 5949 C C . GLU A 1 727 ? -42.193 10.310 35.762 1.00 91.31 727 GLU A C 1
ATOM 5951 O O . GLU A 1 727 ? -43.296 10.019 36.219 1.00 91.31 727 GLU A O 1
ATOM 5956 N N . ALA A 1 728 ? -41.462 11.309 36.270 1.00 89.38 728 ALA A N 1
ATOM 5957 C CA . ALA A 1 728 ? -41.911 12.148 37.383 1.00 89.38 728 ALA A CA 1
ATOM 5958 C C . ALA A 1 728 ? -43.234 12.877 37.086 1.00 89.38 728 ALA A C 1
ATOM 5960 O O . ALA A 1 728 ? -44.123 12.902 37.937 1.00 89.38 728 ALA A O 1
ATOM 5961 N N . SER A 1 729 ? -43.407 13.406 35.869 1.00 89.44 729 SER A N 1
ATOM 5962 C CA . SER A 1 729 ? -44.664 14.046 35.455 1.00 89.44 729 SER A CA 1
ATOM 5963 C C . SER A 1 729 ? -45.836 13.055 35.438 1.00 89.44 729 SER A C 1
ATOM 5965 O O . SER A 1 729 ? -46.931 13.381 35.894 1.00 89.44 729 SER A O 1
ATOM 5967 N N . LEU A 1 730 ? -45.610 11.825 34.964 1.00 90.25 730 LEU A N 1
ATOM 5968 C CA . LEU A 1 730 ? -46.623 10.768 34.946 1.00 90.25 730 LEU A CA 1
ATOM 5969 C C . LEU A 1 730 ? -46.980 10.281 36.357 1.00 90.25 730 LEU A C 1
ATOM 5971 O O . LEU A 1 730 ? -48.153 10.016 36.623 1.00 90.25 730 LEU A O 1
ATOM 5975 N N . PHE A 1 731 ? -46.012 10.201 37.277 1.00 88.06 731 PHE A N 1
ATOM 5976 C CA . PHE A 1 731 ? -46.291 9.894 38.683 1.00 88.06 731 PHE A CA 1
ATOM 5977 C C . PHE A 1 731 ? -47.157 10.982 39.331 1.00 88.06 731 PHE A C 1
ATOM 5979 O O . PHE A 1 731 ? -48.187 10.650 39.914 1.00 88.06 731 PHE A O 1
ATOM 5986 N N . ALA A 1 732 ? -46.820 12.264 39.146 1.00 88.75 732 ALA A N 1
ATOM 5987 C CA . ALA A 1 732 ? -47.625 13.381 39.648 1.00 88.75 732 ALA A CA 1
ATOM 5988 C C . ALA A 1 732 ? -49.047 13.400 39.046 1.00 88.75 732 ALA A C 1
ATOM 5990 O O . ALA A 1 732 ? -50.028 13.586 39.766 1.00 88.75 732 ALA A O 1
ATOM 5991 N N . GLN A 1 733 ? -49.189 13.132 37.742 1.00 87.38 733 GLN A N 1
ATOM 5992 C CA . GLN A 1 733 ? -50.503 12.997 37.101 1.00 87.38 733 GLN A CA 1
ATOM 5993 C C . GLN A 1 733 ? -51.315 11.832 37.695 1.00 87.38 733 GLN A C 1
ATOM 5995 O O . GLN A 1 733 ? -52.510 11.981 37.952 1.00 87.38 733 GLN A O 1
ATOM 6000 N N . THR A 1 734 ? -50.668 10.690 37.945 1.00 88.38 734 THR A N 1
ATOM 6001 C CA . THR A 1 734 ? -51.307 9.505 38.542 1.00 88.38 734 THR A CA 1
ATOM 6002 C C . THR A 1 734 ? -51.756 9.777 39.980 1.00 88.38 734 THR A C 1
ATOM 6004 O O . THR A 1 734 ? -52.838 9.351 40.373 1.00 88.38 734 THR A O 1
ATOM 6007 N N . GLU A 1 735 ? -50.965 10.516 40.762 1.00 88.44 735 GLU A N 1
ATOM 6008 C CA . GLU A 1 735 ? -51.315 10.940 42.121 1.00 88.44 735 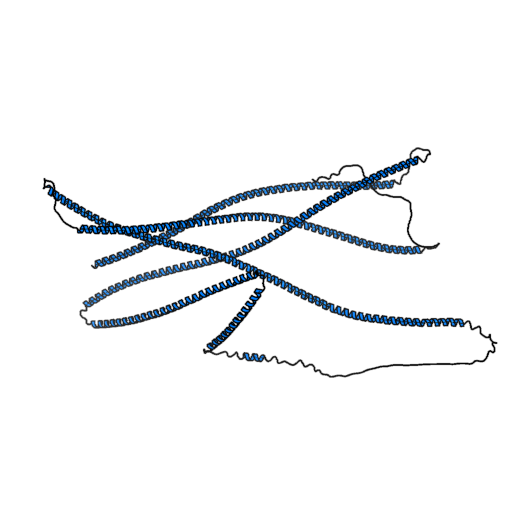GLU A CA 1
ATOM 6009 C C . GLU A 1 735 ? -52.542 11.867 42.131 1.00 88.44 735 GLU A C 1
ATOM 6011 O O . GLU A 1 735 ? -53.482 11.638 42.895 1.00 88.44 735 GLU A O 1
ATOM 6016 N N . VAL A 1 736 ? -52.599 12.849 41.223 1.00 88.88 736 VAL A N 1
ATOM 6017 C CA . VAL A 1 736 ? -53.775 13.721 41.049 1.00 88.88 736 VAL A CA 1
ATOM 6018 C C . VAL A 1 736 ? -55.019 12.919 40.650 1.00 88.88 736 VAL A C 1
ATOM 6020 O O . VAL A 1 736 ? -56.086 13.133 41.224 1.00 88.88 736 VAL A O 1
ATOM 6023 N N . GLU A 1 737 ? -54.908 11.960 39.725 1.00 84.19 737 GLU A N 1
ATOM 6024 C CA . GLU A 1 737 ? -56.038 11.100 39.338 1.00 84.19 737 GLU A CA 1
ATOM 6025 C C . GLU A 1 737 ? -56.520 10.213 40.503 1.00 84.19 737 GLU A C 1
ATOM 6027 O O . GLU A 1 737 ? -57.727 10.031 40.696 1.00 84.19 737 GLU A O 1
ATOM 6032 N N . LEU A 1 738 ? -55.600 9.703 41.329 1.00 88.94 738 LEU A N 1
ATOM 6033 C CA . LEU A 1 738 ? -55.919 8.907 42.516 1.00 88.94 738 LEU A CA 1
ATOM 6034 C C . LEU A 1 738 ? -56.631 9.763 43.581 1.00 88.94 738 LEU A C 1
ATOM 6036 O O . LEU A 1 738 ? -57.656 9.338 44.119 1.00 88.94 738 LEU A O 1
ATOM 6040 N N . ASN A 1 739 ? -56.163 10.990 43.816 1.00 87.94 739 ASN A N 1
ATOM 6041 C CA . ASN A 1 739 ? -56.787 11.945 44.736 1.00 87.94 739 ASN A CA 1
ATOM 6042 C C . ASN A 1 739 ? -58.197 12.355 44.269 1.00 87.94 739 ASN A C 1
ATOM 6044 O O . ASN A 1 739 ? -59.150 12.246 45.041 1.00 87.94 739 ASN A O 1
ATOM 6048 N N . LEU A 1 740 ? -58.371 12.706 42.989 1.00 89.88 740 LEU A N 1
ATOM 6049 C CA . LEU A 1 740 ? -59.688 13.001 42.398 1.00 89.88 740 LEU A CA 1
ATOM 6050 C C . LEU A 1 740 ? -60.648 11.804 42.486 1.00 89.88 740 LEU A C 1
ATOM 6052 O O . LEU A 1 740 ? -61.854 11.971 42.681 1.00 89.88 740 LEU A O 1
ATOM 6056 N N . LYS A 1 741 ? -60.131 10.575 42.370 1.00 89.94 741 LYS A N 1
ATOM 6057 C CA . LYS A 1 741 ? -60.919 9.349 42.538 1.00 89.94 741 LYS A CA 1
ATOM 6058 C C . LYS A 1 741 ? -61.367 9.137 43.989 1.00 89.94 741 LYS A C 1
ATOM 6060 O O . LYS A 1 741 ? -62.497 8.697 44.192 1.00 89.94 741 LYS A O 1
ATOM 6065 N N . GLN A 1 742 ? -60.532 9.469 44.978 1.00 88.38 742 GLN A N 1
ATOM 6066 C CA . GLN A 1 742 ? -60.917 9.444 46.396 1.00 88.38 742 GLN A CA 1
ATOM 6067 C C . GLN A 1 742 ? -61.949 10.531 46.726 1.00 88.38 742 GLN A C 1
ATOM 6069 O O . GLN A 1 742 ? -62.963 10.233 47.355 1.00 88.38 742 GLN A O 1
ATOM 6074 N N . GLU A 1 743 ? -61.748 11.764 46.251 1.00 87.75 743 GLU A N 1
ATOM 6075 C CA . GLU A 1 743 ? -62.699 12.867 46.444 1.00 87.75 743 GLU A CA 1
ATOM 6076 C C . GLU A 1 743 ? -64.068 12.536 45.833 1.00 87.75 743 GLU A C 1
ATOM 6078 O O . GLU A 1 743 ? -65.096 12.673 46.495 1.00 87.75 743 GLU A O 1
ATOM 6083 N N . LYS A 1 744 ? -64.091 12.001 44.607 1.00 89.94 744 LYS A N 1
ATOM 6084 C CA . LYS A 1 744 ? -65.321 11.550 43.941 1.00 89.94 744 LYS A CA 1
ATOM 6085 C C . LYS A 1 744 ? -66.059 10.457 44.721 1.00 89.94 744 LYS A C 1
ATOM 6087 O O . LYS A 1 744 ? -67.288 10.437 44.712 1.00 89.94 744 LYS A O 1
ATOM 6092 N N . GLU A 1 745 ? -65.337 9.561 45.391 1.00 90.69 745 GLU A N 1
ATOM 6093 C CA . GLU A 1 745 ? -65.938 8.513 46.222 1.00 90.69 745 GLU A CA 1
ATOM 6094 C C . GLU A 1 745 ? -66.490 9.077 47.542 1.00 90.69 745 GLU A C 1
ATOM 6096 O O . GLU A 1 745 ? -67.598 8.728 47.943 1.00 90.69 745 GLU A O 1
ATOM 6101 N N . CYS A 1 746 ? -65.783 10.025 48.164 1.00 89.00 746 CYS A N 1
ATOM 6102 C CA . CYS A 1 746 ? -66.269 10.774 49.326 1.00 89.00 746 CYS A CA 1
ATOM 6103 C C . CYS A 1 746 ? -67.556 11.558 48.995 1.00 89.00 746 CYS A C 1
ATOM 6105 O O . CYS A 1 746 ? -68.560 11.451 49.700 1.00 89.00 746 CYS A O 1
ATOM 6107 N N . LEU A 1 747 ? -67.577 12.269 47.862 1.00 90.25 747 LEU A N 1
ATOM 6108 C CA . LEU A 1 747 ? -68.763 12.975 47.369 1.00 90.25 747 LEU A CA 1
ATOM 6109 C C . LEU A 1 747 ? -69.930 12.021 47.068 1.00 90.25 747 LEU A C 1
ATOM 6111 O O . LEU A 1 747 ? -71.076 12.373 47.345 1.00 90.25 747 LEU A O 1
ATOM 6115 N N . ARG A 1 748 ? -69.661 10.805 46.563 1.00 90.88 748 ARG A N 1
ATOM 6116 C CA . ARG A 1 748 ? -70.690 9.765 46.382 1.00 90.88 748 ARG A CA 1
ATOM 6117 C C . ARG A 1 748 ? -71.307 9.355 47.720 1.00 90.88 748 ARG A C 1
ATOM 6119 O O . ARG A 1 748 ? -72.527 9.320 47.823 1.00 90.88 748 ARG A O 1
ATOM 6126 N N . GLN A 1 749 ? -70.486 9.090 48.738 1.00 88.25 749 GLN A N 1
ATOM 6127 C CA . GLN A 1 749 ? -70.955 8.697 50.074 1.00 88.25 749 GLN A CA 1
ATOM 6128 C C . GLN A 1 749 ? -71.792 9.802 50.733 1.00 88.25 749 GLN A C 1
ATOM 6130 O O . GLN A 1 749 ? -72.859 9.520 51.276 1.00 88.25 749 GLN A O 1
ATOM 6135 N N . ILE A 1 750 ? -71.354 11.062 50.622 1.00 89.75 750 ILE A N 1
ATOM 6136 C CA . ILE A 1 750 ? -72.115 12.225 51.100 1.00 89.75 750 ILE A CA 1
ATOM 6137 C C . ILE A 1 750 ? -73.469 12.310 50.387 1.00 89.75 750 ILE A C 1
ATOM 6139 O O . ILE A 1 750 ? -74.485 12.532 51.042 1.00 89.75 750 ILE A O 1
ATOM 6143 N N . LEU A 1 751 ? -73.508 12.125 49.064 1.00 85.12 751 LEU A N 1
ATOM 6144 C CA . LEU A 1 751 ? -74.750 12.186 48.290 1.00 85.12 751 LEU A CA 1
ATOM 6145 C C . LEU A 1 751 ? -75.704 11.034 48.650 1.00 85.12 751 LEU A C 1
ATOM 6147 O O . LEU A 1 751 ? -76.879 11.282 48.889 1.00 85.12 751 LEU A O 1
ATOM 6151 N N . GLU A 1 752 ? -75.193 9.815 48.834 1.00 89.94 752 GLU A N 1
ATOM 6152 C CA . GLU A 1 752 ? -75.981 8.661 49.288 1.00 89.94 752 GLU A CA 1
ATOM 6153 C C . GLU A 1 752 ? -76.541 8.850 50.718 1.00 89.94 752 GLU A C 1
ATOM 6155 O O . GLU A 1 752 ? -77.630 8.369 51.035 1.00 89.94 752 GLU A O 1
ATOM 6160 N N . GLU A 1 753 ? -75.840 9.578 51.598 1.00 88.81 753 GLU A N 1
ATOM 6161 C CA . GLU A 1 753 ? -76.375 9.992 52.906 1.00 88.81 753 GLU A CA 1
ATOM 6162 C C . GLU A 1 753 ? -77.463 11.074 52.768 1.00 88.81 753 GLU A C 1
ATOM 6164 O O . GLU A 1 753 ? -78.459 11.049 53.498 1.00 88.81 753 GLU A O 1
ATOM 6169 N N . LYS A 1 754 ? -77.316 12.015 51.821 1.00 86.31 754 LYS A N 1
ATOM 6170 C CA . LYS A 1 754 ? -78.364 13.005 51.516 1.00 86.31 754 LYS A CA 1
ATOM 6171 C C . LYS A 1 754 ? -79.617 12.335 50.965 1.00 86.31 754 LYS A C 1
ATOM 6173 O O . LYS A 1 754 ? -80.694 12.674 51.444 1.00 86.31 754 LYS A O 1
ATOM 6178 N N . ASP A 1 755 ? -79.485 11.372 50.058 1.00 88.50 755 ASP A N 1
ATOM 6179 C CA . ASP A 1 755 ? -80.616 10.638 49.484 1.00 88.50 755 ASP A CA 1
ATOM 6180 C C . ASP A 1 755 ? -81.368 9.854 50.569 1.00 88.50 755 ASP A C 1
ATOM 6182 O O . ASP A 1 755 ? -82.558 10.079 50.760 1.00 88.50 755 ASP A O 1
ATOM 6186 N N . LYS A 1 756 ? -80.672 9.084 51.421 1.00 89.94 756 LYS A N 1
ATOM 6187 C CA . LYS A 1 756 ? -81.291 8.408 52.588 1.00 89.94 756 LYS A CA 1
ATOM 6188 C C . LYS A 1 756 ? -82.001 9.375 53.543 1.00 89.94 756 LYS A C 1
ATOM 6190 O O . LYS A 1 756 ? -82.975 9.013 54.205 1.00 89.94 756 LYS A O 1
ATOM 6195 N N . ARG A 1 757 ? -81.510 10.614 53.652 1.00 88.06 757 ARG A N 1
ATOM 6196 C CA . ARG A 1 757 ? -82.132 11.667 54.467 1.00 88.06 757 ARG A CA 1
ATOM 6197 C C . ARG A 1 757 ? -83.322 12.321 53.763 1.00 88.06 757 ARG A C 1
ATOM 6199 O O . ARG A 1 757 ? -84.259 12.720 54.448 1.00 88.06 757 ARG A O 1
ATOM 6206 N N . ILE A 1 758 ? -83.310 12.396 52.434 1.00 88.75 758 ILE A N 1
ATOM 6207 C CA . ILE A 1 758 ? -84.452 12.790 51.604 1.00 88.75 758 ILE A CA 1
ATOM 6208 C C . ILE A 1 758 ? -85.544 11.719 51.688 1.00 88.75 758 ILE A C 1
ATOM 6210 O O . ILE A 1 758 ? -86.680 12.084 51.957 1.00 88.75 758 ILE A O 1
ATOM 6214 N N . ASP A 1 759 ? -85.217 10.430 51.571 1.00 88.94 759 ASP A N 1
ATOM 6215 C CA . ASP A 1 759 ? -86.165 9.315 51.716 1.00 88.94 759 ASP A CA 1
ATOM 6216 C C . ASP A 1 759 ? -86.862 9.346 53.085 1.00 88.94 759 ASP A C 1
ATOM 6218 O O . ASP A 1 759 ? -88.086 9.275 53.173 1.00 88.94 759 ASP A O 1
ATOM 6222 N N . ASN A 1 760 ? -86.096 9.547 54.163 1.00 87.62 760 ASN A N 1
ATOM 6223 C CA . ASN A 1 760 ? -86.629 9.696 55.520 1.00 87.62 760 ASN A CA 1
ATOM 6224 C C . ASN A 1 760 ? -87.550 10.930 55.644 1.00 87.62 760 ASN A C 1
ATOM 6226 O O . ASN A 1 760 ? -88.635 10.845 56.214 1.00 87.62 760 ASN A O 1
ATOM 6230 N N . LEU A 1 761 ? -87.172 12.071 55.054 1.00 86.06 761 LEU A N 1
ATOM 6231 C CA . LEU A 1 761 ? -88.027 13.265 55.019 1.00 86.06 761 LEU A CA 1
ATOM 6232 C C . LEU A 1 761 ? -89.275 13.081 54.137 1.00 86.06 761 LEU A C 1
ATOM 6234 O O . LEU A 1 761 ? -90.322 13.631 54.466 1.00 86.06 761 LEU A O 1
ATOM 6238 N N . GLN A 1 762 ? -89.204 12.298 53.057 1.00 82.88 762 GLN A N 1
ATOM 6239 C CA . GLN A 1 762 ? -90.364 11.930 52.241 1.00 82.88 762 GLN A CA 1
ATOM 6240 C C . GLN A 1 762 ? -91.300 10.987 53.004 1.00 82.88 762 GLN A C 1
ATOM 6242 O O . GLN A 1 762 ? -92.510 11.192 52.969 1.00 82.88 762 GLN A O 1
ATOM 6247 N N . GLN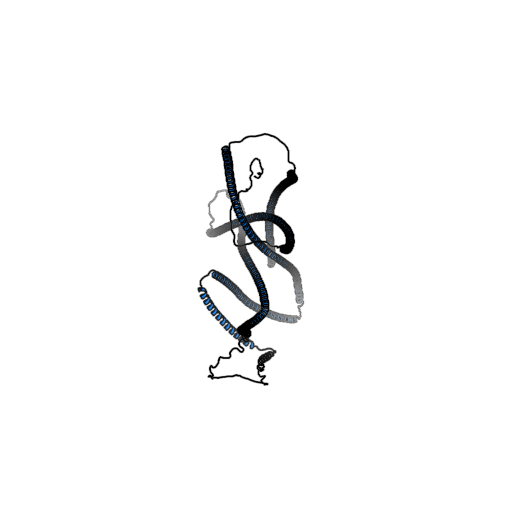 A 1 763 ? -90.767 10.015 53.749 1.00 83.25 763 GLN A N 1
ATOM 6248 C CA . GLN A 1 763 ? -91.566 9.156 54.623 1.00 83.25 763 GLN A CA 1
ATOM 6249 C C . GLN A 1 763 ? -92.261 9.979 55.719 1.00 83.25 763 GLN A C 1
ATOM 6251 O O . GLN A 1 763 ? -93.473 9.868 55.883 1.00 83.25 763 GLN A O 1
ATOM 6256 N N . GLN A 1 764 ? -91.540 10.881 56.394 1.00 81.94 764 GLN A N 1
ATOM 6257 C CA . GLN A 1 764 ? -92.139 11.817 57.354 1.00 81.94 764 GLN A CA 1
ATOM 6258 C C . GLN A 1 764 ? -93.195 12.719 56.696 1.00 81.94 764 GLN A C 1
ATOM 6260 O O . GLN A 1 764 ? -94.224 12.999 57.304 1.00 81.94 764 GLN A O 1
ATOM 6265 N N . LEU A 1 765 ? -92.996 13.147 55.444 1.00 79.31 765 LEU A N 1
ATOM 6266 C CA . LEU A 1 765 ? -93.992 13.920 54.697 1.00 79.31 765 LEU A CA 1
ATOM 6267 C C . LEU A 1 765 ? -95.240 13.086 54.357 1.00 79.31 765 LEU A C 1
ATOM 6269 O O . LEU A 1 765 ? -96.341 13.632 54.365 1.00 79.31 765 LEU A O 1
ATOM 6273 N N . VAL A 1 766 ? -95.099 11.781 54.100 1.00 79.69 766 VAL A N 1
ATOM 6274 C CA . VAL A 1 766 ? -96.228 10.848 53.939 1.00 79.69 766 VAL A CA 1
ATOM 6275 C C . VAL A 1 766 ? -96.960 10.656 55.266 1.00 79.69 766 VAL A C 1
ATOM 6277 O O . VAL A 1 766 ? -98.175 10.816 55.292 1.00 79.69 766 VAL A O 1
ATOM 6280 N N . GLU A 1 767 ? -96.259 10.435 56.379 1.00 76.75 767 GLU A N 1
ATOM 6281 C CA . GLU A 1 767 ? -96.859 10.330 57.721 1.00 76.75 767 GLU A CA 1
ATOM 6282 C C . GLU A 1 767 ? -97.586 11.634 58.129 1.00 76.75 767 GLU A C 1
ATOM 6284 O O . GLU A 1 767 ? -98.699 11.607 58.666 1.00 76.75 767 GLU A O 1
ATOM 6289 N N . VAL A 1 768 ? -97.022 12.799 57.789 1.00 75.00 768 VAL A N 1
ATOM 6290 C CA . VAL A 1 768 ? -97.679 14.112 57.927 1.00 75.00 768 VAL A CA 1
ATOM 6291 C C . VAL A 1 768 ? -98.870 14.255 56.968 1.00 75.00 768 VAL A C 1
ATOM 6293 O O . VAL A 1 768 ? -99.889 14.826 57.345 1.00 75.00 768 VAL A O 1
ATOM 6296 N N . SER A 1 769 ? -98.809 13.709 55.751 1.00 69.38 769 SER A N 1
ATOM 6297 C CA . SER A 1 769 ? -99.930 13.725 54.800 1.00 69.38 769 SER A CA 1
ATOM 6298 C C . SER A 1 769 ? -101.083 12.820 55.245 1.00 69.38 769 SER A C 1
ATOM 6300 O O . SER A 1 769 ? -102.246 13.212 55.157 1.00 69.38 769 SER A O 1
ATOM 6302 N N . GLU A 1 770 ? -100.789 11.637 55.785 1.00 72.06 770 GLU A N 1
ATOM 6303 C CA . GLU A 1 770 ? -101.783 10.716 56.337 1.00 72.06 770 GLU A CA 1
ATOM 6304 C C . GLU A 1 770 ? -102.418 11.282 57.608 1.00 72.06 770 GLU A C 1
ATOM 6306 O O . GLU A 1 770 ? -103.644 11.305 57.714 1.00 72.06 770 GLU A O 1
ATOM 6311 N N . THR A 1 771 ? -101.633 11.840 58.534 1.00 68.38 771 THR A N 1
ATOM 6312 C CA . THR A 1 771 ? -102.190 12.545 59.702 1.00 68.38 771 THR A CA 1
ATOM 6313 C C . THR A 1 771 ? -102.978 13.797 59.303 1.00 68.38 771 THR A C 1
ATOM 6315 O O . THR A 1 771 ? -104.046 14.030 59.867 1.00 68.38 771 THR A O 1
ATOM 6318 N N . MET A 1 772 ? -102.565 14.542 58.269 1.00 61.75 772 MET A N 1
ATOM 6319 C CA . MET A 1 772 ? -103.350 15.648 57.702 1.00 61.75 772 MET A CA 1
ATOM 6320 C C . MET A 1 772 ? -104.645 15.167 57.025 1.00 61.75 772 MET A C 1
ATOM 6322 O O . MET A 1 772 ? -105.663 15.848 57.107 1.00 61.75 772 MET A O 1
ATOM 6326 N N . ASN A 1 773 ? -104.656 14.001 56.376 1.00 60.66 773 ASN A N 1
ATOM 6327 C CA . ASN A 1 773 ? -105.868 13.426 55.782 1.00 60.66 773 ASN A CA 1
ATOM 6328 C C . ASN A 1 773 ? -106.811 12.841 56.850 1.00 60.66 773 ASN A C 1
ATOM 6330 O O . ASN A 1 773 ? -108.028 12.974 56.721 1.00 60.66 773 ASN A O 1
ATOM 6334 N N . ASN A 1 774 ? -106.274 12.301 57.946 1.00 61.84 774 ASN A N 1
ATOM 6335 C CA . ASN A 1 774 ? -107.046 11.924 59.132 1.00 61.84 774 ASN A CA 1
ATOM 6336 C C . ASN A 1 774 ? -107.640 13.163 59.830 1.00 61.84 774 ASN A C 1
ATOM 6338 O O . ASN A 1 774 ? -108.810 13.152 60.209 1.00 61.84 774 ASN A O 1
ATOM 6342 N N . LEU A 1 775 ? -106.894 14.272 59.909 1.00 57.94 775 LEU A N 1
ATOM 6343 C CA . LEU A 1 775 ? -107.415 15.565 60.370 1.00 57.94 775 LEU A CA 1
ATOM 6344 C C . LEU A 1 775 ? -108.477 16.137 59.417 1.00 57.94 775 LEU A C 1
ATOM 6346 O O . LEU A 1 775 ? -109.499 16.617 59.894 1.00 57.94 775 LEU A O 1
ATOM 6350 N N . LYS A 1 776 ? -108.328 16.000 58.092 1.00 52.12 776 LYS A N 1
ATOM 6351 C CA . LYS A 1 776 ? -109.395 16.339 57.127 1.00 52.12 776 LYS A CA 1
ATOM 6352 C C . LYS A 1 776 ? -110.645 15.478 57.305 1.00 52.12 776 LYS A C 1
ATOM 6354 O O . LYS A 1 776 ? -111.743 15.988 57.132 1.00 52.12 776 LYS A O 1
ATOM 6359 N N . MET A 1 777 ? -110.520 14.202 57.672 1.00 49.69 777 MET A N 1
ATOM 6360 C CA . MET A 1 777 ? -111.687 13.367 57.996 1.00 49.69 777 MET A CA 1
ATOM 6361 C C . MET A 1 777 ? -112.426 13.840 59.257 1.00 49.69 777 MET A C 1
ATOM 6363 O O . MET A 1 777 ? -113.631 13.632 59.353 1.00 49.69 777 MET A O 1
ATOM 6367 N N . ILE A 1 778 ? -111.743 14.532 60.173 1.00 51.88 778 ILE A N 1
ATOM 6368 C CA . ILE A 1 778 ? -112.361 15.198 61.330 1.00 51.88 778 ILE A CA 1
ATOM 6369 C C . ILE A 1 778 ? -112.955 16.563 60.916 1.00 51.88 778 ILE A C 1
ATOM 6371 O O . ILE A 1 778 ? -114.111 16.846 61.216 1.00 51.88 778 ILE A O 1
ATOM 6375 N N . GLN A 1 779 ? -112.226 17.368 60.135 1.00 44.25 779 GLN A N 1
ATOM 6376 C CA . GLN A 1 779 ? -112.671 18.683 59.631 1.00 44.25 779 GLN A CA 1
ATOM 6377 C C . GLN A 1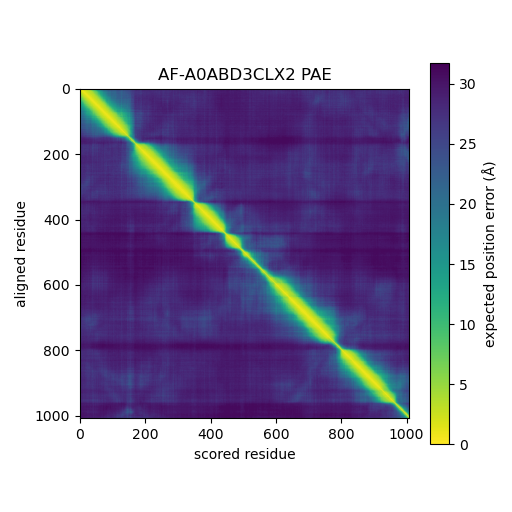 779 ? -113.745 18.619 58.523 1.00 44.25 779 GLN A C 1
ATOM 6379 O O . GLN A 1 779 ? -114.313 19.638 58.151 1.00 44.25 779 GLN A O 1
ATOM 6384 N N . ASN A 1 780 ? -114.072 17.435 57.998 1.00 44.31 780 ASN A N 1
ATOM 6385 C CA . ASN A 1 780 ? -115.191 17.245 57.066 1.00 44.31 780 ASN A CA 1
ATOM 6386 C C . ASN A 1 780 ? -116.554 17.070 57.776 1.00 44.31 780 ASN A C 1
ATOM 6388 O O . ASN A 1 780 ? -117.567 16.888 57.098 1.00 44.31 780 ASN A O 1
ATOM 6392 N N . ALA A 1 781 ? -116.597 17.122 59.114 1.00 45.06 781 ALA A N 1
ATOM 6393 C CA . ALA A 1 781 ? -117.835 17.152 59.903 1.00 45.06 781 ALA A CA 1
ATOM 6394 C C . ALA A 1 781 ? -118.200 18.566 60.411 1.00 45.06 781 ALA A C 1
ATOM 6396 O O . ALA A 1 781 ? -119.380 18.867 60.592 1.00 45.06 781 ALA A O 1
ATOM 6397 N N . GLU A 1 782 ? -117.200 19.433 60.599 1.00 37.75 782 GLU A N 1
ATOM 6398 C CA . GLU A 1 782 ? -117.293 20.792 61.149 1.00 37.75 782 GLU A CA 1
ATOM 6399 C C . GLU A 1 782 ? -116.297 21.681 60.360 1.00 37.75 782 GLU A C 1
ATOM 6401 O O . GLU A 1 782 ? -115.097 21.431 60.421 1.00 37.75 782 GLU A O 1
ATOM 6406 N N . GLU A 1 783 ? -116.677 22.684 59.557 1.00 35.88 783 GLU A N 1
ATOM 6407 C CA . GLU A 1 783 ? -117.984 23.334 59.378 1.00 35.88 783 GLU A CA 1
ATOM 6408 C C . GLU A 1 783 ? -118.388 23.521 57.902 1.00 35.88 783 GLU A C 1
ATOM 6410 O O . GLU A 1 783 ? -117.616 23.969 57.052 1.00 35.88 783 GLU A O 1
ATOM 6415 N N . ASN A 1 784 ? -119.688 23.352 57.637 1.00 41.75 784 ASN A N 1
ATOM 6416 C CA . ASN A 1 784 ? -120.368 24.225 56.682 1.00 41.75 784 ASN A CA 1
ATOM 6417 C C . ASN A 1 784 ? -120.566 25.599 57.348 1.00 41.75 784 ASN A C 1
ATOM 6419 O O . ASN A 1 784 ? -121.508 25.712 58.126 1.00 41.75 784 ASN A O 1
ATOM 6423 N N . VAL A 1 785 ? -119.728 26.601 57.036 1.00 37.69 785 VAL A N 1
ATOM 6424 C CA . VAL A 1 785 ? -119.983 28.072 57.033 1.00 37.69 785 VAL A CA 1
ATOM 6425 C C . VAL A 1 785 ? -118.644 28.842 57.070 1.00 37.69 785 VAL A C 1
ATOM 6427 O O . VAL A 1 785 ? -117.718 28.439 57.751 1.00 37.69 785 VAL A O 1
ATOM 6430 N N . ALA A 1 786 ? -118.563 29.950 56.317 1.00 35.22 786 ALA A N 1
ATOM 6431 C CA . ALA A 1 786 ? -117.535 31.013 56.359 1.00 35.22 786 ALA A CA 1
ATOM 6432 C C . ALA A 1 786 ? -116.052 30.585 56.544 1.00 35.22 786 ALA A C 1
ATOM 6434 O O . ALA A 1 786 ? -115.529 30.481 57.645 1.00 35.22 786 ALA A O 1
ATOM 6435 N N . LEU A 1 787 ? -115.297 30.406 55.458 1.00 33.22 787 LEU A N 1
ATOM 6436 C CA . LEU A 1 787 ? -114.456 31.488 54.904 1.00 33.22 787 LEU A CA 1
ATOM 6437 C C . LEU A 1 787 ? -113.609 32.260 55.942 1.00 33.22 787 LEU A C 1
ATOM 6439 O O . LEU A 1 787 ? -113.984 33.336 56.396 1.00 33.22 787 LEU A O 1
ATOM 6443 N N . ALA A 1 788 ? -112.434 31.689 56.223 1.00 34.69 788 ALA A N 1
ATOM 6444 C CA . ALA A 1 788 ? -111.108 32.319 56.297 1.00 34.69 788 ALA A CA 1
ATOM 6445 C C . ALA A 1 788 ? -110.998 33.867 56.319 1.00 34.69 788 ALA A C 1
ATOM 6447 O O . ALA A 1 788 ? -111.567 34.547 55.471 1.00 34.69 788 ALA A O 1
ATOM 6448 N N . GLN A 1 789 ? -110.109 34.487 57.104 1.00 31.72 789 GLN A N 1
ATOM 6449 C CA . GLN A 1 789 ? -109.296 34.059 58.261 1.00 31.72 789 GLN A CA 1
ATOM 6450 C C . GLN A 1 789 ? -108.547 35.315 58.746 1.00 31.72 789 GLN A C 1
ATOM 6452 O O . GLN A 1 789 ? -107.975 36.023 57.919 1.00 31.72 789 GLN A O 1
ATOM 6457 N N . VAL A 1 790 ? -108.506 35.583 60.053 1.00 35.91 790 VAL A N 1
ATOM 6458 C CA . VAL A 1 790 ? -107.634 36.622 60.632 1.00 35.91 790 VAL A CA 1
ATOM 6459 C C . VAL A 1 790 ? -106.534 35.932 61.436 1.00 35.91 790 VAL A C 1
ATOM 6461 O O . VAL A 1 790 ? -106.819 35.286 62.435 1.00 35.91 790 VAL A O 1
ATOM 6464 N N . GLU A 1 791 ? -105.320 35.998 60.886 1.00 32.53 791 GLU A N 1
ATOM 6465 C CA . GLU A 1 791 ? -104.088 36.526 61.503 1.00 32.53 791 GLU A CA 1
ATOM 6466 C C . GLU A 1 791 ? -103.776 36.283 63.005 1.00 32.53 791 GLU A C 1
ATOM 6468 O O . GLU A 1 791 ? -104.617 36.505 63.868 1.00 32.53 791 GLU A O 1
ATOM 6473 N N . VAL A 1 792 ? -102.480 36.025 63.290 1.00 36.16 792 VAL A N 1
ATOM 6474 C CA . VAL A 1 792 ? -101.819 35.997 64.628 1.00 36.16 792 VAL A CA 1
ATOM 6475 C C . VAL A 1 792 ? -102.192 34.740 65.464 1.00 36.16 792 VAL A C 1
ATOM 6477 O O . VAL A 1 792 ? -103.355 34.385 65.574 1.00 36.16 792 VAL A O 1
ATOM 6480 N N . GLU A 1 793 ? -101.281 33.927 66.026 1.00 31.73 793 GLU A N 1
ATOM 6481 C CA . GLU A 1 793 ? -100.012 34.235 66.712 1.00 31.73 793 GLU A CA 1
ATOM 6482 C C . GLU A 1 793 ? -99.046 33.017 66.784 1.00 31.73 793 GLU A C 1
ATOM 6484 O O . GLU A 1 793 ? -99.475 31.936 67.183 1.00 31.73 793 GLU A O 1
ATOM 6489 N N . SER A 1 794 ? -97.739 33.181 66.504 1.00 32.44 794 SER A N 1
ATOM 6490 C CA . SER A 1 794 ? -96.658 32.363 67.116 1.00 32.44 794 SER A CA 1
ATOM 6491 C C . SER A 1 794 ? -95.257 32.958 66.864 1.00 32.44 794 SER A C 1
ATOM 6493 O O . SER A 1 794 ? -94.693 32.821 65.780 1.00 32.44 794 SER A O 1
ATOM 6495 N N . ASP A 1 795 ? -94.690 33.607 67.878 1.00 36.22 795 ASP A N 1
ATOM 6496 C CA . ASP A 1 795 ? -93.373 34.273 67.876 1.00 36.22 795 ASP A CA 1
ATOM 6497 C C . ASP A 1 795 ? -92.239 33.353 68.397 1.00 36.22 795 ASP A C 1
ATOM 6499 O O . ASP A 1 795 ? -92.482 32.661 69.393 1.00 36.22 795 ASP A O 1
ATOM 6503 N N . LYS A 1 796 ? -91.033 33.374 67.768 1.00 38.59 796 LYS A N 1
ATOM 6504 C CA . LYS A 1 796 ? -89.664 33.348 68.389 1.00 38.59 796 LYS A CA 1
ATOM 6505 C C . LYS A 1 796 ? -88.485 32.886 67.497 1.00 38.59 796 LYS A C 1
ATOM 6507 O O . LYS A 1 796 ? -88.628 31.985 66.681 1.00 38.59 796 LYS A O 1
ATOM 6512 N N . ASN A 1 797 ? -87.292 33.393 67.865 1.00 37.03 797 ASN A N 1
ATOM 6513 C CA . ASN A 1 797 ? -85.910 32.912 67.604 1.00 37.03 797 ASN A CA 1
ATOM 6514 C C . ASN A 1 797 ? -85.321 33.040 66.176 1.00 37.03 797 ASN A C 1
ATOM 6516 O O . ASN A 1 797 ? -85.987 32.724 65.202 1.00 37.03 797 ASN A O 1
ATOM 6520 N N . THR A 1 798 ? -84.042 33.411 65.969 1.00 41.19 798 THR A N 1
ATOM 6521 C CA . THR A 1 798 ? -83.012 34.067 66.828 1.00 41.19 798 THR A CA 1
ATOM 6522 C C . THR A 1 798 ? -81.998 34.826 65.942 1.00 41.19 798 THR A C 1
ATOM 6524 O O . THR A 1 798 ? -81.667 34.333 64.860 1.00 41.19 798 THR A O 1
ATOM 6527 N N . PRO A 1 799 ? -81.409 35.955 66.402 1.00 51.41 799 PRO A N 1
ATOM 6528 C CA . PRO A 1 799 ? -80.404 36.709 65.633 1.00 51.41 799 PRO A CA 1
ATOM 6529 C C . PRO A 1 799 ? -79.086 35.944 65.401 1.00 51.41 799 PRO A C 1
ATOM 6531 O O . PRO A 1 799 ? -78.416 36.167 64.396 1.00 51.41 799 PRO A O 1
ATOM 6534 N N . GLU A 1 800 ? -78.746 34.992 66.278 1.00 52.44 800 GLU A N 1
ATOM 6535 C CA . GLU A 1 800 ? -77.540 34.150 66.179 1.00 52.44 800 GLU A CA 1
ATOM 6536 C C . GLU A 1 800 ? -77.464 33.341 64.872 1.00 52.44 800 GLU A C 1
ATOM 6538 O O . GLU A 1 800 ? -76.377 32.962 64.436 1.00 52.44 800 GLU A O 1
ATOM 6543 N N . THR A 1 801 ? -78.611 33.053 64.245 1.00 52.03 801 THR A N 1
ATOM 6544 C CA . THR A 1 801 ? -78.658 32.322 62.970 1.00 52.03 801 THR A CA 1
ATOM 6545 C C . THR A 1 801 ? -78.171 33.185 61.809 1.00 52.03 801 THR A C 1
ATOM 6547 O O . THR A 1 801 ? -77.356 32.729 61.009 1.00 52.03 801 THR A O 1
ATOM 6550 N N . THR A 1 802 ? -78.597 34.449 61.756 1.00 58.19 802 THR A N 1
ATOM 6551 C CA . THR A 1 802 ? -78.200 35.412 60.725 1.00 58.19 802 THR A CA 1
ATOM 6552 C C . THR A 1 802 ? -76.712 35.743 60.812 1.00 58.19 802 THR A C 1
ATOM 6554 O O . THR A 1 802 ? -76.028 35.769 59.794 1.00 58.19 802 THR A O 1
ATOM 6557 N N . GLU A 1 803 ? -76.185 35.944 62.022 1.00 62.94 803 GLU A N 1
ATOM 6558 C CA . GLU A 1 803 ? -74.772 36.288 62.220 1.00 62.94 803 GLU A CA 1
ATOM 6559 C C . GLU A 1 803 ? -73.836 35.113 61.890 1.00 62.94 803 GLU A C 1
ATOM 6561 O O . GLU A 1 803 ? -72.814 35.306 61.230 1.00 62.94 803 GLU A O 1
ATOM 6566 N N . ARG A 1 804 ? -74.245 33.870 62.197 1.00 68.25 804 ARG A N 1
ATOM 6567 C CA . ARG A 1 804 ? -73.565 32.667 61.685 1.00 68.25 804 ARG A CA 1
ATOM 6568 C C . ARG A 1 804 ? -73.571 32.579 60.164 1.00 68.25 804 ARG A C 1
ATOM 6570 O O . ARG A 1 804 ? -72.579 32.134 59.602 1.00 68.25 804 ARG A O 1
ATOM 6577 N N . ILE A 1 805 ? -74.664 32.962 59.502 1.00 70.44 805 ILE A N 1
ATOM 6578 C CA . ILE A 1 805 ? -74.742 32.956 58.033 1.00 70.44 805 ILE A CA 1
ATOM 6579 C C . ILE A 1 805 ? -73.796 34.006 57.442 1.00 70.44 805 ILE A C 1
ATOM 6581 O O . ILE A 1 805 ? -73.090 33.683 56.493 1.00 70.44 805 ILE A O 1
ATOM 6585 N N . TYR A 1 806 ? -73.711 35.210 58.017 1.00 75.00 806 TYR A N 1
ATOM 6586 C CA . TYR A 1 806 ? -72.747 36.221 57.568 1.00 75.00 806 TYR A CA 1
ATOM 6587 C C . TYR A 1 806 ? -71.294 35.756 57.731 1.00 75.00 806 TYR A C 1
ATOM 6589 O O . TYR A 1 806 ? -70.537 35.850 56.770 1.00 75.00 806 TYR A O 1
ATOM 6597 N N . GLN A 1 807 ? -70.931 35.162 58.873 1.00 75.62 807 GLN A N 1
ATOM 6598 C CA . GLN A 1 807 ? -69.598 34.569 59.066 1.00 75.62 807 GLN A CA 1
ATOM 6599 C C . GLN A 1 807 ? -69.312 33.451 58.049 1.00 75.62 807 GLN A C 1
ATOM 6601 O O . GLN A 1 807 ? -68.229 33.404 57.475 1.00 75.62 807 GLN A O 1
ATOM 6606 N N . LEU A 1 808 ? -70.293 32.586 57.759 1.00 78.50 808 LEU A N 1
ATOM 6607 C CA . LEU A 1 808 ? -70.144 31.528 56.753 1.00 78.50 808 LEU A CA 1
ATOM 6608 C C . LEU A 1 808 ? -70.022 32.077 55.323 1.00 78.50 808 LEU A C 1
ATOM 6610 O O . LEU A 1 808 ? -69.352 31.460 54.504 1.00 78.50 808 LEU A O 1
ATOM 6614 N N . VAL A 1 809 ? -70.660 33.205 55.002 1.00 76.62 809 VAL A N 1
ATOM 6615 C CA . VAL A 1 809 ? -70.486 33.887 53.708 1.00 76.62 809 VAL A CA 1
ATOM 6616 C C . VAL A 1 809 ? -69.091 34.504 53.623 1.00 76.62 809 VAL A C 1
ATOM 6618 O O . VAL A 1 809 ? -68.390 34.248 52.652 1.00 76.62 809 VAL A O 1
ATOM 6621 N N . GLU A 1 810 ? -68.637 35.208 54.659 1.00 79.06 810 GLU A N 1
ATOM 6622 C CA . GLU A 1 810 ? -67.313 35.844 54.700 1.00 79.06 810 GLU A CA 1
ATOM 6623 C C . GLU A 1 810 ? -66.167 34.808 54.637 1.00 79.06 810 GLU A C 1
ATOM 6625 O O . GLU A 1 810 ? -65.227 34.965 53.857 1.00 79.06 810 GLU A O 1
ATOM 6630 N N . GLU A 1 811 ? -66.294 33.672 55.339 1.00 81.12 811 GLU A N 1
ATOM 6631 C CA . GLU A 1 811 ? -65.391 32.518 55.191 1.00 81.12 811 GLU A CA 1
ATOM 6632 C C . GLU A 1 811 ? -65.383 31.946 53.762 1.00 81.12 811 GLU A C 1
ATOM 6634 O O . GLU A 1 811 ? -64.341 31.496 53.276 1.00 81.12 811 GLU A O 1
ATOM 6639 N N . LYS A 1 812 ? -66.535 31.920 53.076 1.00 80.06 812 LYS A N 1
ATOM 6640 C CA . LYS A 1 812 ? -66.650 31.389 51.708 1.00 80.06 812 LYS A CA 1
ATOM 6641 C C . LYS A 1 812 ? -66.105 32.360 50.671 1.00 80.06 812 LY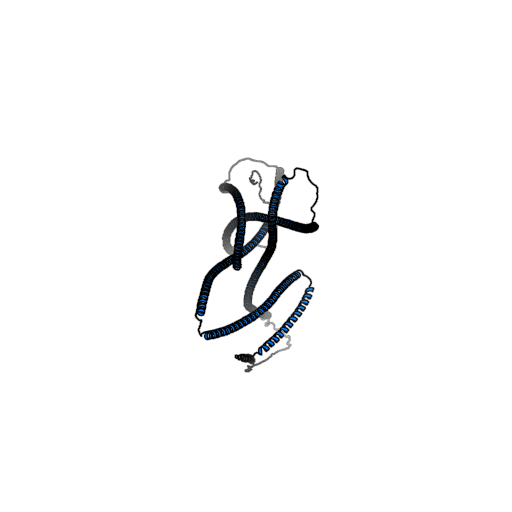S A C 1
ATOM 6643 O O . LYS A 1 812 ? -65.414 31.903 49.766 1.00 80.06 812 LYS A O 1
ATOM 6648 N N . ASP A 1 813 ? -66.343 33.655 50.825 1.00 83.38 813 ASP A N 1
ATOM 6649 C CA . ASP A 1 813 ? -65.815 34.692 49.940 1.00 83.38 813 ASP A CA 1
ATOM 6650 C C . ASP A 1 813 ? -64.287 34.795 50.069 1.00 83.38 813 ASP A C 1
ATOM 6652 O O . ASP A 1 813 ? -63.593 34.831 49.051 1.00 83.38 813 ASP A O 1
ATOM 6656 N N . GLN A 1 814 ? -63.734 34.688 51.287 1.00 85.38 814 GLN A N 1
ATOM 6657 C CA . GLN A 1 814 ? -62.286 34.546 51.477 1.00 85.38 814 GLN A CA 1
ATOM 6658 C C . GLN A 1 814 ? -61.758 33.260 50.819 1.00 85.38 814 GLN A C 1
ATOM 6660 O O . GLN A 1 814 ? -60.768 33.302 50.092 1.00 85.38 814 GLN A O 1
ATOM 6665 N N . ARG A 1 815 ? -62.448 32.120 50.981 1.00 87.75 815 ARG A N 1
ATOM 6666 C CA . ARG A 1 815 ? -62.056 30.857 50.328 1.00 87.75 815 ARG A CA 1
ATOM 6667 C C . ARG A 1 815 ? -62.095 30.950 48.798 1.00 87.75 815 ARG A C 1
ATOM 6669 O O . ARG A 1 815 ? -61.271 30.324 48.137 1.00 87.75 815 ARG A O 1
ATOM 6676 N N . ILE A 1 816 ? -63.036 31.708 48.234 1.00 87.56 816 ILE A N 1
ATOM 6677 C CA . ILE A 1 816 ? -63.133 31.984 46.794 1.00 87.56 816 ILE A CA 1
ATOM 6678 C C . ILE A 1 816 ? -61.966 32.869 46.341 1.00 87.56 816 ILE A C 1
ATOM 6680 O O . ILE A 1 816 ? -61.342 32.558 45.328 1.00 87.56 816 ILE A O 1
ATOM 6684 N N . TYR A 1 817 ? -61.622 33.911 47.101 1.00 89.38 817 TYR A N 1
ATOM 6685 C CA . TYR A 1 817 ? -60.466 34.768 46.827 1.00 89.38 817 TYR A CA 1
ATOM 6686 C C . TYR A 1 817 ? -59.138 33.987 46.859 1.00 89.38 817 TYR A C 1
ATOM 6688 O O . TYR A 1 817 ? -58.329 34.101 45.935 1.00 89.38 817 TYR A O 1
ATOM 6696 N N . ASP A 1 818 ? -58.940 33.128 47.863 1.00 87.31 818 ASP A N 1
ATOM 6697 C CA . ASP A 1 818 ? -57.752 32.272 47.986 1.00 87.31 818 ASP A CA 1
ATOM 6698 C C . ASP A 1 818 ? -57.639 31.283 46.808 1.00 87.31 818 ASP A C 1
ATOM 6700 O O . ASP A 1 818 ? -56.555 31.066 46.261 1.00 87.31 818 ASP A O 1
ATOM 6704 N N . LEU A 1 819 ? -58.767 30.711 46.367 1.00 88.56 819 LEU A N 1
ATOM 6705 C CA . LEU A 1 819 ? -58.818 29.840 45.189 1.00 88.56 819 LEU A CA 1
ATOM 6706 C C . LEU A 1 819 ? -58.549 30.606 43.884 1.00 88.56 819 LEU A C 1
ATOM 6708 O O . LEU A 1 819 ? -57.876 30.075 43.005 1.00 88.56 819 LEU A O 1
ATOM 6712 N N . GLN A 1 820 ? -59.015 31.852 43.755 1.00 87.75 820 GLN A N 1
ATOM 6713 C CA . GLN A 1 820 ? -58.722 32.704 42.595 1.00 87.75 820 GLN A CA 1
ATOM 6714 C C . GLN A 1 820 ? -57.236 33.089 42.525 1.00 87.75 820 GLN A C 1
ATOM 6716 O O . GLN A 1 820 ? -56.652 33.046 41.444 1.00 87.75 820 GLN A O 1
ATOM 6721 N N . GLN A 1 821 ? -56.599 33.387 43.664 1.00 86.94 821 GLN A N 1
ATOM 6722 C CA . GLN A 1 821 ? -55.142 33.567 43.759 1.00 86.94 821 GLN A CA 1
ATOM 6723 C C . GLN A 1 821 ? -54.385 32.305 43.314 1.00 86.94 821 GLN A C 1
ATOM 6725 O O . GLN A 1 821 ? -53.446 32.394 42.521 1.00 86.94 821 GLN A O 1
ATOM 6730 N N . LEU A 1 822 ? -54.814 31.123 43.774 1.00 87.94 822 LEU A N 1
ATOM 6731 C CA . LEU A 1 822 ? -54.191 29.850 43.402 1.00 87.94 822 LEU A CA 1
ATOM 6732 C C . LEU A 1 822 ? -54.329 29.554 41.899 1.00 87.94 822 LEU A C 1
ATOM 6734 O O . LEU A 1 822 ? -53.343 29.186 41.262 1.00 87.94 822 LEU A O 1
ATOM 6738 N N . VAL A 1 823 ? -55.516 29.765 41.319 1.00 85.62 823 VAL A N 1
ATOM 6739 C CA . VAL A 1 823 ? -55.753 29.613 39.872 1.00 85.62 823 VAL A CA 1
ATOM 6740 C C . VAL A 1 823 ? -54.874 30.577 39.074 1.00 85.62 823 VAL A C 1
ATOM 6742 O O . VAL A 1 823 ? -54.164 30.124 38.184 1.00 85.62 823 VAL A O 1
ATOM 6745 N N . ALA A 1 824 ? -54.819 31.861 39.439 1.00 85.12 824 ALA A N 1
ATOM 6746 C CA . ALA A 1 824 ? -53.978 32.842 38.748 1.00 85.12 824 ALA A CA 1
ATOM 6747 C C . ALA A 1 824 ? -52.470 32.519 38.842 1.00 85.12 824 ALA A C 1
ATOM 6749 O O . ALA A 1 824 ? -51.706 32.826 37.922 1.00 85.12 824 ALA A O 1
ATOM 6750 N N . SER A 1 825 ? -52.024 31.879 39.931 1.00 84.12 825 SER A N 1
ATOM 6751 C CA . SER A 1 825 ? -50.648 31.379 40.055 1.00 84.12 825 SER A CA 1
ATOM 6752 C C . SER A 1 825 ? -50.392 30.189 39.126 1.00 84.12 825 SER A C 1
ATOM 6754 O O . SER A 1 825 ? -49.397 30.184 38.403 1.00 84.12 825 SER A O 1
ATOM 6756 N N . LEU A 1 826 ? -51.310 29.217 39.087 1.00 84.38 826 LEU A N 1
ATOM 6757 C CA . LEU A 1 826 ? -51.215 28.041 38.218 1.00 84.38 826 LEU A CA 1
ATOM 6758 C C . LEU A 1 826 ? -51.294 28.410 36.730 1.00 84.38 826 LEU A C 1
ATOM 6760 O O . LEU A 1 826 ? -50.490 27.919 35.944 1.00 84.38 826 LEU A O 1
ATOM 6764 N N . GLU A 1 827 ? -52.195 29.311 36.333 1.00 87.31 827 GLU A N 1
ATOM 6765 C CA . GLU A 1 827 ? -52.282 29.837 34.962 1.00 87.31 827 GLU A CA 1
ATOM 6766 C C . GLU A 1 827 ? -50.956 30.481 34.534 1.00 87.31 827 GLU A C 1
ATOM 6768 O O . GLU A 1 827 ? -50.435 30.190 33.458 1.00 87.31 827 GLU A O 1
ATOM 6773 N N . LYS A 1 828 ? -50.349 31.291 35.410 1.00 84.62 828 LYS A N 1
ATOM 6774 C CA . LYS A 1 828 ? -49.044 31.920 35.168 1.00 84.62 828 LYS A CA 1
ATOM 6775 C C . LYS A 1 828 ? -47.903 30.899 35.067 1.00 84.62 828 LYS A C 1
ATOM 6777 O O . LYS A 1 828 ? -47.005 31.070 34.238 1.00 84.62 828 LYS A O 1
ATOM 6782 N N . GLU A 1 829 ? -47.922 29.841 35.875 1.00 86.31 829 GLU A N 1
ATOM 6783 C CA . GLU A 1 829 ? -46.961 28.737 35.772 1.00 86.31 829 GLU A CA 1
ATOM 6784 C C . GLU A 1 829 ? -47.134 27.964 34.456 1.00 86.31 829 GLU A C 1
ATOM 6786 O O . GLU A 1 829 ? -46.147 27.761 33.744 1.00 86.31 829 GLU A O 1
ATOM 6791 N N . PHE A 1 830 ? -48.369 27.638 34.058 1.00 83.62 830 PHE A N 1
ATOM 6792 C CA . PHE A 1 830 ? -48.679 27.024 32.763 1.00 83.62 830 PHE A CA 1
ATOM 6793 C C . PHE A 1 830 ? -48.256 27.894 31.573 1.00 83.62 830 PHE A C 1
ATOM 6795 O O . PHE A 1 830 ? -47.674 27.367 30.623 1.00 83.62 830 PHE A O 1
ATOM 6802 N N . GLU A 1 831 ? -48.465 29.210 31.622 1.00 86.94 831 GLU A N 1
ATOM 6803 C CA . GLU A 1 831 ? -48.012 30.155 30.590 1.00 86.94 831 GLU A CA 1
ATOM 6804 C C . GLU A 1 831 ? -46.472 30.173 30.497 1.00 86.94 831 GLU A C 1
ATOM 6806 O O . GLU A 1 831 ? -45.891 30.099 29.409 1.00 86.94 831 GLU A O 1
ATOM 6811 N N . SER A 1 832 ? -45.779 30.176 31.644 1.00 80.75 832 SER A N 1
ATOM 6812 C CA . SER A 1 832 ? -44.310 30.122 31.705 1.00 80.75 832 SER A CA 1
ATOM 6813 C C . SER A 1 832 ? -43.737 28.791 31.190 1.00 80.75 832 SER A C 1
ATOM 6815 O O . SER A 1 832 ? -42.732 28.769 30.476 1.00 80.75 832 SER A O 1
ATOM 6817 N N . SER A 1 833 ? -44.419 27.677 31.471 1.00 87.06 833 SER A N 1
ATOM 6818 C CA . SER A 1 833 ? -44.059 26.344 30.985 1.00 87.06 833 SER A CA 1
ATOM 6819 C C . SER A 1 833 ? -44.310 26.218 29.479 1.00 87.06 833 SER A C 1
ATOM 6821 O O . SER A 1 833 ? -43.442 25.767 28.732 1.00 87.06 833 SER A O 1
ATOM 6823 N N . THR A 1 834 ? -45.450 26.718 28.994 1.00 83.44 834 THR A N 1
ATOM 6824 C CA . THR A 1 834 ? -45.838 26.688 27.574 1.00 83.44 834 THR A CA 1
ATOM 6825 C C . THR A 1 834 ? -44.918 27.556 26.714 1.00 83.44 834 THR A C 1
ATOM 6827 O O . THR A 1 834 ? -44.496 27.136 25.630 1.00 83.44 834 THR A O 1
ATOM 6830 N N . THR A 1 835 ? -44.535 28.741 27.196 1.00 82.31 835 THR A N 1
ATOM 6831 C CA . THR A 1 835 ? -43.554 29.608 26.519 1.00 82.31 835 THR A CA 1
ATOM 6832 C C . THR A 1 835 ? -42.144 29.007 26.548 1.00 82.31 835 THR A C 1
ATOM 6834 O O . THR A 1 835 ? -41.470 29.001 25.513 1.00 82.31 835 THR A O 1
ATOM 6837 N N . SER A 1 836 ? -41.727 28.404 27.668 1.00 85.88 836 SER A N 1
ATOM 6838 C CA . SER A 1 836 ? -40.472 27.643 27.774 1.00 85.88 836 SER A CA 1
ATOM 6839 C C . SER A 1 836 ? -40.424 26.477 26.775 1.00 85.88 836 SER A C 1
ATOM 6841 O O . SER A 1 836 ? -39.515 26.413 25.941 1.00 85.88 836 SER A O 1
ATOM 6843 N N . PHE A 1 837 ? -41.448 25.619 26.755 1.00 80.62 837 PHE A N 1
ATOM 6844 C CA . PHE A 1 837 ? -41.575 24.503 25.814 1.00 80.62 837 PHE A CA 1
ATOM 6845 C C . PHE A 1 837 ? -41.592 24.972 24.353 1.00 80.62 837 PHE A C 1
ATOM 6847 O O . PHE A 1 837 ? -40.894 24.407 23.511 1.00 80.62 837 PHE A O 1
ATOM 6854 N N . SER A 1 838 ? -42.305 26.060 24.048 1.00 81.19 838 SER A N 1
ATOM 6855 C CA . SER A 1 838 ? -42.326 26.662 22.707 1.00 81.19 838 SER A CA 1
ATOM 6856 C C . SER A 1 838 ? -40.945 27.172 22.277 1.00 81.19 838 SER A C 1
ATOM 6858 O O . SER A 1 838 ? -40.563 27.027 21.112 1.00 81.19 838 SER A O 1
ATOM 6860 N N . SER A 1 839 ? -40.157 27.721 23.209 1.00 81.94 839 SER A N 1
ATOM 6861 C CA . SER A 1 839 ? -38.768 28.119 22.945 1.00 81.94 839 SER A CA 1
ATOM 6862 C C . SER A 1 839 ? -37.873 26.903 22.661 1.00 81.94 839 SER A C 1
ATOM 6864 O O . SER A 1 839 ? -37.121 26.913 21.685 1.00 81.94 839 SER A O 1
ATOM 6866 N N . LYS A 1 840 ? -38.037 25.815 23.429 1.00 88.19 840 LYS A N 1
ATOM 6867 C CA . LYS A 1 840 ? -37.312 24.546 23.270 1.00 88.19 840 LYS A CA 1
ATOM 6868 C C . LYS A 1 840 ? -37.637 23.863 21.940 1.00 88.19 840 LYS A C 1
ATOM 6870 O O . LYS A 1 840 ? -36.735 23.423 21.231 1.00 88.19 840 LYS A O 1
ATOM 6875 N N . LEU A 1 841 ? -38.913 23.845 21.558 1.00 86.62 841 LEU A N 1
ATOM 6876 C CA . LEU A 1 841 ? -39.380 23.322 20.277 1.00 86.62 841 LEU A CA 1
ATOM 6877 C C . LEU A 1 841 ? -38.821 24.143 19.105 1.00 86.62 841 LEU A C 1
ATOM 6879 O O . LEU A 1 841 ? -38.345 23.571 18.125 1.00 86.62 841 LEU A O 1
ATOM 6883 N N . ARG A 1 842 ? -38.800 25.480 19.218 1.00 84.56 842 ARG A N 1
ATOM 6884 C CA . ARG A 1 842 ? -38.183 26.374 18.223 1.00 84.56 842 ARG A CA 1
ATOM 6885 C C . ARG A 1 842 ? -36.660 26.194 18.139 1.00 84.56 842 ARG A C 1
ATOM 6887 O O . ARG A 1 842 ? -36.118 26.299 17.040 1.00 84.56 842 ARG A O 1
ATOM 6894 N N . GLN A 1 843 ? -35.979 25.900 19.249 1.00 87.06 843 GLN A N 1
ATOM 6895 C CA . GLN A 1 843 ? -34.560 25.527 19.256 1.00 87.06 843 GLN A CA 1
ATOM 6896 C C . GLN A 1 843 ? -34.338 24.213 18.490 1.00 87.06 843 GLN A C 1
ATOM 6898 O O . GLN A 1 843 ? -33.595 24.212 17.512 1.00 87.06 843 GLN A O 1
ATOM 6903 N N . MET A 1 844 ? -35.054 23.138 18.834 1.00 84.69 844 MET A N 1
ATOM 6904 C CA . MET A 1 844 ? -34.924 21.852 18.132 1.00 84.69 844 MET A CA 1
ATOM 6905 C C . MET A 1 844 ? -35.328 21.927 16.650 1.00 84.69 844 MET A C 1
ATOM 6907 O O . MET A 1 844 ? -34.790 21.197 15.821 1.00 84.69 844 MET A O 1
ATOM 6911 N N . GLN A 1 845 ? -36.252 22.823 16.284 1.00 81.88 845 GLN A N 1
ATOM 6912 C CA . GLN A 1 845 ? -36.588 23.110 14.885 1.00 81.88 845 GLN A CA 1
ATOM 6913 C C . GLN A 1 845 ? -35.394 23.725 14.128 1.00 81.88 845 GLN A C 1
ATOM 6915 O O . GLN A 1 845 ? -35.176 23.373 12.973 1.00 81.88 845 GLN A O 1
ATOM 6920 N N . LYS A 1 846 ? -34.604 24.606 14.766 1.00 88.38 846 LYS A N 1
ATOM 6921 C CA . LYS A 1 846 ? -33.366 25.153 14.181 1.00 88.38 846 LYS A CA 1
ATOM 6922 C C . LYS A 1 846 ? -32.269 24.097 14.082 1.00 88.38 846 LYS A C 1
ATOM 6924 O O . LYS A 1 846 ? -31.691 23.943 13.017 1.00 88.38 846 LYS A O 1
ATOM 6929 N N . GLU A 1 847 ? -32.015 23.356 15.159 1.00 86.94 847 GLU A N 1
ATOM 6930 C CA . GLU A 1 847 ? -30.978 22.311 15.207 1.00 86.94 847 GLU A CA 1
ATOM 6931 C C . GLU A 1 847 ? -31.212 21.241 14.127 1.00 86.94 847 GLU A C 1
ATOM 6933 O O . GLU A 1 847 ? -30.287 20.862 13.415 1.00 86.94 847 GLU A O 1
ATOM 6938 N N . ARG A 1 848 ? -32.473 20.834 13.917 1.00 84.75 848 ARG A N 1
ATOM 6939 C CA . ARG A 1 848 ? -32.876 19.927 12.828 1.00 84.75 848 ARG A CA 1
ATOM 6940 C C . ARG A 1 848 ? -32.645 20.511 11.430 1.00 84.75 848 ARG A C 1
ATOM 6942 O O . ARG A 1 848 ? -32.347 19.755 10.511 1.00 84.75 848 ARG A O 1
ATOM 6949 N N . ASN A 1 849 ? -32.824 21.820 11.247 1.00 87.19 849 ASN A N 1
ATOM 6950 C CA . ASN A 1 849 ? -32.589 22.468 9.956 1.00 87.19 849 ASN A CA 1
ATOM 6951 C C . ASN A 1 849 ? -31.089 22.582 9.660 1.00 87.19 849 ASN A C 1
ATOM 6953 O O . ASN A 1 849 ? -30.678 22.205 8.572 1.00 87.19 849 ASN A O 1
ATOM 6957 N N . VAL A 1 850 ? -30.266 22.963 10.642 1.00 90.94 850 VAL A N 1
ATOM 6958 C CA . VAL A 1 850 ? -28.799 22.971 10.493 1.00 90.94 850 VAL A CA 1
ATOM 6959 C C . VAL A 1 850 ? -28.271 21.565 10.182 1.00 90.94 850 VAL A C 1
ATOM 6961 O O . VAL A 1 850 ? -27.461 21.409 9.277 1.00 90.94 850 VAL A O 1
ATOM 6964 N N . LEU A 1 851 ? -28.783 20.528 10.860 1.00 83.88 851 LEU A N 1
ATOM 6965 C CA . LEU A 1 851 ? -28.410 19.133 10.585 1.00 83.88 851 LEU A CA 1
ATOM 6966 C C . LEU A 1 851 ? -28.848 18.661 9.185 1.00 83.88 851 LEU A C 1
ATOM 6968 O O . LEU A 1 851 ? -28.176 17.834 8.574 1.00 83.88 851 LEU A O 1
ATOM 6972 N N . ARG A 1 852 ? -29.971 19.178 8.667 1.00 89.19 852 ARG A N 1
ATOM 6973 C CA . ARG A 1 852 ? -30.398 18.951 7.279 1.00 89.19 852 ARG A CA 1
ATOM 6974 C C . ARG A 1 852 ? -29.442 19.629 6.306 1.00 89.19 852 ARG A C 1
ATOM 6976 O O . ARG A 1 852 ? -29.003 18.982 5.368 1.00 89.19 852 ARG A O 1
ATOM 6983 N N . GLU A 1 853 ? -29.144 20.903 6.528 1.00 90.25 853 GLU A N 1
ATOM 6984 C CA . GLU A 1 853 ? -28.267 21.699 5.669 1.00 90.25 853 GLU A CA 1
ATOM 6985 C C . GLU A 1 853 ? -26.868 21.063 5.599 1.00 90.25 853 GLU A C 1
ATOM 6987 O O . GLU A 1 853 ? -26.360 20.854 4.501 1.00 90.25 853 GLU A O 1
ATOM 6992 N N . SER A 1 854 ? -26.300 20.621 6.730 1.00 83.12 854 SER A N 1
ATOM 6993 C CA . SER A 1 854 ? -25.007 19.919 6.746 1.00 83.12 854 SER A CA 1
ATOM 6994 C C . SER A 1 854 ? -25.054 18.511 6.134 1.00 83.12 854 SER A C 1
ATOM 6996 O O . SER A 1 854 ? -24.058 18.046 5.588 1.00 83.12 854 SER A O 1
ATOM 6998 N N . TRP A 1 855 ? -26.193 17.814 6.199 1.00 86.25 855 TRP A N 1
ATOM 6999 C CA . TRP A 1 855 ? -26.388 16.540 5.493 1.00 86.25 855 TRP A CA 1
ATOM 7000 C C . TRP A 1 855 ? -26.514 16.737 3.973 1.00 86.25 855 TRP A C 1
ATOM 7002 O O . TRP A 1 855 ? -25.970 15.957 3.194 1.00 86.25 855 TRP A O 1
ATOM 7012 N N . GLU A 1 856 ? -27.204 17.792 3.541 1.00 87.88 856 GLU A N 1
ATOM 7013 C CA . GLU A 1 856 ? -27.380 18.137 2.129 1.00 87.88 856 GLU A CA 1
ATOM 7014 C C . GLU A 1 856 ? -26.064 18.645 1.499 1.00 87.88 856 GLU A C 1
ATOM 7016 O O . GLU A 1 856 ? -25.803 18.321 0.338 1.00 87.88 856 GLU A O 1
ATOM 7021 N N . THR A 1 857 ? -25.175 19.315 2.253 1.00 88.62 857 THR A N 1
ATOM 7022 C CA . THR A 1 857 ? -23.800 19.603 1.792 1.00 88.62 857 THR A CA 1
ATOM 7023 C C . THR A 1 857 ? -22.934 18.347 1.723 1.00 88.62 857 THR A C 1
ATOM 7025 O O . THR A 1 857 ? -22.400 18.072 0.656 1.00 88.62 857 THR A O 1
ATOM 7028 N N . VAL A 1 858 ? -22.868 17.525 2.783 1.00 86.12 858 VAL A N 1
ATOM 7029 C CA . VAL A 1 858 ? -22.051 16.288 2.783 1.00 86.12 858 VAL A CA 1
ATOM 7030 C C . VAL A 1 858 ? -22.437 15.359 1.628 1.00 86.12 858 VAL A C 1
ATOM 7032 O O . VAL A 1 858 ? -21.564 14.854 0.928 1.00 86.12 858 VAL A O 1
ATOM 7035 N N . LYS A 1 859 ? -23.739 15.200 1.358 1.00 87.56 859 LYS A N 1
ATOM 7036 C CA . LYS A 1 859 ? -24.225 14.431 0.205 1.00 87.56 859 LYS A CA 1
ATOM 7037 C C . LYS A 1 859 ? -23.821 15.049 -1.144 1.00 87.56 859 LYS A C 1
ATOM 7039 O O . LYS A 1 859 ? -23.629 14.324 -2.117 1.00 87.56 859 LYS A O 1
ATOM 7044 N N . SER A 1 860 ? -23.728 16.374 -1.230 1.00 86.31 860 SER A N 1
ATOM 7045 C CA . SER A 1 860 ? -23.288 17.061 -2.451 1.00 86.31 860 SER A CA 1
ATOM 7046 C C . SER A 1 860 ? -21.786 16.868 -2.687 1.00 86.31 860 SER A C 1
ATOM 7048 O O . SER A 1 860 ? -21.382 16.589 -3.814 1.00 86.31 860 SER A O 1
ATOM 7050 N N . ASP A 1 861 ? -20.981 16.932 -1.624 1.00 87.12 861 ASP A N 1
ATOM 7051 C CA . ASP A 1 861 ? -19.534 16.689 -1.665 1.00 87.12 861 ASP A CA 1
ATOM 7052 C C . ASP A 1 861 ? -19.211 15.219 -1.999 1.00 87.12 861 ASP A C 1
ATOM 7054 O O . ASP A 1 861 ? -18.277 14.936 -2.748 1.00 87.12 861 ASP A O 1
ATOM 7058 N N . GLU A 1 862 ? -20.008 14.273 -1.491 1.00 88.88 862 GLU A N 1
ATOM 7059 C CA . GLU A 1 862 ? -19.924 12.841 -1.815 1.00 88.88 862 GLU A CA 1
ATOM 7060 C C . GLU A 1 862 ? -20.204 12.574 -3.305 1.00 88.88 862 GLU A C 1
ATOM 7062 O O . GLU A 1 862 ? -19.423 11.894 -3.971 1.00 88.88 862 GLU A O 1
ATOM 7067 N N . VAL A 1 863 ? -21.264 13.174 -3.863 1.00 87.69 863 VAL A N 1
ATOM 7068 C CA . VAL A 1 863 ? -21.573 13.083 -5.303 1.00 87.69 863 VAL A CA 1
ATOM 7069 C C . VAL A 1 863 ? -20.482 13.732 -6.162 1.00 87.69 863 VAL A C 1
ATOM 7071 O O . VAL A 1 863 ? -20.153 13.200 -7.221 1.00 87.69 863 VAL A O 1
ATOM 7074 N N . LEU A 1 864 ? -19.891 14.846 -5.715 1.00 88.25 864 LEU A N 1
ATOM 7075 C CA . LEU A 1 864 ? -18.798 15.506 -6.434 1.00 88.25 864 LEU A CA 1
ATOM 7076 C C . LEU A 1 864 ? -17.537 14.626 -6.488 1.00 88.25 864 LEU A C 1
ATOM 7078 O O . LEU A 1 864 ? -16.946 14.485 -7.557 1.00 88.25 864 LEU A O 1
ATOM 7082 N N . LYS A 1 865 ? -17.172 13.979 -5.373 1.00 91.56 865 LYS A N 1
ATOM 7083 C CA . LYS A 1 865 ? -16.050 13.027 -5.316 1.00 91.56 865 LYS A CA 1
ATOM 7084 C C . LYS A 1 865 ? -16.282 11.796 -6.192 1.00 91.56 865 LYS A C 1
ATOM 7086 O O . LYS A 1 865 ? -15.368 11.367 -6.886 1.00 91.56 865 LYS A O 1
ATOM 7091 N N . GLU A 1 866 ? -17.496 11.246 -6.211 1.00 87.69 866 GLU A N 1
ATOM 7092 C CA . GLU A 1 866 ? -17.828 10.129 -7.107 1.00 87.69 866 GLU A CA 1
ATOM 7093 C C . GLU A 1 866 ? -17.721 10.543 -8.587 1.00 87.69 866 GLU A C 1
ATOM 7095 O O . GLU A 1 866 ? -17.190 9.789 -9.402 1.00 87.69 866 GLU A O 1
ATOM 7100 N N . MET A 1 867 ? -18.142 11.763 -8.948 1.00 86.38 867 MET A N 1
ATOM 7101 C CA . MET A 1 867 ? -17.941 12.291 -10.304 1.00 86.38 867 MET A CA 1
ATOM 7102 C C . MET A 1 867 ? -16.453 12.422 -10.665 1.00 86.38 867 MET A C 1
ATOM 7104 O O . MET A 1 867 ? -16.058 11.975 -11.741 1.00 86.38 867 MET A O 1
ATOM 7108 N N . GLU A 1 868 ? -15.624 12.957 -9.764 1.00 88.88 868 GLU A N 1
ATOM 7109 C CA . GLU A 1 868 ? -14.167 13.055 -9.939 1.00 88.88 868 GLU A CA 1
ATOM 7110 C C . GLU A 1 868 ? -13.510 11.669 -10.098 1.00 88.88 868 GLU A C 1
ATOM 7112 O O . GLU A 1 868 ? -12.643 11.475 -10.954 1.00 88.88 868 GLU A O 1
ATOM 7117 N N . VAL A 1 869 ? -13.953 10.662 -9.337 1.00 89.38 869 VAL A N 1
ATOM 7118 C CA . VAL A 1 869 ? -13.479 9.273 -9.466 1.00 89.38 869 VAL A CA 1
ATOM 7119 C C . VAL A 1 869 ? -13.861 8.667 -10.822 1.00 89.38 869 VAL A C 1
ATOM 7121 O O . VAL A 1 869 ? -13.025 8.012 -11.452 1.00 89.38 869 VAL A O 1
ATOM 7124 N N . GLN A 1 870 ? -15.082 8.893 -11.319 1.00 89.75 870 GLN A N 1
ATOM 7125 C CA . GLN A 1 870 ? -15.488 8.391 -12.639 1.00 89.75 870 GLN A CA 1
ATOM 7126 C C . GLN A 1 870 ? -14.786 9.135 -13.792 1.00 89.75 870 GLN A C 1
ATOM 7128 O O . GLN A 1 870 ? -14.434 8.496 -14.783 1.00 89.75 870 GLN A O 1
ATOM 7133 N N . GLU A 1 871 ? -14.513 10.439 -13.668 1.00 86.38 871 GLU A N 1
ATOM 7134 C CA . GLU A 1 871 ? -13.734 11.204 -14.656 1.00 86.38 871 GLU A CA 1
ATOM 7135 C C . GLU A 1 871 ? -12.284 10.699 -14.739 1.00 86.38 871 GLU A C 1
ATOM 7137 O O . GLU A 1 871 ? -11.814 10.336 -15.821 1.00 86.38 871 GLU A O 1
ATOM 7142 N N . ASN A 1 872 ? -11.608 10.545 -13.595 1.00 91.00 872 ASN A N 1
ATOM 7143 C CA . ASN A 1 872 ? -10.268 9.952 -13.530 1.00 91.00 872 ASN A CA 1
ATOM 7144 C C . ASN A 1 872 ? -10.233 8.527 -14.112 1.00 91.00 872 ASN A C 1
ATOM 7146 O O . ASN A 1 872 ? -9.298 8.156 -14.822 1.00 91.00 872 ASN A O 1
ATOM 7150 N N . LYS A 1 873 ? -11.275 7.725 -13.877 1.00 91.19 873 LYS A N 1
ATOM 7151 C CA . LYS A 1 873 ? -11.405 6.371 -14.431 1.00 91.19 873 LYS A CA 1
ATOM 7152 C C . LYS A 1 873 ? -11.590 6.356 -15.953 1.00 91.19 873 LYS A C 1
ATOM 7154 O O . LYS A 1 873 ? -11.041 5.472 -16.608 1.00 91.19 873 LYS A O 1
ATOM 7159 N N . ILE A 1 874 ? -12.318 7.318 -16.527 1.00 91.19 874 ILE A N 1
ATOM 7160 C CA . ILE A 1 874 ? -12.411 7.492 -17.988 1.00 91.19 874 ILE A CA 1
ATOM 7161 C C . ILE A 1 874 ? -11.035 7.872 -18.551 1.00 91.19 874 ILE A C 1
ATOM 7163 O O . ILE A 1 874 ? -10.560 7.219 -19.479 1.00 91.19 874 ILE A O 1
ATOM 7167 N N . MET A 1 875 ? -10.358 8.841 -17.928 1.00 91.50 875 MET A N 1
ATOM 7168 C CA . MET A 1 875 ? -9.018 9.290 -18.320 1.00 91.50 875 MET A CA 1
ATOM 7169 C C . MET A 1 875 ? -7.994 8.141 -18.321 1.00 91.50 875 MET A C 1
ATOM 7171 O O . MET A 1 875 ? -7.214 8.006 -19.262 1.00 91.50 875 MET A O 1
ATOM 7175 N N . ILE A 1 876 ? -8.030 7.259 -17.314 1.00 89.12 876 ILE A N 1
ATOM 7176 C CA . ILE A 1 876 ? -7.187 6.052 -17.258 1.00 89.12 876 ILE A CA 1
ATOM 7177 C C . ILE A 1 876 ? -7.476 5.118 -18.443 1.00 89.12 876 ILE A C 1
ATOM 7179 O O . ILE A 1 876 ? -6.539 4.658 -19.090 1.00 89.12 876 ILE A O 1
ATOM 7183 N N . VAL A 1 877 ? -8.748 4.865 -18.774 1.00 93.56 877 VAL A N 1
ATOM 7184 C CA . VAL A 1 877 ? -9.127 3.989 -19.902 1.00 93.56 877 VAL A CA 1
ATOM 7185 C C . VAL A 1 877 ? -8.674 4.559 -21.254 1.00 93.56 877 VAL A C 1
ATOM 7187 O O . VAL A 1 877 ? -8.279 3.788 -22.133 1.00 93.56 877 VAL A O 1
ATOM 7190 N N . GLU A 1 878 ? -8.690 5.883 -21.421 1.00 90.44 878 GLU A N 1
ATOM 7191 C CA . GLU A 1 878 ? -8.166 6.564 -22.613 1.00 90.44 878 GLU A CA 1
ATOM 7192 C C . GLU A 1 878 ? -6.632 6.480 -22.689 1.00 90.44 878 GLU A C 1
ATOM 7194 O O . GLU A 1 878 ? -6.095 6.037 -23.707 1.00 90.44 878 GLU A O 1
ATOM 7199 N N . LEU A 1 879 ? -5.923 6.782 -21.595 1.00 92.19 879 LEU A N 1
ATOM 7200 C CA . LEU A 1 879 ? -4.459 6.679 -21.513 1.00 92.19 879 LEU A CA 1
ATOM 7201 C C . LEU A 1 879 ? -3.957 5.243 -21.726 1.00 92.19 879 LEU A C 1
ATOM 7203 O O . LEU A 1 879 ? -2.992 5.026 -22.459 1.00 92.19 879 LEU A O 1
ATOM 7207 N N . GLU A 1 880 ? -4.630 4.240 -21.156 1.00 93.19 880 GLU A N 1
ATOM 7208 C CA . GLU A 1 880 ? -4.359 2.834 -21.466 1.00 93.19 880 GLU A CA 1
ATOM 7209 C C . GLU A 1 880 ? -4.538 2.530 -22.958 1.00 93.19 880 GLU A C 1
ATOM 7211 O O . GLU A 1 880 ? -3.824 1.694 -23.516 1.00 93.19 880 GLU A O 1
ATOM 7216 N N . ASN A 1 881 ? -5.520 3.155 -23.610 1.00 92.50 881 ASN A N 1
ATOM 7217 C CA . ASN A 1 881 ? -5.802 2.905 -25.014 1.00 92.50 881 ASN A CA 1
ATOM 7218 C C . ASN A 1 881 ? -4.707 3.468 -25.916 1.00 92.50 881 ASN A C 1
ATOM 7220 O O . ASN A 1 881 ? -4.258 2.776 -26.829 1.00 92.50 881 ASN A O 1
ATOM 7224 N N . ASP A 1 882 ? -4.212 4.662 -25.608 1.00 94.25 882 ASP A N 1
ATOM 7225 C CA . ASP A 1 882 ? -3.071 5.239 -26.311 1.00 94.25 882 ASP A CA 1
ATOM 7226 C C . ASP A 1 882 ? -1.769 4.487 -26.017 1.00 94.25 882 ASP A C 1
ATOM 7228 O O . ASP A 1 882 ? -0.983 4.261 -26.936 1.00 94.25 882 ASP A O 1
ATOM 7232 N N . LEU A 1 883 ? -1.576 3.961 -24.803 1.00 92.00 883 LEU A N 1
ATOM 7233 C CA . LEU A 1 883 ? -0.474 3.037 -24.507 1.00 92.00 883 LEU A CA 1
ATOM 7234 C C . LEU A 1 883 ? -0.571 1.721 -25.303 1.00 92.00 883 LEU A C 1
ATOM 7236 O O . LEU A 1 883 ? 0.456 1.213 -25.759 1.00 92.00 883 LEU A O 1
ATOM 7240 N N . ARG A 1 884 ? -1.779 1.178 -25.529 1.00 92.94 884 ARG A N 1
ATOM 7241 C CA . ARG A 1 884 ? -1.996 0.020 -26.422 1.00 92.94 884 ARG A CA 1
ATOM 7242 C C . ARG A 1 884 ? -1.661 0.363 -27.880 1.00 92.94 884 ARG A C 1
ATOM 7244 O O . ARG A 1 884 ? -0.948 -0.405 -28.524 1.00 92.94 884 ARG A O 1
ATOM 7251 N N . ASN A 1 885 ? -2.105 1.522 -28.371 1.00 91.25 885 ASN A N 1
ATOM 7252 C CA . ASN A 1 885 ? -1.814 2.009 -29.726 1.00 91.25 885 ASN A CA 1
ATOM 7253 C C . ASN A 1 885 ? -0.301 2.215 -29.946 1.00 91.25 885 ASN A C 1
ATOM 7255 O O . ASN A 1 885 ? 0.257 1.765 -30.947 1.00 91.25 885 ASN A O 1
ATOM 7259 N N . LEU A 1 886 ? 0.378 2.858 -28.990 1.00 92.50 886 LEU A N 1
ATOM 7260 C CA . LEU A 1 886 ? 1.824 3.089 -29.022 1.00 92.50 886 LEU A CA 1
ATOM 7261 C C . LEU A 1 886 ? 2.615 1.780 -28.955 1.00 92.50 886 LEU A C 1
ATOM 7263 O O . LEU A 1 886 ? 3.600 1.641 -29.677 1.00 92.50 886 LEU A O 1
ATOM 7267 N N . ARG A 1 887 ? 2.177 0.801 -28.150 1.00 92.12 887 ARG A N 1
ATOM 7268 C CA . ARG A 1 887 ? 2.806 -0.528 -28.101 1.00 92.12 887 ARG A CA 1
ATOM 7269 C C . ARG A 1 887 ? 2.734 -1.238 -29.452 1.00 92.12 887 ARG A C 1
ATOM 7271 O O . ARG A 1 887 ? 3.775 -1.662 -29.937 1.00 92.12 887 ARG A O 1
ATOM 7278 N N . GLN A 1 888 ? 1.562 -1.280 -30.094 1.00 92.00 888 GLN A N 1
ATOM 7279 C CA . GLN A 1 888 ? 1.440 -1.864 -31.437 1.00 92.00 888 GLN A CA 1
ATOM 7280 C C . GLN A 1 888 ? 2.367 -1.157 -32.440 1.00 92.00 888 GLN A C 1
ATOM 7282 O O . GLN A 1 888 ? 3.018 -1.816 -33.247 1.00 92.00 888 GLN A O 1
ATOM 7287 N N . LEU A 1 889 ? 2.475 0.176 -32.376 1.00 90.94 889 LEU A N 1
ATOM 7288 C CA . LEU A 1 889 ? 3.375 0.925 -33.254 1.00 90.94 889 LEU A CA 1
ATOM 7289 C C . LEU A 1 889 ? 4.857 0.588 -33.002 1.00 90.94 889 LEU A C 1
ATOM 7291 O O . LEU A 1 889 ? 5.627 0.546 -33.957 1.00 90.94 889 LEU A O 1
ATOM 7295 N N . VAL A 1 890 ? 5.260 0.322 -31.754 1.00 91.19 890 VAL A N 1
ATOM 7296 C CA . VAL A 1 890 ? 6.610 -0.170 -31.423 1.00 91.19 890 VAL A CA 1
ATOM 7297 C C . VAL A 1 890 ? 6.825 -1.579 -31.977 1.00 91.19 890 VAL A C 1
ATOM 7299 O O . VAL A 1 890 ? 7.806 -1.784 -32.689 1.00 91.19 890 VAL A O 1
ATOM 7302 N N . ASP A 1 891 ? 5.891 -2.509 -31.761 1.00 91.50 891 ASP A N 1
ATOM 7303 C CA . ASP A 1 891 ? 5.964 -3.879 -32.293 1.00 91.50 891 ASP A CA 1
ATOM 7304 C C . ASP A 1 891 ? 6.087 -3.871 -33.839 1.00 91.50 891 ASP A C 1
ATOM 7306 O O . ASP A 1 891 ? 6.893 -4.594 -34.434 1.00 91.50 891 ASP A O 1
ATOM 7310 N N . GLU A 1 892 ? 5.343 -2.983 -34.510 1.00 92.12 892 GLU A N 1
ATOM 7311 C CA . GLU A 1 892 ? 5.415 -2.756 -35.957 1.00 92.12 892 GLU A CA 1
ATOM 7312 C C . GLU A 1 892 ? 6.730 -2.118 -36.434 1.00 92.12 892 GLU A C 1
ATOM 7314 O O . GLU A 1 892 ? 7.053 -2.237 -37.620 1.00 92.12 892 GLU A O 1
ATOM 7319 N N . GLN A 1 893 ? 7.469 -1.400 -35.584 1.00 89.56 893 GLN A N 1
ATOM 7320 C CA . GLN A 1 893 ? 8.794 -0.862 -35.919 1.00 89.56 893 GLN A CA 1
ATOM 7321 C C . GLN A 1 893 ? 9.895 -1.885 -35.623 1.00 89.56 893 GLN A C 1
ATOM 7323 O O . GLN A 1 893 ? 10.788 -2.049 -36.450 1.00 89.56 893 GLN A O 1
ATOM 7328 N N . GLU A 1 894 ? 9.799 -2.646 -34.529 1.00 91.12 894 GLU A N 1
ATOM 7329 C CA . GLU A 1 894 ? 10.710 -3.762 -34.248 1.00 91.12 894 GLU A CA 1
ATOM 7330 C C . GLU A 1 894 ? 10.724 -4.782 -35.389 1.00 91.12 894 GLU A C 1
ATOM 7332 O O . GLU A 1 894 ? 11.792 -5.213 -35.818 1.00 91.12 894 GLU A O 1
ATOM 7337 N N . MET A 1 895 ? 9.558 -5.136 -35.939 1.00 90.31 895 MET A N 1
ATOM 7338 C CA . MET A 1 895 ? 9.487 -6.049 -37.085 1.00 90.31 895 MET A CA 1
ATOM 7339 C C . MET A 1 895 ? 10.201 -5.502 -38.333 1.00 90.31 895 MET A C 1
ATOM 7341 O O . MET A 1 895 ? 10.842 -6.274 -39.043 1.00 90.31 895 MET A O 1
ATOM 7345 N N . LYS A 1 896 ? 10.149 -4.184 -38.576 1.00 91.75 896 LYS A N 1
ATOM 7346 C CA . LYS A 1 896 ? 10.866 -3.527 -39.687 1.00 91.75 896 LYS A CA 1
ATOM 7347 C C . LYS A 1 896 ? 12.372 -3.461 -39.433 1.00 91.75 896 LYS A C 1
ATOM 7349 O O . LYS A 1 896 ? 13.149 -3.657 -40.361 1.00 91.75 896 LYS A O 1
ATOM 7354 N N . ILE A 1 897 ? 12.790 -3.227 -38.187 1.00 88.50 897 ILE A N 1
ATOM 7355 C CA . ILE A 1 897 ? 14.205 -3.255 -37.787 1.00 88.50 897 ILE A CA 1
ATOM 7356 C C . ILE A 1 897 ? 14.785 -4.651 -38.042 1.00 88.50 897 ILE A C 1
ATOM 7358 O O . ILE A 1 897 ? 15.773 -4.760 -38.762 1.00 88.50 897 ILE A O 1
ATOM 7362 N N . ARG A 1 898 ? 14.109 -5.716 -37.589 1.00 90.56 898 ARG A N 1
ATOM 7363 C CA . ARG A 1 898 ? 14.531 -7.113 -37.815 1.00 90.56 898 ARG A CA 1
ATOM 7364 C C . ARG A 1 898 ? 14.608 -7.486 -39.304 1.00 90.56 898 ARG A C 1
ATOM 7366 O O . ARG A 1 898 ? 15.482 -8.251 -39.704 1.00 90.56 898 ARG A O 1
ATOM 7373 N N . GLU A 1 899 ? 13.714 -6.949 -40.138 1.00 90.88 899 GLU A N 1
ATOM 7374 C CA . GLU A 1 899 ? 13.751 -7.136 -41.599 1.00 90.88 899 GLU A CA 1
ATOM 7375 C C . GLU A 1 899 ? 14.960 -6.424 -42.241 1.00 90.88 899 GLU A C 1
ATOM 7377 O O . GLU A 1 899 ? 15.640 -7.001 -43.093 1.00 90.88 899 GLU A O 1
ATOM 7382 N N . ILE A 1 900 ? 15.283 -5.208 -41.786 1.00 90.31 900 ILE A N 1
ATOM 7383 C CA . ILE A 1 900 ? 16.468 -4.450 -42.223 1.00 90.31 900 ILE A CA 1
ATOM 7384 C C . ILE A 1 900 ? 17.766 -5.132 -41.760 1.00 90.31 900 ILE A C 1
ATOM 7386 O O . ILE A 1 900 ? 18.703 -5.241 -42.549 1.00 90.31 900 ILE A O 1
ATOM 7390 N N . GLU A 1 901 ? 17.821 -5.627 -40.522 1.00 89.38 901 GLU A N 1
ATOM 7391 C CA . GLU A 1 901 ? 18.963 -6.369 -39.968 1.00 89.38 901 GLU A CA 1
ATOM 7392 C C . GLU A 1 901 ? 19.256 -7.643 -40.777 1.00 89.38 901 GLU A C 1
ATOM 7394 O O . GLU A 1 901 ? 20.405 -7.886 -41.149 1.00 89.38 901 GLU A O 1
ATOM 7399 N N . ALA A 1 902 ? 18.222 -8.413 -41.135 1.00 89.44 902 ALA A N 1
ATOM 7400 C CA . ALA A 1 902 ? 18.370 -9.627 -41.938 1.00 89.44 902 ALA A CA 1
ATOM 7401 C C . ALA A 1 902 ? 18.864 -9.346 -43.373 1.00 89.44 902 ALA A C 1
ATOM 7403 O O . ALA A 1 902 ? 19.701 -10.084 -43.904 1.00 89.44 902 ALA A O 1
ATOM 7404 N N . GLU A 1 903 ? 18.388 -8.274 -44.019 1.00 91.25 903 GLU A N 1
ATOM 7405 C CA . GLU A 1 903 ? 18.900 -7.872 -45.338 1.00 91.25 903 GLU A CA 1
ATOM 7406 C C . GLU A 1 903 ? 20.327 -7.296 -45.240 1.00 91.25 903 GLU A C 1
ATOM 7408 O O . GLU A 1 903 ? 21.131 -7.504 -46.151 1.00 91.25 903 GLU A O 1
ATOM 7413 N N . LEU A 1 904 ? 20.688 -6.647 -44.125 1.00 89.56 904 LEU A N 1
ATOM 7414 C CA . LEU A 1 904 ? 22.045 -6.159 -43.862 1.00 89.56 904 LEU A CA 1
ATOM 7415 C C . LEU A 1 904 ? 23.045 -7.310 -43.662 1.00 89.56 904 LEU A C 1
ATOM 7417 O O . LEU A 1 904 ? 24.090 -7.307 -44.311 1.00 89.56 904 LEU A O 1
ATOM 7421 N N . GLU A 1 905 ? 22.724 -8.320 -42.847 1.00 92.50 905 GLU A N 1
ATOM 7422 C CA . GLU A 1 905 ? 23.569 -9.513 -42.646 1.00 92.50 905 GLU A CA 1
ATOM 7423 C C . GLU A 1 905 ? 23.805 -10.251 -43.977 1.00 92.50 905 GLU A C 1
ATOM 7425 O O . GLU A 1 905 ? 24.937 -10.569 -44.356 1.00 92.50 905 GLU A O 1
ATOM 7430 N N . LYS A 1 906 ? 22.736 -10.437 -44.758 1.00 91.44 906 LYS A N 1
ATOM 7431 C CA . LYS A 1 906 ? 22.778 -10.987 -46.120 1.00 91.44 906 LYS A CA 1
ATOM 7432 C C . LYS A 1 906 ? 23.680 -10.168 -47.056 1.00 91.44 906 LYS A C 1
ATOM 7434 O O . LYS A 1 906 ? 24.407 -10.755 -47.864 1.00 91.44 906 LYS A O 1
ATOM 7439 N N . LYS A 1 907 ? 23.675 -8.834 -46.949 1.00 90.12 907 LYS A N 1
ATOM 7440 C CA . LYS A 1 907 ? 24.575 -7.950 -47.710 1.00 90.12 907 LYS A CA 1
ATOM 7441 C C . LYS A 1 907 ? 26.018 -8.018 -47.220 1.00 90.12 907 LYS A C 1
ATOM 7443 O O . LYS A 1 907 ? 26.924 -7.998 -48.053 1.00 90.12 907 LYS A O 1
ATOM 7448 N N . GLU A 1 908 ? 26.260 -8.173 -45.922 1.00 89.50 908 GLU A N 1
ATOM 7449 C CA . GLU A 1 908 ? 27.614 -8.378 -45.407 1.00 89.50 908 GLU A CA 1
ATOM 7450 C C . GLU A 1 908 ? 28.202 -9.712 -45.891 1.00 89.50 908 GLU A C 1
ATOM 7452 O O . GLU A 1 908 ? 29.337 -9.740 -46.367 1.00 89.50 908 GLU A O 1
ATOM 7457 N N . LEU A 1 909 ? 27.423 -10.799 -45.886 1.00 90.00 909 LEU A N 1
ATOM 7458 C CA . LEU A 1 909 ? 27.834 -12.089 -46.457 1.00 90.00 909 LEU A CA 1
ATOM 7459 C C . LEU A 1 909 ? 28.171 -11.985 -47.958 1.00 90.00 909 LEU A C 1
ATOM 7461 O O . LEU A 1 909 ? 29.155 -12.573 -48.419 1.00 90.00 909 LEU A O 1
ATOM 7465 N N . GLU A 1 910 ? 27.408 -11.200 -48.724 1.00 90.69 910 GLU A N 1
ATOM 7466 C CA . GLU A 1 910 ? 27.699 -10.911 -50.135 1.00 90.69 910 GLU A CA 1
ATOM 7467 C C . GLU A 1 910 ? 29.014 -10.121 -50.303 1.00 90.69 910 GLU A C 1
ATOM 7469 O O . GLU A 1 910 ? 29.852 -10.478 -51.138 1.00 90.69 910 GLU A O 1
ATOM 7474 N N . VAL A 1 911 ? 29.262 -9.116 -49.456 1.00 88.50 911 VAL A N 1
ATOM 7475 C CA . VAL A 1 911 ? 30.527 -8.359 -49.424 1.00 88.50 911 VAL A CA 1
ATOM 7476 C C . VAL A 1 911 ? 31.711 -9.243 -49.014 1.00 88.50 911 VAL A C 1
ATOM 7478 O O . VAL A 1 911 ? 32.767 -9.174 -49.648 1.00 88.50 911 VAL A O 1
ATOM 7481 N N . GLN A 1 912 ? 31.561 -10.118 -48.015 1.00 86.12 912 GLN A N 1
ATOM 7482 C CA . GLN A 1 912 ? 32.609 -11.064 -47.615 1.00 86.12 912 GLN A CA 1
ATOM 7483 C C . GLN A 1 912 ? 32.935 -12.053 -48.744 1.00 86.12 912 GLN A C 1
ATOM 7485 O O . GLN A 1 912 ? 34.113 -12.297 -49.024 1.00 86.12 912 GLN A O 1
ATOM 7490 N N . LYS A 1 913 ? 31.925 -12.559 -49.465 1.00 91.81 913 LYS A N 1
ATOM 7491 C CA . LYS A 1 913 ? 32.126 -13.397 -50.657 1.00 91.81 913 LYS A CA 1
ATOM 7492 C C . LYS A 1 913 ? 32.924 -12.657 -51.738 1.00 91.81 913 LYS A C 1
ATOM 7494 O O . LYS A 1 913 ? 33.932 -13.183 -52.214 1.00 91.81 913 LYS A O 1
ATOM 7499 N N . LEU A 1 914 ? 32.535 -11.428 -52.085 1.00 89.50 914 LEU A N 1
ATOM 7500 C CA . LEU A 1 914 ? 33.244 -10.603 -53.074 1.00 89.50 914 LEU A CA 1
ATOM 7501 C C . LEU A 1 914 ? 34.687 -10.281 -52.641 1.00 89.50 914 LEU A C 1
ATOM 7503 O O . LEU A 1 914 ? 35.603 -10.319 -53.465 1.00 89.50 914 LEU A O 1
ATOM 7507 N N . LYS A 1 915 ? 34.917 -10.040 -51.344 1.00 86.69 915 LYS A N 1
ATOM 7508 C CA . LYS A 1 915 ? 36.248 -9.845 -50.744 1.00 86.69 915 LYS A CA 1
ATOM 7509 C C . LYS A 1 915 ? 37.121 -11.099 -50.867 1.00 86.69 915 LYS A C 1
ATOM 7511 O O . LYS A 1 915 ? 38.293 -10.991 -51.230 1.00 86.69 915 LYS A O 1
ATOM 7516 N N . CYS A 1 916 ? 36.556 -12.287 -50.645 1.00 83.88 916 CYS A N 1
ATOM 7517 C CA . CYS A 1 916 ? 37.234 -13.563 -50.880 1.00 83.88 916 CYS A CA 1
ATOM 7518 C C . CYS A 1 916 ? 37.576 -13.765 -52.364 1.00 83.88 916 CYS A C 1
ATOM 7520 O O . CYS A 1 916 ? 38.723 -14.081 -52.685 1.00 83.88 916 CYS A O 1
ATOM 7522 N N . GLU A 1 917 ? 36.633 -13.521 -53.280 1.00 86.19 917 GLU A N 1
ATOM 7523 C CA . GLU A 1 917 ? 36.880 -13.609 -54.725 1.00 86.19 917 GLU A CA 1
ATOM 7524 C C . GLU A 1 917 ? 37.987 -12.644 -55.180 1.00 86.19 917 GLU A C 1
ATOM 7526 O O . GLU A 1 917 ? 38.929 -13.067 -55.857 1.00 86.19 917 GLU A O 1
ATOM 7531 N N . LEU A 1 918 ? 37.943 -11.374 -54.763 1.00 85.81 918 LEU A N 1
ATOM 7532 C CA . LEU A 1 918 ? 38.989 -10.389 -55.053 1.00 85.81 918 LEU A CA 1
ATOM 7533 C C . LEU A 1 918 ? 40.348 -10.827 -54.478 1.00 85.81 918 LEU A C 1
ATOM 7535 O O . LEU A 1 918 ? 41.355 -10.805 -55.185 1.00 85.81 918 LEU A O 1
ATOM 7539 N N . GLY A 1 919 ? 40.365 -11.330 -53.242 1.00 83.75 919 GLY A N 1
ATOM 7540 C CA . GLY A 1 919 ? 41.552 -11.894 -52.599 1.00 83.75 919 GLY A CA 1
ATOM 7541 C C . GLY A 1 919 ? 42.093 -13.169 -53.261 1.00 83.75 919 GLY A C 1
ATOM 7542 O O . GLY A 1 919 ? 43.252 -13.520 -53.037 1.00 83.75 919 GLY A O 1
ATOM 7543 N N . THR A 1 920 ? 41.312 -13.881 -54.084 1.00 80.69 920 THR A N 1
ATOM 7544 C CA . THR A 1 920 ? 41.852 -14.924 -54.981 1.00 80.69 920 THR A CA 1
ATOM 7545 C C . THR A 1 920 ? 42.396 -14.331 -56.277 1.00 80.69 920 THR A C 1
ATOM 7547 O O . THR A 1 920 ? 43.495 -14.704 -56.683 1.00 80.69 920 THR A O 1
ATOM 7550 N N . LYS A 1 921 ? 41.698 -13.360 -56.885 1.00 83.06 921 LYS A N 1
ATOM 7551 C CA . LYS A 1 921 ? 42.133 -12.682 -58.118 1.00 83.06 921 LYS A CA 1
ATOM 7552 C C . LYS A 1 921 ? 43.508 -12.027 -57.937 1.00 83.06 921 LYS A C 1
ATOM 7554 O O . LYS A 1 921 ? 44.390 -12.309 -58.745 1.00 83.06 921 LYS A O 1
ATOM 7559 N N . ILE A 1 922 ? 43.725 -11.290 -56.841 1.00 78.38 922 ILE A N 1
ATOM 7560 C CA . ILE A 1 922 ? 45.025 -10.688 -56.477 1.00 78.38 922 ILE A CA 1
ATOM 7561 C C . ILE A 1 922 ? 46.126 -11.761 -56.419 1.00 78.38 922 ILE A C 1
ATOM 7563 O O . ILE A 1 922 ? 47.047 -11.722 -57.226 1.00 78.38 922 ILE A O 1
ATOM 7567 N N . ARG A 1 923 ? 45.941 -12.827 -55.622 1.00 77.69 923 ARG A N 1
ATOM 7568 C CA . ARG A 1 923 ? 46.896 -13.956 -55.523 1.00 77.69 923 ARG A CA 1
ATOM 7569 C C . ARG A 1 923 ? 47.142 -14.715 -56.838 1.00 77.69 923 ARG A C 1
ATOM 7571 O O . ARG A 1 923 ? 48.108 -15.475 -56.935 1.00 77.69 923 ARG A O 1
ATOM 7578 N N . THR A 1 924 ? 46.292 -14.543 -57.855 1.00 74.88 924 THR A N 1
ATOM 7579 C CA . THR A 1 924 ? 46.544 -15.036 -59.224 1.00 74.88 924 THR A CA 1
ATOM 7580 C C . THR A 1 924 ? 47.194 -14.012 -60.158 1.00 74.88 924 THR A C 1
ATOM 7582 O O . THR A 1 924 ? 47.690 -14.430 -61.204 1.00 74.88 924 THR A O 1
ATOM 7585 N N . SER A 1 925 ? 47.218 -12.720 -59.811 1.00 73.12 925 SER A N 1
ATOM 7586 C CA . SER A 1 925 ? 48.097 -11.725 -60.441 1.00 73.12 925 SER A CA 1
ATOM 7587 C C . SER A 1 925 ? 49.514 -11.884 -59.917 1.00 73.12 925 SER A C 1
ATOM 7589 O O . SER A 1 925 ? 50.393 -12.195 -60.709 1.00 73.12 925 SER A O 1
ATOM 7591 N N . ASP A 1 926 ? 49.707 -11.874 -58.593 1.00 74.38 926 ASP A N 1
ATOM 7592 C CA . ASP A 1 926 ? 51.028 -11.983 -57.953 1.00 74.38 926 ASP A CA 1
ATOM 7593 C C . ASP A 1 926 ? 51.835 -13.180 -58.505 1.00 74.38 926 ASP A C 1
ATOM 7595 O O . ASP A 1 926 ? 53.017 -13.078 -58.819 1.00 74.38 926 ASP A O 1
ATOM 7599 N N . ARG A 1 927 ? 51.164 -14.322 -58.727 1.00 72.00 927 ARG A N 1
ATOM 7600 C CA . ARG A 1 927 ? 51.735 -15.552 -59.318 1.00 72.00 927 ARG A CA 1
ATOM 7601 C C . ARG A 1 927 ? 51.997 -15.520 -60.831 1.00 72.00 927 ARG A C 1
ATOM 7603 O O . ARG A 1 927 ? 52.650 -16.430 -61.346 1.00 72.00 927 ARG A O 1
ATOM 7610 N N . LYS A 1 928 ? 51.449 -14.554 -61.566 1.00 74.25 928 LYS A N 1
ATOM 7611 C CA . LYS A 1 928 ? 51.826 -14.236 -62.955 1.00 74.25 928 LYS A CA 1
ATOM 7612 C C . LYS A 1 928 ? 52.995 -13.261 -62.959 1.00 74.25 928 LYS A C 1
ATOM 7614 O O . LYS A 1 928 ? 53.941 -13.480 -63.706 1.00 74.25 928 LYS A O 1
ATOM 7619 N N . ASP A 1 929 ? 52.960 -12.270 -62.080 1.00 74.12 929 ASP A N 1
ATOM 7620 C CA . ASP A 1 929 ? 53.965 -11.216 -61.984 1.00 74.12 929 ASP A CA 1
ATOM 7621 C C . ASP A 1 929 ? 55.311 -11.786 -61.475 1.00 74.12 929 ASP A C 1
ATOM 7623 O O . ASP A 1 929 ? 56.359 -11.523 -62.060 1.00 74.12 929 ASP A O 1
ATOM 7627 N N . GLU A 1 930 ? 55.289 -12.724 -60.517 1.00 76.62 930 GLU A N 1
ATOM 7628 C CA . GLU A 1 930 ? 56.461 -13.516 -60.090 1.00 76.62 930 GLU A CA 1
ATOM 7629 C C . GLU A 1 930 ? 57.046 -14.377 -61.232 1.00 76.62 930 GLU A C 1
ATOM 7631 O O . GLU A 1 930 ? 58.265 -14.526 -61.364 1.00 76.62 930 GLU A O 1
ATOM 7636 N N . LYS A 1 931 ? 56.187 -14.941 -62.096 1.00 76.88 931 LYS A N 1
ATOM 7637 C CA . LYS A 1 931 ? 56.630 -15.699 -63.280 1.00 76.88 931 LYS A CA 1
ATOM 7638 C C . LYS A 1 931 ? 57.237 -14.781 -64.336 1.00 76.88 931 LYS A C 1
ATOM 7640 O O . LYS A 1 931 ? 58.252 -15.149 -64.923 1.00 76.88 931 LYS A O 1
ATOM 7645 N N . LEU A 1 932 ? 56.647 -13.605 -64.547 1.00 77.06 932 LEU A N 1
ATOM 7646 C CA . LEU A 1 932 ? 57.147 -12.596 -65.475 1.00 77.06 932 LEU A CA 1
ATOM 7647 C C . LEU A 1 932 ? 58.533 -12.106 -65.035 1.00 77.06 932 LEU A C 1
ATOM 7649 O O . LEU A 1 932 ? 59.464 -12.129 -65.840 1.00 77.06 932 LEU A O 1
ATOM 7653 N N . ALA A 1 933 ? 58.704 -11.794 -63.746 1.00 76.25 933 ALA A N 1
ATOM 7654 C CA . ALA A 1 933 ? 59.992 -11.440 -63.154 1.00 76.25 933 ALA A CA 1
ATOM 7655 C C . ALA A 1 933 ? 61.049 -12.539 -63.369 1.00 76.25 933 ALA A C 1
ATOM 7657 O O . ALA A 1 933 ? 62.139 -12.257 -63.862 1.00 76.25 933 ALA A O 1
ATOM 7658 N N . LYS A 1 934 ? 60.710 -13.813 -63.116 1.00 78.94 934 LYS A N 1
ATOM 7659 C CA . LYS A 1 934 ? 61.612 -14.949 -63.394 1.00 78.94 934 LYS A CA 1
ATOM 7660 C C . LYS A 1 934 ? 61.977 -15.075 -64.875 1.00 78.94 934 LYS A C 1
ATOM 7662 O O . LYS A 1 934 ? 63.133 -15.354 -65.185 1.00 78.94 934 LYS A O 1
ATOM 7667 N N . THR A 1 935 ? 61.045 -14.827 -65.800 1.00 75.44 935 THR A N 1
ATOM 7668 C CA . THR A 1 935 ? 61.384 -14.778 -67.233 1.00 75.44 935 THR A CA 1
ATOM 7669 C C . THR A 1 935 ? 62.233 -13.565 -67.612 1.00 75.44 935 THR A C 1
ATOM 7671 O O . THR A 1 935 ? 63.054 -13.692 -68.514 1.00 75.44 935 THR A O 1
ATOM 7674 N N . MET A 1 936 ? 62.101 -12.426 -66.924 1.00 76.25 936 MET A N 1
ATOM 7675 C CA . MET A 1 936 ? 62.961 -11.258 -67.142 1.00 76.25 936 MET A CA 1
ATOM 7676 C C . MET A 1 936 ? 64.393 -11.505 -66.658 1.00 76.25 936 MET A C 1
ATOM 7678 O O . MET A 1 936 ? 65.313 -11.258 -67.429 1.00 76.25 936 MET A O 1
ATOM 7682 N N . CYS A 1 937 ? 64.603 -12.081 -65.467 1.00 75.25 937 CYS A N 1
ATOM 7683 C CA . CYS A 1 937 ? 65.947 -12.460 -65.004 1.00 75.25 937 CYS A CA 1
ATOM 7684 C C . CYS A 1 937 ? 66.637 -13.424 -65.986 1.00 75.25 937 CYS A C 1
ATOM 7686 O O . CYS A 1 937 ? 67.758 -13.167 -66.410 1.00 75.25 937 CYS A O 1
ATOM 7688 N N . LEU A 1 938 ? 65.926 -14.458 -66.454 1.00 79.56 938 LEU A N 1
ATOM 7689 C CA . LEU A 1 938 ? 66.421 -15.400 -67.473 1.00 79.56 938 LEU A CA 1
ATOM 7690 C C . LEU A 1 938 ? 66.647 -14.772 -68.866 1.00 79.56 938 LEU A C 1
ATOM 7692 O O . LEU A 1 938 ? 67.231 -15.421 -69.737 1.00 79.56 938 LEU A O 1
ATOM 7696 N N . MET A 1 939 ? 66.155 -13.553 -69.114 1.00 73.50 939 MET A N 1
ATOM 7697 C CA . MET A 1 939 ? 66.481 -12.769 -70.310 1.00 73.50 939 MET A CA 1
ATOM 7698 C C . MET A 1 939 ? 67.674 -11.840 -70.069 1.00 73.50 939 MET A C 1
ATOM 7700 O O . MET A 1 939 ? 68.514 -11.754 -70.958 1.00 73.50 939 MET A O 1
ATOM 7704 N N . SER A 1 940 ? 67.806 -11.232 -68.885 1.00 76.75 940 SER A N 1
ATOM 7705 C CA . SER A 1 940 ? 69.014 -10.496 -68.481 1.00 76.75 940 SER A CA 1
ATOM 7706 C C . SER A 1 940 ? 70.246 -11.399 -68.495 1.00 76.75 940 SER A C 1
ATOM 7708 O O . SER A 1 940 ? 71.158 -11.123 -69.257 1.00 76.75 940 SER A O 1
ATOM 7710 N N . GLU A 1 941 ? 70.218 -12.557 -67.824 1.00 78.75 941 GLU A N 1
ATOM 7711 C CA . GLU A 1 941 ? 71.337 -13.522 -67.818 1.00 78.75 941 GLU A CA 1
ATOM 7712 C C . GLU A 1 941 ? 71.778 -13.948 -69.234 1.00 78.75 941 GLU A C 1
ATOM 7714 O O . GLU A 1 941 ? 72.952 -14.224 -69.483 1.00 78.75 941 GLU A O 1
ATOM 7719 N N . LYS A 1 942 ? 70.838 -14.003 -70.188 1.00 79.81 942 LYS A N 1
ATOM 7720 C CA . LYS A 1 942 ? 71.137 -14.279 -71.602 1.00 79.81 942 LYS A CA 1
ATOM 7721 C C . LYS A 1 942 ? 71.686 -13.064 -72.338 1.00 79.81 942 LYS A C 1
ATOM 7723 O O . LYS A 1 942 ? 72.546 -13.235 -73.191 1.00 79.81 942 LYS A O 1
ATOM 7728 N N . MET A 1 943 ? 71.191 -11.868 -72.037 1.00 70.88 943 MET A N 1
ATOM 7729 C CA . MET A 1 943 ? 71.667 -10.614 -72.616 1.00 70.88 943 MET A CA 1
ATOM 7730 C C . MET A 1 943 ? 73.088 -10.295 -72.137 1.00 70.88 943 MET A C 1
ATOM 7732 O O . MET A 1 943 ? 73.927 -9.939 -72.956 1.00 70.88 943 MET A O 1
ATOM 7736 N N . ASP A 1 944 ? 73.382 -10.534 -70.859 1.00 75.88 944 ASP A N 1
ATOM 7737 C CA . ASP A 1 944 ? 74.717 -10.421 -70.268 1.00 75.88 944 ASP A CA 1
ATOM 7738 C C . ASP A 1 944 ? 75.688 -11.407 -70.933 1.00 75.88 944 ASP A C 1
ATOM 7740 O O . ASP A 1 944 ? 76.778 -11.024 -71.354 1.00 75.88 944 ASP A O 1
ATOM 7744 N N . ARG A 1 945 ? 75.269 -12.668 -71.123 1.00 75.81 945 ARG A N 1
ATOM 7745 C CA . ARG A 1 945 ? 76.059 -13.663 -71.864 1.00 75.81 945 ARG A CA 1
ATOM 7746 C C . ARG A 1 945 ? 76.308 -13.281 -73.321 1.00 75.81 945 ARG A C 1
ATOM 7748 O O . ARG A 1 945 ? 77.443 -13.384 -73.766 1.00 75.81 945 ARG A O 1
ATOM 7755 N N . ILE A 1 946 ? 75.284 -12.820 -74.040 1.00 73.12 946 ILE A N 1
ATOM 7756 C CA . ILE A 1 946 ? 75.435 -12.339 -75.421 1.00 73.12 946 ILE A CA 1
ATOM 7757 C C . ILE A 1 946 ? 76.390 -11.137 -75.464 1.00 73.12 946 ILE A C 1
ATOM 7759 O O . ILE A 1 946 ? 77.218 -11.067 -76.358 1.00 73.12 946 ILE A O 1
ATOM 7763 N N . SER A 1 947 ? 76.335 -10.234 -74.480 1.00 75.81 947 SER A N 1
ATOM 7764 C CA . SER A 1 947 ? 77.248 -9.086 -74.380 1.00 75.81 947 SER A CA 1
ATOM 7765 C C . SER A 1 947 ? 78.710 -9.506 -74.165 1.00 75.81 947 SER A C 1
ATOM 7767 O O . SER A 1 947 ? 79.613 -8.909 -74.744 1.00 75.81 947 SER A O 1
ATOM 7769 N N . VAL A 1 948 ? 78.966 -10.572 -73.395 1.00 75.81 948 VAL A N 1
ATOM 7770 C CA . VAL A 1 948 ? 80.314 -11.162 -73.266 1.00 75.81 948 VAL A CA 1
ATOM 7771 C C . VAL A 1 948 ? 80.754 -11.827 -74.575 1.00 75.81 948 VAL A C 1
ATOM 7773 O O . VAL A 1 948 ? 81.864 -11.583 -75.042 1.00 75.81 948 VAL A O 1
ATOM 7776 N N . GLU A 1 949 ? 79.875 -12.612 -75.202 1.00 78.06 949 GLU A N 1
ATOM 7777 C CA . GLU A 1 949 ? 80.138 -13.288 -76.481 1.00 78.06 949 GLU A CA 1
ATOM 7778 C C . GLU A 1 949 ? 80.416 -12.278 -77.623 1.00 78.06 949 GLU A C 1
ATOM 7780 O O . GLU A 1 949 ? 81.263 -12.534 -78.479 1.00 78.06 949 GLU A O 1
ATOM 7785 N N . ASP A 1 950 ? 79.786 -11.097 -77.607 1.00 74.31 950 ASP A N 1
ATOM 7786 C CA . ASP A 1 950 ? 80.009 -10.006 -78.574 1.00 74.31 950 ASP A CA 1
ATOM 7787 C C . ASP A 1 950 ? 81.321 -9.230 -78.309 1.00 74.31 950 ASP A C 1
ATOM 7789 O O . ASP A 1 950 ? 81.980 -8.766 -79.243 1.00 74.31 950 ASP A O 1
ATOM 7793 N N . VAL A 1 951 ? 81.780 -9.157 -77.050 1.00 74.38 951 VAL A N 1
ATOM 7794 C CA . VAL A 1 951 ? 83.121 -8.642 -76.703 1.00 74.38 951 VAL A CA 1
ATOM 7795 C C . VAL A 1 951 ? 84.221 -9.607 -77.159 1.00 74.38 951 VAL A C 1
ATOM 7797 O O . VAL A 1 951 ? 85.193 -9.162 -77.771 1.00 74.38 951 VAL A O 1
ATOM 7800 N N . GLU A 1 952 ? 84.060 -10.919 -76.951 1.00 74.31 952 GLU A N 1
ATOM 7801 C CA . GLU A 1 952 ? 84.985 -11.935 -77.486 1.00 74.31 952 GLU A CA 1
ATOM 7802 C C . GLU A 1 952 ? 85.017 -11.922 -79.029 1.00 74.31 952 GLU A C 1
ATOM 7804 O O . GLU A 1 952 ? 86.078 -12.096 -79.645 1.00 74.31 952 GLU A O 1
ATOM 7809 N N . LEU A 1 953 ? 83.873 -11.648 -79.671 1.00 73.88 953 LEU A N 1
ATOM 7810 C CA . LEU A 1 953 ? 83.778 -11.452 -81.118 1.00 73.88 953 LEU A CA 1
ATOM 7811 C C . LEU A 1 953 ? 84.522 -10.186 -81.573 1.00 73.88 953 LEU A C 1
ATOM 7813 O O . LEU A 1 953 ? 85.289 -10.252 -82.536 1.00 73.88 953 LEU A O 1
ATOM 7817 N N . MET A 1 954 ? 84.362 -9.053 -80.880 1.00 68.38 954 MET A N 1
ATOM 7818 C CA . MET A 1 954 ? 85.112 -7.825 -81.176 1.00 68.38 954 MET A CA 1
ATOM 7819 C C . MET A 1 954 ? 86.621 -7.994 -80.976 1.00 68.38 954 MET A C 1
ATOM 7821 O O . MET A 1 954 ? 87.391 -7.538 -81.821 1.00 68.38 954 MET A O 1
ATOM 7825 N N . GLU A 1 955 ? 87.070 -8.686 -79.926 1.00 68.94 955 GLU A N 1
ATOM 7826 C CA . GLU A 1 955 ? 88.498 -8.962 -79.718 1.00 68.94 955 GLU A CA 1
ATOM 7827 C C . GLU A 1 955 ? 89.061 -9.869 -80.830 1.00 68.94 955 GLU A C 1
ATOM 7829 O O . GLU A 1 955 ? 90.186 -9.681 -81.302 1.00 68.94 955 GLU A O 1
ATOM 7834 N N . SER A 1 956 ? 88.255 -10.821 -81.309 1.00 68.12 956 SER A N 1
ATOM 7835 C CA . SER A 1 956 ? 88.588 -11.680 -82.451 1.00 68.12 956 SER A CA 1
ATOM 7836 C C . SER A 1 956 ? 88.649 -10.902 -83.772 1.00 68.12 956 SER A C 1
ATOM 7838 O O . SER A 1 956 ? 89.541 -11.142 -84.585 1.00 68.12 956 SER A O 1
ATOM 7840 N N . LEU A 1 957 ? 87.746 -9.937 -83.983 1.00 66.12 957 LEU A N 1
ATOM 7841 C CA . LEU A 1 957 ? 87.755 -9.048 -85.148 1.00 66.12 957 LEU A CA 1
ATOM 7842 C C . LEU A 1 957 ? 88.933 -8.063 -85.112 1.00 66.12 957 LEU A C 1
ATOM 7844 O O . LEU A 1 957 ? 89.563 -7.850 -86.147 1.00 66.12 957 LEU A O 1
ATOM 7848 N N . GLY A 1 958 ? 89.299 -7.532 -83.941 1.00 64.12 958 GLY A N 1
ATOM 7849 C CA . GLY A 1 958 ? 90.488 -6.689 -83.768 1.00 64.12 958 GLY A CA 1
ATOM 7850 C C . GLY A 1 958 ? 91.770 -7.397 -84.216 1.00 64.12 958 GLY A C 1
ATOM 7851 O O . GLY A 1 958 ? 92.507 -6.875 -85.050 1.00 64.12 958 GLY A O 1
ATOM 7852 N N . LYS A 1 959 ? 91.961 -8.650 -83.780 1.00 67.44 959 LYS A N 1
ATOM 7853 C CA . LYS A 1 959 ? 93.094 -9.511 -84.181 1.00 67.44 959 LYS A CA 1
ATOM 7854 C C . LYS A 1 959 ? 93.119 -9.846 -85.680 1.00 67.44 959 LYS A C 1
ATOM 7856 O O . LYS A 1 959 ? 94.172 -10.188 -86.212 1.00 67.44 959 LYS A O 1
ATOM 7861 N N . ILE A 1 960 ? 91.981 -9.753 -86.374 1.00 59.56 960 ILE A N 1
ATOM 7862 C CA . ILE A 1 960 ? 91.909 -9.873 -87.839 1.00 59.56 960 ILE A CA 1
ATOM 7863 C C . ILE A 1 960 ? 92.296 -8.544 -88.505 1.00 59.56 960 ILE A C 1
ATOM 7865 O O . ILE A 1 960 ? 93.035 -8.556 -89.489 1.00 59.56 960 ILE A O 1
ATOM 7869 N N . VAL A 1 961 ? 91.859 -7.401 -87.968 1.00 55.22 961 VAL A N 1
ATOM 7870 C CA . VAL A 1 961 ? 92.184 -6.065 -88.504 1.00 55.22 961 VAL A CA 1
ATOM 7871 C C . VAL A 1 961 ? 93.680 -5.744 -88.382 1.00 55.22 961 VAL A C 1
ATOM 7873 O O . VAL A 1 961 ? 94.256 -5.219 -89.332 1.00 55.22 961 VAL A O 1
ATOM 7876 N N . GLU A 1 962 ? 94.348 -6.152 -87.298 1.00 52.59 962 GLU A N 1
ATOM 7877 C CA . GLU A 1 962 ? 95.809 -6.004 -87.141 1.00 52.59 962 GLU A CA 1
ATOM 7878 C C . GLU A 1 962 ? 96.641 -6.810 -88.163 1.00 52.59 962 GLU A C 1
ATOM 7880 O O . GLU A 1 962 ? 97.846 -6.593 -88.285 1.00 52.59 962 GLU A O 1
ATOM 7885 N N . SER A 1 963 ? 96.033 -7.727 -88.930 1.00 45.94 963 SER A N 1
ATOM 7886 C CA . SER A 1 963 ? 96.756 -8.577 -89.892 1.00 45.94 963 SER A CA 1
ATOM 7887 C C . SER A 1 963 ? 96.952 -7.969 -91.294 1.00 45.94 963 SER A C 1
ATOM 7889 O O . SER A 1 963 ? 97.632 -8.578 -92.123 1.00 45.94 963 SER A O 1
ATOM 7891 N N . PHE A 1 964 ? 96.403 -6.776 -91.573 1.00 41.12 964 PHE A N 1
ATOM 7892 C CA . PHE A 1 964 ? 96.450 -6.134 -92.898 1.00 41.12 964 PHE A CA 1
ATOM 7893 C C . PHE A 1 964 ? 96.802 -4.632 -92.856 1.00 41.12 964 PHE A C 1
ATOM 7895 O O . PHE A 1 964 ? 95.942 -3.782 -93.080 1.00 41.12 964 PHE A O 1
ATOM 7902 N N . ASP A 1 965 ? 98.088 -4.298 -92.702 1.00 39.44 965 ASP A N 1
ATOM 7903 C CA . ASP A 1 965 ? 98.609 -2.956 -93.024 1.00 39.44 965 ASP A CA 1
ATOM 7904 C C . ASP A 1 965 ? 99.846 -3.015 -93.937 1.00 39.44 965 ASP A C 1
ATOM 7906 O O . ASP A 1 965 ? 100.932 -3.419 -93.519 1.00 39.44 965 ASP A O 1
ATOM 7910 N N . ILE A 1 966 ? 99.680 -2.567 -95.192 1.00 38.25 966 ILE A N 1
ATOM 7911 C CA . ILE A 1 966 ? 100.778 -2.093 -96.051 1.00 38.25 966 ILE A CA 1
ATOM 7912 C C . ILE A 1 966 ? 100.354 -0.810 -96.803 1.00 38.25 966 ILE A C 1
ATOM 7914 O O . ILE A 1 966 ? 100.104 -0.807 -98.007 1.00 38.25 966 ILE A O 1
ATOM 7918 N N . SER A 1 967 ? 100.377 0.315 -96.085 1.00 36.06 967 SER A N 1
ATOM 7919 C CA . SER A 1 967 ? 101.168 1.507 -96.467 1.00 36.06 967 SER A CA 1
ATOM 7920 C C . SER A 1 967 ? 101.036 2.130 -97.884 1.00 36.06 967 SER A C 1
ATOM 7922 O O . SER A 1 967 ? 101.780 1.758 -98.803 1.00 36.06 967 SER A O 1
ATOM 7924 N N . ARG A 1 968 ? 100.262 3.233 -97.990 1.00 33.44 968 ARG A N 1
ATOM 7925 C CA . ARG A 1 968 ? 100.593 4.547 -98.641 1.00 33.44 968 ARG A CA 1
ATOM 7926 C C . ARG A 1 968 ? 99.321 5.404 -98.845 1.00 33.44 968 ARG A C 1
ATOM 7928 O O . ARG A 1 968 ? 98.332 4.871 -99.322 1.00 33.44 968 ARG A O 1
ATOM 7935 N N . GLY A 1 969 ? 99.292 6.723 -98.609 1.00 30.95 969 GLY A N 1
ATOM 7936 C CA . GLY A 1 969 ? 100.285 7.652 -98.039 1.00 30.95 969 GLY A CA 1
ATOM 7937 C C . GLY A 1 969 ? 99.944 9.133 -98.342 1.00 30.95 969 GLY A C 1
ATOM 7938 O O . GLY A 1 969 ? 99.143 9.382 -99.236 1.00 30.95 969 GLY A O 1
ATOM 7939 N N . TRP A 1 970 ? 100.617 10.075 -97.652 1.00 30.83 970 TRP A N 1
ATOM 7940 C CA . TRP A 1 970 ? 100.484 11.561 -97.717 1.00 30.83 970 TRP A CA 1
ATOM 7941 C C . TRP A 1 970 ? 99.255 12.102 -96.927 1.00 30.83 970 TRP A C 1
ATOM 7943 O O . TRP A 1 970 ? 98.145 11.657 -97.182 1.00 30.83 970 TRP A O 1
ATOM 7953 N N . ALA A 1 971 ? 99.361 12.891 -95.839 1.00 31.00 971 ALA A N 1
ATOM 7954 C CA . ALA A 1 971 ? 100.049 14.180 -95.561 1.00 31.00 971 ALA A CA 1
ATOM 7955 C C . ALA A 1 971 ? 99.239 15.416 -96.043 1.00 31.00 971 ALA A C 1
ATOM 7957 O O . ALA A 1 971 ? 98.892 15.458 -97.218 1.00 31.00 971 ALA A O 1
ATOM 7958 N N . SER A 1 972 ? 98.930 16.455 -95.241 1.00 31.83 972 SER A N 1
ATOM 7959 C CA . SER A 1 972 ? 99.188 16.732 -93.804 1.00 31.83 972 SER A CA 1
ATOM 7960 C C . SER A 1 972 ? 98.234 17.811 -93.231 1.00 31.83 972 SER A C 1
ATOM 7962 O O . SER A 1 972 ? 97.723 18.621 -93.997 1.00 31.83 972 SER A O 1
ATOM 7964 N N . SER A 1 973 ? 98.175 17.890 -91.891 1.00 31.19 973 SER A N 1
ATOM 7965 C CA . SER A 1 973 ? 97.905 19.082 -91.046 1.00 31.19 973 SER A CA 1
ATOM 7966 C C . SER A 1 973 ? 96.474 19.604 -90.753 1.00 31.19 973 SER A C 1
ATOM 7968 O O . SER A 1 973 ? 95.658 19.811 -91.642 1.00 31.19 973 SER A O 1
ATOM 7970 N N . ASP A 1 974 ? 96.307 19.893 -89.452 1.00 31.45 974 ASP A N 1
ATOM 7971 C CA . ASP A 1 974 ? 95.671 21.055 -88.789 1.00 31.45 974 ASP A CA 1
ATOM 7972 C C . ASP A 1 974 ? 94.128 21.177 -88.626 1.00 31.45 974 ASP A C 1
ATOM 7974 O O . ASP A 1 974 ? 93.409 21.655 -89.494 1.00 31.45 974 ASP A O 1
ATOM 7978 N N . GLU A 1 975 ? 93.690 20.810 -87.408 1.00 34.41 975 GLU A N 1
ATOM 7979 C CA . GLU A 1 975 ? 92.952 21.620 -86.401 1.00 34.41 975 GLU A CA 1
ATOM 7980 C C . GLU A 1 975 ? 91.521 22.222 -86.587 1.00 34.41 975 GLU A C 1
ATOM 7982 O O . GLU A 1 975 ? 91.214 22.941 -87.528 1.00 34.41 975 GLU A O 1
ATOM 7987 N N . TYR A 1 976 ? 90.737 22.033 -85.504 1.00 32.78 976 TYR A N 1
ATOM 7988 C CA . TYR A 1 976 ? 89.598 22.797 -84.931 1.00 32.78 976 TYR A CA 1
ATOM 7989 C C . TYR A 1 976 ? 88.185 22.901 -85.580 1.00 32.78 976 TYR A C 1
ATOM 7991 O O . TYR A 1 976 ? 87.986 23.383 -86.688 1.00 32.78 976 TYR A O 1
ATOM 7999 N N . ASP A 1 977 ? 87.204 22.512 -84.745 1.00 32.44 977 ASP A N 1
ATOM 8000 C CA . ASP A 1 977 ? 85.848 23.039 -84.459 1.00 32.44 977 ASP A CA 1
ATOM 8001 C C . ASP A 1 977 ? 84.879 23.600 -85.536 1.00 32.44 977 ASP A C 1
ATOM 8003 O O . ASP A 1 977 ? 85.026 24.701 -86.054 1.00 32.44 977 ASP A O 1
ATOM 8007 N N . ASP A 1 978 ? 83.756 22.872 -85.652 1.00 33.25 978 ASP A N 1
ATOM 8008 C CA . ASP A 1 978 ? 82.370 23.281 -85.305 1.00 33.25 978 ASP A CA 1
ATOM 8009 C C . ASP A 1 978 ? 81.551 24.328 -86.127 1.00 33.25 978 ASP A C 1
ATOM 8011 O O . ASP A 1 978 ? 82.034 25.300 -86.693 1.00 33.25 978 ASP A O 1
ATOM 8015 N N . VAL A 1 979 ? 80.221 24.122 -86.093 1.00 30.84 979 VAL A N 1
ATOM 8016 C CA . VAL A 1 979 ? 79.111 25.068 -86.376 1.00 30.84 979 VAL A CA 1
ATOM 8017 C C . VAL A 1 979 ? 78.846 25.579 -87.826 1.00 30.84 979 VAL A C 1
ATOM 8019 O O . VAL A 1 979 ? 79.347 26.595 -88.290 1.00 30.84 979 VAL A O 1
ATOM 8022 N N . LYS A 1 980 ? 77.791 24.968 -88.410 1.00 31.56 980 LYS A N 1
ATOM 8023 C CA . LYS A 1 980 ? 76.652 25.557 -89.178 1.00 31.56 980 LYS A CA 1
ATOM 8024 C C . LYS A 1 980 ? 76.742 26.041 -90.649 1.00 31.56 980 LYS A C 1
ATOM 8026 O O . LYS A 1 980 ? 77.496 26.930 -91.006 1.00 31.56 980 LYS A O 1
ATOM 8031 N N . GLU A 1 981 ? 75.656 25.662 -91.355 1.00 33.06 981 GLU A N 1
ATOM 8032 C CA . GLU A 1 981 ? 74.912 26.413 -92.400 1.00 33.06 981 GLU A CA 1
ATOM 8033 C C . GLU A 1 981 ? 75.594 26.602 -93.791 1.00 33.06 981 GLU A C 1
ATOM 8035 O O . GLU A 1 981 ? 76.805 26.693 -93.899 1.00 33.06 981 GLU A O 1
ATOM 8040 N N . ASN A 1 982 ? 74.885 26.636 -94.938 1.00 32.06 982 ASN A N 1
ATOM 8041 C CA . ASN A 1 982 ? 73.430 26.685 -95.174 1.00 32.06 982 ASN A CA 1
ATOM 8042 C C . ASN A 1 982 ? 72.987 26.180 -96.579 1.00 32.06 982 ASN A C 1
ATOM 8044 O O . ASN A 1 982 ? 73.789 26.190 -97.504 1.00 32.06 982 ASN A O 1
ATOM 8048 N N . VAL A 1 983 ? 71.667 25.945 -96.743 1.00 34.91 983 VAL A N 1
ATOM 8049 C CA . VAL A 1 983 ? 70.851 26.145 -97.984 1.00 34.91 983 VAL A CA 1
ATOM 8050 C C . VAL A 1 983 ? 71.105 25.262 -99.242 1.00 34.91 983 VAL A C 1
ATOM 8052 O O . VAL A 1 983 ? 72.239 25.009 -99.615 1.00 34.91 983 VAL A O 1
ATOM 8055 N N . ASN A 1 984 ? 70.117 24.852 -100.067 1.00 32.53 984 ASN A N 1
ATOM 8056 C CA . ASN A 1 984 ? 68.658 24.596 -99.934 1.00 32.53 984 ASN A CA 1
ATOM 8057 C C . ASN A 1 984 ? 68.108 24.028 -101.274 1.00 32.53 984 ASN A C 1
ATOM 8059 O O . ASN A 1 984 ? 68.298 24.681 -102.298 1.00 32.53 984 ASN A O 1
ATOM 8063 N N . VAL A 1 985 ? 67.324 22.933 -101.275 1.00 31.23 985 VAL A N 1
ATOM 8064 C CA . VAL A 1 985 ? 66.306 22.663 -102.325 1.00 31.23 985 VAL A CA 1
ATOM 8065 C C . VAL A 1 985 ? 65.012 22.069 -101.720 1.00 31.23 985 VAL A C 1
ATOM 8067 O O . VAL A 1 985 ? 64.876 20.865 -101.529 1.00 31.23 985 VAL A O 1
ATOM 8070 N N . MET A 1 986 ? 64.067 22.969 -101.433 1.00 26.19 986 MET A N 1
ATOM 8071 C CA . MET A 1 986 ? 62.589 22.843 -101.356 1.00 26.19 986 MET A CA 1
ATOM 8072 C C . MET A 1 986 ? 61.931 21.738 -102.226 1.00 26.19 986 MET A C 1
ATOM 8074 O O . MET A 1 986 ? 62.464 21.441 -103.289 1.00 26.19 986 MET A O 1
ATOM 8078 N N . LEU A 1 987 ? 60.729 21.162 -101.990 1.00 26.89 987 LEU A N 1
ATOM 8079 C CA . LEU A 1 987 ? 59.593 21.193 -101.009 1.00 26.89 987 LEU A CA 1
ATOM 8080 C C . LEU A 1 987 ? 58.674 19.974 -101.386 1.00 26.89 987 LEU A C 1
ATOM 8082 O O . LEU A 1 987 ? 58.777 19.500 -102.514 1.00 26.89 987 LEU A O 1
ATOM 8086 N N . SER A 1 988 ? 57.644 19.491 -100.665 1.00 25.36 988 SER A N 1
ATOM 8087 C CA . SER A 1 988 ? 57.374 19.252 -99.227 1.00 25.36 988 SER A CA 1
ATOM 8088 C C . SER A 1 988 ? 56.031 18.496 -99.050 1.00 25.36 988 SER A C 1
ATOM 8090 O O . SER A 1 988 ? 55.178 18.533 -99.934 1.00 25.36 988 SER A O 1
ATOM 8092 N N . SER A 1 989 ? 55.806 17.859 -97.892 1.00 36.06 989 SER A N 1
ATOM 8093 C CA . SER A 1 989 ? 54.507 17.260 -97.483 1.00 36.06 989 SER A CA 1
ATOM 8094 C C . SER A 1 989 ? 53.455 18.325 -97.107 1.00 36.06 989 SER A C 1
ATOM 8096 O O . SER A 1 989 ? 53.860 19.438 -96.759 1.00 36.06 989 SER A O 1
ATOM 8098 N N . PRO A 1 990 ? 52.126 18.028 -97.109 1.00 41.66 990 PRO A N 1
ATOM 8099 C CA . PRO A 1 990 ? 51.444 17.796 -95.809 1.00 41.66 990 PRO A CA 1
ATOM 8100 C C . PRO A 1 990 ? 50.097 16.992 -95.766 1.00 41.66 990 PRO A C 1
ATOM 8102 O O . PRO A 1 990 ? 49.211 17.177 -96.591 1.00 41.66 990 PRO A O 1
ATOM 8105 N N . LEU A 1 991 ? 49.893 16.274 -94.644 1.00 27.03 991 LEU A N 1
ATOM 8106 C CA . LEU A 1 991 ? 48.685 16.240 -93.766 1.00 27.03 991 LEU A CA 1
ATOM 8107 C C . LEU A 1 991 ? 47.298 15.682 -94.246 1.00 27.03 991 LEU A C 1
ATOM 8109 O O . LEU A 1 991 ? 47.106 15.227 -95.366 1.00 27.03 991 LEU A O 1
ATOM 8113 N N . MET A 1 992 ? 46.349 15.603 -93.292 1.00 27.25 992 MET A N 1
ATOM 8114 C CA . MET A 1 992 ? 45.121 14.778 -93.233 1.00 27.25 992 MET A CA 1
ATOM 8115 C C . MET A 1 992 ? 43.764 15.466 -93.567 1.00 27.25 992 MET A C 1
ATOM 8117 O O . MET A 1 992 ? 43.575 16.641 -93.282 1.00 27.25 992 MET A O 1
ATOM 8121 N N . LYS A 1 993 ? 42.782 14.619 -93.953 1.00 37.88 993 LYS A N 1
ATOM 8122 C CA . LYS A 1 993 ? 41.325 14.574 -93.599 1.00 37.88 993 LYS A CA 1
ATOM 8123 C C . LYS A 1 993 ? 40.387 15.800 -93.756 1.00 37.88 993 LYS A C 1
ATOM 8125 O O . LYS A 1 993 ? 40.424 16.715 -92.943 1.00 37.88 993 LYS A O 1
ATOM 8130 N N . LYS A 1 994 ? 39.363 15.639 -94.616 1.00 29.08 994 LYS A N 1
ATOM 8131 C CA . LYS A 1 994 ? 37.882 15.645 -94.366 1.00 29.08 994 LYS A CA 1
ATOM 8132 C C . LYS A 1 994 ? 37.161 15.594 -95.744 1.00 29.08 994 LYS A C 1
ATOM 8134 O O . LYS A 1 994 ? 37.739 16.119 -96.689 1.00 29.08 994 LYS A O 1
ATOM 8139 N N . VAL A 1 995 ? 36.039 14.908 -96.028 1.00 35.09 995 VAL A N 1
ATOM 8140 C CA . VAL A 1 995 ? 34.842 14.411 -95.285 1.00 35.09 995 VAL A CA 1
ATOM 8141 C C . VAL A 1 995 ? 33.759 15.485 -95.067 1.00 35.09 995 VAL A C 1
ATOM 8143 O O . VAL A 1 995 ? 34.111 16.625 -94.791 1.00 35.09 995 VAL A O 1
ATOM 8146 N N . GLU A 1 996 ? 32.484 15.068 -95.183 1.00 30.41 996 GLU A N 1
ATOM 8147 C CA . GLU A 1 996 ? 31.244 15.837 -95.466 1.00 30.41 996 GLU A CA 1
ATOM 8148 C C . GLU A 1 996 ? 31.079 16.184 -96.978 1.00 30.41 996 GLU A C 1
ATOM 8150 O O . GLU A 1 996 ? 32.037 16.618 -97.617 1.00 30.41 996 GLU A O 1
ATOM 8155 N N . ASP A 1 997 ? 29.937 15.949 -97.651 1.00 29.86 997 ASP A N 1
ATOM 8156 C CA . ASP A 1 997 ? 28.610 15.497 -97.171 1.00 29.86 997 ASP A CA 1
ATOM 8157 C C . ASP A 1 997 ? 27.766 14.743 -98.231 1.00 29.86 997 ASP A C 1
ATOM 8159 O O . ASP A 1 997 ? 28.056 14.865 -99.422 1.00 29.86 997 ASP A O 1
ATOM 8163 N N . MET A 1 998 ? 26.718 14.013 -97.783 1.00 28.03 998 MET A N 1
ATOM 8164 C CA . MET A 1 998 ? 25.356 13.885 -98.386 1.00 28.03 998 MET A CA 1
ATOM 8165 C C . MET A 1 998 ? 24.533 12.705 -97.792 1.00 28.03 998 MET A C 1
ATOM 8167 O O . MET A 1 998 ? 24.953 11.561 -97.932 1.00 28.03 998 MET A O 1
ATOM 8171 N N . HIS A 1 999 ? 23.322 13.004 -97.275 1.00 33.47 999 HIS A N 1
ATOM 8172 C CA . HIS A 1 999 ? 22.147 12.119 -97.019 1.00 33.47 999 HIS A CA 1
ATOM 8173 C C . HIS A 1 999 ? 22.293 10.893 -96.069 1.00 33.47 999 HIS A C 1
ATOM 8175 O O . HIS A 1 999 ? 23.151 10.047 -96.261 1.00 33.47 999 HIS A O 1
ATOM 8181 N N . ASP A 1 1000 ? 21.414 10.582 -95.107 1.00 30.56 1000 ASP A N 1
ATOM 8182 C CA . ASP A 1 1000 ? 20.191 11.182 -94.552 1.00 30.56 1000 ASP A CA 1
ATOM 8183 C C . ASP A 1 1000 ? 19.668 10.292 -93.381 1.00 30.56 1000 ASP A C 1
ATOM 8185 O O . ASP A 1 1000 ? 20.165 9.191 -93.155 1.00 30.56 1000 ASP A O 1
ATOM 8189 N N . GLU A 1 1001 ? 18.620 10.762 -92.699 1.00 34.59 1001 GLU A N 1
ATOM 8190 C CA . GLU A 1 1001 ? 17.614 10.019 -91.902 1.00 34.59 1001 GLU A CA 1
ATOM 8191 C C . GLU A 1 1001 ? 18.004 9.082 -90.709 1.00 34.59 1001 GLU A C 1
ATOM 8193 O O . GLU A 1 1001 ? 18.124 7.867 -90.828 1.00 34.59 1001 GLU A O 1
ATOM 8198 N N . ARG A 1 1002 ? 17.865 9.665 -89.500 1.00 34.69 1002 ARG A N 1
ATOM 8199 C CA . ARG A 1 1002 ? 17.139 9.138 -88.302 1.00 34.69 1002 ARG A CA 1
ATOM 8200 C C . ARG A 1 1002 ? 17.743 8.029 -87.408 1.00 34.69 1002 ARG A C 1
ATOM 8202 O O . ARG A 1 1002 ? 17.610 6.837 -87.663 1.00 34.69 1002 ARG A O 1
ATOM 8209 N N . SER A 1 1003 ? 18.104 8.443 -86.186 1.00 38.62 1003 SER A N 1
ATOM 8210 C CA . SER A 1 1003 ? 18.120 7.600 -84.972 1.00 38.62 1003 SER A CA 1
ATOM 8211 C C . SER A 1 1003 ? 16.856 7.830 -84.115 1.00 38.62 1003 SER A C 1
ATOM 8213 O O . SER A 1 1003 ? 16.511 8.993 -83.888 1.00 38.62 1003 SER A O 1
ATOM 8215 N N . PRO A 1 1004 ? 16.195 6.790 -83.565 1.00 47.47 1004 PRO A N 1
ATOM 8216 C CA . PRO A 1 1004 ? 15.053 6.951 -82.659 1.00 47.47 1004 PRO A CA 1
ATOM 8217 C C . PRO A 1 1004 ? 15.395 6.629 -81.187 1.00 47.47 1004 PRO A C 1
ATOM 8219 O O . PRO A 1 1004 ? 15.342 5.476 -80.772 1.00 47.47 1004 PRO A O 1
ATOM 8222 N N . LEU A 1 1005 ? 15.673 7.649 -80.363 1.00 36.12 1005 LEU A N 1
ATOM 8223 C CA . LEU A 1 1005 ? 15.693 7.528 -78.892 1.00 36.12 1005 LEU A CA 1
ATOM 8224 C C . LEU A 1 1005 ? 15.066 8.761 -78.212 1.00 36.12 1005 LEU A C 1
ATOM 8226 O O . LEU A 1 1005 ? 15.750 9.732 -77.894 1.00 36.12 1005 LEU A O 1
ATOM 8230 N N . ARG A 1 1006 ? 13.749 8.700 -77.975 1.00 39.47 1006 ARG A N 1
ATOM 8231 C CA . ARG A 1 1006 ? 12.991 9.541 -77.025 1.00 39.47 1006 ARG A CA 1
ATOM 8232 C C . ARG A 1 1006 ? 11.711 8.812 -76.604 1.00 39.47 1006 ARG A C 1
ATOM 8234 O O . ARG A 1 1006 ? 10.783 8.757 -77.405 1.00 39.47 1006 ARG A O 1
ATOM 8241 N N . ALA A 1 1007 ? 11.657 8.297 -75.374 1.00 42.34 1007 ALA A N 1
ATOM 8242 C CA . ALA A 1 1007 ? 10.429 7.770 -74.760 1.00 42.34 1007 ALA A CA 1
ATOM 8243 C C . ALA A 1 1007 ? 10.554 7.581 -73.227 1.00 42.34 1007 ALA A C 1
ATOM 8245 O O . ALA A 1 1007 ? 10.359 6.478 -72.731 1.00 42.34 1007 ALA A O 1
ATOM 8246 N N . ILE A 1 1008 ? 10.876 8.641 -72.473 1.00 42.66 1008 ILE A N 1
ATOM 8247 C CA . ILE A 1 1008 ? 10.506 8.734 -71.046 1.00 42.66 1008 ILE A CA 1
ATOM 8248 C C . ILE A 1 1008 ? 9.994 10.151 -70.772 1.00 42.66 1008 ILE A C 1
ATOM 8250 O O . ILE A 1 1008 ? 10.788 11.077 -70.604 1.00 42.66 1008 ILE A O 1
ATOM 8254 N N . ASN A 1 1009 ? 8.669 10.289 -70.776 1.00 37.38 1009 ASN A N 1
ATOM 8255 C CA . ASN A 1 1009 ? 7.851 11.155 -69.920 1.00 37.38 1009 ASN A CA 1
ATOM 8256 C C . ASN A 1 1009 ? 6.394 10.680 -70.031 1.00 37.38 1009 ASN A C 1
ATOM 8258 O O . ASN A 1 1009 ? 6.049 10.167 -71.118 1.00 37.38 1009 ASN A O 1
#

Foldseek 3Di:
DVVVVVVVVVVVVVVVVVVVVVVVVVVVVVVVVVVVVVVVVVVVVVVVVVVVVVVVVVVVVVVVVVVVVVVVVVVVVVVVVVVVVVVVVVVVVVVVVVVVVVVVVVVVVVVVVVVVVVVVVVVVVVVVVVVVVVVVVVVVVVVVVVVPVPDDDDDDDDDDDDDDDDDDDVVVVVVVVVVVVVVVVVVVVVVVVVVVVVVVVVVVVVVVVVVVVVVVVVVVVVVVVVVVVVVVVVVVVVVVVVVVVVVVVVVVVVVVVVVVVVVVVVVVVVVVVVVVVVVVVVVVVVVVVVVVVVVVVVVVVVVVVVVVVVVVVVVVVVVVVVVVVVVVVVVVVVVVVVVVVCVVVPPDDDCVVVVVVVVVVVVVVVVVVVVVVVVVVVVVVVVVVVVVVVVVVVVVVVVVVVVVVVVVVVVVVVVVVVVVVVVVVVVVVVVVVVVVVVVVVVDPDDPPVVVVVVVVVVVVVVVVVVVVVVVVVVVVVVVVVVVVVVVVVVPDDDDDDDDPDDPVVVVVVVVVVVPPVPDDDPDPPPPPPDDDDDDDDDYDDDDDDDYDYDDYYDYDDDDDDDDPDPPDDDDDPPVPPVVVVVVVVVVVVVVVVVVVPVVVVVVVVVVVVVVVVVVVVVVVVVVVVVVVVVVVVVVVVVVVVVVVVVVVVVVVVVVVVVVVVVVVVVVVVVVVVVVVVVVVVVVVVVVVVVVVVVVVVVVVVVVVVVVVVVVVVVVVVVVVVVVVVVVVVVVVVVVVVVVVVVVVVVVVVVVVVVVVVVVVVVVVVVVVVVVVVVVVVVCVVDDDDDDDDDDDDDDDDDVVVVVVVVVVVVVVVVVVVVVVVVVVVVVVVVVVVVVVVVVVVVVVVVVVVVVVVVVVVVVVVVVVVVVVVVVVVVVVVVVVVVVVVVVVVVVVVVVVVVVVVVVVVVVVVVVVVVVVVVVVVVVVVVVVVVVVVVVVVVVVVVVVVVVVVVVVVVVVVVVVVVVDDDDDDDDDDDDDDDDYDDDDDDDDDDDDDDDDDDDDDDDDDDDDD